Protein AF-0000000071852354 (afdb_homodimer)

Secondary structure (DSSP, 8-state):
------TTS----HHHHHHHHHHHHHHHHHHHHHHHHHHHTTTS-STTTTTTTTS-GGGS-HHHHHHHHHHHHHHHTTSTT-S--S----SS-HHHHHHHHTTPPTT-B-TT--EEEEEEEEEEEESSTTEEEEEEEETTEEEEEEEETTTSS-HHHHHHHHHH--TT-EEEEEEEEEE-TTS-EEEEEEEEEEEE---SPPPPTTT----HHHHHHTHHHHHHH-HHHHHHHHHHHHHHHHHHHHHHHTTPEE----SEESS--SSSSPPPEEEETTTTEEEEE-S--HHHHHHHHHTT--EEEEEEEEE------SS--SEEEEEEEEEET--HHHHHHHHHHHHHHHHHHHHSSSEEEE-TT-TTS--EEEE-PSSPEEEEHHHHHHHHHTSPPPPGGGTTSHHHHHHHHHHHHHHT---PSS--HHHHHHHHHHHHTGGG--S-EEEE--BGGG-TTBPBPSSSTTBBSEEEEEETTEEEEEEEEBP--HHHHHHHHHHHHHHHHTT-TTPPPP-HHHHHHHHTTPPSEEEEEEEHHHHHHHHTT-SSGGGG-SS------TTS---------/------TTS----HHHHHHHHHHHHHHHHHHHHHHHHHHHTTTS-STTTTTTTTS-GGGS-HHHHHHHHHHHHHHHTTSTT-S--S----SS-HHHHHHHHTTPPTT-B-TT--EEEEEEEEEEEESSTTEEEEEEEETTEEEEEEEETTTSS-HHHHHHHHHH--TT-EEEEEEEEEE-TT--EEEEEEEEEEEE---SPPPPTTT----HHHHHHTHHHHHHH-HHHHHHHHHHHHHHHHHHHHHHHTTPEE----SEESS--SSSSPPPEEEETTTTEEEEE-S--HHHHHHHHHTT--EEEEEEEEE------SS--SEEEEEEEEEET--HHHHHHHHHHHHHHHHHHHHSSSEEEE-TT-TTSPPEEEE-PSSPEEEEHHHHHHHHHTSPPPPGGGTTSHHHHHHHHHHHHHHT---PSS--HHHHHHHHHHHHTGGG--S-EEEE--BGGG-TTBPBPSSSTTBBSEEEEEETTEEEEEEEEBP--HHHHHHHHHHHHHHHHTT-TTPPPP-HHHHHHHHTT--SEEEEEEEHHHHHHHHTT-SSGGGG-SS------TTS---------

Nearest PDB structures (foldseek):
  6ilh-assembly1_B  TM=9.913E-01  e=5.947E-92  Homo sapiens
  4dpg-assembly2_D  TM=9.935E-01  e=1.096E-91  Homo sapiens
  6ilh-assembly1_A  TM=9.874E-01  e=6.853E-91  Homo sapiens
  7ea9-assembly2_C  TM=9.906E-01  e=7.470E-90  Homo sapiens
  8hyr-assembly1_B  TM=9.609E-01  e=1.782E-86  Homo sapiens

Radius of gyration: 35.1 Å; Cα contacts (8 Å, |Δi|>4): 2178; chains: 2; bounding box: 85×105×106 Å

Foldseek 3Di:
DDQDQDPVRDSCDPVNVVVVVVVVVVVVVVVVVVVVVVVVVVPVPDPVVQVVLPPVLVVDDFVVLLVVLVVLLVVQPPHPQNQADPDDDFPDEPVRLCVVPLPADAPDKDQVDKGKYKAFWADWDDDDDFWIWTWGDDPLDTAIAIEGQVLELHVVQSNVVSSSDDHGFIKMFIAIWHHHNVSGTHGYGNDMGGNGDDSGDQDHLVVFDDPPVCCQAPVVSNVVRPVLLVVLQVLLVLLVVLVVVLLVVVVAAEDDDDQKALFEFDFQAFWDWDADDVVGGIITGYQDCPLVQLLVLLVPRAKYKYWDKHAGPDDDDQQDFRIFIKMKMKHFPDWLVVVLVSVLCSLQVSLCVSPVHQKFWAALPDDVHDIDIAGSHDDAAEDELPVVLCVQLVHDAPALQCLQDPVNLVVLVVSCVVVVFDFDPPSGSLRSSVRSCLVGPLCVAAYWYKHFFAFCLNPLFFDCDPPGHRTGGKIFIHHNSDTFKIKGWTDLQLVSSQVSQVVQVVVVVVPSSRGGHRDVVSSVSSVSPRHGMMMMMGGSLVVSCRSSNHNGSSSNDSHGDDDDDPPDDDPPPPDPD/DDQDQDPVRDSCDPVNVVVVVVVVVVVVVVVVVVVVVVVVVVPVPDPVVLCVLPPVLVPDDFVVLLVVLVVLLVVQPPHPQNQADPDDDFPDEPVRLCVVPLPADAPDKDQVDKGKYKAFWADWDDDDDFWIWTWGDDPLDTAIAIEGQVLELHVVQSNVVSSSDDHGFIKMFIAIWHHHNVSGTHGYGNDMGGNHDDSGDQDHLVVFDDPPVCCQAVVVSNVVRPVLLVVLQVLLVLLVVLVVVLLVVVPAAEDDDDQKALFEFDFQAFWDWDADDVVGGIITGYQDCPLVQLLVLLVPRAKYKYWDKHAGPDDDDQQDFRIFIKMKMKHFPDWLVVVLVSVLCSLQVSLCVSPVHQKFWAALPDDVHDIDIAGSHDDAAEAELPVVLCVQLVHDAPALQCLQDPVNLVVLVVSCVVVVFDFDPPSGSLRSSVRSCLVGPLCVAAYWYKHFFAFCLNPLFFDCDPPGHRTGGKIFIHHNSDTFKIKGWTDLQLVSSQVSQVVQVVVVVVPSSRGGHRDVVSSVSSVSPRHGMMMMMGGSLVVSCRSSNHNGSSSNDSHGDDDDDPPDDDPPPPDPD

Solvent-accessible surface area (backbone atoms only — not comparable to full-atom values): 60932 Å² total; per-residue (Å²): 138,79,78,73,70,48,82,89,68,58,73,66,48,70,66,56,51,52,51,50,50,52,51,48,46,51,50,48,51,50,48,46,50,51,48,49,53,53,55,63,54,56,69,68,54,78,72,46,62,66,62,56,67,67,51,63,68,82,76,47,52,61,66,57,43,28,53,53,43,46,50,58,51,57,70,28,52,90,45,97,63,38,46,66,46,65,56,48,80,65,74,41,54,59,67,54,46,49,70,72,51,63,82,61,51,59,58,37,63,44,81,89,44,75,45,27,34,59,31,33,26,72,38,78,45,72,63,65,97,50,28,37,39,32,38,31,32,40,84,88,42,78,42,37,32,47,38,34,38,85,62,22,81,37,59,66,58,43,52,54,51,62,65,68,60,54,52,39,18,26,36,38,36,35,22,19,52,29,18,39,77,88,55,47,60,26,36,37,32,42,44,74,41,66,30,13,60,28,39,49,76,65,76,57,61,92,70,37,78,73,56,60,67,57,32,49,75,35,35,31,59,33,35,64,47,31,62,68,55,51,51,40,52,52,50,43,39,48,52,52,52,49,51,52,52,53,41,47,74,70,62,37,40,69,55,72,74,67,54,67,27,79,64,57,35,64,42,77,51,41,58,33,51,33,55,38,67,79,77,66,42,64,31,15,34,26,51,37,64,52,61,61,55,51,36,41,36,37,16,51,46,47,32,36,29,36,76,47,77,30,29,37,55,55,62,76,56,54,81,40,56,42,60,44,44,32,40,36,37,40,33,53,38,28,28,42,67,57,49,50,54,50,49,45,53,50,50,26,50,48,40,26,70,74,70,74,38,47,66,45,68,30,23,77,76,28,88,89,37,69,76,40,75,33,53,44,60,70,81,62,50,77,41,46,48,58,66,50,49,28,61,75,68,72,48,87,73,74,63,56,72,42,54,86,37,69,67,42,24,51,50,47,52,51,48,28,59,74,71,68,53,79,70,70,84,74,72,42,43,53,54,44,50,48,46,52,40,52,71,66,50,36,68,70,21,47,37,51,24,34,41,24,45,40,48,38,88,74,33,70,62,39,20,68,28,94,84,43,68,37,21,14,37,28,36,33,32,22,37,70,48,35,80,44,32,44,32,19,15,43,51,45,54,34,68,61,43,49,52,40,26,50,52,27,39,50,45,32,73,71,66,38,75,28,45,34,56,70,54,63,69,57,40,53,45,27,32,49,17,26,53,20,20,17,35,40,37,33,41,48,51,63,49,39,17,55,78,56,50,37,57,36,46,57,74,71,35,70,56,47,90,69,82,80,61,88,85,61,77,71,83,75,72,76,76,80,122,139,76,81,74,72,48,82,89,66,60,73,68,50,73,69,57,51,52,52,50,51,50,52,51,48,51,51,48,51,51,49,45,52,50,48,48,54,51,55,63,54,56,70,72,54,78,76,46,62,70,60,55,64,66,49,64,67,83,75,48,53,63,67,56,42,28,53,53,44,45,52,56,53,58,70,29,51,90,45,98,64,36,46,65,46,66,55,47,80,64,74,41,54,59,67,53,45,48,71,72,52,64,79,60,49,58,58,38,63,44,82,89,44,78,46,27,35,61,31,32,26,74,40,78,43,73,63,64,95,52,29,36,39,33,40,31,31,40,85,87,43,78,44,37,33,47,38,34,38,86,63,21,81,37,58,66,57,42,52,52,50,62,64,66,59,53,54,39,18,28,35,39,36,36,22,21,53,30,19,39,78,88,54,47,60,26,36,38,31,40,43,74,42,64,29,14,60,28,38,47,76,65,76,57,61,90,70,38,78,73,55,60,68,58,30,48,76,35,35,31,58,33,35,64,48,30,62,68,54,52,51,41,52,51,48,42,40,49,51,52,52,48,51,50,51,54,42,47,74,71,61,37,41,71,56,72,72,67,54,68,26,79,64,56,38,64,42,76,50,39,57,32,52,33,56,38,68,80,77,66,41,65,30,16,34,26,51,38,63,52,61,60,54,52,36,41,34,37,14,53,46,47,33,36,29,35,76,47,78,30,28,35,55,54,63,76,55,54,82,39,56,42,61,46,43,32,40,37,38,39,33,54,39,27,27,42,67,56,49,51,53,51,48,46,53,52,51,28,50,48,41,27,71,74,71,75,38,45,65,45,68,30,24,77,75,28,88,88,36,69,76,41,76,33,53,42,61,70,81,60,49,76,42,45,50,58,64,50,48,28,61,75,69,71,48,88,71,76,64,55,70,42,53,88,37,69,67,43,24,52,50,47,54,51,49,29,60,74,71,69,53,80,71,68,85,74,72,44,43,56,54,44,48,50,46,50,40,53,71,65,50,36,69,69,21,48,36,50,24,34,41,25,46,39,49,39,88,73,30,67,62,40,20,67,29,94,84,44,68,36,21,14,38,30,37,33,34,23,36,70,50,35,81,42,33,44,34,19,17,42,51,47,53,35,69,61,42,49,53,39,25,50,53,27,38,52,44,32,74,73,65,37,74,28,46,34,56,72,55,64,70,58,40,52,45,28,33,50,18,25,52,20,21,17,37,41,37,31,41,48,52,64,50,38,17,56,76,57,49,37,56,36,45,57,73,71,35,68,57,47,91,70,81,78,60,86,85,60,79,72,84,74,73,75,77,79,124

InterPro domains:
  IPR002313 Lysine-tRNA ligase, class II [MF_00252] (68-566)
  IPR002313 Lysine-tRNA ligase, class II [TIGR00499] (62-565)
  IPR004364 Aminoacyl-tRNA synthetase, class II (D/K/N) [PF00152] (211-562)
  IPR004365 OB-fold nucleic acid binding domain, AA-tRNA synthetase-type [PF01336] (117-194)
  IPR006195 Aminoacyl-tRNA synthetase, class II [PS50862] (236-564)
  IPR012340 Nucleic acid-binding, OB-fold [G3DSA:2.40.50.140] (59-205)
  IPR012340 Nucleic acid-binding, OB-fold [SSF50249] (60-203)
  IPR018149 Lysyl-tRNA synthetase, class II, C-terminal [PR00982] (248-258)
  IPR018149 Lysyl-tRNA synthetase, class II, C-terminal [PR00982] (264-280)
  IPR018149 Lysyl-tRNA synthetase, class II, C-terminal [PR00982] (293-306)
  IPR018149 Lysyl-tRNA synthetase, class II, C-terminal [PR00982] (311-328)
  IPR018149 Lysyl-tRNA synthetase, class II, C-terminal [PR00982] (447-463)
  IPR018149 Lysyl-tRNA synthetase, class II, C-terminal [cd00775] (226-564)
  IPR034762 Bacterial/eukaryotic lysine-tRNA ligase, class II [PIRSF039101] (14-570)
  IPR044136 Lysine-tRNA ligase, class II, N-terminal [cd04322] (115-223)
  IPR045864 Class II Aminoacyl-tRNA synthetase/Biotinyl protein ligase (BPL) and lipoyl protein ligase (LPL) [G3DSA:3.30.930.10] (207-575)
  IPR045864 Class II Aminoacyl-tRNA synthetase/Biotinyl protein ligase (BPL) and lipoyl protein ligase (LPL) [SSF55681] (211-563)

Organism: NCBI:txid481459

pLDDT: mean 89.02, std 17.61, range [19.66, 98.88]

Sequence (1154 aa):
MADVTTPDGEKLSKNELKRRMKADKKVAEKEAKIKEQLDQKKESNDQGAQNACALDEETLDPNQYYKIRTQAIQELKGTAEDPYPHKYHVDLSLTGFIEKYSNLQPGDQLTDVVLNVSGRVHAKRASGAKLIFYDLRGEGVKLQVMANSKTYKSEEAFAAINNKLRRGDIIGVRGNPGKTKKGELSIIPIEMTLLSPCLHMLPHLHFGLKDKETRFRQRYLDLILNDYVRQKFITRSKIITYLRSFLDQLGFLEIETPMMNIIPGGAVARPFVTHHNELDMNLFMRIAPELYHKMLVVGGLDRVYEIGRQFRNEGIDLTHNPEFTTCEFYMAYADYHDLMEITEKLLSGMVKHITGGYKVTYHPDGPEGPAQEIDFTPPFRRVSMTQDLEKVMGVKFPPTDSYDSDETRKFFDNLCAQKGVECPQPRTTARLLDKLVGDFLEVTCINPTFICEHPQIMSPLAKGHRTQKGLTERFELFMMKKEVCNAYTELNDPIRQRELFEQQAMAKAEGDDEAMFIDESFCTALEYGLPPTAGWGMGIDRLAMFLTDSNNMKEVLLFPAMKPDENKAAPTEGTSVMADVTTPDGEKLSKNELKRRMKADKKVAEKEAKIKEQLDQKKESNDQGAQNACALDEETLDPNQYYKIRTQAIQELKGTAEDPYPHKYHVDLSLTGFIEKYSNLQPGDQLTDVVLNVSGRVHAKRASGAKLIFYDLRGEGVKLQVMANSKTYKSEEAFAAINNKLRRGDIIGVRGNPGKTKKGELSIIPIEMTLLSPCLHMLPHLHFGLKDKETRFRQRYLDLILNDYVRQKFITRSKIITYLRSFLDQLGFLEIETPMMNIIPGGAVARPFVTHHNELDMNLFMRIAPELYHKMLVVGGLDRVYEIGRQFRNEGIDLTHNPEFTTCEFYMAYADYHDLMEITEKLLSGMVKHITGGYKVTYHPDGPEGPAQEIDFTPPFRRVSMTQDLEKVMGVKFPPTDSYDSDETRKFFDNLCAQKGVECPQPRTTARLLDKLVGDFLEVTCINPTFICEHPQIMSPLAKGHRTQKGLTERFELFMMKKEVCNAYTELNDPIRQRELFEQQAMAKAEGDDEAMFIDESFCTALEYGLPPTAGWGMGIDRLAMFLTDSNNMKEVLLFPAMKPDENKAAPTEGTSV

Structure (mmCIF, N/CA/C/O backbone):
data_AF-0000000071852354-model_v1
#
loop_
_entity.id
_entity.type
_entity.pdbx_description
1 polymer 'Lysine--tRNA ligase'
#
loop_
_atom_site.group_PDB
_atom_site.id
_atom_site.type_symbol
_atom_site.label_atom_id
_atom_site.label_alt_id
_atom_site.label_comp_id
_atom_site.label_asym_id
_atom_site.label_entity_id
_atom_site.label_seq_id
_atom_site.pdbx_PDB_ins_code
_atom_site.Cartn_x
_atom_site.Cartn_y
_atom_site.Cartn_z
_atom_site.occupancy
_atom_site.B_iso_or_equiv
_atom_site.auth_seq_id
_atom_site.auth_comp_id
_atom_site.auth_asym_id
_atom_site.auth_atom_id
_atom_site.pdbx_PDB_model_num
ATOM 1 N N . MET A 1 1 ? -50.406 42.062 -29.906 1 26.77 1 MET A N 1
ATOM 2 C CA . MET A 1 1 ? -49.656 42.281 -28.688 1 26.77 1 MET A CA 1
ATOM 3 C C . MET A 1 1 ? -48.375 41.438 -28.672 1 26.77 1 MET A C 1
ATOM 5 O O . MET A 1 1 ? -48.438 40.219 -28.75 1 26.77 1 MET A O 1
ATOM 9 N N . ALA A 1 2 ? -47.25 42.062 -29.047 1 30.97 2 ALA A N 1
ATOM 10 C CA . ALA A 1 2 ? -46 41.656 -29.688 1 30.97 2 ALA A CA 1
ATOM 11 C C . ALA A 1 2 ? -45.062 41 -28.703 1 30.97 2 ALA A C 1
ATOM 13 O O . ALA A 1 2 ? -44.906 41.5 -27.578 1 30.97 2 ALA A O 1
ATOM 14 N N . ASP A 1 3 ? -45 39.719 -28.656 1 33.62 3 ASP A N 1
ATOM 15 C CA . ASP A 1 3 ? -44.156 38.906 -27.812 1 33.62 3 ASP A CA 1
ATOM 16 C C . ASP A 1 3 ? -42.688 39.344 -27.891 1 33.62 3 ASP A C 1
ATOM 18 O O . ASP A 1 3 ? -42.188 39.625 -28.969 1 33.62 3 ASP A O 1
ATOM 22 N N . VAL A 1 4 ? -42.25 40.25 -27.016 1 38.78 4 VAL A N 1
ATOM 23 C CA . VAL A 1 4 ? -40.969 40.938 -27 1 38.78 4 VAL A CA 1
ATOM 24 C C . VAL A 1 4 ? -39.812 39.906 -27.031 1 38.78 4 VAL A C 1
ATOM 26 O O . VAL A 1 4 ? -39.812 38.969 -26.25 1 38.78 4 VAL A O 1
ATOM 29 N N . THR A 1 5 ? -39.25 39.719 -28.172 1 40.12 5 THR A N 1
ATOM 30 C CA . THR A 1 5 ? -38.094 38.906 -28.547 1 40.12 5 THR A CA 1
ATOM 31 C C . THR A 1 5 ? -36.844 39.375 -27.844 1 40.12 5 THR A C 1
ATOM 33 O O . THR A 1 5 ? -36.438 40.531 -27.984 1 40.12 5 THR A O 1
ATOM 36 N N . THR A 1 6 ? -36.562 39 -26.703 1 43.56 6 THR A N 1
ATOM 37 C CA . THR A 1 6 ? -35.281 39.438 -26.156 1 43.56 6 THR A CA 1
ATOM 38 C C . THR A 1 6 ? -34.125 39.031 -27.062 1 43.56 6 THR A C 1
ATOM 40 O O . THR A 1 6 ? -34.25 38.062 -27.828 1 43.56 6 THR A O 1
ATOM 43 N N . PRO A 1 7 ? -33.219 39.969 -27.422 1 44.06 7 PRO A N 1
ATOM 44 C CA . PRO A 1 7 ? -32.188 39.75 -28.438 1 44.06 7 PRO A CA 1
ATOM 45 C C . PRO A 1 7 ? -31.594 38.344 -28.391 1 44.06 7 PRO A C 1
ATOM 47 O O . PRO A 1 7 ? -31.156 37.844 -29.422 1 44.06 7 PRO A O 1
ATOM 50 N N . ASP A 1 8 ? -31.078 38.062 -27.359 1 40.91 8 ASP A N 1
ATOM 51 C CA . ASP A 1 8 ? -30.234 36.875 -27.438 1 40.91 8 ASP A CA 1
ATOM 52 C C . ASP A 1 8 ? -31.094 35.594 -27.484 1 40.91 8 ASP A C 1
ATOM 54 O O . ASP A 1 8 ? -30.594 34.5 -27.25 1 40.91 8 ASP A O 1
ATOM 58 N N . GLY A 1 9 ? -32.062 35.438 -28.531 1 40.88 9 GLY A N 1
ATOM 59 C CA . GLY A 1 9 ? -33.031 34.531 -29.109 1 40.88 9 GLY A CA 1
ATOM 60 C C . GLY A 1 9 ? -33.906 33.844 -28.078 1 40.88 9 GLY A C 1
ATOM 61 O O . GLY A 1 9 ? -34.719 32.969 -28.406 1 40.88 9 GLY A O 1
ATOM 62 N N . GLU A 1 10 ? -33.344 33.5 -26.984 1 40.38 10 GLU A N 1
ATOM 63 C CA . GLU A 1 10 ? -34.188 32.625 -26.156 1 40.38 10 GLU A CA 1
ATOM 64 C C . GLU A 1 10 ? -35.375 33.375 -25.594 1 40.38 10 GLU A C 1
ATOM 66 O O . GLU A 1 10 ? -35.25 34.5 -25.109 1 40.38 10 GLU A O 1
ATOM 71 N N . LYS A 1 11 ? -36.5 32.969 -26.125 1 45.09 11 LYS A N 1
ATOM 72 C CA . LYS A 1 11 ? -37.812 33.469 -25.766 1 45.09 11 LYS A CA 1
ATOM 73 C C . LYS A 1 11 ? -38.062 33.344 -24.266 1 45.09 11 LYS A C 1
ATOM 75 O O . LYS A 1 11 ? -38.094 32.25 -23.703 1 45.09 11 LYS A O 1
ATOM 80 N N . LEU A 1 12 ? -37.406 34.219 -23.453 1 43.16 12 LEU A N 1
ATOM 81 C CA . LEU A 1 12 ? -37.719 34.125 -22.031 1 43.16 12 LEU A CA 1
ATOM 82 C C . LEU A 1 12 ? -39.188 34.531 -21.766 1 43.16 12 LEU A C 1
ATOM 84 O O . LEU A 1 12 ? -39.656 35.531 -22.297 1 43.16 12 LEU A O 1
ATOM 88 N N . SER A 1 13 ? -39.969 33.594 -21.438 1 48.16 13 SER A N 1
ATOM 89 C CA . SER A 1 13 ? -41.406 33.781 -21.219 1 48.16 13 SER A CA 1
ATOM 90 C C . SER A 1 13 ? -41.656 34.906 -20.219 1 48.16 13 SER A C 1
ATOM 92 O O . SER A 1 13 ? -40.781 35.25 -19.406 1 48.16 13 SER A O 1
ATOM 94 N N . LYS A 1 14 ? -42.656 35.719 -20.453 1 50.31 14 LYS A N 1
ATOM 95 C CA . LYS A 1 14 ? -43.094 36.812 -19.641 1 50.31 14 LYS A CA 1
ATOM 96 C C . LYS A 1 14 ? -43.156 36.438 -18.156 1 50.31 14 LYS A C 1
ATOM 98 O O . LYS A 1 14 ? -42.781 37.25 -17.297 1 50.31 14 LYS A O 1
ATOM 103 N N . ASN A 1 15 ? -43.594 35.219 -17.969 1 51.47 15 ASN A N 1
ATOM 104 C CA . ASN A 1 15 ? -43.719 34.719 -16.609 1 51.47 15 ASN A CA 1
ATOM 105 C C . ASN A 1 15 ? -42.375 34.531 -15.945 1 51.47 15 ASN A C 1
ATOM 107 O O . ASN A 1 15 ? -42.219 34.781 -14.75 1 51.47 15 ASN A O 1
ATOM 111 N N . GLU A 1 16 ? -41.438 34.094 -16.75 1 55.97 16 GLU A N 1
ATOM 112 C CA . GLU A 1 16 ? -40.094 33.844 -16.234 1 55.97 16 GLU A CA 1
ATOM 113 C C . GLU A 1 16 ? -39.375 35.156 -15.938 1 55.97 16 GLU A C 1
ATOM 115 O O . GLU A 1 16 ? -38.625 35.281 -14.945 1 55.97 16 GLU A O 1
ATOM 120 N N . LEU A 1 17 ? -39.688 36.188 -16.734 1 54.59 17 LEU A N 1
ATOM 121 C CA . LEU A 1 17 ? -39.156 37.531 -16.516 1 54.59 17 LEU A CA 1
ATOM 122 C C . LEU A 1 17 ? -39.688 38.125 -15.219 1 54.59 17 LEU A C 1
ATOM 124 O O . LEU A 1 17 ? -38.938 38.719 -14.445 1 54.59 17 LEU A O 1
ATOM 128 N N . LYS A 1 18 ? -40.906 37.969 -14.945 1 56.34 18 LYS A N 1
ATOM 129 C CA . LYS A 1 18 ? -41.562 38.469 -13.727 1 56.34 18 LYS A CA 1
ATOM 130 C C . LYS A 1 18 ? -41 37.75 -12.492 1 56.34 18 LYS A C 1
ATOM 132 O O . LYS A 1 18 ? -40.781 38.375 -11.453 1 56.34 18 LYS A O 1
ATOM 137 N N . ARG A 1 19 ? -40.75 36.438 -12.625 1 58.84 19 ARG A N 1
ATOM 138 C CA . ARG A 1 19 ? -40.188 35.656 -11.516 1 58.84 19 ARG A CA 1
ATOM 139 C C . ARG A 1 19 ? -38.75 36.094 -11.219 1 58.84 19 ARG A C 1
ATOM 141 O O . ARG A 1 19 ? -38.375 36.219 -10.055 1 58.84 19 ARG A O 1
ATOM 148 N N . ARG A 1 20 ? -38 36.406 -12.312 1 59.25 20 ARG A N 1
ATOM 149 C CA . ARG A 1 20 ? -36.625 36.875 -12.133 1 59.25 20 ARG A CA 1
ATOM 150 C C . ARG A 1 20 ? -36.594 38.25 -11.539 1 59.25 20 ARG A C 1
ATOM 152 O O . ARG A 1 20 ? -35.75 38.531 -10.664 1 59.25 20 ARG A O 1
ATOM 159 N N . MET A 1 21 ? -37.5 39.094 -11.938 1 58.97 21 MET A N 1
ATOM 160 C CA . MET A 1 21 ? -37.594 40.438 -11.422 1 58.97 21 MET A CA 1
ATOM 161 C C . MET A 1 21 ? -38 40.469 -9.953 1 58.97 21 MET A C 1
ATOM 163 O O . MET A 1 21 ? -37.469 41.25 -9.164 1 58.97 21 MET A O 1
ATOM 167 N N . LYS A 1 22 ? -38.938 39.562 -9.547 1 57.56 22 LYS A N 1
ATOM 168 C CA . LYS A 1 22 ? -39.344 39.438 -8.148 1 57.56 22 LYS A CA 1
ATOM 169 C C . LYS A 1 22 ? -38.25 38.906 -7.277 1 57.56 22 LYS A C 1
ATOM 171 O O . LYS A 1 22 ? -38.062 39.312 -6.137 1 57.56 22 LYS A O 1
ATOM 176 N N . ALA A 1 23 ? -37.469 37.938 -7.836 1 56.03 23 ALA A N 1
ATOM 177 C CA . ALA A 1 23 ? -36.312 37.375 -7.113 1 56.03 23 ALA A CA 1
ATOM 178 C C . ALA A 1 23 ? -35.219 38.406 -6.934 1 56.03 23 ALA A C 1
ATOM 180 O O . ALA A 1 23 ? -34.625 38.5 -5.859 1 56.03 23 ALA A O 1
ATOM 181 N N . ASP A 1 24 ? -35.062 39.219 -7.977 1 57 24 ASP A N 1
ATOM 182 C CA . ASP A 1 24 ? -34.062 40.281 -7.91 1 57 24 ASP A CA 1
ATOM 183 C C . ASP A 1 24 ? -34.5 41.375 -6.922 1 57 24 ASP A C 1
ATOM 185 O O . ASP A 1 24 ? -33.656 41.938 -6.195 1 57 24 ASP A O 1
ATOM 189 N N . LYS A 1 25 ? -35.781 41.688 -6.863 1 56.91 25 LYS A N 1
ATOM 190 C CA . LYS A 1 25 ? -36.312 42.688 -5.941 1 56.91 25 LYS A CA 1
ATOM 191 C C . LYS A 1 25 ? -36.188 42.219 -4.492 1 56.91 25 LYS A C 1
ATOM 193 O O . LYS A 1 25 ? -35.844 43 -3.604 1 56.91 25 LYS A O 1
ATOM 198 N N . LYS A 1 26 ? -36.438 40.875 -4.305 1 52.97 26 LYS A N 1
ATOM 199 C CA . LYS A 1 26 ? -36.312 40.312 -2.957 1 52.97 26 LYS A CA 1
ATOM 200 C C . LYS A 1 26 ? -34.844 40.312 -2.498 1 52.97 26 LYS A C 1
ATOM 202 O O . LYS A 1 26 ? -34.562 40.594 -1.332 1 52.97 26 LYS A O 1
ATOM 207 N N . VAL A 1 27 ? -34 40.031 -3.469 1 55.06 27 VAL A N 1
ATOM 208 C CA . VAL A 1 27 ? -32.562 40.094 -3.154 1 55.06 27 VAL A CA 1
ATOM 209 C C . VAL A 1 27 ? -32.156 41.531 -2.873 1 55.06 27 VAL A C 1
ATOM 211 O O . VAL A 1 27 ? -31.422 41.781 -1.909 1 55.06 27 VAL A O 1
ATOM 214 N N . ALA A 1 28 ? -32.688 42.5 -3.596 1 56.12 28 ALA A N 1
ATOM 215 C CA . ALA A 1 28 ? -32.375 43.906 -3.43 1 56.12 28 ALA A CA 1
ATOM 216 C C . ALA A 1 28 ? -32.969 44.469 -2.143 1 56.12 28 ALA A C 1
ATOM 218 O O . ALA A 1 28 ? -32.344 45.219 -1.42 1 56.12 28 ALA A O 1
ATOM 219 N N . GLU A 1 29 ? -34.219 44.031 -1.837 1 57.59 29 GLU A N 1
ATOM 220 C CA . GLU A 1 29 ? -34.875 44.469 -0.603 1 57.59 29 GLU A CA 1
ATOM 221 C C . GLU A 1 29 ? -34.188 43.875 0.622 1 57.59 29 GLU A C 1
ATOM 223 O O . GLU A 1 29 ? -34.031 44.562 1.637 1 57.59 29 GLU A O 1
ATOM 228 N N . LYS A 1 30 ? -33.688 42.594 0.457 1 49.31 30 LYS A N 1
ATOM 229 C CA . LYS A 1 30 ? -32.906 42 1.542 1 49.31 30 LYS A CA 1
ATOM 230 C C . LYS A 1 30 ? -31.547 42.656 1.684 1 49.31 30 LYS A C 1
ATOM 232 O O . LYS A 1 30 ? -31.078 42.906 2.799 1 49.31 30 LYS A O 1
ATOM 237 N N . GLU A 1 31 ? -31.016 43.031 0.561 1 52.97 31 GLU A N 1
ATOM 238 C CA . GLU A 1 31 ? -29.734 43.75 0.595 1 52.97 31 GLU A CA 1
ATOM 239 C C . GLU A 1 31 ? -29.922 45.156 1.172 1 52.97 31 GLU A C 1
ATOM 241 O O . GLU A 1 31 ? -29.062 45.625 1.932 1 52.97 31 GLU A O 1
ATOM 246 N N . ALA A 1 32 ? -31 45.719 0.863 1 54.69 32 ALA A N 1
ATOM 247 C CA . ALA A 1 32 ? -31.297 47.062 1.4 1 54.69 32 ALA A CA 1
ATOM 248 C C . ALA A 1 32 ? -31.562 47 2.9 1 54.69 32 ALA A C 1
ATOM 250 O O . ALA A 1 32 ? -31.125 47.844 3.656 1 54.69 32 ALA A O 1
ATOM 251 N N . LYS A 1 33 ? -32.281 45.906 3.348 1 52.78 33 LYS A N 1
ATOM 252 C CA . LYS A 1 33 ? -32.562 45.75 4.773 1 52.78 33 LYS A CA 1
ATOM 253 C C . LYS A 1 33 ? -31.281 45.438 5.543 1 52.78 33 LYS A C 1
ATOM 255 O O . LYS A 1 33 ? -31.078 45.969 6.652 1 52.78 33 LYS A O 1
ATOM 260 N N . ILE A 1 34 ? -30.359 44.719 4.906 1 50.09 34 ILE A N 1
ATOM 261 C CA . ILE A 1 34 ? -29.062 44.406 5.516 1 50.09 34 ILE A CA 1
ATOM 262 C C . ILE A 1 34 ? -28.219 45.688 5.559 1 50.09 34 ILE A C 1
ATOM 264 O O . ILE A 1 34 ? -27.578 45.969 6.574 1 50.09 34 ILE A O 1
ATOM 268 N N . LYS A 1 35 ? -28.25 46.469 4.492 1 47.62 35 LYS A N 1
ATOM 269 C CA . LYS A 1 35 ? -27.531 47.719 4.492 1 47.62 35 LYS A CA 1
ATOM 270 C C . LYS A 1 35 ? -28.109 48.688 5.523 1 47.62 35 LYS A C 1
ATOM 272 O O . LYS A 1 35 ? -27.359 49.406 6.215 1 47.62 35 LYS A O 1
ATOM 277 N N . GLU A 1 36 ? -29.453 48.781 5.516 1 48.09 36 GLU A N 1
ATOM 278 C CA . GLU A 1 36 ? -30.078 49.656 6.496 1 48.09 36 GLU A CA 1
ATOM 279 C C . GLU A 1 36 ? -29.734 49.219 7.922 1 48.09 36 GLU A C 1
ATOM 281 O O . GLU A 1 36 ? -29.469 50.062 8.781 1 48.09 36 GLU A O 1
ATOM 286 N N . GLN A 1 37 ? -29.766 47.906 8.141 1 45.69 37 GLN A N 1
ATOM 287 C CA . GLN A 1 37 ? -29.406 47.438 9.469 1 45.69 37 GLN A CA 1
ATOM 288 C C . GLN A 1 37 ? -27.922 47.688 9.766 1 45.69 37 GLN A C 1
ATOM 290 O O . GLN A 1 37 ? -27.547 48 10.891 1 45.69 37 GLN A O 1
ATOM 295 N N . LEU A 1 38 ? -27.094 47.625 8.734 1 43.03 38 LEU A N 1
ATOM 296 C CA . LEU A 1 38 ? -25.688 47.938 8.906 1 43.03 38 LEU A CA 1
ATOM 297 C C . LEU A 1 38 ? -25.484 49.438 9.141 1 43.03 38 LEU A C 1
ATOM 299 O O . LEU A 1 38 ? -24.625 49.812 9.938 1 43.03 38 LEU A O 1
ATOM 303 N N . ASP A 1 39 ? -26.234 50.25 8.414 1 40.38 39 ASP A N 1
ATOM 304 C CA . ASP A 1 39 ? -26.094 51.688 8.578 1 40.38 39 ASP A CA 1
ATOM 305 C C . ASP A 1 39 ? -26.594 52.125 9.953 1 40.38 39 ASP A C 1
ATOM 307 O O . ASP A 1 39 ? -26.094 53.094 10.523 1 40.38 39 ASP A O 1
ATOM 311 N N . GLN A 1 40 ? -27.75 51.594 10.352 1 39.06 40 GLN A N 1
ATOM 312 C CA . GLN A 1 40 ? -28.219 52 11.672 1 39.06 40 GLN A CA 1
ATOM 313 C C . GLN A 1 40 ? -27.219 51.594 12.75 1 39.06 40 GLN A C 1
ATOM 315 O O . GLN A 1 40 ? -27.234 52.156 13.859 1 39.06 40 GLN A O 1
ATOM 320 N N . LYS A 1 41 ? -26.484 50.5 12.57 1 38.12 41 LYS A N 1
ATOM 321 C CA . LYS A 1 41 ? -25.516 50.094 13.578 1 38.12 41 LYS A CA 1
ATOM 322 C C . LYS A 1 41 ? -24.297 51 13.578 1 38.12 41 LYS A C 1
ATOM 324 O O . LYS A 1 41 ? -23.375 50.812 14.383 1 38.12 41 LYS A O 1
ATOM 329 N N . LYS A 1 42 ? -24.078 51.844 12.617 1 35.94 42 LYS A N 1
ATOM 330 C CA . LYS A 1 42 ? -22.906 52.688 12.703 1 35.94 42 LYS A CA 1
ATOM 331 C C . LYS A 1 42 ? -23.016 53.656 13.891 1 35.94 42 LYS A C 1
ATOM 333 O O . LYS A 1 42 ? -22.016 54.188 14.359 1 35.94 42 LYS A O 1
ATOM 338 N N . GLU A 1 43 ? -24.234 54.25 14.164 1 32.66 43 GLU A N 1
ATOM 339 C CA . GLU A 1 43 ? -24.141 55.344 15.141 1 32.66 43 GLU A CA 1
ATOM 340 C C . GLU A 1 43 ? -23.812 54.781 16.531 1 32.66 43 GLU A C 1
ATOM 342 O O . GLU A 1 43 ? -23.25 55.5 17.359 1 32.66 43 GLU A O 1
ATOM 347 N N . SER A 1 44 ? -24.625 53.938 17.141 1 35.25 44 SER A N 1
ATOM 348 C CA . SER A 1 44 ? -24.375 53.625 18.547 1 35.25 44 SER A CA 1
ATOM 349 C C . SER A 1 44 ? -23.109 52.781 18.703 1 35.25 44 SER A C 1
ATOM 351 O O . SER A 1 44 ? -23.141 51.562 18.453 1 35.25 44 SER A O 1
ATOM 353 N N . ASN A 1 45 ? -21.859 53.312 18.406 1 31.28 45 ASN A N 1
ATOM 354 C CA . ASN A 1 45 ? -20.547 52.812 17.984 1 31.28 45 ASN A CA 1
ATOM 355 C C . ASN A 1 45 ? -19.922 51.906 19.047 1 31.28 45 ASN A C 1
ATOM 357 O O . ASN A 1 45 ? -19.188 50.969 18.734 1 31.28 45 ASN A O 1
ATOM 361 N N . ASP A 1 46 ? -19.672 52.562 20.328 1 32.34 46 ASP A N 1
ATOM 362 C CA . ASP A 1 46 ? -18.625 52.031 21.188 1 32.34 46 ASP A CA 1
ATOM 363 C C . ASP A 1 46 ? -19.031 50.688 21.781 1 32.34 46 ASP A C 1
ATOM 365 O O . ASP A 1 46 ? -18.203 49.781 21.938 1 32.34 46 ASP A O 1
ATOM 369 N N . GLN A 1 47 ? -20.125 50.719 22.609 1 32.25 47 GLN A N 1
ATOM 370 C CA . GLN A 1 47 ? -20.516 49.594 23.422 1 32.25 47 GLN A CA 1
ATOM 371 C C . GLN A 1 47 ? -21.047 48.438 22.562 1 32.25 47 GLN A C 1
ATOM 373 O O . GLN A 1 47 ? -21.375 47.375 23.078 1 32.25 47 GLN A O 1
ATOM 378 N N . GLY A 1 48 ? -21.422 48.812 21.344 1 28.84 48 GLY A N 1
ATOM 379 C CA . GLY A 1 48 ? -22.109 47.844 20.5 1 28.84 48 GLY A CA 1
ATOM 380 C C . GLY A 1 48 ? -21.219 46.719 20.047 1 28.84 48 GLY A C 1
ATOM 381 O O . GLY A 1 48 ? -21.656 45.812 19.312 1 28.84 48 GLY A O 1
ATOM 382 N N . ALA A 1 49 ? -19.953 47.031 19.938 1 36.22 49 ALA A N 1
ATOM 383 C CA . ALA A 1 49 ? -19.078 45.969 19.438 1 36.22 49 ALA A CA 1
ATOM 384 C C . ALA A 1 49 ? -19.094 44.75 20.359 1 36.22 49 ALA A C 1
ATOM 386 O O . ALA A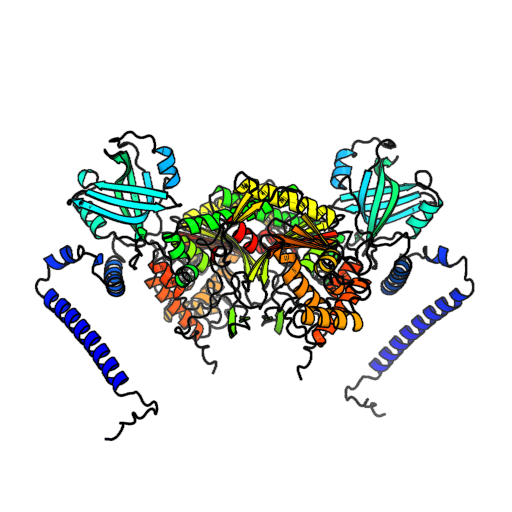 1 49 ? -18.688 43.656 19.969 1 36.22 49 ALA A O 1
ATOM 387 N N . GLN A 1 50 ? -19.094 45.094 21.672 1 32.97 50 GLN A N 1
ATOM 388 C CA . GLN A 1 50 ? -19.031 44 22.609 1 32.97 50 GLN A CA 1
ATOM 389 C C . GLN A 1 50 ? -20.281 43.125 22.531 1 32.97 50 GLN A C 1
ATOM 391 O O . GLN A 1 50 ? -20.219 41.906 22.703 1 32.97 50 GLN A O 1
ATOM 396 N N . ASN A 1 51 ? -21.547 43.75 22.641 1 34.16 51 ASN A N 1
ATOM 397 C CA . ASN A 1 51 ? -22.797 43 22.672 1 34.16 51 ASN A CA 1
ATOM 398 C C . ASN A 1 51 ? -23.078 42.312 21.328 1 34.16 51 ASN A C 1
ATOM 400 O O . ASN A 1 51 ? -24.094 41.656 21.156 1 34.16 51 ASN A O 1
ATOM 404 N N . ALA A 1 52 ? -22.562 42.75 20.266 1 36.75 52 ALA A N 1
ATOM 405 C CA . ALA A 1 52 ? -22.812 42.125 18.984 1 36.75 52 ALA A CA 1
ATOM 406 C C . ALA A 1 52 ? -22.25 40.719 18.938 1 36.75 52 ALA A C 1
ATOM 408 O O . ALA A 1 52 ? -22.5 39.969 18 1 36.75 52 ALA A O 1
ATOM 409 N N . CYS A 1 53 ? -21.219 40.469 19.672 1 39.25 53 CYS A N 1
ATOM 410 C CA . CYS A 1 53 ? -20.656 39.125 19.672 1 39.25 53 CYS A CA 1
ATOM 411 C C . CYS A 1 53 ? -21.688 38.094 20.141 1 39.25 53 CYS A C 1
ATOM 413 O O . CYS A 1 53 ? -21.5 36.906 19.953 1 39.25 53 CYS A O 1
ATOM 415 N N . ALA A 1 54 ? -22.562 38.5 21.156 1 40.72 54 ALA A N 1
ATOM 416 C CA . ALA A 1 54 ? -23.578 37.531 21.594 1 40.72 54 ALA A CA 1
ATOM 417 C C . ALA A 1 54 ? -24.703 37.438 20.562 1 40.72 54 ALA A C 1
ATOM 419 O O . ALA A 1 54 ? -25.797 36.969 20.891 1 40.72 54 ALA A O 1
ATOM 420 N N . LEU A 1 55 ? -24.719 38.125 19.531 1 43 55 LEU A N 1
ATOM 421 C CA . LEU A 1 55 ? -25.828 37.875 18.625 1 43 55 LEU A CA 1
ATOM 422 C C . LEU A 1 55 ? -26.047 36.375 18.422 1 43 55 LEU A C 1
ATOM 424 O O . LEU A 1 55 ? -25.078 35.625 18.359 1 43 55 LEU A O 1
ATOM 428 N N . ASP A 1 56 ? -27.203 35.875 18.719 1 53.84 56 ASP A N 1
ATOM 429 C CA . ASP A 1 56 ? -27.641 34.5 18.547 1 53.84 56 ASP A CA 1
ATOM 430 C C . ASP A 1 56 ? -27.203 33.938 17.203 1 53.84 56 ASP A C 1
ATOM 432 O O . ASP A 1 56 ? -27.766 34.312 16.156 1 53.84 56 ASP A O 1
ATOM 436 N N . GLU A 1 57 ? -25.969 33.625 17.078 1 64.38 57 GLU A N 1
ATOM 437 C CA . GLU A 1 57 ? -25.375 33.031 15.906 1 64.38 57 GLU A CA 1
ATOM 438 C C . GLU A 1 57 ? -26.391 32.156 15.156 1 64.38 57 GLU A C 1
ATOM 440 O O . GLU A 1 57 ? -26.312 32 13.938 1 64.38 57 GLU A O 1
ATOM 445 N N . GLU A 1 58 ? -27.375 31.781 15.883 1 61.62 58 GLU A N 1
ATOM 446 C CA . GLU A 1 58 ? -28.328 30.859 15.266 1 61.62 58 GLU A CA 1
ATOM 447 C C . GLU A 1 58 ? -29.266 31.594 14.305 1 61.62 58 GLU A C 1
ATOM 449 O O . GLU A 1 58 ? -29.906 30.969 13.461 1 61.62 58 GLU A O 1
ATOM 454 N N . THR A 1 59 ? -29.172 32.938 14.391 1 69.56 59 THR A N 1
ATOM 455 C CA . THR A 1 59 ? -30.109 33.656 13.539 1 69.56 59 THR A CA 1
ATOM 456 C C . THR A 1 59 ? -29.406 34.125 12.258 1 69.56 59 THR A C 1
ATOM 458 O O . THR A 1 59 ? -30.062 34.594 11.328 1 69.56 59 THR A O 1
ATOM 461 N N . LEU A 1 60 ? -28.188 33.812 12.18 1 81.44 60 LEU A N 1
ATOM 462 C CA . LEU A 1 60 ? -27.438 34.25 11 1 81.44 60 LEU A CA 1
ATOM 463 C C . LEU A 1 60 ? -27.5 33.188 9.906 1 81.44 60 LEU A C 1
ATOM 465 O O . LEU A 1 60 ? -27.609 31.984 10.195 1 81.44 60 LEU A O 1
ATOM 469 N N . ASP A 1 61 ? -27.562 33.688 8.727 1 89.5 61 ASP A N 1
ATOM 470 C CA . ASP A 1 61 ? -27.375 32.719 7.648 1 89.5 61 ASP A CA 1
ATOM 471 C C . ASP A 1 61 ? -25.922 32.281 7.539 1 89.5 61 ASP A C 1
ATOM 473 O O . ASP A 1 61 ? -25.016 33.031 7.941 1 89.5 61 ASP A O 1
ATOM 477 N N . PRO A 1 62 ? -25.641 31.156 7.047 1 89.88 62 PRO A N 1
ATOM 478 C CA . PRO A 1 62 ? -24.297 30.547 7.004 1 89.88 62 PRO A CA 1
ATOM 479 C C . PRO A 1 62 ? -23.266 31.469 6.336 1 89.88 62 PRO A C 1
ATOM 481 O O . PRO A 1 62 ? -22.109 31.516 6.77 1 89.88 62 PRO A O 1
ATOM 484 N N . ASN A 1 63 ? -23.656 32.156 5.375 1 92.31 63 ASN A N 1
ATOM 485 C CA . ASN A 1 63 ? -22.719 33.062 4.68 1 92.31 63 ASN A CA 1
ATOM 486 C C . ASN A 1 63 ? -22.359 34.25 5.531 1 92.31 63 ASN A C 1
ATOM 488 O O . ASN A 1 63 ? -21.203 34.688 5.539 1 92.31 63 ASN A O 1
ATOM 492 N N . GLN A 1 64 ? -23.359 34.781 6.133 1 93.31 64 GLN A N 1
ATOM 493 C CA . GLN A 1 64 ? -23.109 35.875 7.043 1 93.31 64 GLN A CA 1
ATOM 494 C C . GLN A 1 64 ? -22.219 35.469 8.203 1 93.31 64 GLN A C 1
ATOM 496 O O . GLN A 1 64 ? -21.312 36.188 8.609 1 93.31 64 GLN A O 1
ATOM 501 N N . TYR A 1 65 ? -22.5 34.344 8.664 1 94.62 65 TYR A N 1
ATOM 502 C CA . TYR A 1 65 ? -21.688 33.844 9.75 1 94.62 65 TYR A CA 1
ATOM 503 C C . TYR A 1 65 ? -20.234 33.719 9.32 1 94.62 65 TYR A C 1
ATOM 505 O O . TYR A 1 65 ? -19.328 34.125 10.039 1 94.62 65 TYR A O 1
ATOM 513 N N . TYR A 1 66 ? -20.031 33.156 8.172 1 95.88 66 TYR A N 1
ATOM 514 C CA . TYR A 1 66 ? -18.688 32.938 7.637 1 95.88 66 TYR A CA 1
ATOM 515 C C . TYR A 1 66 ? -17.938 34.281 7.547 1 95.88 66 TYR A C 1
ATOM 517 O O . TYR A 1 66 ? -16.781 34.375 7.949 1 95.88 66 TYR A O 1
ATOM 525 N N . LYS A 1 67 ? -18.562 35.281 7.082 1 95.69 67 LYS A N 1
ATOM 526 C CA . LYS A 1 67 ? -17.938 36.594 6.895 1 95.69 67 LYS A CA 1
ATOM 527 C C . LYS A 1 67 ? -17.578 37.219 8.234 1 95.69 67 LYS A C 1
ATOM 529 O O . LYS A 1 67 ? -16.469 37.719 8.414 1 95.69 67 LYS A O 1
ATOM 534 N N . ILE A 1 68 ? -18.516 37.156 9.117 1 95.25 68 ILE A N 1
ATOM 535 C CA . ILE A 1 68 ? -18.328 37.75 10.43 1 95.25 68 ILE A CA 1
ATOM 536 C C . ILE A 1 68 ? -17.219 37 11.172 1 95.25 68 ILE A C 1
ATOM 538 O O . ILE A 1 68 ? -16.328 37.625 11.758 1 95.25 68 ILE A O 1
ATOM 542 N N . ARG A 1 69 ? -17.328 35.719 11.109 1 96.81 69 ARG A N 1
ATOM 543 C CA . ARG A 1 69 ? -16.344 34.906 11.805 1 96.81 69 ARG A CA 1
ATOM 544 C C . ARG A 1 69 ? -14.953 35.094 11.219 1 96.81 69 ARG A C 1
ATOM 546 O O . ARG A 1 69 ? -13.969 35.188 11.953 1 96.81 69 ARG A O 1
ATOM 553 N N . THR A 1 70 ? -14.867 35.094 9.938 1 97.12 70 THR A N 1
ATOM 554 C CA . THR A 1 70 ? -13.594 35.281 9.25 1 97.12 70 THR A CA 1
ATOM 555 C C . THR A 1 70 ? -12.961 36.625 9.633 1 97.12 70 THR A C 1
ATOM 557 O O . THR A 1 70 ? -11.758 36.688 9.891 1 97.12 70 THR A O 1
ATOM 560 N N . GLN A 1 71 ? -13.789 37.625 9.672 1 96.06 71 GLN A N 1
ATOM 561 C CA . GLN A 1 71 ? -13.297 38.938 10.039 1 96.06 71 GLN A CA 1
ATOM 562 C C . GLN A 1 71 ? -12.797 38.969 11.484 1 96.06 71 GLN A C 1
ATOM 564 O O . GLN A 1 71 ? -11.742 39.531 11.766 1 96.06 71 GLN A O 1
ATOM 569 N N . ALA A 1 72 ? -13.594 38.375 12.32 1 95.94 72 ALA A N 1
ATOM 570 C CA . ALA A 1 72 ? -13.211 38.312 13.734 1 95.94 72 ALA A CA 1
ATOM 571 C C . ALA A 1 72 ? -11.859 37.625 13.898 1 95.94 72 ALA A C 1
ATOM 573 O O . ALA A 1 72 ? -11.031 38.031 14.703 1 95.94 72 ALA A O 1
ATOM 574 N N . ILE A 1 73 ? -11.648 36.562 13.18 1 96.56 73 ILE A N 1
ATOM 575 C CA . ILE A 1 73 ? -10.422 35.812 13.289 1 96.56 73 ILE A CA 1
ATOM 576 C C . ILE A 1 73 ? -9.258 36.594 12.688 1 96.56 73 ILE A C 1
ATOM 578 O O . ILE A 1 73 ? -8.141 36.562 13.219 1 96.56 73 ILE A O 1
ATOM 582 N N . GLN A 1 74 ? -9.477 37.25 11.633 1 95.44 74 GLN A N 1
ATOM 583 C CA . GLN A 1 74 ? -8.438 38.062 11.008 1 95.44 74 GLN A CA 1
ATOM 584 C C . GLN A 1 74 ? -7.914 39.125 11.969 1 95.44 74 GLN A C 1
ATOM 586 O O . GLN A 1 74 ? -6.723 39.438 11.969 1 95.44 74 GLN A O 1
ATOM 591 N N . GLU A 1 75 ? -8.797 39.625 12.758 1 94.88 75 GLU A N 1
ATOM 592 C CA . GLU A 1 75 ? -8.43 40.688 13.703 1 94.88 75 GLU A CA 1
ATOM 593 C C . GLU A 1 75 ? -7.527 40.125 14.812 1 94.88 75 GLU A C 1
ATOM 595 O O . GLU A 1 75 ? -6.801 40.906 15.453 1 94.88 75 GLU A O 1
ATOM 600 N N . LEU A 1 76 ? -7.602 38.875 14.977 1 95.69 76 LEU A N 1
ATOM 601 C CA . LEU A 1 76 ? -6.801 38.25 16.031 1 95.69 76 LEU A CA 1
ATOM 602 C C . LEU A 1 76 ? -5.391 37.969 15.531 1 95.69 76 LEU A C 1
ATOM 604 O O . LEU A 1 76 ? -4.465 37.812 16.328 1 95.69 76 LEU A O 1
ATOM 608 N N . LYS A 1 77 ? -5.215 37.875 14.281 1 92.88 77 LYS A N 1
ATOM 609 C CA . LYS A 1 77 ? -3.936 37.469 13.711 1 92.88 77 LYS A CA 1
ATOM 610 C C . LYS A 1 77 ? -2.852 38.5 13.977 1 92.88 77 LYS A C 1
ATOM 612 O O . LYS A 1 77 ? -3.086 39.719 13.82 1 92.88 77 LYS A O 1
ATOM 617 N N . GLY A 1 78 ? -1.706 38 14.383 1 86.75 78 GLY A N 1
ATOM 618 C CA . GLY A 1 78 ? -0.582 38.875 14.625 1 86.75 78 GLY A CA 1
ATOM 619 C C . GLY A 1 78 ? -0.575 39.469 16.031 1 86.75 78 GLY A C 1
ATOM 620 O O . GLY A 1 78 ? 0.378 40.156 16.422 1 86.75 78 GLY A O 1
ATOM 621 N N . THR A 1 79 ? -1.645 39.156 16.75 1 89.94 79 THR A N 1
ATOM 622 C CA . THR A 1 79 ? -1.694 39.594 18.125 1 89.94 79 THR A CA 1
ATOM 623 C C . THR A 1 79 ? -1.208 38.5 19.078 1 89.94 79 THR A C 1
ATOM 625 O O . THR A 1 79 ? -0.777 37.438 18.641 1 89.94 79 THR A O 1
ATOM 628 N N . ALA A 1 80 ? -1.179 38.781 20.344 1 87.69 80 ALA A N 1
ATOM 629 C CA . ALA A 1 80 ? -0.786 37.812 21.359 1 87.69 80 ALA A CA 1
ATOM 630 C C . ALA A 1 80 ? -1.772 36.656 21.438 1 87.69 80 ALA A C 1
ATOM 632 O O . ALA A 1 80 ? -1.453 35.594 21.969 1 87.69 80 ALA A O 1
ATOM 633 N N . GLU A 1 81 ? -2.877 36.875 20.844 1 90.44 81 GLU A N 1
ATOM 634 C CA . GLU A 1 81 ? -3.924 35.844 20.859 1 90.44 81 GLU A CA 1
ATOM 635 C C . GLU A 1 81 ? -4.082 35.188 19.484 1 90.44 81 GLU A C 1
ATOM 637 O O . GLU A 1 81 ? -5.195 34.875 19.078 1 90.44 81 GLU A O 1
ATOM 642 N N . ASP A 1 82 ? -2.977 35.062 18.828 1 93.5 82 ASP A N 1
ATOM 643 C CA . ASP A 1 82 ? -3.021 34.5 17.484 1 93.5 82 ASP A CA 1
ATOM 644 C C . ASP A 1 82 ? -3.814 33.188 17.5 1 93.5 82 ASP A C 1
ATOM 646 O O . ASP A 1 82 ? -3.561 32.281 18.312 1 93.5 82 ASP A O 1
ATOM 650 N N . PRO A 1 83 ? -4.715 33 16.594 1 97 83 PRO A N 1
ATOM 651 C CA . PRO A 1 83 ? -5.668 31.891 16.641 1 97 83 PRO A CA 1
ATOM 652 C C . PRO A 1 83 ? -5.074 30.578 16.094 1 97 83 PRO A C 1
ATOM 654 O O . PRO A 1 83 ? -5.75 29.547 16.094 1 97 83 PRO A O 1
ATOM 657 N N . TYR A 1 84 ? -3.848 30.594 15.609 1 97.88 84 TYR A N 1
ATOM 658 C CA . TYR A 1 84 ? -3.225 29.406 15.031 1 97.88 84 TYR A CA 1
ATOM 659 C C . TYR A 1 84 ? -1.87 29.141 15.672 1 97.88 84 TYR A C 1
ATOM 661 O O . TYR A 1 84 ? -0.831 29.266 15.016 1 97.88 84 TYR A O 1
ATOM 669 N N . PRO A 1 85 ? -1.888 28.672 16.875 1 97.56 85 PRO A N 1
ATOM 670 C CA . PRO A 1 85 ? -0.602 28.344 17.484 1 97.56 85 PRO A CA 1
ATOM 671 C C . PRO A 1 85 ? 0.118 27.203 16.781 1 97.56 85 PRO A C 1
ATOM 673 O O . PRO A 1 85 ? -0.51 26.438 16.031 1 97.56 85 PRO A O 1
ATOM 676 N N . HIS A 1 86 ? 1.434 27.094 16.953 1 97.81 86 HIS A N 1
ATOM 677 C CA . HIS A 1 86 ? 2.264 26.109 16.266 1 97.81 86 HIS A CA 1
ATOM 678 C C . HIS A 1 86 ? 2.107 24.719 16.891 1 97.81 86 HIS A C 1
ATOM 680 O O . HIS A 1 86 ? 2.34 23.703 16.234 1 97.81 86 HIS A O 1
ATOM 686 N N . LYS A 1 87 ? 1.776 24.719 18.203 1 97.69 87 LYS A N 1
ATOM 687 C CA . LYS A 1 87 ? 1.723 23.453 18.953 1 97.69 87 LYS A CA 1
ATOM 688 C C . LYS A 1 87 ? 0.827 23.594 20.188 1 97.69 87 LYS A C 1
ATOM 690 O O . LYS A 1 87 ? 0.552 24.703 20.641 1 97.69 87 LYS A O 1
ATOM 695 N N . TYR A 1 88 ? 0.292 22.516 20.609 1 98.25 88 TYR A N 1
ATOM 696 C CA . TYR A 1 88 ? -0.343 22.406 21.922 1 98.25 88 TYR A CA 1
ATOM 697 C C . TYR A 1 88 ? -0.018 21.062 22.578 1 98.25 88 TYR A C 1
ATOM 699 O O . TYR A 1 88 ? -0.273 20.016 22 1 98.25 88 TYR A O 1
ATOM 707 N N . HIS A 1 89 ? 0.526 21.141 23.75 1 97.81 89 HIS A N 1
ATOM 708 C CA . HIS A 1 89 ? 0.894 19.922 24.438 1 97.81 89 HIS A CA 1
ATOM 709 C C . HIS A 1 89 ? -0.326 19.266 25.078 1 97.81 89 HIS A C 1
ATOM 711 O O . HIS A 1 89 ? -1.026 19.891 25.875 1 97.81 89 HIS A O 1
ATOM 717 N N . VAL A 1 90 ? -0.546 18.062 24.734 1 98 90 VAL A N 1
ATOM 718 C CA . VAL A 1 90 ? -1.643 17.281 25.297 1 98 90 VAL A CA 1
ATOM 719 C C . VAL A 1 90 ? -1.089 16.219 26.234 1 98 90 VAL A C 1
ATOM 721 O O . VAL A 1 90 ? -0.29 15.367 25.828 1 98 90 VAL A O 1
ATOM 724 N N . ASP A 1 91 ? -1.575 16.266 27.484 1 97.81 91 ASP A N 1
ATOM 725 C CA . ASP A 1 91 ? -1.103 15.328 28.5 1 97.81 91 ASP A CA 1
ATOM 726 C C . ASP A 1 91 ? -1.81 13.977 28.359 1 97.81 91 ASP A C 1
ATOM 728 O O . ASP A 1 91 ? -1.196 12.93 28.547 1 97.81 91 ASP A O 1
ATOM 732 N N . LEU A 1 92 ? -3.09 14.078 28.125 1 96.81 92 LEU A N 1
ATOM 733 C CA . LEU A 1 92 ? -3.93 12.891 28.047 1 96.81 92 LEU A CA 1
ATOM 734 C C . LEU A 1 92 ? -4.957 13.023 26.922 1 96.81 92 LEU A C 1
ATOM 736 O O . LEU A 1 92 ? -5.531 14.094 26.734 1 96.81 92 LEU A O 1
ATOM 740 N N . SER A 1 93 ? -5.098 11.93 26.266 1 96.69 93 SER A N 1
ATOM 741 C CA . SER A 1 93 ? -6.223 11.906 25.328 1 96.69 93 SER A CA 1
ATOM 742 C C . SER A 1 93 ? -7.551 12 26.078 1 96.69 93 SER A C 1
ATOM 744 O O . SER A 1 93 ? -7.609 11.812 27.281 1 96.69 93 SER A O 1
ATOM 746 N N . LEU A 1 94 ? -8.602 12.375 25.359 1 98 94 LEU A N 1
ATOM 747 C CA . LEU A 1 94 ? -9.922 12.398 26 1 98 94 LEU A CA 1
ATOM 748 C C . LEU A 1 94 ? -10.312 11 26.469 1 98 94 LEU A C 1
ATOM 750 O O . LEU A 1 94 ? -10.867 10.852 27.562 1 98 94 LEU A O 1
ATOM 754 N N . THR A 1 95 ? -10.039 9.969 25.641 1 96.88 95 THR A N 1
ATOM 755 C CA . THR A 1 95 ? -10.297 8.586 26.031 1 96.88 95 THR A CA 1
ATOM 756 C C . THR A 1 95 ? -9.539 8.242 27.312 1 96.88 95 THR A C 1
ATOM 758 O O . THR A 1 95 ? -10.109 7.641 28.234 1 96.88 95 THR A O 1
ATOM 761 N N . GLY A 1 96 ? -8.297 8.641 27.391 1 97.19 96 GLY A N 1
ATOM 762 C CA . GLY A 1 96 ? -7.5 8.398 28.594 1 97.19 96 GLY A CA 1
ATOM 763 C C . GLY A 1 96 ? -8.016 9.133 29.812 1 97.19 96 GLY A C 1
ATOM 764 O O . GLY A 1 96 ? -7.996 8.602 30.922 1 97.19 96 GLY A O 1
ATOM 765 N N . PHE A 1 97 ? -8.5 10.312 29.609 1 98.31 97 PHE A N 1
ATOM 766 C CA . PHE A 1 97 ? -9.07 11.117 30.688 1 98.31 97 PHE A CA 1
ATOM 767 C C . PHE A 1 97 ? -10.297 10.438 31.281 1 98.31 97 PHE A C 1
ATOM 769 O O . PHE A 1 97 ? -10.422 10.344 32.5 1 98.31 97 PHE A O 1
ATOM 776 N N . ILE A 1 98 ? -11.141 10 30.438 1 98.06 98 ILE A N 1
ATOM 777 C CA . ILE A 1 98 ? -12.375 9.367 30.875 1 98.06 98 ILE A CA 1
ATOM 778 C C . ILE A 1 98 ? -12.062 8.07 31.625 1 98.06 98 ILE A C 1
ATOM 780 O O . ILE A 1 98 ? -12.625 7.809 32.688 1 98.06 98 ILE A O 1
ATOM 784 N N . GLU A 1 99 ? -11.148 7.289 31.094 1 97.62 99 GLU A N 1
ATOM 785 C CA . GLU A 1 99 ? -10.766 6.027 31.719 1 97.62 99 GLU A CA 1
ATOM 786 C C . GLU A 1 99 ? -10.172 6.258 33.094 1 97.62 99 GLU A C 1
ATOM 788 O O 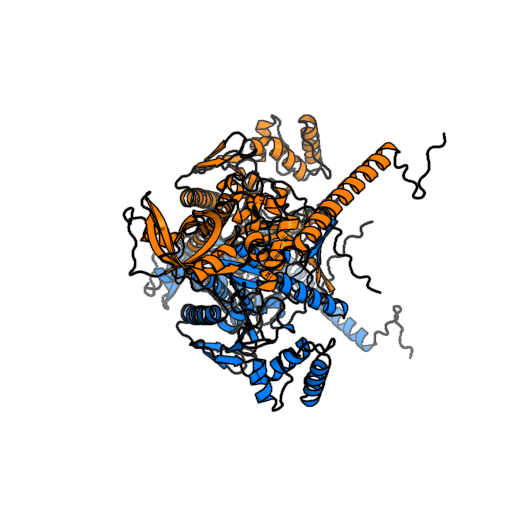. GLU A 1 99 ? -10.477 5.523 34.031 1 97.62 99 GLU A O 1
ATOM 793 N N . LYS A 1 100 ? -9.422 7.281 33.25 1 97.94 100 LYS A N 1
ATOM 794 C CA . LYS A 1 100 ? -8.664 7.512 34.469 1 97.94 100 LYS A CA 1
ATOM 795 C C . LYS A 1 100 ? -9.539 8.141 35.562 1 97.94 100 LYS A C 1
ATOM 797 O O . LYS A 1 100 ? -9.367 7.863 36.75 1 97.94 100 LYS A O 1
ATOM 802 N N . TYR A 1 101 ? -10.523 8.945 35.156 1 98.12 101 TYR A N 1
ATOM 803 C CA . TYR A 1 101 ? -11.164 9.781 36.188 1 98.12 101 TYR A CA 1
ATOM 804 C C . TYR A 1 101 ? -12.656 9.5 36.25 1 98.12 101 TYR A C 1
ATOM 806 O O . TYR A 1 101 ? -13.391 10.18 36.969 1 98.12 101 TYR A O 1
ATOM 814 N N . SER A 1 102 ? -13.125 8.547 35.531 1 96.5 102 SER A N 1
ATOM 815 C CA . SER A 1 102 ? -14.547 8.219 35.531 1 96.5 102 SER A CA 1
ATOM 816 C C . SER A 1 102 ? -15.039 7.828 36.906 1 96.5 102 SER A C 1
ATOM 818 O O . SER A 1 102 ? -16.234 7.961 37.188 1 96.5 102 SER A O 1
ATOM 820 N N . ASN A 1 103 ? -14.227 7.441 37.812 1 96.5 103 ASN A N 1
ATOM 821 C CA . ASN A 1 103 ? -14.625 6.906 39.125 1 96.5 103 ASN A CA 1
ATOM 822 C C . ASN A 1 103 ? -14.703 8.008 40.156 1 96.5 103 ASN A C 1
ATOM 824 O O . ASN A 1 103 ? -15.016 7.734 41.344 1 96.5 103 ASN A O 1
ATOM 828 N N . LEU A 1 104 ? -14.484 9.211 39.812 1 97.5 104 LEU A N 1
ATOM 829 C CA . LEU A 1 104 ? -14.633 10.32 40.75 1 97.5 104 LEU A CA 1
ATOM 830 C C . LEU A 1 104 ? -16.062 10.406 41.281 1 97.5 104 LEU A C 1
ATOM 832 O O . LEU A 1 104 ? -17 9.984 40.594 1 97.5 104 LEU A O 1
ATOM 836 N N . GLN A 1 105 ? -16.219 10.891 42.469 1 97.25 105 GLN A N 1
ATOM 837 C CA . GLN A 1 105 ? -17.547 11.078 43.031 1 97.25 105 GLN A CA 1
ATOM 838 C C . GLN A 1 105 ? -18.141 12.43 42.625 1 97.25 105 GLN A C 1
ATOM 840 O O . GLN A 1 105 ? -17.406 13.391 42.406 1 97.25 105 GLN A O 1
ATOM 845 N N . PRO A 1 106 ? -19.453 12.453 42.531 1 96.81 106 PRO A N 1
ATOM 846 C CA . PRO A 1 106 ? -20.078 13.742 42.219 1 96.81 106 PRO A CA 1
ATOM 847 C C . PRO A 1 106 ? -19.625 14.852 43.188 1 96.81 106 PRO A C 1
ATOM 849 O O . PRO A 1 106 ? -19.594 14.648 44.375 1 96.81 106 PRO A O 1
ATOM 852 N N . GLY A 1 107 ? -19.25 15.914 42.562 1 95.38 107 GLY A N 1
ATOM 853 C CA . GLY A 1 107 ? -18.797 17.047 43.375 1 95.38 107 GLY A CA 1
ATOM 854 C C . GLY A 1 107 ? -17.297 17.094 43.562 1 95.38 107 GLY A C 1
ATOM 855 O O . GLY A 1 107 ? -16.75 18.109 43.938 1 95.38 107 GLY A O 1
ATOM 856 N N . ASP A 1 108 ? -16.625 16.031 43.188 1 96.19 108 ASP A N 1
ATOM 857 C CA . ASP A 1 108 ? -15.18 15.961 43.312 1 96.19 108 ASP A CA 1
ATOM 858 C C . ASP A 1 108 ? -14.484 16.875 42.312 1 96.19 108 ASP A C 1
ATOM 860 O O . ASP A 1 108 ? -14.961 17.031 41.188 1 96.19 108 ASP A O 1
ATOM 864 N N . GLN A 1 109 ? -13.43 17.484 42.75 1 96.5 109 GLN A N 1
ATOM 865 C CA . GLN A 1 109 ? -12.484 18.203 41.906 1 96.5 109 GLN A CA 1
ATOM 866 C C . GLN A 1 109 ? -11.047 17.984 42.375 1 96.5 109 GLN A C 1
ATOM 868 O O . GLN A 1 109 ? -10.703 18.297 43.5 1 96.5 109 GLN A O 1
ATOM 873 N N . LEU A 1 110 ? -10.289 17.438 41.594 1 97.81 110 LEU A N 1
ATOM 874 C CA . LEU A 1 110 ? -8.898 17.188 41.938 1 97.81 110 LEU A CA 1
ATOM 875 C C . LEU A 1 110 ? -8.039 18.422 41.688 1 97.81 110 LEU A C 1
ATOM 877 O O . LEU A 1 110 ? -7.332 18.484 40.688 1 97.81 110 LEU A O 1
ATOM 881 N N . THR A 1 111 ? -7.938 19.281 42.594 1 95.19 111 THR A N 1
ATOM 882 C CA . THR A 1 111 ? -7.289 20.578 42.438 1 95.19 111 THR A CA 1
ATOM 883 C C . THR A 1 111 ? -5.773 20.422 42.375 1 95.19 111 THR A C 1
ATOM 885 O O . THR A 1 111 ? -5.066 21.328 41.969 1 95.19 111 THR A O 1
ATOM 888 N N . ASP A 1 112 ? -5.281 19.266 42.812 1 95.94 112 ASP A N 1
ATOM 889 C CA . ASP A 1 112 ? -3.842 19.031 42.812 1 95.94 112 ASP A CA 1
ATOM 890 C C . ASP A 1 112 ? -3.365 18.453 41.5 1 95.94 112 ASP A C 1
ATOM 892 O O . ASP A 1 112 ? -2.164 18.266 41.281 1 95.94 112 ASP A O 1
ATOM 896 N N . VAL A 1 113 ? -4.281 18.156 40.656 1 97.88 113 VAL A N 1
ATOM 897 C CA . VAL A 1 113 ? -3.957 17.609 39.344 1 97.88 113 VAL A CA 1
ATOM 898 C C . VAL A 1 113 ? -4.309 18.625 38.25 1 97.88 113 VAL A C 1
ATOM 900 O O . VAL A 1 113 ? -5.445 19.094 38.188 1 97.88 113 VAL A O 1
ATOM 903 N N . VAL A 1 114 ? -3.316 19.031 37.469 1 98.25 114 VAL A N 1
ATOM 904 C CA . VAL A 1 114 ? -3.533 19.922 36.344 1 98.25 114 VAL A CA 1
ATOM 905 C C . VAL A 1 114 ? -3.105 19.219 35.031 1 98.25 114 VAL A C 1
ATOM 907 O O . VAL A 1 114 ? -1.974 18.734 34.938 1 98.25 114 VAL A O 1
ATOM 910 N N . LEU A 1 115 ? -4.023 19.125 34.094 1 97.94 115 LEU A N 1
ATOM 911 C CA . LEU A 1 115 ? -3.705 18.438 32.875 1 97.94 115 LEU A CA 1
ATOM 912 C C . LEU A 1 115 ? -4.211 19.234 31.656 1 97.94 115 LEU A C 1
ATOM 914 O O . LEU A 1 115 ? -5.133 20.031 31.781 1 97.94 115 LEU A O 1
ATOM 918 N N . ASN A 1 116 ? -3.58 19 30.5 1 98.56 116 ASN A N 1
ATOM 919 C CA . ASN A 1 116 ? -3.988 19.562 29.219 1 98.56 116 ASN A CA 1
ATOM 920 C C . ASN A 1 116 ? -4.699 18.531 28.344 1 98.56 116 ASN A C 1
ATOM 922 O O . ASN A 1 116 ? -4.172 17.453 28.125 1 98.56 116 ASN A O 1
ATOM 926 N N . VAL A 1 117 ? -5.883 18.844 27.906 1 98.62 117 VAL A N 1
ATOM 927 C CA . VAL A 1 117 ? -6.59 18.047 26.906 1 98.62 117 VAL A CA 1
ATOM 928 C C . VAL A 1 117 ? -7.012 18.938 25.734 1 98.62 117 VAL A C 1
ATOM 930 O O . VAL A 1 117 ? -6.922 20.156 25.812 1 98.62 117 VAL A O 1
ATOM 933 N N . SER A 1 118 ? -7.344 18.344 24.625 1 98.75 118 SER A N 1
ATOM 934 C CA . SER A 1 118 ? -7.777 19.094 23.453 1 98.75 118 SER A CA 1
ATOM 935 C C . SER A 1 118 ? -8.875 18.359 22.703 1 98.75 118 SER A C 1
ATOM 937 O O . SER A 1 118 ? -9.07 17.156 22.891 1 98.75 118 SER A O 1
ATOM 939 N N . GLY A 1 119 ? -9.555 19.062 21.938 1 98.44 119 GLY A N 1
ATOM 940 C CA . GLY A 1 119 ? -10.625 18.531 21.109 1 98.44 119 GLY A CA 1
ATOM 941 C C . GLY A 1 119 ? -11.414 19.609 20.391 1 98.44 119 GLY A C 1
ATOM 942 O O . GLY A 1 119 ? -11.023 20.781 20.391 1 98.44 119 GLY A O 1
ATOM 943 N N . ARG A 1 120 ? -12.445 19.172 19.75 1 98.38 120 ARG A N 1
ATOM 944 C CA . ARG A 1 120 ? -13.336 20.062 19.031 1 98.38 120 ARG A CA 1
ATOM 945 C C . ARG A 1 120 ? -14.586 20.375 19.844 1 98.38 120 ARG A C 1
ATOM 947 O O . ARG A 1 120 ? -15.172 19.484 20.453 1 98.38 120 ARG A O 1
ATOM 954 N N . VAL A 1 121 ? -15.023 21.641 19.828 1 97.88 121 VAL A N 1
ATOM 955 C CA . VAL A 1 121 ? -16.234 22.078 20.531 1 97.88 121 VAL A CA 1
ATOM 956 C C . VAL A 1 121 ? -17.469 21.75 19.688 1 97.88 121 VAL A C 1
ATOM 958 O O . VAL A 1 121 ? -17.609 22.234 18.562 1 97.88 121 VAL A O 1
ATOM 961 N N . HIS A 1 122 ? -18.359 21 20.266 1 95.44 122 HIS A N 1
ATOM 962 C CA . HIS A 1 122 ? -19.562 20.656 19.531 1 95.44 122 HIS A CA 1
ATOM 963 C C . HIS A 1 122 ? -20.781 21.391 20.078 1 95.44 122 HIS A C 1
ATOM 965 O O . HIS A 1 122 ? -21.812 21.484 19.406 1 95.44 122 HIS A O 1
ATOM 971 N N . ALA A 1 123 ? -20.672 21.844 21.297 1 94.75 123 ALA A N 1
ATOM 972 C CA . ALA A 1 123 ? -21.734 22.625 21.906 1 94.75 123 ALA A CA 1
ATOM 973 C C . ALA A 1 123 ? -21.172 23.594 22.938 1 94.75 123 ALA A C 1
ATOM 975 O O . ALA A 1 123 ? -20.141 23.328 23.578 1 94.75 123 ALA A O 1
ATOM 976 N N . LYS A 1 124 ? -21.781 24.719 23.031 1 95.25 124 LYS A N 1
ATOM 977 C CA . LYS A 1 124 ? -21.5 25.766 24.016 1 95.25 124 LYS A CA 1
ATOM 978 C C . LYS A 1 124 ? -22.781 26.266 24.656 1 95.25 124 LYS A C 1
ATOM 980 O O . LYS A 1 124 ? -23.672 26.766 23.969 1 95.25 124 LYS A O 1
ATOM 985 N N . ARG A 1 125 ? -22.812 26.062 25.953 1 94.94 125 ARG A N 1
ATOM 986 C CA . ARG A 1 125 ? -24.016 26.453 26.688 1 94.94 125 ARG A CA 1
ATOM 987 C C . ARG A 1 125 ? -23.672 27.312 27.891 1 94.94 125 ARG A C 1
ATOM 989 O O . ARG A 1 125 ? -22.875 26.891 28.75 1 94.94 125 ARG A O 1
ATOM 996 N N . ALA A 1 126 ? -24.328 28.359 27.984 1 93.75 126 ALA A N 1
ATOM 997 C CA . ALA A 1 126 ? -24.109 29.25 29.109 1 93.75 126 ALA A CA 1
ATOM 998 C C . ALA A 1 126 ? -25.141 28.984 30.219 1 93.75 126 ALA A C 1
ATOM 1000 O O . ALA A 1 126 ? -26.312 28.75 29.922 1 93.75 126 ALA A O 1
ATOM 1001 N N . SER A 1 127 ? -24.672 28.844 31.359 1 91.94 127 SER A N 1
ATOM 1002 C CA . SER A 1 127 ? -25.5 28.812 32.562 1 91.94 127 SER A CA 1
ATOM 1003 C C . SER A 1 127 ? -25.219 30.016 33.438 1 91.94 127 SER A C 1
ATOM 1005 O O . SER A 1 127 ? -24.641 29.875 34.531 1 91.94 127 SER A O 1
ATOM 1007 N N . GLY A 1 128 ? -25.734 31.141 33.062 1 88.38 128 GLY A N 1
ATOM 1008 C CA . GLY A 1 128 ? -25.391 32.406 33.688 1 88.38 128 GLY A CA 1
ATOM 1009 C C . GLY A 1 128 ? -24.125 33.031 33.094 1 88.38 128 GLY A C 1
ATOM 1010 O O . GLY A 1 128 ? -23.531 32.469 32.188 1 88.38 128 GLY A O 1
ATOM 1011 N N . ALA A 1 129 ? -23.734 34.125 33.688 1 87.94 129 ALA A N 1
ATOM 1012 C CA . ALA A 1 129 ? -22.609 34.906 33.156 1 87.94 129 ALA A CA 1
ATOM 1013 C C . ALA A 1 129 ? -21.281 34.312 33.562 1 87.94 129 ALA A C 1
ATOM 1015 O O . ALA A 1 129 ? -20.25 34.562 32.906 1 87.94 129 ALA A O 1
ATOM 1016 N N . LYS A 1 130 ? -21.328 33.469 34.5 1 94.69 130 LYS A N 1
ATOM 1017 C CA . LYS A 1 130 ? -20.062 33.062 35.094 1 94.69 130 LYS A CA 1
ATOM 1018 C C . LYS A 1 130 ? -19.844 31.578 34.938 1 94.69 130 LYS A C 1
ATOM 1020 O O . LYS A 1 130 ? -18.891 31.031 35.5 1 94.69 130 LYS A O 1
ATOM 1025 N N . LEU A 1 131 ? -20.75 30.906 34.281 1 96 131 LEU A N 1
ATOM 1026 C CA . LEU A 1 131 ? -20.656 29.469 34.094 1 96 131 LEU A CA 1
ATOM 1027 C C . LEU A 1 131 ? -21.031 29.047 32.688 1 96 131 LEU A C 1
ATOM 1029 O O . LEU A 1 131 ? -22.156 29.328 32.219 1 96 131 LEU A O 1
ATOM 1033 N N . ILE A 1 132 ? -20.078 28.453 32 1 97.5 132 ILE A N 1
ATOM 1034 C CA . ILE A 1 132 ? -20.297 28.016 30.625 1 97.5 132 ILE A CA 1
ATOM 1035 C C . ILE A 1 132 ? -19.859 26.562 30.469 1 97.5 132 ILE A C 1
ATOM 1037 O O . ILE A 1 132 ? -18.812 26.156 30.984 1 97.5 132 ILE A O 1
ATOM 1041 N N . PHE A 1 133 ? -20.672 25.766 29.797 1 97.56 133 PHE A N 1
ATOM 1042 C CA . PHE A 1 133 ? -20.375 24.359 29.531 1 97.56 133 PHE A CA 1
ATOM 1043 C C . PHE A 1 133 ? -20.062 24.125 28.062 1 97.56 133 PHE A C 1
ATOM 1045 O O . PHE A 1 133 ? -20.703 24.703 27.188 1 97.56 133 PHE A O 1
ATOM 1052 N N . TYR A 1 134 ? -19.016 23.422 27.781 1 97.94 134 TYR A N 1
ATOM 1053 C CA . TYR A 1 134 ? -18.672 22.984 26.438 1 97.94 134 TYR A CA 1
ATOM 1054 C C . TYR A 1 134 ? -18.75 21.469 26.312 1 97.94 134 TYR A C 1
ATOM 1056 O O . TYR A 1 134 ? -18.453 20.75 27.266 1 97.94 134 TYR A O 1
ATOM 1064 N N . ASP A 1 135 ? -19.188 21.016 25.188 1 96.94 135 ASP A N 1
ATOM 1065 C CA . ASP A 1 135 ? -19.016 19.625 24.781 1 96.94 135 ASP A CA 1
ATOM 1066 C C . ASP A 1 135 ? -17.766 19.438 23.938 1 96.94 135 ASP A C 1
ATOM 1068 O O . ASP A 1 135 ? -17.766 19.766 22.734 1 96.94 135 ASP A O 1
ATOM 1072 N N . LEU A 1 136 ? -16.75 18.906 24.578 1 98.38 136 LEU A N 1
ATOM 1073 C CA . LEU A 1 136 ? -15.477 18.656 23.906 1 98.38 136 LEU A CA 1
ATOM 1074 C C . LEU A 1 136 ? -15.414 17.25 23.328 1 98.38 136 LEU A C 1
ATOM 1076 O O . LEU A 1 136 ? -15.609 16.281 24.062 1 98.38 136 LEU A O 1
ATOM 1080 N N . ARG A 1 137 ? -15.109 17.188 22.047 1 96.88 137 ARG A N 1
ATOM 1081 C CA . ARG A 1 137 ? -15.117 15.867 21.422 1 96.88 137 ARG A CA 1
ATOM 1082 C C . ARG A 1 137 ? -13.773 15.562 20.766 1 96.88 137 ARG A C 1
ATOM 1084 O O . ARG A 1 137 ? -13.125 16.469 20.219 1 96.88 137 ARG A O 1
ATOM 1091 N N . GLY A 1 138 ? -13.383 14.359 20.812 1 95.31 138 GLY A N 1
ATOM 1092 C CA . GLY A 1 138 ? -12.18 13.805 20.219 1 95.31 138 GLY A CA 1
ATOM 1093 C C . GLY A 1 138 ? -12.07 12.305 20.375 1 95.31 138 GLY A C 1
ATOM 1094 O O . GLY A 1 138 ? -12.555 11.742 21.359 1 95.31 138 GLY A O 1
ATOM 1095 N N . GLU A 1 139 ? -11.523 11.656 19.438 1 94.25 139 GLU A N 1
ATOM 1096 C CA . GLU A 1 139 ? -11.289 10.219 19.469 1 94.25 139 GLU A CA 1
ATOM 1097 C C . GLU A 1 139 ? -12.594 9.445 19.625 1 94.25 139 GLU A C 1
ATOM 1099 O O . GLU A 1 139 ? -12.633 8.406 20.281 1 94.25 139 GLU A O 1
ATOM 1104 N N . GLY A 1 140 ? -13.617 10.031 19.219 1 91.06 140 GLY A N 1
ATOM 1105 C CA . GLY A 1 140 ? -14.891 9.328 19.25 1 91.06 140 GLY A CA 1
ATOM 1106 C C . GLY A 1 140 ? -15.602 9.445 20.578 1 91.06 140 GLY A C 1
ATOM 1107 O O . GLY A 1 140 ? -16.641 8.82 20.797 1 91.06 140 GLY A O 1
ATOM 1108 N N . VAL A 1 141 ? -15.055 10.266 21.516 1 96 141 VAL A N 1
ATOM 1109 C CA . VAL A 1 141 ? -15.688 10.414 22.828 1 96 141 VAL A CA 1
ATOM 1110 C C . VAL A 1 141 ? -15.945 11.891 23.109 1 96 141 VAL A C 1
ATOM 1112 O O . VAL A 1 141 ? -15.5 12.758 22.359 1 96 141 VAL A O 1
ATOM 1115 N N . LYS A 1 142 ? -16.719 12.102 24.188 1 96.25 142 LYS A N 1
ATOM 1116 C CA . LYS A 1 142 ? -17.078 13.453 24.609 1 96.25 142 LYS A CA 1
ATOM 1117 C C . LYS A 1 142 ? -16.688 13.711 26.062 1 96.25 142 LYS A C 1
ATOM 1119 O O . LYS A 1 142 ? -16.781 12.812 26.891 1 96.25 142 LYS A O 1
ATOM 1124 N N . LEU A 1 143 ? -16.203 14.898 26.312 1 98.31 143 LEU A N 1
ATOM 1125 C CA . LEU A 1 143 ? -15.867 15.344 27.656 1 98.31 143 LEU A CA 1
ATOM 1126 C C . LEU A 1 143 ? -16.438 16.734 27.922 1 98.31 143 LEU A C 1
ATOM 1128 O O . LEU A 1 143 ? -16.312 17.625 27.078 1 98.31 143 LEU A O 1
ATOM 1132 N N . GLN A 1 144 ? -17.078 16.875 29.031 1 98.5 144 GLN A N 1
ATOM 1133 C CA . GLN A 1 144 ? -17.609 18.188 29.406 1 98.5 144 GLN A CA 1
ATOM 1134 C C . GLN A 1 144 ? -16.5 19.109 29.906 1 98.5 144 GLN A C 1
ATOM 1136 O O . GLN A 1 144 ? -15.633 18.688 30.656 1 98.5 144 GLN A O 1
ATOM 1141 N N . VAL A 1 145 ? -16.531 20.328 29.406 1 98.69 145 VAL A N 1
ATOM 1142 C CA . VAL A 1 145 ? -15.727 21.406 29.969 1 98.69 145 VAL A CA 1
ATOM 1143 C C . VAL A 1 145 ? -16.625 22.344 30.797 1 98.69 145 VAL A C 1
ATOM 1145 O O . VAL A 1 145 ? -17.547 22.938 30.266 1 98.69 145 VAL A O 1
ATOM 1148 N N . MET A 1 146 ? -16.375 22.375 32.031 1 98.12 146 MET A N 1
ATOM 1149 C CA . MET A 1 146 ? -17.141 23.25 32.906 1 98.12 146 MET A CA 1
ATOM 1150 C C . MET A 1 146 ? -16.344 24.5 33.281 1 98.12 146 MET A C 1
ATOM 1152 O O . MET A 1 146 ? -15.633 24.516 34.281 1 98.12 146 MET A O 1
ATOM 1156 N N . ALA A 1 147 ? -16.531 25.5 32.469 1 97.81 147 ALA A N 1
ATOM 1157 C CA . ALA A 1 147 ? -15.805 26.75 32.688 1 97.81 147 ALA A CA 1
ATOM 1158 C C . ALA A 1 147 ? -16.516 27.641 33.688 1 97.81 147 ALA A C 1
ATOM 1160 O O . ALA A 1 147 ? -17.641 28.078 33.469 1 97.81 147 ALA A O 1
ATOM 1161 N N . ASN A 1 148 ? -15.805 27.859 34.719 1 95.69 148 ASN A N 1
ATOM 1162 C CA . ASN A 1 148 ? -16.297 28.703 35.781 1 95.69 148 ASN A CA 1
ATOM 1163 C C . ASN A 1 148 ? -15.375 29.891 36.031 1 95.69 148 ASN A C 1
ATOM 1165 O O . ASN A 1 148 ? -14.164 29.719 36.188 1 95.69 148 ASN A O 1
ATOM 1169 N N . SER A 1 149 ? -15.984 31.125 36.156 1 96.06 149 SER A N 1
ATOM 1170 C CA . SER A 1 149 ? -15.195 32.344 36.312 1 96.06 149 SER A CA 1
ATOM 1171 C C . SER A 1 149 ? -14.391 32.312 37.594 1 96.06 149 SER A C 1
ATOM 1173 O O . SER A 1 149 ? -13.305 32.875 37.688 1 96.06 149 SER A O 1
ATOM 1175 N N . LYS A 1 150 ? -14.789 31.609 38.594 1 93.81 150 LYS A N 1
ATOM 1176 C CA . LYS A 1 150 ? -14.141 31.562 39.906 1 93.81 150 LYS A CA 1
ATOM 1177 C C . LYS A 1 150 ? -12.852 30.75 39.844 1 93.81 150 LYS A C 1
ATOM 1179 O O . LYS A 1 150 ? -11.906 31.016 40.594 1 93.81 150 LYS A O 1
ATOM 1184 N N . THR A 1 151 ? -12.867 29.734 39.031 1 93 151 THR A N 1
ATOM 1185 C CA . THR A 1 151 ? -11.727 28.828 38.969 1 93 151 THR A CA 1
ATOM 1186 C C . THR A 1 151 ? -10.789 29.219 37.844 1 93 151 THR A C 1
ATOM 1188 O O . THR A 1 151 ? -9.672 28.703 37.75 1 93 151 THR A O 1
ATOM 1191 N N . TYR A 1 152 ? -11.172 30.156 37.031 1 95.88 152 TYR A N 1
ATOM 1192 C CA . TYR A 1 152 ? -10.359 30.594 35.906 1 95.88 152 TYR A CA 1
ATOM 1193 C C . TYR A 1 152 ? -9.297 31.594 36.344 1 95.88 152 TYR A C 1
ATOM 1195 O O . TYR A 1 152 ? -9.391 32.156 37.438 1 95.88 152 TYR A O 1
ATOM 1203 N N . LYS A 1 153 ? -8.328 31.781 35.688 1 94.75 153 LYS A N 1
ATOM 1204 C CA . LYS A 1 153 ? -7.188 32.594 36.062 1 94.75 153 LYS A CA 1
ATOM 1205 C C . LYS A 1 153 ? -7.629 34.031 36.438 1 94.75 153 LYS A C 1
ATOM 1207 O O . LYS A 1 153 ? -7.109 34.594 37.375 1 94.75 153 LYS A O 1
ATOM 1212 N N . SER A 1 154 ? -8.562 34.656 35.594 1 95.38 154 SER A N 1
ATOM 1213 C CA . SER A 1 154 ? -9.195 35.938 35.938 1 95.38 154 SER A CA 1
ATOM 1214 C C . SER A 1 154 ? -10.57 36.062 35.281 1 95.38 154 SER A C 1
ATOM 1216 O O . SER A 1 154 ? -10.867 35.375 34.312 1 95.38 154 SER A O 1
ATOM 1218 N N . GLU A 1 155 ? -11.336 36.906 35.844 1 94.88 155 GLU A N 1
ATOM 1219 C CA . GLU A 1 155 ? -12.664 37.125 35.25 1 94.88 155 GLU A CA 1
ATOM 1220 C C . GLU A 1 155 ? -12.578 37.719 33.875 1 94.88 155 GLU A C 1
ATOM 1222 O O . GLU A 1 155 ? -13.391 37.406 33 1 94.88 155 GLU A O 1
ATOM 1227 N N . GLU A 1 156 ? -11.641 38.562 33.719 1 95.25 156 GLU A N 1
ATOM 1228 C CA . GLU A 1 156 ? -11.438 39.188 32.406 1 95.25 156 GLU A CA 1
ATOM 1229 C C . GLU A 1 156 ? -11.016 38.188 31.375 1 95.25 156 GLU A C 1
ATOM 1231 O O . GLU A 1 156 ? -11.531 38.188 30.25 1 95.25 156 GLU A O 1
ATOM 1236 N N . ALA A 1 157 ? -10.102 37.375 31.75 1 95.81 157 ALA A N 1
ATOM 1237 C CA . ALA A 1 157 ? -9.625 36.312 30.844 1 95.81 157 ALA A CA 1
ATOM 1238 C C . ALA A 1 157 ? -10.742 35.344 30.516 1 95.81 157 ALA A C 1
ATOM 1240 O O . ALA A 1 157 ? -10.844 34.844 29.391 1 95.81 157 ALA A O 1
ATOM 1241 N N . PHE A 1 158 ? -11.523 35 31.531 1 97.12 158 PHE A N 1
ATOM 1242 C CA . PHE A 1 158 ? -12.672 34.125 31.359 1 97.12 158 PHE A CA 1
ATOM 1243 C C . PHE A 1 158 ? -13.633 34.688 30.328 1 97.12 158 PHE A C 1
ATOM 1245 O O . PHE A 1 158 ? -14.039 34 29.391 1 97.12 158 PHE A O 1
ATOM 1252 N N . ALA A 1 159 ? -13.953 35.938 30.484 1 95.56 159 ALA A N 1
ATOM 1253 C CA . ALA A 1 159 ? -14.891 36.594 29.578 1 95.56 159 ALA A CA 1
ATOM 1254 C C . ALA A 1 159 ? -14.312 36.656 28.156 1 95.56 159 ALA A C 1
ATOM 1256 O O . ALA A 1 159 ? -15.016 36.406 27.188 1 95.56 159 ALA A O 1
ATOM 1257 N N . ALA A 1 160 ? -13.102 37.031 28.047 1 94.88 160 ALA A N 1
ATOM 1258 C CA . ALA A 1 160 ? -12.445 37.219 26.766 1 94.88 160 ALA A CA 1
ATOM 1259 C C . ALA A 1 160 ? -12.43 35.906 25.953 1 94.88 160 ALA A C 1
ATOM 1261 O O . ALA A 1 160 ? -12.797 35.906 24.781 1 94.88 160 ALA A O 1
ATOM 1262 N N . ILE A 1 161 ? -11.984 34.844 26.578 1 96.56 161 ILE A N 1
ATOM 1263 C CA . ILE A 1 161 ? -11.836 33.562 25.859 1 96.56 161 ILE A CA 1
ATOM 1264 C C . ILE A 1 161 ? -13.211 33.031 25.484 1 96.56 161 ILE A C 1
ATOM 1266 O O . ILE A 1 161 ? -13.398 32.469 24.406 1 96.56 161 ILE A O 1
ATOM 1270 N N . ASN A 1 162 ? -14.164 33.094 26.359 1 96.12 162 ASN A N 1
ATOM 1271 C CA . ASN A 1 162 ? -15.492 32.562 26.094 1 96.12 162 ASN A CA 1
ATOM 1272 C C . ASN A 1 162 ? -16.234 33.375 25.047 1 96.12 162 ASN A C 1
ATOM 1274 O O . ASN A 1 162 ? -17.125 32.844 24.375 1 96.12 162 ASN A O 1
ATOM 1278 N N . ASN A 1 163 ? -15.883 34.625 24.906 1 94 163 ASN A N 1
ATOM 1279 C CA . ASN A 1 163 ? -16.453 35.469 23.859 1 94 163 ASN A CA 1
ATOM 1280 C C . ASN A 1 163 ? -15.867 35.125 22.484 1 94 163 ASN A C 1
ATOM 1282 O O . ASN A 1 163 ? -16.516 35.312 21.453 1 94 163 ASN A O 1
ATOM 1286 N N . LYS A 1 164 ? -14.727 34.594 22.516 1 95.19 164 LYS A N 1
ATOM 1287 C CA . LYS A 1 164 ? -13.992 34.281 21.297 1 95.19 164 LYS A CA 1
ATOM 1288 C C . LYS A 1 164 ? -14.375 32.906 20.766 1 95.19 164 LYS A C 1
ATOM 1290 O O . LYS A 1 164 ? -14.477 32.688 19.547 1 95.19 164 LYS A O 1
ATOM 1295 N N . LEU A 1 165 ? -14.641 31.938 21.578 1 97.38 165 LEU A N 1
ATOM 1296 C CA . LEU A 1 165 ? -14.82 30.531 21.219 1 97.38 165 LEU A CA 1
ATOM 1297 C C . LEU A 1 165 ? -16.219 30.297 20.656 1 97.38 165 LEU A C 1
ATOM 1299 O O . LEU A 1 165 ? -17.188 30.891 21.125 1 97.38 165 LEU A O 1
ATOM 1303 N N . ARG A 1 166 ? -16.25 29.5 19.625 1 96 166 ARG A N 1
ATOM 1304 C CA . ARG A 1 166 ? -17.5 29.094 18.969 1 96 166 ARG A CA 1
ATOM 1305 C C . ARG A 1 166 ? -17.562 27.594 18.766 1 96 166 ARG A C 1
ATOM 1307 O O . ARG A 1 166 ? -16.547 26.906 18.875 1 96 166 ARG A O 1
ATOM 1314 N N . ARG A 1 167 ? -18.766 27.156 18.438 1 95.56 167 ARG A N 1
ATOM 1315 C CA . ARG A 1 167 ? -18.953 25.766 18.047 1 95.56 167 ARG A CA 1
ATOM 1316 C C . ARG A 1 167 ? -18.109 25.422 16.828 1 95.56 167 ARG A C 1
ATOM 1318 O O . ARG A 1 167 ? -18.062 26.203 15.867 1 95.56 167 ARG A O 1
ATOM 1325 N N . GLY A 1 168 ? -17.469 24.297 16.891 1 96.88 168 GLY A N 1
ATOM 1326 C CA . GLY A 1 168 ? -16.625 23.859 15.789 1 96.88 168 GLY A CA 1
ATOM 1327 C C . GLY A 1 168 ? -15.148 24.125 16.016 1 96.88 168 GLY A C 1
ATOM 1328 O O . GLY A 1 168 ? -14.297 23.484 15.391 1 96.88 168 GLY A O 1
ATOM 1329 N N . ASP A 1 169 ? -14.844 25.062 16.891 1 98.31 169 ASP A N 1
ATOM 1330 C CA . ASP A 1 169 ? -13.453 25.422 17.156 1 98.31 169 ASP A CA 1
ATOM 1331 C C . ASP A 1 169 ? -12.703 24.25 17.797 1 98.31 169 ASP A C 1
ATOM 1333 O O . ASP A 1 169 ? -13.297 23.438 18.516 1 98.31 169 ASP A O 1
ATOM 1337 N N . ILE A 1 170 ? -11.453 24.172 17.484 1 98.75 170 ILE A N 1
ATOM 1338 C CA . ILE A 1 170 ? -10.547 23.297 18.234 1 98.75 170 ILE A CA 1
ATOM 1339 C C . ILE A 1 170 ? -9.914 24.094 19.375 1 98.75 170 ILE A C 1
ATOM 1341 O O . ILE A 1 170 ? -9.383 25.188 19.156 1 98.75 170 ILE A O 1
ATOM 1345 N N . ILE A 1 171 ? -9.945 23.516 20.609 1 98.75 171 ILE A N 1
ATOM 1346 C CA . ILE A 1 171 ? -9.438 24.281 21.75 1 98.75 171 ILE A CA 1
ATOM 1347 C C . ILE A 1 171 ? -8.547 23.391 22.609 1 98.75 171 ILE A C 1
ATOM 1349 O O . ILE A 1 171 ? -8.609 22.156 22.5 1 98.75 171 ILE A O 1
ATOM 1353 N N . GLY A 1 172 ? -7.629 23.984 23.312 1 98.62 172 GLY A N 1
ATOM 1354 C CA . GLY A 1 172 ? -6.898 23.375 24.406 1 98.62 172 GLY A CA 1
ATOM 1355 C C . GLY A 1 172 ? -7.43 23.781 25.766 1 98.62 172 GLY A C 1
ATOM 1356 O O . GLY A 1 172 ? -7.812 24.938 25.984 1 98.62 172 GLY A O 1
ATOM 1357 N N . VAL A 1 173 ? -7.488 22.828 26.672 1 98.75 173 VAL A N 1
ATOM 1358 C CA . VAL A 1 173 ? -8 23.078 28.016 1 98.75 173 VAL A CA 1
ATOM 1359 C C . VAL A 1 173 ? -6.98 22.625 29.047 1 98.75 173 VAL A C 1
ATOM 1361 O O . VAL A 1 173 ? -6.645 21.453 29.125 1 98.75 173 VAL A O 1
ATOM 1364 N N . ARG A 1 174 ? -6.426 23.531 29.766 1 98.56 174 ARG A N 1
ATOM 1365 C CA . ARG A 1 174 ? -5.609 23.266 30.938 1 98.56 174 ARG A CA 1
ATOM 1366 C C . ARG A 1 174 ? -6.43 23.391 32.219 1 98.56 174 ARG A C 1
ATOM 1368 O O . ARG A 1 174 ? -6.934 24.469 32.531 1 98.56 174 ARG A O 1
ATOM 1375 N N . GLY A 1 175 ? -6.602 22.25 32.906 1 98.5 175 GLY A N 1
ATOM 1376 C CA . GLY A 1 175 ? -7.473 22.344 34.062 1 98.5 175 GLY A CA 1
ATOM 1377 C C . GLY A 1 175 ? -7.438 21.094 34.938 1 98.5 175 GLY A C 1
ATOM 1378 O O . GLY A 1 175 ? -6.488 20.312 34.875 1 98.5 175 GLY A O 1
ATOM 1379 N N . ASN A 1 176 ? -8.516 21 35.844 1 98.44 176 ASN A N 1
ATOM 1380 C CA . ASN A 1 176 ? -8.609 19.953 36.844 1 98.44 176 ASN A CA 1
ATOM 1381 C C . ASN A 1 176 ? -9.734 18.969 36.5 1 98.44 176 ASN A C 1
ATOM 1383 O O . ASN A 1 176 ? -10.836 19.375 36.156 1 98.44 176 ASN A O 1
ATOM 1387 N N . PRO A 1 177 ? -9.383 17.672 36.656 1 98.56 177 PRO A N 1
ATOM 1388 C CA . PRO A 1 177 ? -10.5 16.719 36.562 1 98.56 177 PRO A CA 1
ATOM 1389 C C . PRO A 1 177 ? -11.5 16.875 37.688 1 98.56 177 PRO A C 1
ATOM 1391 O O . PRO A 1 177 ? -11.117 17.141 38.844 1 98.56 177 PRO A O 1
ATOM 1394 N N . GLY A 1 178 ? -12.75 16.703 37.375 1 98 178 GLY A N 1
ATOM 1395 C CA . GLY A 1 178 ? -13.797 16.75 38.375 1 98 178 GLY A CA 1
ATOM 1396 C C . GLY A 1 178 ? -15.117 16.188 37.875 1 98 178 GLY A C 1
ATOM 1397 O O . GLY A 1 178 ? -15.219 15.758 36.75 1 98 178 GLY A O 1
ATOM 1398 N N . LYS A 1 179 ? -16.016 16.062 38.75 1 97.56 179 LYS A N 1
ATOM 1399 C CA . LYS A 1 179 ? -17.391 15.672 38.438 1 97.56 179 LYS A CA 1
ATOM 1400 C C . LYS A 1 179 ? -18.391 16.688 39 1 97.56 179 LYS A C 1
ATOM 1402 O O . LYS A 1 179 ? -18.219 17.188 40.125 1 97.56 179 LYS A O 1
ATOM 1407 N N . THR A 1 180 ? -19.281 17.047 38.125 1 95.25 180 THR A N 1
ATOM 1408 C CA . THR A 1 180 ? -20.312 17.969 38.625 1 95.25 180 THR A CA 1
ATOM 1409 C C . THR A 1 180 ? -21.172 17.312 39.688 1 95.25 180 THR A C 1
ATOM 1411 O O . THR A 1 180 ? -21.109 16.109 39.875 1 95.25 180 THR A O 1
ATOM 1414 N N . LYS A 1 181 ? -21.984 18.172 40.312 1 93.19 181 LYS A N 1
ATOM 1415 C CA . LYS A 1 181 ? -22.906 17.656 41.312 1 93.19 181 LYS A CA 1
ATOM 1416 C C . LYS A 1 181 ? -23.906 16.688 40.719 1 93.19 181 LYS A C 1
ATOM 1418 O O . LYS A 1 181 ? -24.359 15.758 41.375 1 93.19 181 LYS A O 1
ATOM 1423 N N . LYS A 1 182 ? -24.172 16.828 39.469 1 94.38 182 LYS A N 1
ATOM 1424 C CA . LYS A 1 182 ? -25.109 15.969 38.75 1 94.38 182 LYS A CA 1
ATOM 1425 C C . LYS A 1 182 ? -24.438 14.695 38.25 1 94.38 182 LYS A C 1
ATOM 1427 O O . LYS A 1 182 ? -25.078 13.836 37.656 1 94.38 182 LYS A O 1
ATOM 1432 N N . GLY A 1 183 ? -23.141 14.602 38.438 1 95.44 183 GLY A N 1
ATOM 1433 C CA . GLY A 1 183 ? -22.438 13.359 38.156 1 95.44 183 GLY A CA 1
ATOM 1434 C C . GLY A 1 183 ? -21.781 13.344 36.781 1 95.44 183 GLY A C 1
ATOM 1435 O O . GLY A 1 183 ? -21.328 12.289 36.312 1 95.44 183 GLY A O 1
ATOM 1436 N N . GLU A 1 184 ? -21.734 14.43 36.219 1 97.12 184 GLU A N 1
ATOM 1437 C CA . GLU A 1 184 ? -21.109 14.469 34.906 1 97.12 184 GLU A CA 1
ATOM 1438 C C . GLU A 1 184 ? -19.594 14.727 35 1 97.12 184 GLU A C 1
ATOM 1440 O O . GLU A 1 184 ? -19.172 15.711 35.625 1 97.12 184 GLU A O 1
ATOM 1445 N N . LEU A 1 185 ? -18.828 13.758 34.531 1 98.44 185 LEU A N 1
ATOM 1446 C CA . LEU A 1 185 ? -17.391 13.945 34.5 1 98.44 185 LEU A CA 1
ATOM 1447 C C . LEU A 1 185 ? -17.016 15.172 33.656 1 98.44 185 LEU A C 1
ATOM 1449 O O . LEU A 1 185 ? -17.516 15.344 32.531 1 98.44 185 LEU A O 1
ATOM 1453 N N . SER A 1 186 ? -16.156 16.047 34.25 1 98.62 186 SER A N 1
ATOM 1454 C CA . SER A 1 186 ? -15.812 17.312 33.625 1 98.62 186 SER A CA 1
ATOM 1455 C C . SER A 1 186 ? -14.352 17.688 33.875 1 98.62 186 SER A C 1
ATOM 1457 O O . SER A 1 186 ? -13.719 17.156 34.781 1 98.62 186 SER A O 1
ATOM 1459 N N . ILE A 1 187 ? -13.82 18.438 32.938 1 98.75 187 ILE A N 1
ATOM 1460 C CA . ILE A 1 187 ? -12.594 19.188 33.219 1 98.75 187 ILE A CA 1
ATOM 1461 C C . ILE A 1 187 ? -12.938 20.641 33.531 1 98.75 187 ILE A C 1
ATOM 1463 O 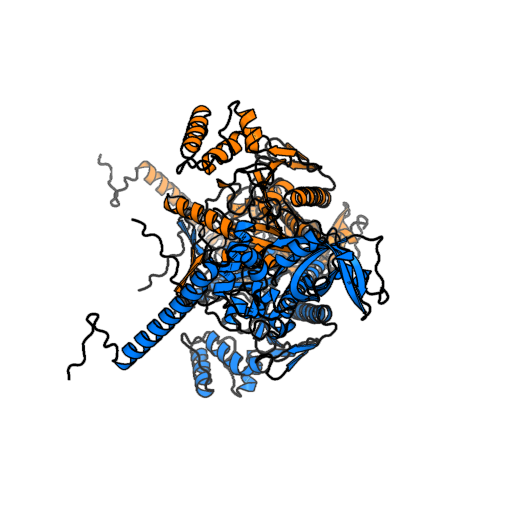O . ILE A 1 187 ? -13.781 21.25 32.875 1 98.75 187 ILE A O 1
ATOM 1467 N N . ILE A 1 188 ? -12.383 21.156 34.625 1 98.31 188 ILE A N 1
ATOM 1468 C CA . ILE A 1 188 ? -12.586 22.531 35.062 1 98.31 188 ILE A CA 1
ATOM 1469 C C . ILE A 1 188 ? -11.375 23.375 34.656 1 98.31 188 ILE A C 1
ATOM 1471 O O . ILE A 1 188 ? -10.328 23.312 35.312 1 98.31 188 ILE A O 1
ATOM 1475 N N . PRO A 1 189 ? -11.539 24.234 33.656 1 98.31 189 PRO A N 1
ATOM 1476 C CA . PRO A 1 189 ? -10.383 24.906 33.062 1 98.31 189 PRO A CA 1
ATOM 1477 C C . PRO A 1 189 ? -9.812 26 33.969 1 98.31 189 PRO A C 1
ATOM 1479 O O . PRO A 1 189 ? -10.562 26.734 34.625 1 98.31 189 PRO A O 1
ATOM 1482 N N . ILE A 1 190 ? -8.539 26.016 34.062 1 97.88 190 ILE A N 1
ATOM 1483 C CA . ILE A 1 190 ? -7.777 27.156 34.562 1 97.88 190 ILE A CA 1
ATOM 1484 C C . ILE A 1 190 ? -7.531 28.125 33.406 1 97.88 190 ILE A C 1
ATOM 1486 O O . ILE A 1 190 ? -7.527 29.344 33.594 1 97.88 190 ILE A O 1
ATOM 1490 N N . GLU A 1 191 ? -7.352 27.516 32.312 1 97.69 191 GLU A N 1
ATOM 1491 C CA . GLU A 1 191 ? -7.078 28.281 31.078 1 97.69 191 GLU A CA 1
ATOM 1492 C C . GLU A 1 191 ? -7.527 27.5 29.844 1 97.69 191 GLU A C 1
ATOM 1494 O O . GLU A 1 191 ? -7.352 26.281 29.766 1 97.69 191 GLU A O 1
ATOM 1499 N N . MET A 1 192 ? -8.141 28.234 28.922 1 98.19 192 MET A N 1
ATOM 1500 C CA . MET A 1 192 ? -8.508 27.656 27.625 1 98.19 192 MET A CA 1
ATOM 1501 C C . MET A 1 192 ? -7.824 28.422 26.5 1 98.19 192 MET A C 1
ATOM 1503 O O . MET A 1 192 ? -7.531 29.609 26.625 1 98.19 192 MET A O 1
ATOM 1507 N N . THR A 1 193 ? -7.512 27.734 25.438 1 97.88 193 THR A N 1
ATOM 1508 C CA . THR A 1 193 ? -6.812 28.328 24.297 1 97.88 193 THR A CA 1
ATOM 1509 C C . THR A 1 193 ? -7.48 27.922 22.984 1 97.88 193 THR A C 1
ATOM 1511 O O . THR A 1 193 ? -7.82 26.75 22.781 1 97.88 193 THR A O 1
ATOM 1514 N N . LEU A 1 194 ? -7.73 28.906 22.125 1 98.44 194 LEU A N 1
ATOM 1515 C CA . LEU A 1 194 ? -8.148 28.625 20.75 1 98.44 194 LEU A CA 1
ATOM 1516 C C . LEU A 1 194 ? -6.98 28.078 19.938 1 98.44 194 LEU A C 1
ATOM 1518 O O . LEU A 1 194 ? -5.934 28.719 19.844 1 98.44 194 LEU A O 1
ATOM 1522 N N . LEU A 1 195 ? -7.164 26.922 19.438 1 98.56 195 LEU A N 1
ATOM 1523 C CA . LEU A 1 195 ? -6.074 26.281 18.703 1 98.56 195 LEU A CA 1
ATOM 1524 C C . LEU A 1 195 ? -6.297 26.391 17.188 1 98.56 195 LEU A C 1
ATOM 1526 O O . LEU A 1 195 ? -5.336 26.406 16.422 1 98.56 195 LEU A O 1
ATOM 1530 N N . SER A 1 196 ? -7.527 26.344 16.75 1 98.62 196 SER A N 1
ATOM 1531 C CA . SER A 1 196 ? -7.926 26.531 15.359 1 98.62 196 SER A CA 1
ATOM 1532 C C . SER A 1 196 ? -9.406 26.875 15.25 1 98.62 196 SER A C 1
ATOM 1534 O O . SER A 1 196 ? -10.258 26.141 15.766 1 98.62 196 SER A O 1
ATOM 1536 N N . PRO A 1 197 ? -9.727 27.953 14.617 1 98.44 197 PRO A N 1
ATOM 1537 C CA . PRO A 1 197 ? -11.133 28.344 14.508 1 98.44 197 PRO A CA 1
ATOM 1538 C C . PRO A 1 197 ? -11.867 27.594 13.398 1 98.44 197 PRO A C 1
ATOM 1540 O O . PRO A 1 197 ? -11.266 27.234 12.383 1 98.44 197 PRO A O 1
ATOM 1543 N N . CYS A 1 198 ? -13.086 27.328 13.633 1 98.38 198 CYS A N 1
ATOM 1544 C CA . CYS A 1 198 ? -14.008 26.891 12.586 1 98.38 198 CYS A CA 1
ATOM 1545 C C . CYS A 1 198 ? -14.742 28.094 11.984 1 98.38 198 CYS A C 1
ATOM 1547 O O . CYS A 1 198 ? -15.492 28.781 12.68 1 98.38 198 CYS A O 1
ATOM 1549 N N . LEU A 1 199 ? -14.578 28.297 10.727 1 98.12 199 LEU A N 1
ATOM 1550 C CA . LEU A 1 199 ? -15.117 29.484 10.086 1 98.12 199 LEU A CA 1
ATOM 1551 C C . LEU A 1 199 ? -16.547 29.25 9.602 1 98.12 199 LEU A C 1
ATOM 1553 O O . LEU A 1 199 ? -17.25 30.203 9.258 1 98.12 199 LEU A O 1
ATOM 1557 N N . HIS A 1 200 ? -16.938 27.984 9.633 1 96.62 200 HIS A N 1
ATOM 1558 C CA . HIS A 1 200 ? -18.266 27.641 9.148 1 96.62 200 HIS A CA 1
ATOM 1559 C C . HIS A 1 200 ? -19.188 27.25 10.305 1 96.62 200 HIS A C 1
ATOM 1561 O O . HIS A 1 200 ? -18.719 26.797 11.352 1 96.62 200 HIS A O 1
ATOM 1567 N N . MET A 1 201 ? -20.469 27.469 10.016 1 91.81 201 MET A N 1
ATOM 1568 C CA . MET A 1 201 ? -21.469 26.953 10.953 1 91.81 201 MET A CA 1
ATOM 1569 C C . MET A 1 201 ? -21.578 25.438 10.836 1 91.81 201 MET A C 1
ATOM 1571 O O . MET A 1 201 ? -21.922 24.906 9.781 1 91.81 201 MET A O 1
ATOM 1575 N N . LEU A 1 202 ? -21.281 24.797 11.883 1 89 202 LEU A N 1
ATOM 1576 C CA . LEU A 1 202 ? -21.391 23.344 11.859 1 89 202 LEU A CA 1
ATOM 1577 C C . LEU A 1 202 ? -22.844 22.906 11.898 1 89 202 LEU A C 1
ATOM 1579 O O . LEU A 1 202 ? -23.656 23.469 12.641 1 89 202 LEU A O 1
ATOM 1583 N N . PRO A 1 203 ? -23.094 21.938 11.055 1 84.19 203 PRO A N 1
ATOM 1584 C CA . PRO A 1 203 ? -24.438 21.375 11.211 1 84.19 203 PRO A CA 1
ATOM 1585 C C . PRO A 1 203 ? -24.672 20.797 12.609 1 84.19 203 PRO A C 1
ATOM 1587 O O . PRO A 1 203 ? -23.734 20.375 13.273 1 84.19 203 PRO A O 1
ATOM 1590 N N . HIS A 1 204 ? -25.891 20.875 13.055 1 78.19 204 HIS A N 1
ATOM 1591 C CA . HIS A 1 204 ? -26.203 20.344 14.375 1 78.19 204 HIS A CA 1
ATOM 1592 C C . HIS A 1 204 ? -26.047 18.828 14.422 1 78.19 204 HIS A C 1
ATOM 1594 O O . HIS A 1 204 ? -26.406 18.141 13.469 1 78.19 204 HIS A O 1
ATOM 1600 N N . LEU A 1 205 ? -25.578 18.406 15.508 1 69.75 205 LEU A N 1
ATOM 1601 C CA . LEU A 1 205 ? -25.234 17 15.688 1 69.75 205 LEU A CA 1
ATOM 1602 C C . LEU A 1 205 ? -26.5 16.141 15.672 1 69.75 205 LEU A C 1
ATOM 1604 O O . LEU A 1 205 ? -26.469 15.008 15.172 1 69.75 205 LEU A O 1
ATOM 1608 N N . HIS A 1 206 ? -27.484 16.688 16.25 1 70 206 HIS A N 1
ATOM 1609 C CA . HIS A 1 206 ? -28.688 15.883 16.406 1 70 206 HIS A CA 1
ATOM 1610 C C . HIS A 1 206 ? -29.172 15.367 15.055 1 70 206 HIS A C 1
ATOM 1612 O O . HIS A 1 206 ? -29.656 14.234 14.953 1 70 206 HIS A O 1
ATOM 1618 N N . PHE A 1 207 ? -28.922 16.125 14.109 1 71.69 207 PHE A N 1
ATOM 1619 C CA . PHE A 1 207 ? -29.406 15.719 12.789 1 71.69 207 PHE A CA 1
ATOM 1620 C C . PHE A 1 207 ? -28.297 15.031 12.008 1 71.69 207 PHE A C 1
ATOM 1622 O O . PHE A 1 207 ? -28.562 14.266 11.078 1 71.69 207 PHE A O 1
ATOM 1629 N N . GLY A 1 208 ? -27.156 15.203 12.453 1 77.62 208 GLY A N 1
ATOM 1630 C CA . GLY A 1 208 ? -26.031 14.68 11.695 1 77.62 208 GLY A CA 1
ATOM 1631 C C . GLY A 1 208 ? -26 15.188 10.266 1 77.62 208 GLY A C 1
ATOM 1632 O O . GLY A 1 208 ? -26.719 16.125 9.914 1 77.62 208 GLY A O 1
ATOM 1633 N N . LEU A 1 209 ? -24.969 14.734 9.5 1 88.5 209 LEU A N 1
ATOM 1634 C CA . LEU A 1 209 ? -24.875 14.984 8.07 1 88.5 209 LEU A CA 1
ATOM 1635 C C . LEU A 1 209 ? -25.406 13.797 7.27 1 88.5 209 LEU A C 1
ATOM 1637 O O . LEU A 1 209 ? -24.781 12.734 7.258 1 88.5 209 LEU A O 1
ATOM 1641 N N . LYS A 1 210 ? -26.5 13.953 6.602 1 88.81 210 LYS A N 1
ATOM 1642 C CA . LYS A 1 210 ? -27.172 12.82 5.984 1 88.81 210 LYS A CA 1
ATOM 1643 C C . LYS A 1 210 ? -26.984 12.828 4.469 1 88.81 210 LYS A C 1
ATOM 1645 O O . LYS A 1 210 ? -27 11.773 3.83 1 88.81 210 LYS A O 1
ATOM 1650 N N . ASP A 1 211 ? -26.781 14.008 3.939 1 92.25 211 ASP A N 1
ATOM 1651 C CA . ASP A 1 211 ? -26.641 14.102 2.488 1 92.25 211 ASP A CA 1
ATOM 1652 C C . ASP A 1 211 ? -25.406 13.336 2.014 1 92.25 211 ASP A C 1
ATOM 1654 O O . ASP A 1 211 ? -24.281 13.742 2.301 1 92.25 211 ASP A O 1
ATOM 1658 N N . LYS A 1 212 ? -25.625 12.328 1.237 1 91.31 212 LYS A N 1
ATOM 1659 C CA . LYS A 1 212 ? -24.562 11.422 0.831 1 91.31 212 LYS A CA 1
ATOM 1660 C C . LYS A 1 212 ? -23.516 12.141 -0.023 1 91.31 212 LYS A C 1
ATOM 1662 O O . LYS A 1 212 ? -22.328 11.898 0.12 1 91.31 212 LYS A O 1
ATOM 1667 N N . GLU A 1 213 ? -23.953 12.961 -0.893 1 93 213 GLU A N 1
ATOM 1668 C CA . GLU A 1 213 ? -23.031 13.688 -1.766 1 93 213 GLU A CA 1
ATOM 1669 C C . GLU A 1 213 ? -22.062 14.547 -0.958 1 93 213 GLU A C 1
ATOM 1671 O O . GLU A 1 213 ? -20.859 14.492 -1.179 1 93 213 GLU A O 1
ATOM 1676 N N . THR A 1 214 ? -22.641 15.281 -0.02 1 94.12 214 THR A N 1
ATOM 1677 C CA . THR A 1 214 ? -21.812 16.125 0.832 1 94.12 214 THR A CA 1
ATOM 1678 C C . THR A 1 214 ? -20.875 15.281 1.695 1 94.12 214 THR A C 1
ATOM 1680 O O . THR A 1 214 ? -19.703 15.617 1.86 1 94.12 214 THR A O 1
ATOM 1683 N N . ARG A 1 215 ? -21.422 14.188 2.193 1 95.88 215 ARG A N 1
ATOM 1684 C CA . ARG A 1 215 ? -20.641 13.305 3.053 1 95.88 215 ARG A CA 1
ATOM 1685 C C . ARG A 1 215 ? -19.422 12.773 2.326 1 95.88 215 ARG A C 1
ATOM 1687 O O . ARG A 1 215 ? -18.312 12.805 2.865 1 95.88 215 ARG A O 1
ATOM 1694 N N . PHE A 1 216 ? -19.609 12.344 1.104 1 95.25 216 PHE A N 1
ATOM 1695 C CA . PHE A 1 216 ? -18.531 11.703 0.365 1 95.25 216 PHE A CA 1
ATOM 1696 C C . PHE A 1 216 ? -17.562 12.734 -0.177 1 95.25 216 PHE A C 1
ATOM 1698 O O . PHE A 1 216 ? -16.359 12.477 -0.265 1 95.25 216 PHE A O 1
ATOM 1705 N N . ARG A 1 217 ? -18.016 13.945 -0.512 1 94.94 217 ARG A N 1
ATOM 1706 C CA . ARG A 1 217 ? -17.156 15 -1.044 1 94.94 217 ARG A CA 1
ATOM 1707 C C . ARG A 1 217 ? -16.391 15.695 0.074 1 94.94 217 ARG A C 1
ATOM 1709 O O . ARG A 1 217 ? -15.281 16.188 -0.142 1 94.94 217 ARG A O 1
ATOM 1716 N N . GLN A 1 218 ? -17.047 15.789 1.193 1 96.56 218 GLN A N 1
ATOM 1717 C CA . GLN A 1 218 ? -16.438 16.406 2.365 1 96.56 218 GLN A CA 1
ATOM 1718 C C . GLN A 1 218 ? -16.297 15.406 3.508 1 96.56 218 GLN A C 1
ATOM 1720 O O . GLN A 1 218 ? -16.891 15.586 4.574 1 96.56 218 GLN A O 1
ATOM 1725 N N . ARG A 1 219 ? -15.438 14.484 3.264 1 97.38 219 ARG A N 1
ATOM 1726 C CA . ARG A 1 219 ? -15.25 13.383 4.207 1 97.38 219 ARG A CA 1
ATOM 1727 C C . ARG A 1 219 ? -14.844 13.898 5.582 1 97.38 219 ARG A C 1
ATOM 1729 O O . ARG A 1 219 ? -15.242 13.344 6.605 1 97.38 219 ARG A O 1
ATOM 1736 N N . TYR A 1 220 ? -14.078 15.008 5.676 1 97.81 220 TYR A N 1
ATOM 1737 C CA . TYR A 1 220 ? -13.703 15.594 6.957 1 97.81 220 TYR A CA 1
ATOM 1738 C C . TYR A 1 220 ? -14.945 16.031 7.734 1 97.81 220 TYR A C 1
ATOM 1740 O O . TYR A 1 220 ? -15.016 15.852 8.953 1 97.81 220 TYR A O 1
ATOM 1748 N N . LEU A 1 221 ? -15.883 16.578 7.012 1 97.06 221 LEU A N 1
ATOM 1749 C CA . LEU A 1 221 ? -17.125 17 7.66 1 97.06 221 LEU A CA 1
ATOM 1750 C C . LEU A 1 221 ? -17.922 15.789 8.117 1 97.06 221 LEU A C 1
ATOM 1752 O O . LEU A 1 221 ? -18.5 15.797 9.203 1 97.06 221 LEU A O 1
ATOM 1756 N N . ASP A 1 222 ? -17.938 14.781 7.242 1 96.75 222 ASP A N 1
ATOM 1757 C CA . ASP A 1 222 ? -18.594 13.523 7.586 1 96.75 222 ASP A CA 1
ATOM 1758 C C . ASP A 1 222 ? -18 12.93 8.867 1 96.75 222 ASP A C 1
ATOM 1760 O O . ASP A 1 222 ? -18.734 12.5 9.75 1 96.75 222 ASP A O 1
ATOM 1764 N N . LEU A 1 223 ? -16.766 12.953 9.016 1 97.12 223 LEU A N 1
ATOM 1765 C CA . LEU A 1 223 ? -16.047 12.406 10.164 1 97.12 223 LEU A CA 1
ATOM 1766 C C . LEU A 1 223 ? -16.312 13.234 11.414 1 97.12 223 LEU A C 1
ATOM 1768 O O . LEU A 1 223 ? -16.406 12.688 12.516 1 97.12 223 LEU A O 1
ATOM 1772 N N . ILE A 1 224 ? -16.453 14.5 11.266 1 96.56 224 ILE A N 1
ATOM 1773 C CA . ILE A 1 224 ? -16.703 15.391 12.398 1 96.56 224 ILE A CA 1
ATOM 1774 C C . ILE A 1 224 ? -18.078 15.102 12.992 1 96.56 224 ILE A C 1
ATOM 1776 O O . ILE A 1 224 ? -18.234 15.07 14.219 1 96.56 224 ILE A O 1
ATOM 1780 N N . LEU A 1 225 ? -19.062 14.812 12.141 1 95.06 225 LEU A N 1
ATOM 1781 C CA . LEU A 1 225 ? -20.453 14.844 12.578 1 95.06 225 LEU A CA 1
ATOM 1782 C C . LEU A 1 225 ? -20.984 13.438 12.805 1 95.06 225 LEU A C 1
ATOM 1784 O O . LEU A 1 225 ? -21.969 13.25 13.523 1 95.06 225 LEU A O 1
ATOM 1788 N N . ASN A 1 226 ? -20.344 12.469 12.133 1 94.56 226 ASN A N 1
ATOM 1789 C CA . ASN A 1 226 ? -20.844 11.094 12.211 1 94.56 226 ASN A CA 1
ATOM 1790 C C . ASN A 1 226 ? -19.781 10.141 12.758 1 94.56 226 ASN A C 1
ATOM 1792 O O . ASN A 1 226 ? -18.906 9.68 12.008 1 94.56 226 ASN A O 1
ATOM 1796 N N . ASP A 1 227 ? -19.984 9.68 13.938 1 92.81 227 ASP A N 1
ATOM 1797 C CA . ASP A 1 227 ? -18.984 8.82 14.578 1 92.81 227 ASP A CA 1
ATOM 1798 C C . ASP A 1 227 ? -18.938 7.449 13.914 1 92.81 227 ASP A C 1
ATOM 1800 O O . ASP A 1 227 ? -17.891 6.809 13.891 1 92.81 227 ASP A O 1
ATOM 1804 N N . TYR A 1 228 ? -20.031 6.992 13.406 1 94.38 228 TYR A N 1
ATOM 1805 C CA . TYR A 1 228 ? -20.078 5.668 12.797 1 94.38 228 TYR A CA 1
ATOM 1806 C C . TYR A 1 228 ? -19.141 5.594 11.586 1 94.38 228 TYR A C 1
ATOM 1808 O O . TYR A 1 228 ? -18.672 4.52 11.227 1 94.38 228 TYR A O 1
ATOM 1816 N N . VAL A 1 229 ? -18.906 6.734 10.969 1 96.19 229 VAL A N 1
ATOM 1817 C CA . VAL A 1 229 ? -17.984 6.777 9.836 1 96.19 229 VAL A CA 1
ATOM 1818 C C . VAL A 1 229 ? -16.578 6.434 10.297 1 96.19 229 VAL A C 1
ATOM 1820 O O . VAL A 1 229 ? -15.883 5.633 9.672 1 96.19 229 VAL A O 1
ATOM 1823 N N . ARG A 1 230 ? -16.156 7.027 11.352 1 95.94 230 ARG A N 1
ATOM 1824 C CA . ARG A 1 230 ? -14.859 6.719 11.953 1 95.94 230 ARG A CA 1
ATOM 1825 C C . ARG A 1 230 ? -14.734 5.23 12.25 1 95.94 230 ARG A C 1
ATOM 1827 O O . ARG A 1 230 ? -13.703 4.617 11.969 1 95.94 230 ARG A O 1
ATOM 1834 N N . GLN A 1 231 ? -15.766 4.684 12.789 1 96.88 231 GLN A N 1
ATOM 1835 C CA . GLN A 1 231 ? -15.758 3.275 13.18 1 96.88 231 GLN A CA 1
ATOM 1836 C C . GLN A 1 231 ? -15.586 2.371 11.961 1 96.88 231 GLN A C 1
ATOM 1838 O O . GLN A 1 231 ? -14.938 1.327 12.039 1 96.88 231 GLN A O 1
ATOM 1843 N N . LYS A 1 232 ? -16.188 2.719 10.875 1 97.44 232 LYS A N 1
ATOM 1844 C CA . LYS A 1 232 ? -16.047 1.94 9.641 1 97.44 232 LYS A CA 1
ATOM 1845 C C . LYS A 1 232 ? -14.578 1.87 9.203 1 97.44 232 LYS A C 1
ATOM 1847 O O . LYS A 1 232 ? -14.094 0.81 8.805 1 97.44 232 LYS A O 1
ATOM 1852 N N . PHE A 1 233 ? -13.906 2.965 9.352 1 97.19 233 PHE A N 1
ATOM 1853 C CA . PHE A 1 233 ? -12.523 2.998 8.883 1 97.19 233 PHE A CA 1
ATOM 1854 C C . PHE A 1 233 ? -11.586 2.352 9.898 1 97.19 233 PHE A C 1
ATOM 1856 O O . PHE A 1 233 ? -10.547 1.812 9.531 1 97.19 233 PHE A O 1
ATOM 1863 N N . ILE A 1 234 ? -11.961 2.361 11.148 1 96.44 234 ILE A N 1
ATOM 1864 C CA . ILE A 1 234 ? -11.234 1.579 12.141 1 96.44 234 ILE A CA 1
ATOM 1865 C C . ILE A 1 234 ? -11.367 0.091 11.828 1 96.44 234 ILE A C 1
ATOM 1867 O O . ILE A 1 234 ? -10.383 -0.651 11.859 1 96.44 234 ILE A O 1
ATOM 1871 N N . THR A 1 235 ? -12.57 -0.325 11.5 1 97.75 235 THR A N 1
ATOM 1872 C CA . THR A 1 235 ? -12.812 -1.713 11.125 1 97.75 235 THR A CA 1
ATOM 1873 C C . THR A 1 235 ? -12 -2.088 9.891 1 97.75 235 THR A C 1
ATOM 1875 O O . THR A 1 235 ? -11.422 -3.172 9.828 1 97.75 235 THR A O 1
ATOM 1878 N N . ARG A 1 236 ? -12.008 -1.228 8.898 1 97.62 236 ARG A N 1
ATOM 1879 C CA . ARG A 1 236 ? -11.203 -1.46 7.703 1 97.62 236 ARG A CA 1
ATOM 1880 C C . ARG A 1 236 ? -9.742 -1.685 8.055 1 97.62 236 ARG A C 1
ATOM 1882 O O . ARG A 1 236 ? -9.102 -2.592 7.527 1 97.62 236 ARG A O 1
ATOM 1889 N N . SER A 1 237 ? -9.219 -0.854 8.898 1 95.69 237 SER A N 1
ATOM 1890 C CA . SER A 1 237 ? -7.832 -1.002 9.344 1 95.69 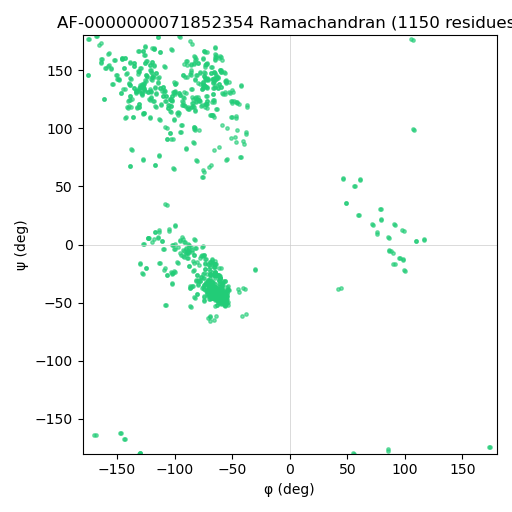237 SER A CA 1
ATOM 1891 C C . SER A 1 237 ? -7.617 -2.338 10.047 1 95.69 237 SER A C 1
ATOM 1893 O O . SER A 1 237 ? -6.574 -2.973 9.883 1 95.69 237 SER A O 1
ATOM 1895 N N . LYS A 1 238 ? -8.578 -2.746 10.844 1 96.81 238 LYS A N 1
ATOM 1896 C CA . LYS A 1 238 ? -8.492 -4.031 11.531 1 96.81 238 LYS A CA 1
ATOM 1897 C C . LYS A 1 238 ? -8.453 -5.188 10.531 1 96.81 238 LYS A C 1
ATOM 1899 O O . LYS A 1 238 ? -7.73 -6.164 10.742 1 96.81 238 LYS A O 1
ATOM 1904 N N . ILE A 1 239 ? -9.227 -5.086 9.523 1 98.19 239 ILE A N 1
ATOM 1905 C CA . ILE A 1 239 ? -9.242 -6.094 8.469 1 98.19 239 ILE A CA 1
ATOM 1906 C C . ILE A 1 239 ? -7.844 -6.246 7.879 1 98.19 239 ILE A C 1
ATOM 1908 O O . ILE A 1 239 ? -7.32 -7.359 7.793 1 98.19 239 ILE A O 1
ATOM 1912 N N . ILE A 1 240 ? -7.23 -5.18 7.543 1 97.38 240 ILE A N 1
ATOM 1913 C CA . ILE A 1 240 ? -5.93 -5.176 6.887 1 97.38 240 ILE A CA 1
ATOM 1914 C C . ILE A 1 240 ? -4.867 -5.707 7.852 1 97.38 240 ILE A C 1
ATOM 1916 O O . ILE A 1 240 ? -4.023 -6.52 7.469 1 97.38 240 ILE A O 1
ATOM 1920 N N . THR A 1 241 ? -4.922 -5.258 9.047 1 95.62 241 THR A N 1
ATOM 1921 C CA . THR A 1 241 ? -3.959 -5.691 10.055 1 95.62 241 THR A CA 1
ATOM 1922 C C . THR A 1 241 ? -4.062 -7.195 10.289 1 95.62 241 THR A C 1
ATOM 1924 O O . THR A 1 241 ? -3.047 -7.887 10.383 1 95.62 241 THR A O 1
ATOM 1927 N N . TYR A 1 242 ? -5.266 -7.691 10.422 1 97.94 242 TYR A N 1
ATOM 1928 C CA . TYR A 1 242 ? -5.469 -9.125 10.609 1 97.94 242 TYR A CA 1
ATOM 1929 C C . TYR A 1 242 ? -4.938 -9.914 9.422 1 97.94 242 TYR A C 1
ATOM 1931 O O . TYR A 1 242 ? -4.262 -10.93 9.594 1 97.94 242 TYR A O 1
ATOM 1939 N N . LEU A 1 243 ? -5.305 -9.469 8.297 1 98.19 243 LEU A N 1
ATOM 1940 C CA . LEU A 1 243 ? -4.879 -10.125 7.066 1 98.19 243 LEU A CA 1
ATOM 1941 C C . LEU A 1 243 ? -3.357 -10.219 6.996 1 98.19 243 LEU A C 1
ATOM 1943 O O . LEU A 1 243 ? -2.809 -11.281 6.695 1 98.19 243 LEU A O 1
ATOM 1947 N N . ARG A 1 244 ? -2.68 -9.109 7.238 1 96.81 244 ARG A N 1
ATOM 1948 C CA . ARG A 1 244 ? -1.22 -9.094 7.211 1 96.81 244 ARG A CA 1
ATOM 1949 C C . ARG A 1 244 ? -0.642 -10.055 8.242 1 96.81 244 ARG A C 1
ATOM 1951 O O . ARG A 1 244 ? 0.281 -10.812 7.945 1 96.81 244 ARG A O 1
ATOM 1958 N N . SER A 1 245 ? -1.149 -9.977 9.422 1 96.75 245 SER A N 1
ATOM 1959 C CA . SER A 1 245 ? -0.674 -10.844 10.492 1 96.75 245 SER A CA 1
ATOM 1960 C C . SER A 1 245 ? -0.872 -12.32 10.133 1 96.75 245 SER A C 1
ATOM 1962 O O . SER A 1 245 ? 0 -13.148 10.398 1 96.75 245 SER A O 1
ATOM 1964 N N . PHE A 1 246 ? -2.008 -12.625 9.602 1 98.5 246 PHE A N 1
ATOM 1965 C CA . PHE A 1 246 ? -2.334 -13.984 9.195 1 98.5 246 PHE A CA 1
ATOM 1966 C C . PHE A 1 246 ? -1.327 -14.5 8.172 1 98.5 246 PHE A C 1
ATOM 1968 O O . PHE A 1 246 ? -0.797 -15.602 8.32 1 98.5 246 PHE A O 1
ATOM 1975 N N . LEU A 1 247 ? -1.071 -13.758 7.145 1 98.44 247 LEU A N 1
ATOM 1976 C CA . LEU A 1 247 ? -0.166 -14.164 6.078 1 98.44 247 LEU A CA 1
ATOM 1977 C C . LEU A 1 247 ? 1.275 -14.203 6.57 1 98.44 247 LEU A C 1
ATOM 1979 O O . LEU A 1 247 ? 2.043 -15.094 6.191 1 98.44 247 LEU A O 1
ATOM 1983 N N . ASP A 1 248 ? 1.637 -13.234 7.414 1 96 248 ASP A N 1
ATOM 1984 C CA . ASP A 1 248 ? 2.967 -13.258 8.016 1 96 248 ASP A CA 1
ATOM 1985 C C . ASP A 1 248 ? 3.193 -14.547 8.797 1 96 248 ASP A C 1
ATOM 1987 O O . ASP A 1 248 ? 4.27 -15.148 8.719 1 96 248 ASP A O 1
ATOM 1991 N N . GLN A 1 249 ? 2.225 -14.945 9.516 1 96.94 249 GLN A N 1
ATOM 1992 C CA . GLN A 1 249 ? 2.326 -16.156 10.328 1 96.94 249 GLN A CA 1
ATOM 1993 C C . GLN A 1 249 ? 2.455 -17.391 9.461 1 96.94 249 GLN A C 1
ATOM 1995 O O . GLN A 1 249 ? 3.029 -18.406 9.883 1 96.94 249 GLN A O 1
ATOM 2000 N N . LEU A 1 250 ? 1.946 -17.281 8.273 1 97.5 250 LEU A N 1
ATOM 2001 C CA . LEU A 1 250 ? 2.045 -18.391 7.336 1 97.5 250 LEU A CA 1
ATOM 2002 C C . LEU A 1 250 ? 3.35 -18.328 6.551 1 97.5 250 LEU A C 1
ATOM 2004 O O . LEU A 1 250 ? 3.588 -19.156 5.668 1 97.5 250 LEU A O 1
ATOM 2008 N N . GLY A 1 251 ? 4.172 -17.359 6.785 1 95.75 251 GLY A N 1
ATOM 2009 C CA . GLY A 1 251 ? 5.504 -17.281 6.203 1 95.75 251 GLY A CA 1
ATOM 2010 C C . GLY A 1 251 ? 5.543 -16.547 4.887 1 95.75 251 GLY A C 1
ATOM 2011 O O . GLY A 1 251 ? 6.508 -16.656 4.129 1 95.75 251 GLY A O 1
ATOM 2012 N N . PHE A 1 252 ? 4.523 -15.773 4.574 1 98.06 252 PHE A N 1
ATOM 2013 C CA . PHE A 1 252 ? 4.516 -15 3.342 1 98.06 252 PHE A CA 1
ATOM 2014 C C . PHE A 1 252 ? 5.383 -13.75 3.482 1 98.06 252 PHE A C 1
ATOM 2016 O O . PHE A 1 252 ? 5.469 -13.172 4.566 1 98.06 252 PHE A O 1
ATOM 2023 N N . LEU A 1 253 ? 5.961 -13.375 2.387 1 97.62 253 LEU A N 1
ATOM 2024 C CA . LEU A 1 253 ? 6.73 -12.141 2.291 1 97.62 253 LEU A CA 1
ATOM 2025 C C . LEU A 1 253 ? 5.922 -11.047 1.598 1 97.62 253 LEU A C 1
ATOM 2027 O O . LEU A 1 253 ? 5.434 -11.25 0.483 1 97.62 253 LEU A O 1
ATOM 2031 N N . GLU A 1 254 ? 5.75 -9.914 2.277 1 97.38 254 GLU A N 1
ATOM 2032 C CA . GLU A 1 254 ? 5.094 -8.781 1.633 1 97.38 254 GLU A CA 1
ATOM 2033 C C . GLU A 1 254 ? 5.992 -8.148 0.575 1 97.38 254 GLU A C 1
ATOM 2035 O O . GLU A 1 254 ? 7.152 -7.836 0.845 1 97.38 254 GLU A O 1
ATOM 2040 N N . ILE A 1 255 ? 5.453 -7.984 -0.638 1 97.62 255 ILE A N 1
ATOM 2041 C CA . ILE A 1 255 ? 6.223 -7.43 -1.746 1 97.62 255 ILE A CA 1
ATOM 2042 C C . ILE A 1 255 ? 5.461 -6.262 -2.369 1 97.62 255 ILE A C 1
ATOM 2044 O O . ILE A 1 255 ? 4.312 -5.992 -2.002 1 97.62 255 ILE A O 1
ATOM 2048 N N . GLU A 1 256 ? 6.129 -5.504 -3.188 1 95.94 256 GLU A N 1
ATOM 2049 C CA . GLU A 1 256 ? 5.547 -4.426 -3.979 1 95.94 256 GLU A CA 1
ATOM 2050 C C . GLU A 1 256 ? 5.922 -4.555 -5.453 1 95.94 256 GLU A C 1
ATOM 2052 O O . GLU A 1 256 ? 7.094 -4.742 -5.785 1 95.94 256 GLU A O 1
ATOM 2057 N N . THR A 1 257 ? 4.969 -4.48 -6.262 1 96.94 257 THR A N 1
ATOM 2058 C CA . THR A 1 257 ? 5.195 -4.574 -7.699 1 96.94 257 THR A CA 1
ATOM 2059 C C . THR A 1 257 ? 4.73 -3.303 -8.406 1 96.94 257 THR A C 1
ATOM 2061 O O . THR A 1 257 ? 4.066 -2.459 -7.797 1 96.94 257 THR A O 1
ATOM 2064 N N . PRO A 1 258 ? 5.043 -3.111 -9.641 1 96.06 258 PRO A N 1
ATOM 2065 C CA . PRO A 1 258 ? 4.77 -1.852 -10.336 1 96.06 258 PRO A CA 1
ATOM 2066 C C . PRO A 1 258 ? 3.275 -1.581 -10.492 1 96.06 258 PRO A C 1
ATOM 2068 O O . PRO A 1 258 ? 2.494 -2.516 -10.688 1 96.06 258 PRO A O 1
ATOM 2071 N N . MET A 1 259 ? 3.006 -0.285 -10.477 1 96.94 259 MET A N 1
ATOM 2072 C CA . MET A 1 259 ? 1.639 0.152 -10.742 1 96.94 259 MET A CA 1
ATOM 2073 C C . MET A 1 259 ? 1.502 0.678 -12.164 1 96.94 259 MET A C 1
ATOM 2075 O O . MET A 1 259 ? 0.402 0.698 -12.719 1 96.94 259 MET A O 1
ATOM 2079 N N . MET A 1 260 ? 2.521 1.118 -12.711 1 95.38 260 MET A N 1
ATOM 2080 C CA . MET A 1 260 ? 2.57 1.503 -14.117 1 95.38 260 MET A CA 1
ATOM 2081 C C . MET A 1 260 ? 3.318 0.46 -14.945 1 95.38 260 MET A C 1
ATOM 2083 O O . MET A 1 260 ? 4.504 0.214 -14.719 1 95.38 260 MET A O 1
ATOM 2087 N N . ASN A 1 261 ? 2.613 -0.082 -15.898 1 93.25 261 ASN A N 1
ATOM 2088 C CA . ASN A 1 261 ? 3.174 -1.165 -16.703 1 93.25 261 ASN A CA 1
ATOM 2089 C C . ASN A 1 261 ? 3.277 -0.777 -18.172 1 93.25 261 ASN A C 1
ATOM 2091 O O . ASN A 1 261 ? 2.521 0.07 -18.641 1 93.25 261 ASN A O 1
ATOM 2095 N N . ILE A 1 262 ? 4.195 -1.389 -18.828 1 88.88 262 ILE A N 1
ATOM 2096 C CA . ILE A 1 262 ? 4.34 -1.168 -20.266 1 88.88 262 ILE A CA 1
ATOM 2097 C C . ILE A 1 262 ? 3.217 -1.88 -21.016 1 88.88 262 ILE A C 1
ATOM 2099 O O . ILE A 1 262 ? 2.709 -1.369 -22.016 1 88.88 262 ILE A O 1
ATOM 2103 N N . ILE A 1 263 ? 2.865 -3.012 -20.578 1 87.88 263 ILE A N 1
ATOM 2104 C CA . ILE A 1 263 ? 1.757 -3.797 -21.109 1 87.88 263 ILE A CA 1
ATOM 2105 C C . ILE A 1 263 ? 0.729 -4.055 -20.016 1 87.88 263 ILE A C 1
ATOM 2107 O O . ILE A 1 263 ? 1.085 -4.457 -18.906 1 87.88 263 ILE A O 1
ATOM 2111 N N . PRO A 1 264 ? -0.456 -3.664 -20.422 1 85.94 264 PRO A N 1
ATOM 2112 C CA . PRO A 1 264 ? -1.45 -4.027 -19.406 1 85.94 264 PRO A CA 1
ATOM 2113 C C . PRO A 1 264 ? -1.731 -5.527 -19.359 1 85.94 264 PRO A C 1
ATOM 2115 O O . PRO A 1 264 ? -1.668 -6.199 -20.391 1 85.94 264 PRO A O 1
ATOM 2118 N N . GLY A 1 265 ? -1.929 -6.07 -18.25 1 79.75 265 GLY A N 1
ATOM 2119 C CA . GLY A 1 265 ? -2.199 -7.496 -18.172 1 79.75 265 GLY A CA 1
ATOM 2120 C C . GLY A 1 265 ? -2.539 -7.973 -16.766 1 79.75 265 GLY A C 1
ATOM 2121 O O . GLY A 1 265 ? -2.676 -7.164 -15.852 1 79.75 265 GLY A O 1
ATOM 2122 N N . GLY A 1 266 ? -2.863 -9.289 -16.656 1 79.06 266 GLY A N 1
ATOM 2123 C CA . GLY A 1 266 ? -3.135 -9.938 -15.383 1 79.06 266 GLY A CA 1
ATOM 2124 C C . GLY A 1 266 ? -4.617 -10.055 -15.07 1 79.06 266 GLY A C 1
ATOM 2125 O O . GLY A 1 266 ? -5 -10.68 -14.078 1 79.06 266 GLY A O 1
ATOM 2126 N N . ALA A 1 267 ? -5.375 -9.328 -15.852 1 80.88 267 ALA A N 1
ATOM 2127 C CA . ALA A 1 267 ? -6.828 -9.391 -15.711 1 80.88 267 ALA A CA 1
ATOM 2128 C C . ALA A 1 267 ? -7.523 -8.938 -16.984 1 80.88 267 ALA A C 1
ATOM 2130 O O . ALA A 1 267 ? -6.879 -8.414 -17.906 1 80.88 267 ALA A O 1
ATOM 2131 N N . VAL A 1 268 ? -8.75 -9.266 -17.031 1 76.56 268 VAL A N 1
ATOM 2132 C CA . VAL A 1 268 ? -9.594 -8.797 -18.125 1 76.56 268 VAL A CA 1
ATOM 2133 C C . VAL A 1 268 ? -10.328 -7.527 -17.703 1 76.56 268 VAL A C 1
ATOM 2135 O O . VAL A 1 268 ? -11.359 -7.598 -17.031 1 76.56 268 VAL A O 1
ATOM 2138 N N . ALA A 1 269 ? -9.773 -6.398 -18.078 1 82.94 269 ALA A N 1
ATOM 2139 C CA . ALA A 1 269 ? -10.328 -5.086 -17.75 1 82.94 269 ALA A CA 1
ATOM 2140 C C . ALA A 1 269 ? -9.719 -3.996 -18.625 1 82.94 269 ALA A C 1
ATOM 2142 O O . ALA A 1 269 ? -8.594 -4.141 -19.109 1 82.94 269 ALA A O 1
ATOM 2143 N N . ARG A 1 270 ? -10.453 -2.924 -18.75 1 86.75 270 ARG A N 1
ATOM 2144 C CA . ARG A 1 270 ? -9.922 -1.791 -19.5 1 86.75 270 ARG A CA 1
ATOM 2145 C C . ARG A 1 270 ? -8.93 -0.994 -18.656 1 86.75 270 ARG A C 1
ATOM 2147 O O . ARG A 1 270 ? -9.273 -0.492 -17.594 1 86.75 270 ARG A O 1
ATOM 2154 N N . PRO A 1 271 ? -7.758 -0.84 -19.141 1 92.62 271 PRO A N 1
ATOM 2155 C CA . PRO A 1 271 ? -6.75 -0.142 -18.328 1 92.62 271 PRO A CA 1
ATOM 2156 C C . PRO A 1 271 ? -6.809 1.374 -18.5 1 92.62 271 PRO A C 1
ATOM 2158 O O . PRO A 1 271 ? -7.324 1.868 -19.516 1 92.62 271 PRO A O 1
ATOM 2161 N N . PHE A 1 272 ? -6.359 2.129 -17.531 1 94.94 272 PHE A N 1
ATOM 2162 C CA . PHE A 1 272 ? -6.016 3.537 -17.688 1 94.94 272 PHE A CA 1
ATOM 2163 C C . PHE A 1 272 ? -4.691 3.695 -18.422 1 94.94 272 PHE A C 1
ATOM 2165 O O . PHE A 1 272 ? -3.742 2.945 -18.172 1 94.94 272 PHE A O 1
ATOM 2172 N N . VAL A 1 273 ? -4.672 4.621 -19.297 1 94.44 273 VAL A N 1
ATOM 2173 C CA . VAL A 1 273 ? -3.469 4.855 -20.094 1 94.44 273 VAL A CA 1
ATOM 2174 C C . VAL A 1 273 ? -2.84 6.188 -19.688 1 94.44 273 VAL A C 1
ATOM 2176 O O . VAL A 1 273 ? -3.545 7.176 -19.469 1 94.44 273 VAL A O 1
ATOM 2179 N N . THR A 1 274 ? -1.552 6.211 -19.453 1 95.31 274 THR A N 1
ATOM 2180 C CA . THR A 1 274 ? -0.783 7.426 -19.203 1 95.31 274 THR A CA 1
ATOM 2181 C C . THR A 1 274 ? 0.461 7.473 -20.078 1 95.31 274 THR A C 1
ATOM 2183 O O . THR A 1 274 ? 0.61 6.66 -21 1 95.31 274 THR A O 1
ATOM 2186 N N . HIS A 1 275 ? 1.261 8.562 -19.906 1 94.69 275 HIS A N 1
ATOM 2187 C CA . HIS A 1 275 ? 2.395 8.766 -20.797 1 94.69 275 HIS A CA 1
ATOM 2188 C C . HIS A 1 275 ? 3.623 9.242 -20.031 1 94.69 275 HIS A C 1
ATOM 2190 O O . HIS A 1 275 ? 3.543 10.188 -19.234 1 94.69 275 HIS A O 1
ATOM 2196 N N . HIS A 1 276 ? 4.66 8.508 -20.203 1 93.25 276 HIS A N 1
ATOM 2197 C CA . HIS A 1 276 ? 5.941 8.945 -19.656 1 93.25 276 HIS A CA 1
ATOM 2198 C C . HIS A 1 276 ? 6.641 9.914 -20.609 1 93.25 276 HIS A C 1
ATOM 2200 O O . HIS A 1 276 ? 7.039 9.523 -21.719 1 93.25 276 HIS A O 1
ATOM 2206 N N . ASN A 1 277 ? 6.922 11.023 -20.172 1 90 277 ASN A N 1
ATOM 2207 C CA . ASN A 1 277 ? 7.406 12.086 -21.047 1 90 277 ASN A CA 1
ATOM 2208 C C . ASN A 1 277 ? 8.852 11.859 -21.469 1 90 277 ASN A C 1
ATOM 2210 O O . ASN A 1 277 ? 9.18 11.945 -22.656 1 90 277 ASN A O 1
ATOM 2214 N N . GLU A 1 278 ? 9.672 11.57 -20.562 1 87.56 278 GLU A N 1
ATOM 2215 C CA . GLU A 1 278 ? 11.094 11.445 -20.875 1 87.56 278 GLU A CA 1
ATOM 2216 C C . GLU A 1 278 ? 11.352 10.258 -21.812 1 87.56 278 GLU A C 1
ATOM 2218 O O . GLU A 1 278 ? 12.141 10.359 -22.75 1 87.56 278 GLU A O 1
ATOM 2223 N N . LEU A 1 279 ? 10.703 9.18 -21.562 1 87.75 279 LEU A N 1
ATOM 2224 C CA . LEU A 1 279 ? 10.898 7.98 -22.375 1 87.75 279 LEU A CA 1
ATOM 2225 C C . LEU A 1 279 ? 9.953 7.977 -23.578 1 87.75 279 LEU A C 1
ATOM 2227 O O . LEU A 1 279 ? 10.07 7.121 -24.453 1 87.75 279 LEU A O 1
ATOM 2231 N N . ASP A 1 280 ? 9.141 8.891 -23.641 1 90.25 280 ASP A N 1
ATOM 2232 C CA . ASP A 1 280 ? 8.148 9.039 -24.703 1 90.25 280 ASP A CA 1
ATOM 2233 C C . ASP A 1 280 ? 7.445 7.719 -24.984 1 90.25 280 ASP A C 1
ATOM 2235 O O . ASP A 1 280 ? 7.453 7.242 -26.125 1 90.25 280 ASP A O 1
ATOM 2239 N N . MET A 1 281 ? 6.859 7.152 -24.016 1 92.31 281 MET A N 1
ATOM 2240 C CA . MET A 1 281 ? 6.156 5.883 -24.156 1 92.31 281 MET A CA 1
ATOM 2241 C C . MET A 1 281 ? 4.879 5.867 -23.328 1 92.31 281 MET A C 1
ATOM 2243 O O . MET A 1 281 ? 4.812 6.508 -22.266 1 92.31 281 MET A O 1
ATOM 2247 N N . ASN A 1 282 ? 3.926 5.188 -23.828 1 93.31 282 ASN A N 1
ATOM 2248 C CA . ASN A 1 282 ? 2.703 4.984 -23.062 1 93.31 282 ASN A CA 1
ATOM 2249 C C . ASN A 1 282 ? 2.898 3.939 -21.953 1 93.31 282 ASN A C 1
ATOM 2251 O O . ASN A 1 282 ? 3.623 2.961 -22.156 1 93.31 282 ASN A O 1
ATOM 2255 N N . LEU A 1 283 ? 2.344 4.223 -20.891 1 94.5 283 LEU A N 1
ATOM 2256 C CA . LEU A 1 283 ? 2.27 3.293 -19.766 1 94.5 283 LEU A CA 1
ATOM 2257 C C . LEU A 1 283 ? 0.82 3.018 -19.391 1 94.5 283 LEU A C 1
ATOM 2259 O O . LEU A 1 283 ? -0.069 3.814 -19.688 1 94.5 283 LEU A O 1
ATOM 2263 N N . PHE A 1 284 ? 0.61 1.903 -18.812 1 94.44 284 PHE A N 1
ATOM 2264 C CA . PHE A 1 284 ? -0.725 1.488 -18.406 1 94.44 284 PHE A CA 1
ATOM 2265 C C . PHE A 1 284 ? -0.778 1.256 -16.891 1 94.44 284 PHE A C 1
ATOM 2267 O O . PHE A 1 284 ? 0.123 0.636 -16.328 1 94.44 284 PHE A O 1
ATOM 2274 N N . MET A 1 285 ? -1.831 1.846 -16.25 1 96.44 285 MET A N 1
ATOM 2275 C CA . MET A 1 285 ? -2.023 1.524 -14.844 1 96.44 285 MET A CA 1
ATOM 2276 C C . MET A 1 285 ? -2.4 0.058 -14.672 1 96.44 285 MET A C 1
ATOM 2278 O O . MET A 1 285 ? -3.178 -0.488 -15.453 1 96.44 285 MET A O 1
ATOM 2282 N N . ARG A 1 286 ? -1.866 -0.541 -13.648 1 96.5 286 ARG A N 1
ATOM 2283 C CA . ARG A 1 286 ? -2.029 -1.982 -13.492 1 96.5 286 ARG A CA 1
ATOM 2284 C C . ARG A 1 286 ? -3.486 -2.342 -13.219 1 96.5 286 ARG A C 1
ATOM 2286 O O . ARG A 1 286 ? -4.176 -1.643 -12.477 1 96.5 286 ARG A O 1
ATOM 2293 N N . ILE A 1 287 ? -3.939 -3.391 -13.805 1 94.69 287 ILE A N 1
ATOM 2294 C CA . ILE A 1 287 ? -5.285 -3.902 -13.57 1 94.69 287 ILE A CA 1
ATOM 2295 C C . ILE A 1 287 ? -5.223 -5.078 -12.594 1 94.69 287 ILE A C 1
ATOM 2297 O O . ILE A 1 287 ? -6.242 -5.469 -12.023 1 94.69 287 ILE A O 1
ATOM 2301 N N . ALA A 1 288 ? -4.059 -5.727 -12.508 1 95.25 288 ALA A N 1
ATOM 2302 C CA . ALA A 1 288 ? -3.744 -6.797 -11.562 1 95.25 288 ALA A CA 1
ATOM 2303 C C . ALA A 1 288 ? -2.236 -6.965 -11.414 1 95.25 288 ALA A C 1
ATOM 2305 O O . ALA A 1 288 ? -1.477 -6.715 -12.352 1 95.25 288 ALA A O 1
ATOM 2306 N N . PRO A 1 289 ? -1.812 -7.422 -10.273 1 96.38 289 PRO A N 1
ATOM 2307 C CA . PRO A 1 289 ? -0.374 -7.629 -10.078 1 96.38 289 PRO A CA 1
ATOM 2308 C C . PRO A 1 289 ? 0.058 -9.062 -10.352 1 96.38 289 PRO A C 1
ATOM 2310 O O . PRO A 1 289 ? 1.229 -9.406 -10.172 1 96.38 289 PRO A O 1
ATOM 2313 N N . GLU A 1 290 ? -0.72 -9.914 -10.766 1 96.62 290 GLU A N 1
ATOM 2314 C CA . GLU A 1 290 ? -0.591 -11.367 -10.789 1 96.62 290 GLU A CA 1
ATOM 2315 C C . GLU A 1 290 ? 0.687 -11.789 -11.508 1 96.62 290 GLU A C 1
ATOM 2317 O O . GLU A 1 290 ? 1.446 -12.617 -11 1 96.62 290 GLU A O 1
ATOM 2322 N N . LEU A 1 291 ? 0.928 -11.305 -12.68 1 97.25 291 LEU A N 1
ATOM 2323 C CA . LEU A 1 291 ? 2.053 -11.773 -13.477 1 97.25 291 LEU A CA 1
ATOM 2324 C C . LEU A 1 291 ? 3.375 -11.523 -12.758 1 97.25 291 LEU A C 1
ATOM 2326 O O . LEU A 1 291 ? 4.262 -12.375 -12.766 1 97.25 291 LEU A O 1
ATOM 2330 N N . TYR A 1 292 ? 3.459 -10.398 -12.148 1 97.62 292 TYR A N 1
ATOM 2331 C CA . TYR A 1 292 ? 4.676 -10.062 -11.414 1 97.62 292 TYR A CA 1
ATOM 2332 C C . TYR A 1 292 ? 4.863 -10.977 -10.211 1 97.62 292 TYR A C 1
ATOM 2334 O O . TYR A 1 292 ? 5.984 -11.383 -9.906 1 97.62 292 TYR A O 1
ATOM 2342 N N . HIS A 1 293 ? 3.791 -11.266 -9.492 1 98.31 293 HIS A N 1
ATOM 2343 C CA . HIS A 1 293 ? 3.873 -12.18 -8.359 1 98.31 293 HIS A CA 1
ATOM 2344 C C . HIS A 1 293 ? 4.379 -13.555 -8.789 1 98.31 293 HIS A C 1
ATOM 2346 O O . HIS A 1 293 ? 5.25 -14.133 -8.133 1 98.31 293 HIS A O 1
ATOM 2352 N N . LYS A 1 294 ? 3.854 -14.039 -9.859 1 98.56 294 LYS A N 1
ATOM 2353 C CA . LYS A 1 294 ? 4.277 -15.336 -10.375 1 98.56 294 LYS A CA 1
ATOM 2354 C C . LYS A 1 294 ? 5.758 -15.32 -10.742 1 98.56 294 LYS A C 1
ATOM 2356 O O . LYS A 1 294 ? 6.469 -16.297 -10.508 1 98.56 294 LYS A O 1
ATOM 2361 N N . MET A 1 295 ? 6.215 -14.234 -11.289 1 98.56 295 MET A N 1
ATOM 2362 C CA . MET A 1 295 ? 7.625 -14.133 -11.648 1 98.56 295 MET A CA 1
ATOM 2363 C C . MET A 1 295 ? 8.508 -14.227 -10.406 1 98.56 295 MET A C 1
ATOM 2365 O O . MET A 1 295 ? 9.602 -14.789 -10.461 1 98.56 295 MET A O 1
ATOM 2369 N N . LEU A 1 296 ? 8.047 -13.641 -9.375 1 98.62 296 LEU A N 1
ATOM 2370 C CA . LEU A 1 296 ? 8.82 -13.711 -8.141 1 98.62 296 LEU A CA 1
ATOM 2371 C C . LEU A 1 296 ? 8.852 -15.133 -7.602 1 98.62 296 LEU A C 1
ATOM 2373 O O . LEU A 1 296 ? 9.859 -15.57 -7.043 1 98.62 296 LEU A O 1
ATOM 2377 N N . VAL A 1 297 ? 7.773 -15.883 -7.754 1 98.75 297 VAL A N 1
ATOM 2378 C CA . VAL A 1 297 ? 7.762 -17.281 -7.352 1 98.75 297 VAL A CA 1
ATOM 2379 C C . VAL A 1 297 ? 8.727 -18.078 -8.227 1 98.75 297 VAL A C 1
ATOM 2381 O O . VAL A 1 297 ? 9.438 -18.953 -7.727 1 98.75 297 VAL A O 1
ATOM 2384 N N . VAL A 1 298 ? 8.734 -17.766 -9.516 1 98.75 298 VAL A N 1
ATOM 2385 C CA . VAL A 1 298 ? 9.734 -18.359 -10.398 1 98.75 298 VAL A CA 1
ATOM 2386 C C . VAL A 1 298 ? 11.133 -18.125 -9.828 1 98.75 298 VAL A C 1
ATOM 2388 O O . VAL A 1 298 ? 11.992 -19.016 -9.875 1 98.75 298 VAL A O 1
ATOM 2391 N N . GLY A 1 299 ? 11.328 -16.953 -9.281 1 98.12 299 GLY A N 1
ATOM 2392 C CA . GLY A 1 299 ? 12.617 -16.562 -8.742 1 98.12 299 GLY A CA 1
ATOM 2393 C C . GLY A 1 299 ? 12.953 -17.234 -7.426 1 98.12 299 GLY A C 1
ATOM 2394 O O . GLY A 1 299 ? 14.062 -17.078 -6.91 1 98.12 299 GLY A O 1
ATOM 2395 N N . GLY A 1 300 ? 12.008 -17.906 -6.867 1 97.94 300 GLY A N 1
ATOM 2396 C CA . GLY A 1 300 ? 12.312 -18.672 -5.676 1 97.94 300 GLY A CA 1
ATOM 2397 C C . GLY A 1 300 ? 11.695 -18.094 -4.414 1 97.94 300 GLY A C 1
ATOM 2398 O O . GLY A 1 300 ? 11.969 -18.578 -3.311 1 97.94 300 GLY A O 1
ATOM 2399 N N . LEU A 1 301 ? 10.938 -17.062 -4.52 1 97.94 301 LEU A N 1
ATOM 2400 C CA . LEU A 1 301 ? 10.133 -16.594 -3.387 1 97.94 301 LEU A CA 1
ATOM 2401 C C . LEU A 1 301 ? 8.836 -17.391 -3.285 1 97.94 301 LEU A C 1
ATOM 2403 O O . LEU A 1 301 ? 7.832 -17.016 -3.9 1 97.94 301 LEU A O 1
ATOM 2407 N N . ASP A 1 302 ? 8.805 -18.297 -2.451 1 98 302 ASP A N 1
ATOM 2408 C CA . ASP A 1 302 ? 7.797 -19.359 -2.48 1 98 302 ASP A CA 1
ATOM 2409 C C . ASP A 1 302 ? 6.445 -18.828 -1.988 1 98 302 ASP A C 1
ATOM 2411 O O . ASP A 1 302 ? 5.406 -19.422 -2.291 1 98 302 ASP A O 1
ATOM 2415 N N . ARG A 1 303 ? 6.438 -17.859 -1.139 1 98.19 303 ARG A N 1
ATOM 2416 C CA . ARG A 1 303 ? 5.227 -17.266 -0.578 1 98.19 303 ARG A CA 1
ATOM 2417 C C . ARG A 1 303 ? 5.316 -15.75 -0.568 1 98.19 303 ARG A C 1
ATOM 2419 O O . ARG A 1 303 ? 6.051 -15.172 0.236 1 98.19 303 ARG A O 1
ATOM 2426 N N . VAL A 1 304 ? 4.52 -15.148 -1.433 1 98.56 304 VAL A N 1
ATOM 2427 C CA . VAL A 1 304 ? 4.559 -13.695 -1.539 1 98.56 304 VAL A CA 1
ATOM 2428 C C . VAL A 1 304 ? 3.139 -13.133 -1.492 1 98.56 304 VAL A C 1
ATOM 2430 O O . VAL A 1 304 ? 2.186 -13.812 -1.887 1 98.56 304 VAL A O 1
ATOM 2433 N N . TYR A 1 305 ? 2.947 -11.93 -0.965 1 98.62 305 TYR A N 1
ATOM 2434 C CA . TYR A 1 305 ? 1.654 -11.258 -1.013 1 98.62 305 TYR A CA 1
ATOM 2435 C C . TYR A 1 305 ? 1.83 -9.75 -1.15 1 98.62 305 TYR A C 1
ATOM 2437 O O . TYR A 1 305 ? 2.92 -9.219 -0.92 1 98.62 305 TYR A O 1
ATOM 2445 N N . GLU A 1 306 ? 0.797 -9.141 -1.577 1 98.06 306 GLU A N 1
ATOM 2446 C CA . GLU A 1 306 ? 0.756 -7.688 -1.731 1 98.06 306 GLU A CA 1
ATOM 2447 C C . GLU A 1 306 ? -0.642 -7.141 -1.453 1 98.06 306 GLU A C 1
ATOM 2449 O O . GLU A 1 306 ? -1.636 -7.703 -1.918 1 98.06 306 GLU A O 1
ATOM 2454 N N . ILE A 1 307 ? -0.674 -6.148 -0.629 1 97.69 307 ILE A N 1
ATOM 2455 C CA . ILE A 1 307 ? -1.867 -5.316 -0.509 1 97.69 307 ILE A CA 1
ATOM 2456 C C . ILE A 1 307 ? -1.653 -3.998 -1.247 1 97.69 307 ILE A C 1
ATOM 2458 O O . ILE A 1 307 ? -0.722 -3.25 -0.937 1 97.69 307 ILE A O 1
ATOM 2462 N N . GLY A 1 308 ? -2.449 -3.764 -2.201 1 96.25 308 GLY A N 1
ATOM 2463 C CA . GLY A 1 308 ? -2.242 -2.549 -2.975 1 96.25 308 GLY A CA 1
ATOM 2464 C C . GLY A 1 308 ? -3.41 -2.217 -3.885 1 96.25 308 GLY A C 1
ATOM 2465 O O . GLY A 1 308 ? -4.406 -2.941 -3.916 1 96.25 308 GLY A O 1
ATOM 2466 N N . ARG A 1 309 ? -3.285 -1.108 -4.609 1 97 309 ARG A N 1
ATOM 2467 C CA . ARG A 1 309 ? -4.355 -0.584 -5.453 1 97 309 ARG A CA 1
ATOM 2468 C C . ARG A 1 309 ? -4.316 -1.218 -6.84 1 97 309 ARG A C 1
ATOM 2470 O O . ARG A 1 309 ? -3.24 -1.517 -7.363 1 97 309 ARG A O 1
ATOM 2477 N N . GLN A 1 310 ? -5.484 -1.391 -7.406 1 96.75 310 GLN A N 1
ATOM 2478 C CA . GLN A 1 310 ? -5.711 -1.715 -8.812 1 96.75 310 GLN A CA 1
ATOM 2479 C C . GLN A 1 310 ? -6.547 -0.638 -9.5 1 96.75 310 GLN A C 1
ATOM 2481 O O . GLN A 1 310 ? -7.293 0.089 -8.836 1 96.75 310 GLN A O 1
ATOM 2486 N N . PHE A 1 311 ? -6.426 -0.563 -10.781 1 96.38 311 PHE A N 1
ATOM 2487 C CA . PHE A 1 311 ? -7.078 0.487 -11.555 1 96.38 311 PHE A CA 1
ATOM 2488 C C . PHE A 1 311 ? -7.828 -0.102 -12.742 1 96.38 311 PHE A C 1
ATOM 2490 O O . PHE A 1 311 ? -7.238 -0.778 -13.586 1 96.38 311 PHE A O 1
ATOM 2497 N N . ARG A 1 312 ? -9.008 0.106 -12.812 1 93.94 312 ARG A N 1
ATOM 2498 C CA . ARG A 1 312 ? -9.828 -0.321 -13.945 1 93.94 312 ARG A CA 1
ATOM 2499 C C . ARG A 1 312 ? -10.703 0.821 -14.453 1 93.94 312 ARG A C 1
ATOM 2501 O O . ARG A 1 312 ? -11.469 1.409 -13.688 1 93.94 312 ARG A O 1
ATOM 2508 N N . ASN A 1 313 ? -10.469 1.178 -15.68 1 93.56 313 ASN A N 1
ATOM 2509 C CA . ASN A 1 313 ? -11.148 2.316 -16.281 1 93.56 313 ASN A CA 1
ATOM 2510 C C . ASN A 1 313 ? -12.594 1.983 -16.641 1 93.56 313 ASN A C 1
ATOM 2512 O O . ASN A 1 313 ? -12.945 1.896 -17.812 1 93.56 313 ASN A O 1
ATOM 2516 N N . GLU A 1 314 ? -13.32 1.712 -15.641 1 85.69 314 GLU A N 1
ATOM 2517 C CA . GLU A 1 314 ? -14.734 1.343 -15.719 1 85.69 314 GLU A CA 1
ATOM 2518 C C . GLU A 1 314 ? -15.617 2.4 -15.062 1 85.69 314 GLU A C 1
ATOM 2520 O O . GLU A 1 314 ? -15.125 3.441 -14.625 1 85.69 314 GLU A O 1
ATOM 2525 N N . GLY A 1 315 ? -16.859 2.154 -15.117 1 83.5 315 GLY A N 1
ATOM 2526 C CA . GLY A 1 315 ? -17.797 3.096 -14.539 1 83.5 315 GLY A CA 1
ATOM 2527 C C . GLY A 1 315 ? -17.828 3.059 -13.023 1 83.5 315 GLY A C 1
ATOM 2528 O O . GLY A 1 315 ? -17.188 2.205 -12.406 1 83.5 315 GLY A O 1
ATOM 2529 N N . ILE A 1 316 ? -18.438 4.062 -12.445 1 85.56 316 ILE A N 1
ATOM 2530 C CA . ILE A 1 316 ? -18.609 4.168 -11 1 85.56 316 ILE A CA 1
ATOM 2531 C C . ILE A 1 316 ? -20.047 3.773 -10.625 1 85.56 316 ILE A C 1
ATOM 2533 O O . ILE A 1 316 ? -21 4.219 -11.258 1 85.56 316 ILE A O 1
ATOM 2537 N N . ASP A 1 317 ? -20.141 2.861 -9.688 1 86.19 317 ASP A N 1
ATOM 2538 C CA . ASP A 1 317 ? -21.469 2.529 -9.164 1 86.19 317 ASP A CA 1
ATOM 2539 C C . ASP A 1 317 ? -21.391 2.146 -7.691 1 86.19 317 ASP A C 1
ATOM 2541 O O . ASP A 1 317 ? -20.469 2.543 -6.984 1 86.19 317 ASP A O 1
ATOM 2545 N N . LEU A 1 318 ? -22.359 1.512 -7.184 1 86.19 318 LEU A N 1
ATOM 2546 C CA . LEU A 1 318 ? -22.469 1.232 -5.754 1 86.19 318 LEU A CA 1
ATOM 2547 C C . LEU A 1 318 ? -21.344 0.31 -5.293 1 86.19 318 LEU A C 1
ATOM 2549 O O . LEU A 1 318 ? -20.953 0.344 -4.129 1 86.19 318 LEU A O 1
ATOM 2553 N N . THR A 1 319 ? -20.828 -0.446 -6.223 1 88.88 319 THR A N 1
ATOM 2554 C CA . THR A 1 319 ? -19.875 -1.453 -5.789 1 88.88 319 THR A CA 1
ATOM 2555 C C . THR A 1 319 ? -18.562 -1.335 -6.574 1 88.88 319 THR A C 1
ATOM 2557 O O . THR A 1 319 ? -17.656 -2.156 -6.414 1 88.88 319 THR A O 1
ATOM 2560 N N . HIS A 1 320 ? -18.547 -0.39 -7.445 1 89.25 320 HIS A N 1
ATOM 2561 C CA . HIS A 1 320 ? -17.359 -0.255 -8.281 1 89.25 320 HIS A CA 1
ATOM 2562 C C . HIS A 1 320 ? -16.75 1.138 -8.148 1 89.25 320 HIS A C 1
ATOM 2564 O O . HIS A 1 320 ? -17.469 2.137 -8.164 1 89.25 320 HIS A O 1
ATOM 2570 N N . ASN A 1 321 ? -15.523 1.199 -7.949 1 93.56 321 ASN A N 1
ATOM 2571 C CA . ASN A 1 321 ? -14.68 2.391 -7.973 1 93.56 321 ASN A CA 1
ATOM 2572 C C . ASN A 1 321 ? -13.469 2.205 -8.883 1 93.56 321 ASN A C 1
ATOM 2574 O O . ASN A 1 321 ? -12.883 1.125 -8.922 1 93.56 321 ASN A O 1
ATOM 2578 N N . PRO A 1 322 ? -13.125 3.186 -9.68 1 93.81 322 PRO A N 1
ATOM 2579 C CA . PRO A 1 322 ? -12.055 3.025 -10.664 1 93.81 322 PRO A CA 1
ATOM 2580 C C . PRO A 1 322 ? -10.75 2.535 -10.047 1 93.81 322 PRO A C 1
ATOM 2582 O O . PRO A 1 322 ? -9.969 1.845 -10.703 1 93.81 322 PRO A O 1
ATOM 2585 N N . GLU A 1 323 ? -10.438 3.004 -8.938 1 95.5 323 GLU A N 1
ATOM 2586 C CA . GLU A 1 323 ? -9.328 2.426 -8.18 1 95.5 323 GLU A CA 1
ATOM 2587 C C . GLU A 1 323 ? -9.828 1.735 -6.91 1 95.5 323 GLU A C 1
ATOM 2589 O O . GLU A 1 323 ? -10.734 2.24 -6.238 1 95.5 323 GLU A O 1
ATOM 2594 N N . PHE A 1 324 ? -9.344 0.577 -6.664 1 96.38 324 PHE A N 1
ATOM 2595 C CA . PHE A 1 324 ? -9.773 -0.215 -5.52 1 96.38 324 PHE A CA 1
ATOM 2596 C C . PHE A 1 324 ? -8.617 -1.027 -4.953 1 96.38 324 PHE A C 1
ATOM 2598 O O . PHE A 1 324 ? -7.598 -1.214 -5.617 1 96.38 324 PHE A O 1
ATOM 2605 N N . THR A 1 325 ? -8.719 -1.456 -3.707 1 97.69 325 THR A N 1
ATOM 2606 C CA . THR A 1 325 ? -7.645 -2.129 -2.992 1 97.69 325 THR A CA 1
ATOM 2607 C C . THR A 1 325 ? -7.867 -3.639 -2.973 1 97.69 325 THR A C 1
ATOM 2609 O O . THR A 1 325 ? -8.969 -4.105 -2.67 1 97.69 325 THR A O 1
ATOM 2612 N N . THR A 1 326 ? -6.852 -4.379 -3.322 1 97.88 326 THR A N 1
ATOM 2613 C CA . THR A 1 326 ? -6.898 -5.836 -3.23 1 97.88 326 THR A CA 1
ATOM 2614 C C . THR A 1 326 ? -5.723 -6.367 -2.418 1 97.88 326 THR A C 1
ATOM 2616 O O . THR A 1 326 ? -4.746 -5.648 -2.189 1 97.88 326 THR A O 1
ATOM 2619 N N . CYS A 1 327 ? -5.871 -7.504 -1.869 1 98.62 327 CYS A N 1
ATOM 2620 C CA . CYS A 1 327 ? -4.773 -8.352 -1.416 1 98.62 327 CYS A CA 1
ATOM 2621 C C . CYS A 1 327 ? -4.605 -9.562 -2.328 1 98.62 327 CYS A C 1
ATOM 2623 O O . CYS A 1 327 ? -5.57 -10.273 -2.609 1 98.62 327 CYS A O 1
ATOM 2625 N N . GLU A 1 328 ? -3.424 -9.773 -2.799 1 98.62 328 GLU A N 1
ATOM 2626 C CA . GLU A 1 328 ? -3.113 -10.953 -3.594 1 98.62 328 GLU A CA 1
ATOM 2627 C C . GLU A 1 328 ? -1.917 -11.711 -3.021 1 98.62 328 GLU A C 1
ATOM 2629 O O . GLU A 1 328 ? -0.95 -11.094 -2.564 1 98.62 328 GLU A O 1
ATOM 2634 N N . PHE A 1 329 ? -2.01 -13.039 -3.004 1 98.88 329 PHE A N 1
ATOM 2635 C CA . PHE A 1 329 ? -0.843 -13.82 -2.602 1 98.88 329 PHE A CA 1
ATOM 2636 C C . PHE A 1 329 ? -0.677 -15.047 -3.486 1 98.88 329 PHE A C 1
ATOM 2638 O O . PHE A 1 329 ? -1.637 -15.5 -4.113 1 98.88 329 PHE A O 1
ATOM 2645 N N . TYR A 1 330 ? 0.521 -15.562 -3.578 1 98.88 330 TYR A N 1
ATOM 2646 C CA . TYR A 1 330 ? 0.91 -16.734 -4.352 1 98.88 330 TYR A CA 1
ATOM 2647 C C . TYR A 1 330 ? 1.77 -17.672 -3.521 1 98.88 330 TYR A C 1
ATOM 2649 O O . TYR A 1 330 ? 2.654 -17.234 -2.785 1 98.88 330 TYR A O 1
ATOM 2657 N N . MET A 1 331 ? 1.419 -18.938 -3.58 1 98.81 331 MET A N 1
ATOM 2658 C CA . MET A 1 331 ? 2.02 -19.969 -2.729 1 98.81 331 MET A CA 1
ATOM 2659 C C . MET A 1 331 ? 2.527 -21.141 -3.561 1 98.81 331 MET A C 1
ATOM 2661 O O . MET A 1 331 ? 1.734 -21.875 -4.152 1 98.81 331 MET A O 1
ATOM 2665 N N . ALA A 1 332 ? 3.82 -21.297 -3.598 1 98.75 332 ALA A N 1
ATOM 2666 C CA . ALA A 1 332 ? 4.414 -22.453 -4.277 1 98.75 332 ALA A CA 1
ATOM 2667 C C . ALA A 1 332 ? 3.99 -23.75 -3.619 1 98.75 332 ALA A C 1
ATOM 2669 O O . ALA A 1 332 ? 3.787 -23.812 -2.404 1 98.75 332 ALA A O 1
ATOM 2670 N N . TYR A 1 333 ? 3.797 -24.781 -4.457 1 98.62 333 TYR A N 1
ATOM 2671 C CA . TYR A 1 333 ? 3.564 -26.188 -4.121 1 98.62 333 TYR A CA 1
ATOM 2672 C C . TYR A 1 333 ? 2.17 -26.375 -3.537 1 98.62 333 TYR A C 1
ATOM 2674 O O . TYR A 1 333 ? 1.917 -27.359 -2.836 1 98.62 333 TYR A O 1
ATOM 2682 N N . ALA A 1 334 ? 1.316 -25.391 -3.76 1 98.69 334 ALA A N 1
ATOM 2683 C CA . ALA A 1 334 ? -0.078 -25.453 -3.33 1 98.69 334 ALA A CA 1
ATOM 2684 C C . ALA A 1 334 ? -1.019 -25.531 -4.527 1 98.69 334 ALA A C 1
ATOM 2686 O O . ALA A 1 334 ? -0.594 -25.344 -5.672 1 98.69 334 ALA A O 1
ATOM 2687 N N . ASP A 1 335 ? -2.277 -25.891 -4.273 1 98.69 335 ASP A N 1
ATOM 2688 C CA . ASP A 1 335 ? -3.334 -25.906 -5.281 1 98.69 335 ASP A CA 1
ATOM 2689 C C . ASP A 1 335 ? -4.582 -25.188 -4.777 1 98.69 335 ASP A C 1
ATOM 2691 O O . ASP A 1 335 ? -4.574 -24.609 -3.688 1 98.69 335 ASP A O 1
ATOM 2695 N N . TYR A 1 336 ? -5.656 -25.125 -5.621 1 98.62 336 TYR A N 1
ATOM 2696 C CA . TYR A 1 336 ? -6.824 -24.328 -5.273 1 98.62 336 TYR A CA 1
ATOM 2697 C C . TYR A 1 336 ? -7.59 -24.953 -4.117 1 98.62 336 TYR A C 1
ATOM 2699 O O . TYR A 1 336 ? -8.391 -24.281 -3.461 1 98.62 336 TYR A O 1
ATOM 2707 N N . HIS A 1 337 ? -7.355 -26.281 -3.797 1 98.56 337 HIS A N 1
ATOM 2708 C CA . HIS A 1 337 ? -7.949 -26.875 -2.598 1 98.56 337 HIS A CA 1
ATOM 2709 C C . HIS A 1 337 ? -7.309 -26.297 -1.336 1 98.56 337 HIS A C 1
ATOM 2711 O O . HIS A 1 337 ? -8 -26.016 -0.356 1 98.56 337 HIS A O 1
ATOM 2717 N N . ASP A 1 338 ? -6.008 -26.188 -1.353 1 98.69 338 ASP A N 1
ATOM 2718 C CA . ASP A 1 338 ? -5.32 -25.547 -0.237 1 98.69 338 ASP A CA 1
ATOM 2719 C C . ASP A 1 338 ? -5.855 -24.141 -0.001 1 98.69 338 ASP A C 1
ATOM 2721 O O . ASP A 1 338 ? -6.039 -23.719 1.146 1 98.69 338 ASP A O 1
ATOM 2725 N N . LEU A 1 339 ? -6.098 -23.453 -1.082 1 98.75 339 LEU A N 1
ATOM 2726 C CA . LEU A 1 339 ? -6.523 -22.062 -0.975 1 98.75 339 LEU A CA 1
ATOM 2727 C C . LEU A 1 339 ? -7.945 -21.969 -0.431 1 98.75 339 LEU A C 1
ATOM 2729 O O . LEU A 1 339 ? -8.281 -21 0.266 1 98.75 339 LEU A O 1
ATOM 2733 N N . MET A 1 340 ? -8.812 -22.969 -0.755 1 98.75 340 MET A N 1
ATOM 2734 C CA . MET A 1 340 ? -10.141 -22.984 -0.145 1 98.75 340 MET A CA 1
ATOM 2735 C C . MET A 1 340 ? -10.039 -23.109 1.372 1 98.75 340 MET A C 1
ATOM 2737 O O . MET A 1 340 ? -10.719 -22.375 2.102 1 98.75 340 MET A O 1
ATOM 2741 N N . GLU A 1 341 ? -9.18 -23.969 1.814 1 98.69 341 GLU A N 1
ATOM 2742 C CA . GLU A 1 341 ? -8.984 -24.141 3.25 1 98.69 341 GLU A CA 1
ATOM 2743 C C . GLU A 1 341 ? -8.422 -22.875 3.893 1 98.69 341 GLU A C 1
ATOM 2745 O O . GLU A 1 341 ? -8.883 -22.469 4.957 1 98.69 341 GLU A O 1
ATOM 2750 N N . ILE A 1 342 ? -7.445 -22.297 3.258 1 98.75 342 ILE A N 1
ATOM 2751 C CA . ILE A 1 342 ? -6.82 -21.078 3.773 1 98.75 342 ILE A CA 1
ATOM 2752 C C . ILE A 1 342 ? -7.844 -19.953 3.811 1 98.75 342 ILE A C 1
ATOM 2754 O O . ILE A 1 342 ? -7.891 -19.188 4.773 1 98.75 342 ILE A O 1
ATOM 2758 N N . THR A 1 343 ? -8.68 -19.875 2.781 1 98.88 343 THR A N 1
ATOM 2759 C CA . THR A 1 343 ? -9.703 -18.844 2.711 1 98.88 343 THR A CA 1
ATOM 2760 C C . THR A 1 343 ? -10.703 -18.984 3.855 1 98.88 343 THR A C 1
ATOM 2762 O O . THR A 1 343 ? -11.078 -18 4.492 1 98.88 343 THR A O 1
ATOM 2765 N N . GLU A 1 344 ? -11.133 -20.219 4.121 1 98.81 344 GLU A N 1
ATOM 2766 C CA . GLU A 1 344 ? -12.055 -20.5 5.215 1 98.81 344 GLU A CA 1
ATOM 2767 C C . GLU A 1 344 ? -11.461 -20.094 6.559 1 98.81 344 GLU A C 1
ATOM 2769 O O . GLU A 1 344 ? -12.125 -19.438 7.367 1 98.81 344 GLU A O 1
ATOM 2774 N N . LYS A 1 345 ? -10.234 -20.438 6.789 1 98.81 345 LYS A N 1
ATOM 2775 C CA . LYS A 1 345 ? -9.555 -20.094 8.039 1 98.81 345 LYS A CA 1
ATOM 2776 C C . LYS A 1 345 ? -9.375 -18.594 8.172 1 98.81 345 LYS A C 1
ATOM 2778 O O . LYS A 1 345 ? -9.594 -18.031 9.25 1 98.81 345 LYS A O 1
ATOM 2783 N N . LEU A 1 346 ? -9.008 -17.953 7.117 1 98.88 346 LEU A N 1
ATOM 2784 C CA . LEU A 1 346 ? -8.758 -16.516 7.113 1 98.88 346 LEU A CA 1
ATOM 2785 C C . LEU A 1 346 ? -10.031 -15.742 7.438 1 98.88 346 LEU A C 1
ATOM 2787 O O . LEU A 1 346 ? -10.047 -14.922 8.359 1 98.88 346 LEU A O 1
ATOM 2791 N N . LEU A 1 347 ? -11.094 -16.047 6.711 1 98.81 347 LEU A N 1
ATOM 2792 C CA . LEU A 1 347 ? -12.305 -15.242 6.824 1 98.81 347 LEU A CA 1
ATOM 2793 C C . LEU A 1 347 ? -13.031 -15.539 8.125 1 98.81 347 LEU A C 1
ATOM 2795 O O . LEU A 1 347 ? -13.523 -14.625 8.797 1 98.81 347 LEU A O 1
ATOM 2799 N N . SER A 1 348 ? -13.164 -16.797 8.477 1 98.75 348 SER A N 1
ATOM 2800 C CA . SER A 1 348 ? -13.82 -17.141 9.742 1 98.75 348 SER A CA 1
ATOM 2801 C C . SER A 1 348 ? -13.062 -16.547 10.922 1 98.75 348 SER A C 1
ATOM 2803 O O . SER A 1 348 ? -13.672 -15.953 11.82 1 98.75 348 SER A O 1
ATOM 2805 N N . GLY A 1 349 ? -11.742 -16.688 10.906 1 98.75 349 GLY A N 1
ATOM 2806 C CA . GLY A 1 349 ? -10.938 -16.094 11.969 1 98.75 349 GLY A CA 1
ATOM 2807 C C . GLY A 1 349 ? -11.031 -14.586 12.023 1 98.75 349 GLY A C 1
ATOM 2808 O O . GLY A 1 349 ? -11.078 -14 13.102 1 98.75 349 GLY A O 1
ATOM 2809 N N . MET A 1 350 ? -11.016 -13.945 10.898 1 98.75 350 MET A N 1
ATOM 2810 C CA . MET A 1 350 ? -11.102 -12.492 10.805 1 98.75 350 MET A CA 1
ATOM 2811 C C . MET A 1 350 ? -12.414 -11.992 11.383 1 98.75 350 MET A C 1
ATOM 2813 O O . MET A 1 350 ? -12.43 -11.047 12.18 1 98.75 350 MET A O 1
ATOM 2817 N N . VAL A 1 351 ? -13.523 -12.602 10.938 1 98.69 351 VAL A N 1
ATOM 2818 C CA . VAL A 1 351 ? -14.844 -12.188 11.414 1 98.69 351 VAL A CA 1
ATOM 2819 C C . VAL A 1 351 ? -14.93 -12.383 12.922 1 98.69 351 VAL A C 1
ATOM 2821 O O . VAL A 1 351 ? -15.438 -11.516 13.641 1 98.69 351 VAL A O 1
ATOM 2824 N N . LYS A 1 352 ? -14.414 -13.477 13.398 1 98.62 352 LYS A N 1
ATOM 2825 C CA . LYS A 1 352 ? -14.383 -13.727 14.836 1 98.62 352 LYS A CA 1
ATOM 2826 C C . LYS A 1 352 ? -13.578 -12.656 15.562 1 98.62 352 LYS A C 1
ATOM 2828 O O . LYS A 1 352 ? -13.984 -12.172 16.625 1 98.62 352 LYS A O 1
ATOM 2833 N N . HIS A 1 353 ? -12.445 -12.32 14.977 1 98.19 353 HIS A N 1
ATOM 2834 C CA . HIS A 1 353 ? -11.555 -11.32 15.562 1 98.19 353 HIS A CA 1
ATOM 2835 C C . HIS A 1 353 ? -12.234 -9.953 15.641 1 98.19 353 HIS A C 1
ATOM 2837 O O . HIS A 1 353 ? -12.07 -9.234 16.625 1 98.19 353 HIS A O 1
ATOM 2843 N N . ILE A 1 354 ? -12.984 -9.602 14.648 1 97.5 354 ILE A N 1
ATOM 2844 C CA . ILE A 1 354 ? -13.547 -8.266 14.516 1 97.5 354 ILE A CA 1
ATOM 2845 C C . ILE A 1 354 ? -14.867 -8.188 15.281 1 97.5 354 ILE A C 1
ATOM 2847 O O . ILE A 1 354 ? -15.164 -7.176 15.922 1 97.5 354 ILE A O 1
ATOM 2851 N N . THR A 1 355 ? -15.703 -9.273 15.273 1 96.75 355 THR A N 1
ATOM 2852 C CA . THR A 1 355 ? -17.078 -9.18 15.773 1 96.75 355 THR A CA 1
ATOM 2853 C C . THR A 1 355 ? -17.25 -10.008 17.047 1 96.75 355 THR A C 1
ATOM 2855 O O . THR A 1 355 ? -18.234 -9.852 17.766 1 96.75 355 THR A O 1
ATOM 2858 N N . GLY A 1 356 ? -16.375 -10.883 17.344 1 97.31 356 GLY A N 1
ATOM 2859 C CA . GLY A 1 356 ? -16.5 -11.773 18.484 1 97.31 356 GLY A CA 1
ATOM 2860 C C . GLY A 1 356 ? -17.25 -13.055 18.156 1 97.31 356 GLY A C 1
ATOM 2861 O O . GLY A 1 356 ? -17.266 -13.992 18.969 1 97.31 356 GLY A O 1
ATOM 2862 N N . GLY A 1 357 ? -17.797 -13.141 16.906 1 97.81 357 GLY A N 1
ATOM 2863 C CA . GLY A 1 357 ? -18.516 -14.312 16.422 1 97.81 357 GLY A CA 1
ATOM 2864 C C . GLY A 1 357 ? -18.266 -14.586 14.953 1 97.81 357 GLY A C 1
ATOM 2865 O O . GLY A 1 357 ? -17.344 -14.039 14.359 1 97.81 357 GLY A O 1
ATOM 2866 N N . TYR A 1 358 ? -19.109 -15.484 14.414 1 98.31 358 TYR A N 1
ATOM 2867 C CA . TYR A 1 358 ? -18.875 -15.906 13.031 1 98.31 358 TYR A CA 1
ATOM 2868 C C . TYR A 1 358 ? -19.969 -15.383 12.109 1 98.31 358 TYR A C 1
ATOM 2870 O O . TYR A 1 358 ? -19.984 -15.703 10.922 1 98.31 358 TYR A O 1
ATOM 2878 N N . LYS A 1 359 ? -20.906 -14.578 12.703 1 98.12 359 LYS A N 1
ATOM 2879 C CA . LYS A 1 359 ? -22.047 -14.086 11.93 1 98.12 359 LYS A CA 1
ATOM 2880 C C . LYS A 1 359 ? -22.062 -12.562 11.891 1 98.12 359 LYS A C 1
ATOM 2882 O O . LYS A 1 359 ? -21.703 -11.906 12.867 1 98.12 359 LYS A O 1
ATOM 2887 N N . VAL A 1 360 ? -22.5 -12.055 10.734 1 97.69 360 VAL A N 1
ATOM 2888 C CA . VAL A 1 360 ? -22.578 -10.609 10.523 1 97.69 360 VAL A CA 1
ATOM 2889 C C . VAL A 1 360 ? -23.953 -10.25 9.969 1 97.69 360 VAL A C 1
ATOM 2891 O O . VAL A 1 360 ? -24.484 -10.945 9.102 1 97.69 360 VAL A O 1
ATOM 2894 N N . THR A 1 361 ? -24.578 -9.273 10.516 1 97.44 361 THR A N 1
ATOM 2895 C CA . THR A 1 361 ? -25.812 -8.727 9.977 1 97.44 361 THR A CA 1
ATOM 2896 C C . THR A 1 361 ? -25.531 -7.703 8.883 1 97.44 361 THR A C 1
ATOM 2898 O O . THR A 1 361 ? -24.719 -6.789 9.078 1 97.44 361 THR A O 1
ATOM 2901 N N . TYR A 1 362 ? -26.094 -7.883 7.742 1 97.5 362 TYR A N 1
ATOM 2902 C CA . TYR A 1 362 ? -25.875 -7.02 6.586 1 97.5 362 TYR A CA 1
ATOM 2903 C C . TYR A 1 362 ? -27.203 -6.543 5.996 1 97.5 362 TYR A C 1
ATOM 2905 O O . TYR A 1 362 ? -28.156 -7.312 5.91 1 97.5 362 TYR A O 1
ATOM 2913 N N . HIS A 1 363 ? -27.344 -5.234 5.641 1 97.44 363 HIS A N 1
ATOM 2914 C CA . HIS A 1 363 ? -28.5 -4.656 4.98 1 97.44 363 HIS A CA 1
ATOM 2915 C C . HIS A 1 363 ? -28.203 -4.34 3.518 1 97.44 363 HIS A C 1
ATOM 2917 O O . HIS A 1 363 ? -27.797 -3.225 3.189 1 97.44 363 HIS A O 1
ATOM 2923 N N . PRO A 1 364 ? -28.469 -5.285 2.637 1 95.12 364 PRO A N 1
ATOM 2924 C CA . PRO A 1 364 ? -28.078 -5.125 1.231 1 95.12 364 PRO A CA 1
ATOM 2925 C C . PRO A 1 364 ? -28.75 -3.916 0.574 1 95.12 364 PRO A C 1
ATOM 2927 O O . PRO A 1 364 ? -28.188 -3.344 -0.37 1 95.12 364 PRO A O 1
ATOM 2930 N N . ASP A 1 365 ? -29.938 -3.465 1.045 1 94 365 ASP A N 1
ATOM 2931 C CA . ASP A 1 365 ? -30.672 -2.369 0.425 1 94 365 ASP A CA 1
ATOM 2932 C C . ASP A 1 365 ? -30.547 -1.087 1.245 1 94 365 ASP A C 1
ATOM 2934 O O . ASP A 1 365 ? -31.328 -0.153 1.072 1 94 365 ASP A O 1
ATOM 2938 N N . GLY A 1 366 ? -29.641 -1.137 2.172 1 92.31 366 GLY A N 1
ATOM 2939 C CA . GLY A 1 366 ? -29.438 0.027 3.02 1 92.31 366 GLY A CA 1
ATOM 2940 C C . GLY A 1 366 ? -29.969 -0.161 4.43 1 92.31 366 GLY A C 1
ATOM 2941 O O . GLY A 1 366 ? -30.609 -1.17 4.727 1 92.31 366 GLY A O 1
ATOM 2942 N N . PRO A 1 367 ? -29.734 0.801 5.176 1 89.38 367 PRO A N 1
ATOM 2943 C CA . PRO A 1 367 ? -30.031 0.66 6.602 1 89.38 367 PRO A CA 1
ATOM 2944 C C . PRO A 1 367 ? -31.516 0.492 6.879 1 89.38 367 PRO A C 1
ATOM 2946 O O . PRO A 1 367 ? -31.906 -0.109 7.887 1 89.38 367 PRO A O 1
ATOM 2949 N N . GLU A 1 368 ? -32.312 0.978 6.059 1 91.56 368 GLU A N 1
ATOM 2950 C CA . GLU A 1 368 ? -33.75 0.892 6.266 1 91.56 368 GLU A CA 1
ATOM 2951 C C . GLU A 1 368 ? -34.312 -0.392 5.668 1 91.56 368 GLU A C 1
ATOM 2953 O O . GLU A 1 368 ? -35.5 -0.711 5.871 1 91.56 368 GLU A O 1
ATOM 2958 N N . GLY A 1 369 ? -33.5 -1.134 4.949 1 94.31 369 GLY A N 1
ATOM 2959 C CA . GLY A 1 369 ? -33.969 -2.371 4.324 1 94.31 369 GLY A CA 1
ATOM 2960 C C . GLY A 1 369 ? -33.875 -3.568 5.254 1 94.31 369 GLY A C 1
ATOM 2961 O O . GLY A 1 369 ? -33.438 -3.443 6.402 1 94.31 369 GLY A O 1
ATOM 2962 N N . PRO A 1 370 ? -34.375 -4.641 4.773 1 96 370 PRO A N 1
ATOM 2963 C CA . PRO A 1 370 ? -34.344 -5.855 5.586 1 96 370 PRO A CA 1
ATOM 2964 C C . PRO A 1 370 ? -32.906 -6.332 5.867 1 96 370 PRO A C 1
ATOM 2966 O O . PRO A 1 370 ? -32.031 -6.254 4.992 1 96 370 PRO A O 1
ATOM 2969 N N . ALA A 1 371 ? -32.781 -6.816 7.07 1 96.81 371 ALA A N 1
ATOM 2970 C CA . ALA A 1 371 ? -31.484 -7.367 7.477 1 96.81 371 ALA A CA 1
ATOM 2971 C C . ALA A 1 371 ? -31.312 -8.805 6.98 1 96.81 371 ALA A C 1
ATOM 2973 O O . ALA A 1 371 ? -32.281 -9.57 6.941 1 96.81 371 ALA A O 1
ATOM 2974 N N . GLN A 1 372 ? -30.141 -9.102 6.586 1 97 372 GLN A N 1
ATOM 2975 C CA . GLN A 1 372 ? -29.75 -10.469 6.262 1 97 372 GLN A CA 1
ATOM 2976 C C . GLN A 1 372 ? -28.531 -10.891 7.07 1 97 372 GLN A C 1
ATOM 2978 O O . GLN A 1 372 ? -27.641 -10.086 7.34 1 97 372 GLN A O 1
ATOM 2983 N N . GLU A 1 373 ? -28.516 -12.141 7.406 1 97.81 373 GLU A N 1
ATOM 2984 C CA . GLU A 1 373 ? -27.391 -12.672 8.164 1 97.81 373 GLU A CA 1
ATOM 2985 C C . GLU A 1 373 ? -26.422 -13.414 7.25 1 97.81 373 GLU A C 1
ATOM 2987 O O . GLU A 1 373 ? -26.828 -14.242 6.434 1 97.81 373 GLU A O 1
ATOM 2992 N N . ILE A 1 374 ? -25.188 -13.086 7.363 1 98.44 374 ILE A N 1
ATOM 2993 C CA . ILE A 1 374 ? -24.109 -13.812 6.699 1 98.44 374 ILE A CA 1
ATOM 2994 C C . ILE A 1 374 ? -23.391 -14.711 7.707 1 98.44 374 ILE A C 1
ATOM 2996 O O . ILE A 1 374 ? -22.891 -14.227 8.727 1 98.44 374 ILE A O 1
ATOM 3000 N N . ASP A 1 375 ? -23.312 -15.953 7.449 1 98.69 375 ASP A N 1
ATOM 3001 C CA . ASP A 1 375 ? -22.672 -16.922 8.336 1 98.69 375 ASP A CA 1
ATOM 3002 C C . ASP A 1 375 ? -21.328 -17.359 7.773 1 98.69 375 ASP A C 1
ATOM 3004 O O . ASP A 1 375 ? -21.266 -18.062 6.762 1 98.69 375 ASP A O 1
ATOM 3008 N N . PHE A 1 376 ? -20.25 -17.078 8.5 1 98.69 376 PHE A N 1
ATOM 3009 C CA . PHE A 1 376 ? -18.891 -17.344 8.039 1 98.69 376 PHE A CA 1
ATOM 3010 C C . PHE A 1 376 ? -18.359 -18.641 8.664 1 98.69 376 PHE A C 1
ATOM 3012 O O . PHE A 1 376 ? -17.156 -18.891 8.625 1 98.69 376 PHE A O 1
ATOM 3019 N N . THR A 1 377 ? -19.156 -19.453 9.195 1 98.56 377 THR A N 1
ATOM 3020 C CA . THR A 1 377 ? -18.734 -20.734 9.766 1 98.56 377 THR A CA 1
ATOM 3021 C C . THR A 1 377 ? -18.344 -21.719 8.656 1 98.56 377 THR A C 1
ATOM 3023 O O . THR A 1 377 ? -19.172 -22.016 7.789 1 98.56 377 THR A O 1
ATOM 3026 N N . PRO A 1 378 ? -17.172 -22.219 8.688 1 98 378 PRO A N 1
ATOM 3027 C CA . PRO A 1 378 ? -16.797 -23.234 7.707 1 98 378 PRO A CA 1
ATOM 3028 C C . PRO A 1 378 ? -17.469 -24.578 7.965 1 98 378 PRO A C 1
ATOM 3030 O O . PRO A 1 378 ? -17.906 -24.859 9.094 1 98 378 PRO A O 1
ATOM 3033 N N . PRO A 1 379 ? -17.484 -25.516 7.051 1 98.31 379 PRO A N 1
ATOM 3034 C CA . PRO A 1 379 ? -17 -25.344 5.68 1 98.31 379 PRO A CA 1
ATOM 3035 C C . PRO A 1 379 ? -17.938 -24.516 4.812 1 98.31 379 PRO A C 1
ATOM 3037 O O . PRO A 1 379 ? -19.156 -24.578 4.996 1 98.31 379 PRO A O 1
ATOM 3040 N N . PHE A 1 380 ? -17.438 -23.75 3.926 1 98.75 380 PHE A N 1
ATOM 3041 C CA . PHE A 1 380 ? -18.25 -22.969 2.996 1 98.75 380 PHE A CA 1
ATOM 3042 C C . PHE A 1 380 ? -18.844 -23.859 1.916 1 98.75 380 PHE A C 1
ATOM 3044 O O . PHE A 1 380 ? -18.234 -24.859 1.52 1 98.75 380 PHE A O 1
ATOM 3051 N N . ARG A 1 381 ? -20 -23.469 1.476 1 98.5 381 ARG A N 1
ATOM 3052 C CA . ARG A 1 381 ? -20.688 -24.188 0.399 1 98.5 381 ARG A CA 1
ATOM 3053 C C . ARG A 1 381 ? -19.859 -24.172 -0.88 1 98.5 381 ARG A C 1
ATOM 3055 O O . ARG A 1 381 ? -19.234 -23.156 -1.201 1 98.5 381 ARG A O 1
ATOM 3062 N N . ARG A 1 382 ? -19.797 -25.344 -1.601 1 98.38 382 ARG A N 1
ATOM 3063 C CA . ARG A 1 382 ? -19.125 -25.453 -2.889 1 98.38 382 ARG A CA 1
ATOM 3064 C C . ARG A 1 382 ? -20.109 -25.797 -3.998 1 98.38 382 ARG A C 1
ATOM 3066 O O . ARG A 1 382 ? -20.938 -26.703 -3.844 1 98.38 382 ARG A O 1
ATOM 3073 N N . VAL A 1 383 ? -20.031 -25.031 -5.059 1 98 383 VAL A N 1
ATOM 3074 C CA . VAL A 1 383 ? -20.906 -25.203 -6.211 1 98 383 VAL A CA 1
ATOM 3075 C C . VAL A 1 383 ? -20.062 -25.312 -7.484 1 98 383 VAL A C 1
ATOM 3077 O O . VAL A 1 383 ? -19.078 -24.594 -7.648 1 98 383 VAL A O 1
ATOM 3080 N N . SER A 1 384 ? -20.406 -26.25 -8.312 1 97.69 384 SER A N 1
ATOM 3081 C CA . SER A 1 384 ? -19.797 -26.328 -9.633 1 97.69 384 SER A CA 1
ATOM 3082 C C . SER A 1 384 ? -20.453 -25.344 -10.602 1 97.69 384 SER A C 1
ATOM 3084 O O . SER A 1 384 ? -21.672 -25.375 -10.789 1 97.69 384 SER A O 1
ATOM 3086 N N . MET A 1 385 ? -19.688 -24.516 -11.203 1 97.88 385 MET A N 1
ATOM 3087 C CA . MET A 1 385 ? -20.25 -23.5 -12.086 1 97.88 385 MET A CA 1
ATOM 3088 C C . MET A 1 385 ? -21.094 -24.125 -13.188 1 97.88 385 MET A C 1
ATOM 3090 O O . MET A 1 385 ? -22.281 -23.781 -13.344 1 97.88 385 MET A O 1
ATOM 3094 N N . THR A 1 386 ? -20.516 -25.094 -13.906 1 96.44 386 THR A N 1
ATOM 3095 C CA . THR A 1 386 ? -21.172 -25.641 -15.094 1 96.44 386 THR A CA 1
ATOM 3096 C C . THR A 1 386 ? -22.188 -26.703 -14.719 1 96.44 386 THR A C 1
ATOM 3098 O O . THR A 1 386 ? -23.312 -26.688 -15.227 1 96.44 386 THR A O 1
ATOM 3101 N N . GLN A 1 387 ? -21.859 -27.625 -13.82 1 96.44 387 GLN A N 1
ATOM 3102 C CA . GLN A 1 387 ? -22.75 -28.719 -13.469 1 96.44 387 GLN A CA 1
ATOM 3103 C C . GLN A 1 387 ? -24 -28.203 -12.766 1 96.44 387 GLN A C 1
ATOM 3105 O O . GLN A 1 387 ? -25.109 -28.625 -13.078 1 96.44 387 GLN A O 1
ATOM 3110 N N . ASP A 1 388 ? -23.797 -27.328 -11.82 1 97.56 388 ASP A N 1
ATOM 3111 C CA . ASP A 1 388 ? -24.938 -26.844 -11.07 1 97.56 388 ASP A CA 1
ATOM 3112 C C . ASP A 1 388 ? -25.781 -25.891 -11.914 1 97.56 388 ASP A C 1
ATOM 3114 O O . ASP A 1 388 ? -27.016 -25.844 -11.766 1 97.56 388 ASP A O 1
ATOM 3118 N N . LEU A 1 389 ? -25.172 -25.109 -12.805 1 97.88 389 LEU A N 1
ATOM 3119 C CA . LEU A 1 389 ? -25.938 -24.281 -13.734 1 97.88 389 LEU A CA 1
ATOM 3120 C C . LEU A 1 389 ? -26.781 -25.141 -14.648 1 97.88 389 LEU A C 1
ATOM 3122 O O . LEU A 1 389 ? -27.953 -24.812 -14.914 1 97.88 389 LEU A O 1
ATOM 3126 N N . GLU A 1 390 ? -26.172 -26.203 -15.164 1 97.12 390 GLU A N 1
ATOM 3127 C CA . GLU A 1 390 ? -26.891 -27.156 -16 1 97.12 390 GLU A CA 1
ATOM 3128 C C . GLU A 1 390 ? -28.125 -27.703 -15.289 1 97.12 390 GLU A C 1
ATOM 3130 O O . GLU A 1 390 ? -29.203 -27.766 -15.875 1 97.12 390 GLU A O 1
ATOM 3135 N N . LYS A 1 391 ? -27.984 -28.062 -14.094 1 97.19 391 LYS A N 1
ATOM 3136 C CA . LYS A 1 391 ? -29.094 -28.578 -13.297 1 97.19 391 LYS A CA 1
ATOM 3137 C C . LYS A 1 391 ? -30.203 -27.547 -13.133 1 97.19 391 LYS A C 1
ATOM 3139 O O . LYS A 1 391 ? -31.375 -27.859 -13.305 1 97.19 391 LYS A O 1
ATOM 3144 N N . VAL A 1 392 ? -29.812 -26.359 -12.789 1 96.75 392 VAL A N 1
ATOM 3145 C CA . VAL A 1 392 ? -30.766 -25.281 -12.547 1 96.75 392 VAL A CA 1
ATOM 3146 C C . VAL A 1 392 ? -31.5 -24.938 -13.836 1 96.75 392 VAL A C 1
ATOM 3148 O O . VAL A 1 392 ? -32.688 -24.625 -13.812 1 96.75 392 VAL A O 1
ATOM 3151 N N . MET A 1 393 ? -30.859 -25.031 -14.977 1 96 393 MET A N 1
ATOM 3152 C CA . MET A 1 393 ? -31.422 -24.688 -16.281 1 96 393 MET A CA 1
ATOM 3153 C C . MET A 1 393 ? -32.312 -25.812 -16.797 1 96 393 MET A C 1
ATOM 3155 O O . MET A 1 393 ? -33.188 -25.578 -17.625 1 96 393 MET A O 1
ATOM 3159 N N . GLY A 1 394 ? -32 -27.031 -16.453 1 95.94 394 GLY A N 1
ATOM 3160 C CA . GLY A 1 394 ? -32.781 -28.188 -16.891 1 95.94 394 GLY A CA 1
ATOM 3161 C C . GLY A 1 394 ? -32.469 -28.609 -18.312 1 95.94 394 GLY A C 1
ATOM 3162 O O . GLY A 1 394 ? -33.312 -29.203 -19 1 95.94 394 GLY A O 1
ATOM 3163 N N . VAL A 1 395 ? -31.312 -28.234 -18.766 1 96.56 395 VAL A N 1
ATOM 3164 C CA . VAL A 1 395 ? -30.875 -28.578 -20.125 1 96.56 395 VAL A CA 1
ATOM 3165 C C . VAL A 1 395 ? -29.453 -29.141 -20.078 1 96.56 395 VAL A C 1
ATOM 3167 O O . VAL A 1 395 ? -28.641 -28.734 -19.234 1 96.56 395 VAL A O 1
ATOM 3170 N N . LYS A 1 396 ? -29.203 -30.016 -20.938 1 97.12 396 LYS A N 1
ATOM 3171 C CA . LYS A 1 396 ? -27.859 -30.578 -21.031 1 97.12 396 LYS A CA 1
ATOM 3172 C C . LYS A 1 396 ? -26.922 -29.641 -21.797 1 97.12 396 LYS A C 1
ATOM 3174 O O . LYS A 1 396 ? -27.25 -29.188 -22.906 1 97.12 396 LYS A O 1
ATOM 3179 N N . PHE A 1 397 ? -25.812 -29.328 -21.203 1 97.62 397 PHE A N 1
ATOM 3180 C CA . PHE A 1 397 ? -24.828 -28.469 -21.844 1 97.62 397 PHE A CA 1
ATOM 3181 C C . PHE A 1 397 ? -23.938 -29.266 -22.781 1 97.62 397 PHE A C 1
ATOM 3183 O O . PHE A 1 397 ? -23.797 -30.484 -22.641 1 97.62 397 PHE A O 1
ATOM 3190 N N . PRO A 1 398 ? -23.344 -28.578 -23.781 1 97.31 398 PRO A N 1
ATOM 3191 C CA . PRO A 1 398 ? -22.312 -29.234 -24.562 1 97.31 398 PRO A CA 1
ATOM 3192 C C . PRO A 1 398 ? -21.109 -29.656 -23.734 1 97.31 398 PRO A C 1
ATOM 3194 O O . PRO A 1 398 ? -20.922 -29.172 -22.609 1 97.31 398 PRO A O 1
ATOM 3197 N N . PRO A 1 399 ? -20.328 -30.625 -24.312 1 96.62 399 PRO A N 1
ATOM 3198 C CA . PRO A 1 399 ? -19.125 -31.016 -23.562 1 96.62 399 PRO A CA 1
ATOM 3199 C C . PRO A 1 399 ? -18.219 -29.828 -23.25 1 96.62 399 PRO A C 1
ATOM 3201 O O . PRO A 1 399 ? -18.047 -28.938 -24.094 1 96.62 399 PRO A O 1
ATOM 3204 N N . THR A 1 400 ? -17.656 -29.844 -22.047 1 95.81 400 THR A N 1
ATOM 3205 C CA . THR A 1 400 ? -16.906 -28.688 -21.531 1 95.81 400 THR A CA 1
ATOM 3206 C C . THR A 1 400 ? -15.656 -28.453 -22.375 1 95.81 400 THR A C 1
ATOM 3208 O O . THR A 1 400 ? -15.117 -27.344 -22.391 1 95.81 400 THR A O 1
ATOM 3211 N N . ASP A 1 401 ? -15.102 -29.422 -23.078 1 94.25 401 ASP A N 1
ATOM 3212 C CA . ASP A 1 401 ? -13.906 -29.266 -23.891 1 94.25 401 ASP A CA 1
ATOM 3213 C C . ASP A 1 401 ? -14.258 -28.703 -25.266 1 94.25 401 ASP A C 1
ATOM 3215 O O . ASP A 1 401 ? -13.383 -28.594 -26.141 1 94.25 401 ASP A O 1
ATOM 3219 N N . SER A 1 402 ? -15.539 -28.344 -25.484 1 95.62 402 SER A N 1
ATOM 3220 C CA . SER A 1 402 ? -15.969 -27.766 -26.75 1 95.62 402 SER A CA 1
ATOM 3221 C C . SER A 1 402 ? -16.406 -26.312 -26.578 1 95.62 402 SER A C 1
ATOM 3223 O O . SER A 1 402 ? -17.031 -25.75 -27.469 1 95.62 402 SER A O 1
ATOM 3225 N N . TYR A 1 403 ? -16.141 -25.766 -25.484 1 94.19 403 TYR A N 1
ATOM 3226 C CA . TYR A 1 403 ? -16.688 -24.453 -25.125 1 94.19 403 TYR A CA 1
ATOM 3227 C C . TYR A 1 403 ? -16.109 -23.359 -26.016 1 94.19 403 TYR A C 1
ATOM 3229 O O . TYR A 1 403 ? -16.625 -22.25 -26.062 1 94.19 403 TYR A O 1
ATOM 3237 N N . ASP A 1 404 ? -15.086 -23.609 -26.766 1 89.06 404 ASP A N 1
ATOM 3238 C CA . ASP A 1 404 ? -14.484 -22.641 -27.672 1 89.06 404 ASP A CA 1
ATOM 3239 C C . ASP A 1 404 ? -15.055 -22.766 -29.078 1 89.06 404 ASP A C 1
ATOM 3241 O O . ASP A 1 404 ? -14.648 -22.031 -29.984 1 89.06 404 ASP A O 1
ATOM 3245 N N . SER A 1 405 ? -16.016 -23.547 -29.297 1 93.38 405 SER A N 1
ATOM 3246 C CA . SER A 1 405 ? -16.594 -23.781 -30.609 1 93.38 405 SER A CA 1
ATOM 3247 C C . SER A 1 405 ? -17.75 -22.828 -30.875 1 93.38 405 SER A C 1
ATOM 3249 O O . SER A 1 405 ? -18.406 -22.359 -29.953 1 93.38 405 SER A O 1
ATOM 3251 N N . ASP A 1 406 ? -18 -22.594 -32.125 1 94.19 406 ASP A N 1
ATOM 3252 C CA . ASP A 1 406 ? -19.141 -21.766 -32.531 1 94.19 406 ASP A CA 1
ATOM 3253 C C . ASP A 1 406 ? -20.469 -22.453 -32.188 1 94.19 406 ASP A C 1
ATOM 3255 O O . ASP A 1 406 ? -21.438 -21.781 -31.891 1 94.19 406 ASP A O 1
ATOM 3259 N N . GLU A 1 407 ? -20.469 -23.703 -32.312 1 96.88 407 GLU A N 1
ATOM 3260 C CA . GLU A 1 407 ? -21.656 -24.453 -31.984 1 96.88 407 GLU A CA 1
ATOM 3261 C C . GLU A 1 407 ? -22.062 -24.25 -30.516 1 96.88 407 GLU A C 1
ATOM 3263 O O . GLU A 1 407 ? -23.234 -24.047 -30.219 1 96.88 407 GLU A O 1
ATOM 3268 N N . THR A 1 408 ? -21.094 -24.312 -29.672 1 96.81 408 THR A N 1
ATOM 3269 C CA . THR A 1 408 ? -21.359 -24.109 -28.25 1 96.81 408 THR A CA 1
ATOM 3270 C C . THR A 1 408 ? -21.797 -22.672 -27.984 1 96.81 408 THR A C 1
ATOM 3272 O O . THR A 1 408 ? -22.688 -22.438 -27.172 1 96.81 408 THR A O 1
ATOM 3275 N N . ARG A 1 409 ? -21.141 -21.75 -28.625 1 95.88 409 ARG A N 1
ATOM 3276 C CA . ARG A 1 409 ? -21.547 -20.344 -28.484 1 95.88 409 ARG A CA 1
ATOM 3277 C C . ARG A 1 409 ? -23.016 -20.172 -28.828 1 95.88 409 ARG A C 1
ATOM 3279 O O . ARG A 1 409 ? -23.766 -19.516 -28.094 1 95.88 409 ARG A O 1
ATOM 3286 N N . LYS A 1 410 ? -23.422 -20.703 -29.984 1 97.56 410 LYS A N 1
ATOM 3287 C CA . LYS A 1 410 ? -24.812 -20.609 -30.438 1 97.56 410 LYS A CA 1
ATOM 3288 C C . LYS A 1 410 ? -25.766 -21.25 -29.438 1 97.56 410 LYS A C 1
ATOM 3290 O O . LYS A 1 410 ? -26.859 -20.75 -29.219 1 97.56 410 LYS A O 1
ATOM 3295 N N . PHE A 1 411 ? -25.328 -22.344 -28.891 1 98 411 PHE A N 1
ATOM 3296 C CA . PHE A 1 411 ? -26.125 -23.016 -27.859 1 98 411 PHE A CA 1
ATOM 3297 C C . PHE A 1 411 ? -26.422 -22.078 -26.703 1 98 411 PHE A C 1
ATOM 3299 O O . PHE A 1 411 ? -27.578 -21.906 -26.312 1 98 411 PHE A O 1
ATOM 3306 N N . PHE A 1 412 ? -25.453 -21.484 -26.156 1 97.75 412 PHE A N 1
ATOM 3307 C CA . PHE A 1 412 ? -25.625 -20.625 -24.984 1 97.75 412 PHE A CA 1
ATOM 3308 C C . PHE A 1 412 ? -26.344 -19.328 -25.375 1 97.75 412 PHE A C 1
ATOM 3310 O O . PHE A 1 412 ? -27.109 -18.781 -24.578 1 97.75 412 PHE A O 1
ATOM 3317 N N . ASP A 1 413 ? -26.062 -18.859 -26.562 1 97.81 413 ASP A N 1
ATOM 3318 C CA . ASP A 1 413 ? -26.781 -17.703 -27.062 1 97.81 413 ASP A CA 1
ATOM 3319 C C . ASP A 1 413 ? -28.297 -17.953 -27.094 1 97.81 413 ASP A C 1
ATOM 3321 O O . ASP A 1 413 ? -29.078 -17.125 -26.625 1 97.81 413 ASP A O 1
ATOM 3325 N N . ASN A 1 414 ? -28.641 -19.078 -27.641 1 97.94 414 ASN A N 1
ATOM 3326 C CA . ASN A 1 414 ? -30.047 -19.484 -27.672 1 97.94 414 ASN A CA 1
ATOM 3327 C C . ASN A 1 414 ? -30.609 -19.656 -26.266 1 97.94 414 ASN A C 1
ATOM 3329 O O . ASN A 1 414 ? -31.75 -19.281 -26 1 97.94 414 ASN A O 1
ATOM 3333 N N . LEU A 1 415 ? -29.828 -20.281 -25.422 1 97.88 415 LEU A N 1
ATOM 3334 C CA . LEU A 1 415 ? -30.266 -20.5 -24.062 1 97.88 415 LEU A CA 1
ATOM 3335 C C . LEU A 1 415 ? -30.531 -19.172 -23.344 1 97.88 415 LEU A C 1
ATOM 3337 O O . LEU A 1 415 ? -31.516 -19.047 -22.625 1 97.88 415 LEU A O 1
ATOM 3341 N N . CYS A 1 416 ? -29.656 -18.203 -23.484 1 97.94 416 CYS A N 1
ATOM 3342 C CA . CYS A 1 416 ? -29.859 -16.875 -22.906 1 97.94 416 CYS A CA 1
ATOM 3343 C C . CYS A 1 416 ? -31.156 -16.234 -23.422 1 97.94 416 CYS A C 1
ATOM 3345 O O . CYS A 1 416 ? -31.906 -15.656 -22.641 1 97.94 416 CYS A O 1
ATOM 3347 N N . ALA A 1 417 ? -31.359 -16.344 -24.688 1 97.12 417 ALA A N 1
ATOM 3348 C CA . ALA A 1 417 ? -32.594 -15.812 -25.281 1 97.12 417 ALA A CA 1
ATOM 3349 C C . ALA A 1 417 ? -33.812 -16.484 -24.672 1 97.12 417 ALA A C 1
ATOM 3351 O O . ALA A 1 417 ? -34.781 -15.812 -24.344 1 97.12 417 ALA A O 1
ATOM 3352 N N . GLN A 1 418 ? -33.781 -17.719 -24.562 1 97.56 418 GLN A N 1
ATOM 3353 C CA . GLN A 1 418 ? -34.875 -18.5 -24.031 1 97.56 418 GLN A CA 1
ATOM 3354 C C . GLN A 1 418 ? -35.188 -18.125 -22.578 1 97.56 418 GLN A C 1
ATOM 3356 O O . GLN A 1 418 ? -36.344 -18.125 -22.156 1 97.56 418 GLN A O 1
ATOM 3361 N N . LYS A 1 419 ? -34.125 -17.906 -21.828 1 97.12 419 LYS A N 1
ATOM 3362 C CA . LYS A 1 419 ? -34.281 -17.672 -20.391 1 97.12 419 LYS A CA 1
ATOM 3363 C C . LYS A 1 419 ? -34.406 -16.172 -20.094 1 97.12 419 LYS A C 1
ATOM 3365 O O . LYS A 1 419 ? -34.5 -15.773 -18.938 1 97.12 419 LYS A O 1
ATOM 3370 N N . GLY A 1 420 ? -34.25 -15.297 -21.094 1 96.81 420 GLY A N 1
ATOM 3371 C CA . GLY A 1 420 ? -34.406 -13.859 -20.922 1 96.81 420 GLY A CA 1
ATOM 3372 C C . GLY A 1 420 ? -33.188 -13.195 -20.297 1 96.81 420 GLY A C 1
ATOM 3373 O O . GLY A 1 420 ? -33.312 -12.234 -19.547 1 96.81 420 GLY A O 1
ATOM 3374 N N . VAL A 1 421 ? -32.031 -13.75 -20.547 1 97.38 421 VAL A N 1
ATOM 3375 C CA . VAL A 1 421 ? -30.797 -13.188 -20.016 1 97.38 421 VAL A CA 1
ATOM 3376 C C . VAL A 1 421 ? -30.188 -12.242 -21.031 1 97.38 421 VAL A C 1
ATOM 3378 O O . VAL A 1 421 ? -29.906 -12.641 -22.172 1 97.38 421 VAL A O 1
ATOM 3381 N N . GLU A 1 422 ? -29.969 -11.016 -20.625 1 95.56 422 GLU A N 1
ATOM 3382 C CA . GLU A 1 422 ? -29.375 -10.008 -21.5 1 95.56 422 GLU A CA 1
ATOM 3383 C C . GLU A 1 422 ? -27.844 -10.07 -21.469 1 95.56 422 GLU A C 1
ATOM 3385 O O . GLU A 1 422 ? -27.25 -10.195 -20.391 1 95.56 422 GLU A O 1
ATOM 3390 N N . CYS A 1 423 ? -27.219 -10.023 -22.625 1 94.25 423 CYS A N 1
ATOM 3391 C CA . CYS A 1 423 ? -25.766 -9.984 -22.781 1 94.25 423 CYS A CA 1
ATOM 3392 C C . CYS A 1 423 ? -25.375 -9.062 -23.938 1 94.25 423 CYS A C 1
ATOM 3394 O O . CYS A 1 423 ? -25.641 -9.375 -25.109 1 94.25 423 CYS A O 1
ATOM 3396 N N . PRO A 1 424 ? -24.797 -7.934 -23.609 1 89.31 424 PRO A N 1
ATOM 3397 C CA . PRO A 1 424 ? -24.344 -7.055 -24.688 1 89.31 424 PRO A CA 1
ATOM 3398 C C . PRO A 1 424 ? -23.219 -7.676 -25.516 1 89.31 424 PRO A C 1
ATOM 3400 O O . PRO A 1 424 ? -22.578 -8.641 -25.078 1 89.31 424 PRO A O 1
ATOM 3403 N N . GLN A 1 425 ? -23 -7.078 -26.703 1 89.56 425 GLN A N 1
ATOM 3404 C CA . GLN A 1 425 ? -21.906 -7.531 -27.562 1 89.56 425 GLN A CA 1
ATOM 3405 C C . GLN A 1 425 ? -20.562 -7.203 -26.938 1 89.56 425 GLN A C 1
ATOM 3407 O O . GLN A 1 425 ? -20.422 -6.211 -26.219 1 89.56 425 GLN A O 1
ATOM 3412 N N . PRO A 1 426 ? -19.656 -7.973 -27.281 1 89.44 426 PRO A N 1
ATOM 3413 C CA . PRO A 1 426 ? -19.625 -9.242 -28.016 1 89.44 426 PRO A CA 1
ATOM 3414 C C . PRO A 1 426 ? -20.203 -10.406 -27.203 1 89.44 426 PRO A C 1
ATOM 3416 O O . PRO A 1 426 ? -20 -10.469 -25.984 1 89.44 426 PRO A O 1
ATOM 3419 N N . ARG A 1 427 ? -20.891 -11.281 -27.812 1 91.44 427 ARG A N 1
ATOM 3420 C CA . ARG A 1 427 ? -21.578 -12.391 -27.156 1 91.44 427 ARG A CA 1
ATOM 3421 C C . ARG A 1 427 ? -20.781 -13.68 -27.281 1 91.44 427 ARG A C 1
ATOM 3423 O O . ARG A 1 427 ? -21.25 -14.656 -27.875 1 91.44 427 ARG A O 1
ATOM 3430 N N . THR A 1 428 ? -19.641 -13.68 -26.672 1 89.69 428 THR A N 1
ATOM 3431 C CA . THR A 1 428 ? -18.781 -14.859 -26.625 1 89.69 428 THR A CA 1
ATOM 3432 C C . THR A 1 428 ? -19.328 -15.883 -25.641 1 89.69 428 THR A C 1
ATOM 3434 O O . THR A 1 428 ? -20.141 -15.547 -24.781 1 89.69 428 THR A O 1
ATOM 3437 N N . THR A 1 429 ? -18.906 -17.156 -25.781 1 93 429 THR A N 1
ATOM 3438 C CA . THR A 1 429 ? -19.328 -18.203 -24.859 1 93 429 THR A CA 1
ATOM 3439 C C . THR A 1 429 ? -19.031 -17.812 -23.406 1 93 429 THR A C 1
ATOM 3441 O O . THR A 1 429 ? -19.859 -18.016 -22.516 1 93 429 THR A O 1
ATOM 3444 N N . ALA A 1 430 ? -17.875 -17.234 -23.203 1 91.19 430 ALA A N 1
ATOM 3445 C CA . ALA A 1 430 ? -17.453 -16.828 -21.859 1 91.19 430 ALA A CA 1
ATOM 3446 C C . ALA A 1 430 ? -18.422 -15.797 -21.281 1 91.19 430 ALA A C 1
ATOM 3448 O O . ALA A 1 430 ? -18.844 -15.914 -20.125 1 91.19 430 ALA A O 1
ATOM 3449 N N . ARG A 1 431 ? -18.797 -14.812 -21.984 1 91.81 431 ARG A N 1
ATOM 3450 C CA . ARG A 1 431 ? -19.688 -13.742 -21.516 1 91.81 431 ARG A CA 1
ATOM 3451 C C . ARG A 1 431 ? -21.109 -14.258 -21.297 1 91.81 431 ARG A C 1
ATOM 3453 O O . ARG A 1 431 ? -21.766 -13.875 -20.344 1 91.81 431 ARG A O 1
ATOM 3460 N N . LEU A 1 432 ? -21.578 -15.07 -22.266 1 95.62 432 LEU A N 1
ATOM 3461 C CA . LEU A 1 432 ? -22.906 -15.656 -22.156 1 95.62 432 LEU A CA 1
ATOM 3462 C C . LEU A 1 432 ? -23.031 -16.484 -20.875 1 95.62 432 LEU A C 1
ATOM 3464 O O . LEU A 1 432 ? -24 -16.359 -20.141 1 95.62 432 LEU A O 1
ATOM 3468 N N . LEU A 1 433 ? -22.016 -17.297 -20.625 1 95.88 433 LEU A N 1
ATOM 3469 C CA . LEU A 1 433 ? -21.969 -18.109 -19.422 1 95.88 433 LEU A CA 1
ATOM 3470 C C . LEU A 1 433 ? -21.938 -17.234 -18.172 1 95.88 433 LEU A C 1
ATOM 3472 O O . LEU A 1 433 ? -22.609 -17.531 -17.188 1 95.88 433 LEU A O 1
ATOM 3476 N N . ASP A 1 434 ? -21.156 -16.25 -18.234 1 94.5 434 ASP A N 1
ATOM 3477 C CA . ASP A 1 434 ? -21.016 -15.336 -17.109 1 94.5 434 ASP A CA 1
ATOM 3478 C C . ASP A 1 434 ? -22.375 -14.727 -16.734 1 94.5 434 ASP A C 1
ATOM 3480 O O . ASP A 1 434 ? -22.719 -14.633 -15.562 1 94.5 434 ASP A O 1
ATOM 3484 N N . LYS A 1 435 ? -23.141 -14.312 -17.719 1 96.62 435 LYS A N 1
ATOM 3485 C CA . LYS A 1 435 ? -24.453 -13.719 -17.484 1 96.62 435 LYS A CA 1
ATOM 3486 C C . LYS A 1 435 ? -25.422 -14.75 -16.922 1 96.62 435 LYS A C 1
ATOM 3488 O O . LYS A 1 435 ? -26.203 -14.445 -16.016 1 96.62 435 LYS A O 1
ATOM 3493 N N . LEU A 1 436 ? -25.375 -15.953 -17.469 1 97.88 436 LEU A N 1
ATOM 3494 C CA . LEU A 1 436 ? -26.234 -17.016 -16.969 1 97.88 436 LEU A CA 1
ATOM 3495 C C . LEU A 1 436 ? -25.922 -17.328 -15.5 1 97.88 436 LEU A C 1
ATOM 3497 O O . LEU A 1 436 ? -26.828 -17.484 -14.688 1 97.88 436 LEU A O 1
ATOM 3501 N N . VAL A 1 437 ? -24.641 -17.406 -15.172 1 97.88 437 VAL A N 1
ATOM 3502 C CA . VAL A 1 437 ? -24.188 -17.703 -13.805 1 97.88 437 VAL A CA 1
ATOM 3503 C C . VAL A 1 437 ? -24.641 -16.578 -12.875 1 97.88 437 VAL A C 1
ATOM 3505 O O . VAL A 1 437 ? -25.078 -16.828 -11.75 1 97.88 437 VAL A O 1
ATOM 3508 N N . GLY A 1 438 ? -24.5 -15.359 -13.297 1 97.12 438 GLY A N 1
ATOM 3509 C CA . GLY A 1 438 ? -24.922 -14.203 -12.516 1 97.12 438 GLY A CA 1
ATOM 3510 C C . GLY A 1 438 ? -26.391 -14.227 -12.141 1 97.12 438 GLY A C 1
ATOM 3511 O O . GLY A 1 438 ? -26.75 -13.93 -11 1 97.12 438 GLY A O 1
ATOM 3512 N N . ASP A 1 439 ? -27.203 -14.664 -13.07 1 96.94 439 ASP A N 1
ATOM 3513 C CA . ASP A 1 439 ? -28.641 -14.586 -12.891 1 96.94 439 ASP A CA 1
ATOM 3514 C C . ASP A 1 439 ? -29.188 -15.812 -12.156 1 96.94 439 ASP A C 1
ATOM 3516 O O . ASP A 1 439 ? -30.25 -15.766 -11.547 1 96.94 439 ASP A O 1
ATOM 3520 N N . PHE A 1 440 ? -28.359 -16.906 -12.156 1 97.56 440 PHE A N 1
ATOM 3521 C CA . PHE A 1 440 ? -29.016 -18.141 -11.711 1 97.56 440 PHE A CA 1
ATOM 3522 C C . PHE A 1 440 ? -28.219 -18.812 -10.609 1 97.56 440 PHE A C 1
ATOM 3524 O O . PHE A 1 440 ? -28.75 -19.609 -9.844 1 97.56 440 PHE A O 1
ATOM 3531 N N . LEU A 1 441 ? -26.938 -18.609 -10.484 1 97.75 441 LEU A N 1
ATOM 3532 C CA . LEU A 1 441 ? -26.141 -19.25 -9.445 1 97.75 441 LEU A CA 1
ATOM 3533 C C . LEU A 1 441 ? -25.734 -18.25 -8.367 1 97.75 441 LEU A C 1
ATOM 3535 O O . LEU A 1 441 ? -25.969 -18.469 -7.18 1 97.75 441 LEU A O 1
ATOM 3539 N N . GLU A 1 442 ? -25.125 -17.094 -8.789 1 97.62 442 GLU A N 1
ATOM 3540 C CA . GLU A 1 442 ? -24.609 -16.109 -7.848 1 97.62 442 GLU A CA 1
ATOM 3541 C C . GLU A 1 442 ? -25.719 -15.609 -6.918 1 97.62 442 GLU A C 1
ATOM 3543 O O . GLU A 1 442 ? -25.453 -15.297 -5.754 1 97.62 442 GLU A O 1
ATOM 3548 N N . VAL A 1 443 ? -26.938 -15.547 -7.398 1 96.5 443 VAL A N 1
ATOM 3549 C CA . VAL A 1 443 ? -28.062 -15 -6.652 1 96.5 443 VAL A CA 1
ATOM 3550 C C . VAL A 1 443 ? -28.406 -15.922 -5.488 1 96.5 443 VAL A C 1
ATOM 3552 O O . VAL A 1 443 ? -29.094 -15.508 -4.547 1 96.5 443 VAL A O 1
ATOM 3555 N N . THR A 1 444 ? -27.906 -17.109 -5.52 1 96.75 444 THR A N 1
ATOM 3556 C CA . THR A 1 444 ? -28.188 -18.078 -4.457 1 96.75 444 THR A CA 1
ATOM 3557 C C . THR A 1 444 ? -27.125 -18 -3.367 1 96.75 444 THR A C 1
ATOM 3559 O O . THR A 1 444 ? -27.25 -18.641 -2.32 1 96.75 444 THR A O 1
ATOM 3562 N N . CYS A 1 445 ? -26.062 -17.297 -3.594 1 97.88 445 CYS A N 1
ATOM 3563 C CA . CYS A 1 445 ? -24.906 -17.266 -2.705 1 97.88 445 CYS A CA 1
ATOM 3564 C C . CYS A 1 445 ? -25.031 -16.156 -1.665 1 97.88 445 CYS A C 1
ATOM 3566 O O . CYS A 1 445 ? -24.359 -15.133 -1.754 1 97.88 445 CYS A O 1
ATOM 3568 N N . ILE A 1 446 ? -25.781 -16.438 -0.577 1 97.5 446 ILE A N 1
ATOM 3569 C CA . ILE A 1 446 ? -25.953 -15.484 0.507 1 97.5 446 ILE A CA 1
ATOM 3570 C C . ILE A 1 446 ? -24.797 -15.609 1.503 1 97.5 446 ILE A C 1
ATOM 3572 O O . ILE A 1 446 ? -24.172 -14.617 1.86 1 97.5 446 ILE A O 1
ATOM 3576 N N . ASN A 1 447 ? -24.578 -16.812 1.979 1 98.44 447 ASN A N 1
ATOM 3577 C CA . ASN A 1 447 ? -23.391 -17.125 2.77 1 98.44 447 ASN A CA 1
ATOM 3578 C C . ASN A 1 447 ? -22.188 -17.406 1.88 1 98.44 447 ASN A C 1
ATOM 3580 O O . ASN A 1 447 ? -22.328 -17.656 0.68 1 98.44 447 ASN A O 1
ATOM 3584 N N . PRO A 1 448 ? -20.984 -17.328 2.469 1 98.75 448 PRO A N 1
ATOM 3585 C CA . PRO A 1 448 ? -19.812 -17.625 1.649 1 98.75 448 PRO A CA 1
ATOM 3586 C C . PRO A 1 448 ? -19.938 -18.953 0.894 1 98.75 448 PRO A C 1
ATOM 3588 O O . PRO A 1 448 ? -20.156 -20 1.508 1 98.75 448 PRO A O 1
ATOM 3591 N N . THR A 1 449 ? -19.797 -18.812 -0.396 1 98.88 449 THR A N 1
ATOM 3592 C CA . THR A 1 449 ? -19.953 -19.953 -1.296 1 98.88 449 THR A CA 1
ATOM 3593 C C . THR A 1 449 ? -18.891 -19.922 -2.396 1 98.88 449 THR A C 1
ATOM 3595 O O . THR A 1 449 ? -18.734 -18.922 -3.092 1 98.88 449 THR A O 1
ATOM 3598 N N . PHE A 1 450 ? -18.203 -21.047 -2.531 1 98.88 450 PHE A N 1
ATOM 3599 C CA . PHE A 1 450 ? -17.25 -21.203 -3.619 1 98.88 450 PHE A CA 1
ATOM 3600 C C . PHE A 1 450 ? -17.938 -21.625 -4.902 1 98.88 450 PHE A C 1
ATOM 3602 O O . PHE A 1 450 ? -18.562 -22.688 -4.945 1 98.88 450 PHE A O 1
ATOM 3609 N N . ILE A 1 451 ? -17.859 -20.812 -5.93 1 98.75 451 ILE A N 1
ATOM 3610 C CA . ILE A 1 451 ? -18.172 -21.281 -7.273 1 98.75 451 ILE A CA 1
ATOM 3611 C C . ILE A 1 451 ? -16.906 -21.797 -7.949 1 98.75 451 ILE A C 1
ATOM 3613 O O . ILE A 1 451 ? -15.977 -21.016 -8.195 1 98.75 451 ILE A O 1
ATOM 3617 N N . CYS A 1 452 ? -16.922 -23.094 -8.32 1 98.56 452 CYS A N 1
ATOM 3618 C CA . CYS A 1 452 ? -15.688 -23.75 -8.695 1 98.56 452 CYS A CA 1
ATOM 3619 C C . CYS A 1 452 ? -15.734 -24.219 -10.148 1 98.56 452 CYS A C 1
ATOM 3621 O O . CYS A 1 452 ? -16.781 -24.156 -10.789 1 98.56 452 CYS A O 1
ATOM 3623 N N . GLU A 1 453 ? -14.57 -24.609 -10.625 1 98.06 453 GLU A N 1
ATOM 3624 C CA . GLU A 1 453 ? -14.383 -25.312 -11.883 1 98.06 453 GLU A CA 1
ATOM 3625 C C . GLU A 1 453 ? -14.875 -24.469 -13.062 1 98.06 453 GLU A C 1
ATOM 3627 O O . GLU A 1 453 ? -15.664 -24.953 -13.883 1 98.06 453 GLU A O 1
ATOM 3632 N N . HIS A 1 454 ? -14.352 -23.328 -13.156 1 97.94 454 HIS A N 1
ATOM 3633 C CA . HIS A 1 454 ? -14.672 -22.422 -14.266 1 97.94 454 HIS A CA 1
ATOM 3634 C C . HIS A 1 454 ? -14.117 -22.953 -15.578 1 97.94 454 HIS A C 1
ATOM 3636 O O . HIS A 1 454 ? -13.062 -23.594 -15.602 1 97.94 454 HIS A O 1
ATOM 3642 N N . PRO A 1 455 ? -14.812 -22.688 -16.656 1 97.38 455 PRO A N 1
ATOM 3643 C CA . PRO A 1 455 ? -14.289 -23.078 -17.969 1 97.38 455 PRO A CA 1
ATOM 3644 C C . PRO A 1 455 ? -12.945 -22.438 -18.297 1 97.38 455 PRO A C 1
ATOM 3646 O O . PRO A 1 455 ? -12.703 -21.297 -17.922 1 97.38 455 PRO A O 1
ATOM 3649 N N . GLN A 1 456 ? -12.117 -23.141 -19.062 1 95.75 456 GLN A N 1
ATOM 3650 C CA . GLN A 1 456 ? -10.789 -22.672 -19.453 1 95.75 456 GLN A CA 1
ATOM 3651 C C . GLN A 1 456 ? -10.875 -21.375 -20.25 1 95.75 456 GLN A C 1
ATOM 3653 O O . GLN A 1 456 ? -10.031 -20.484 -20.109 1 95.75 456 GLN A O 1
ATOM 3658 N N . ILE A 1 457 ? -11.898 -21.172 -21.062 1 90.69 457 ILE A N 1
ATOM 3659 C CA . ILE A 1 457 ? -12.039 -20.016 -21.938 1 90.69 457 ILE A CA 1
ATOM 3660 C C . ILE A 1 457 ? -12.203 -18.75 -21.109 1 90.69 457 ILE A C 1
ATOM 3662 O O . ILE A 1 457 ? -11.953 -17.641 -21.594 1 90.69 457 ILE A O 1
ATOM 3666 N N . MET A 1 458 ? -12.602 -18.891 -19.797 1 92.06 458 MET A N 1
ATOM 3667 C CA . MET A 1 458 ? -12.82 -17.766 -18.891 1 92.06 458 MET A CA 1
ATOM 3668 C C . MET A 1 458 ? -11.641 -17.578 -17.953 1 92.06 458 MET A C 1
ATOM 3670 O O . MET A 1 458 ? -11.664 -16.703 -17.078 1 92.06 458 MET A O 1
ATOM 3674 N N . SER A 1 459 ? -10.641 -18.453 -18.109 1 94.75 459 SER A N 1
ATOM 3675 C CA . SER A 1 459 ? -9.586 -18.531 -17.109 1 94.75 459 SER A CA 1
ATOM 3676 C C . SER A 1 459 ? -8.219 -18.688 -17.75 1 94.75 459 SER A C 1
ATOM 3678 O O . SER A 1 459 ? -7.535 -19.703 -17.547 1 94.75 459 SER A O 1
ATOM 3680 N N . PRO A 1 460 ? -7.781 -17.688 -18.422 1 93.5 460 PRO A N 1
ATOM 3681 C CA . PRO A 1 460 ? -6.578 -17.828 -19.25 1 93.5 460 PRO A CA 1
ATOM 3682 C C . PRO A 1 460 ? -5.316 -18.047 -18.406 1 93.5 460 PRO A C 1
ATOM 3684 O O . PRO A 1 460 ? -4.289 -18.484 -18.938 1 93.5 460 PRO A O 1
ATOM 3687 N N . LEU A 1 461 ? -5.305 -17.812 -17.141 1 97.12 461 LEU A N 1
ATOM 3688 C CA . LEU A 1 461 ? -4.109 -17.938 -16.312 1 97.12 461 LEU A CA 1
ATOM 3689 C C . LEU A 1 461 ? -4.219 -19.125 -15.367 1 97.12 461 LEU A C 1
ATOM 3691 O O . LEU A 1 461 ? -3.27 -19.453 -14.648 1 97.12 461 LEU A O 1
ATOM 3695 N N . ALA A 1 462 ? -5.352 -19.797 -15.359 1 98.31 462 ALA A N 1
ATOM 3696 C CA . ALA A 1 462 ? -5.602 -20.922 -14.445 1 98.31 462 ALA A CA 1
ATOM 3697 C C . ALA A 1 462 ? -5.23 -22.25 -15.102 1 98.31 462 ALA A C 1
ATOM 3699 O O . ALA A 1 462 ? -5.402 -22.422 -16.312 1 98.31 462 ALA A O 1
ATOM 3700 N N . LYS A 1 463 ? -4.758 -23.141 -14.336 1 98.38 463 LYS A N 1
ATOM 3701 C CA . LYS A 1 463 ? -4.402 -24.469 -14.82 1 98.38 463 LYS A CA 1
ATOM 3702 C C . LYS A 1 463 ? -5.648 -25.297 -15.094 1 98.38 463 LYS A C 1
ATOM 3704 O O . LYS A 1 463 ? -6.645 -25.203 -14.375 1 98.38 463 LYS A O 1
ATOM 3709 N N . GLY A 1 464 ? -5.551 -26.109 -16.156 1 97.5 464 GLY A N 1
ATOM 3710 C CA . GLY A 1 464 ? -6.637 -27.031 -16.453 1 97.5 464 GLY A CA 1
ATOM 3711 C C . GLY A 1 464 ? -6.949 -27.953 -15.297 1 97.5 464 GLY A C 1
ATOM 3712 O O . GLY A 1 464 ? -6.059 -28.328 -14.523 1 97.5 464 GLY A O 1
ATOM 3713 N N . HIS A 1 465 ? -8.188 -28.297 -15.219 1 97.5 465 HIS A N 1
ATOM 3714 C CA . HIS A 1 465 ? -8.594 -29.203 -14.148 1 97.5 465 HIS A CA 1
ATOM 3715 C C . HIS A 1 465 ? -7.922 -30.562 -14.297 1 97.5 465 HIS A C 1
ATOM 3717 O O . HIS A 1 465 ? -7.781 -31.078 -15.414 1 97.5 465 HIS A O 1
ATOM 3723 N N . ARG A 1 466 ? -7.562 -31.203 -13.203 1 95.38 466 ARG A N 1
ATOM 3724 C CA . ARG A 1 466 ? -6.777 -32.438 -13.211 1 95.38 466 ARG A CA 1
ATOM 3725 C C . ARG A 1 466 ? -7.59 -33.594 -13.773 1 95.38 466 ARG A C 1
ATOM 3727 O O . ARG A 1 466 ? -7.023 -34.531 -14.336 1 95.38 466 ARG A O 1
ATOM 3734 N N . THR A 1 467 ? -8.969 -33.5 -13.656 1 94.94 467 THR A N 1
ATOM 3735 C CA . THR A 1 467 ? -9.758 -34.656 -14.047 1 94.94 467 THR A CA 1
ATOM 3736 C C . THR A 1 467 ? -10.891 -34.25 -14.992 1 94.94 467 THR A C 1
ATOM 3738 O O . THR A 1 467 ? -11.5 -35.094 -15.641 1 94.94 467 THR A O 1
ATOM 3741 N N . GLN A 1 468 ? -11.18 -32.938 -15.039 1 96 468 GLN A N 1
ATOM 3742 C CA . GLN A 1 468 ? -12.281 -32.5 -15.875 1 96 468 GLN A CA 1
ATOM 3743 C C . GLN A 1 468 ? -11.781 -31.656 -17.047 1 96 468 GLN A C 1
ATOM 3745 O O . GLN A 1 468 ? -11.555 -30.453 -16.906 1 96 468 GLN A O 1
ATOM 3750 N N . LYS A 1 469 ? -11.836 -32.25 -18.219 1 95.19 469 LYS A N 1
ATOM 3751 C CA . LYS A 1 469 ? -11.32 -31.594 -19.406 1 95.19 469 LYS A CA 1
ATOM 3752 C C . LYS A 1 469 ? -12.125 -30.344 -19.75 1 95.19 469 LYS A C 1
ATOM 3754 O O . LYS A 1 469 ? -13.352 -30.344 -19.641 1 95.19 469 LYS A O 1
ATOM 3759 N N . GLY A 1 470 ? -11.445 -29.297 -20.078 1 96.12 470 GLY A N 1
ATOM 3760 C CA . GLY A 1 470 ? -12.094 -28.062 -20.484 1 96.12 470 GLY A CA 1
ATOM 3761 C C . GLY A 1 470 ? -12.344 -27.125 -19.328 1 96.12 470 GLY A C 1
ATOM 3762 O O . GLY A 1 470 ? -12.633 -25.938 -19.531 1 96.12 470 GLY A O 1
ATOM 3763 N N . LEU A 1 471 ? -12.289 -27.625 -18.141 1 97.94 471 LEU A N 1
ATOM 3764 C CA . LEU A 1 471 ? -12.469 -26.828 -16.938 1 97.94 471 LEU A CA 1
ATOM 3765 C C . LEU A 1 471 ? -11.133 -26.531 -16.266 1 97.94 471 LEU A C 1
ATOM 3767 O O . LEU A 1 471 ? -10.094 -27.047 -16.688 1 97.94 471 LEU A O 1
ATOM 3771 N N . THR A 1 472 ? -11.172 -25.625 -15.336 1 98.44 472 THR A N 1
ATOM 3772 C CA . THR A 1 472 ? -9.953 -25.25 -14.625 1 98.44 472 THR A CA 1
ATOM 3773 C C . THR A 1 472 ? -10.125 -25.422 -13.117 1 98.44 472 THR A C 1
ATOM 3775 O O . THR A 1 472 ? -11.25 -25.531 -12.625 1 98.44 472 THR A O 1
ATOM 3778 N N . GLU A 1 473 ? -9.016 -25.547 -12.438 1 98.69 473 GLU A N 1
ATOM 3779 C CA . GLU A 1 473 ? -9.016 -25.5 -10.977 1 98.69 473 GLU A CA 1
ATOM 3780 C C . GLU A 1 473 ? -9.039 -24.062 -10.461 1 98.69 473 GLU A C 1
ATOM 3782 O O . GLU A 1 473 ? -8.039 -23.578 -9.938 1 98.69 473 GLU A O 1
ATOM 3787 N N . ARG A 1 474 ? -10.188 -23.438 -10.609 1 98.75 474 ARG A N 1
ATOM 3788 C CA . ARG A 1 474 ? -10.461 -22.062 -10.234 1 98.75 474 ARG A CA 1
ATOM 3789 C C . ARG A 1 474 ? -11.727 -21.953 -9.391 1 98.75 474 ARG A C 1
ATOM 3791 O O . ARG A 1 474 ? -12.695 -22.688 -9.625 1 98.75 474 ARG A O 1
ATOM 3798 N N . PHE A 1 475 ? -11.664 -21.141 -8.344 1 98.81 475 PHE A N 1
ATOM 3799 C CA . PHE A 1 475 ? -12.891 -20.797 -7.637 1 98.81 475 PHE A CA 1
ATOM 3800 C C . PHE A 1 475 ? -13.023 -19.297 -7.457 1 98.81 475 PHE A C 1
ATOM 3802 O O . PHE A 1 475 ? -12.023 -18.578 -7.488 1 98.81 475 PHE A O 1
ATOM 3809 N N . GLU A 1 476 ? -14.195 -18.875 -7.387 1 98.69 476 GLU A N 1
ATOM 3810 C CA . GLU A 1 476 ? -14.578 -17.547 -6.891 1 98.69 476 GLU A CA 1
ATOM 3811 C C . GLU A 1 476 ? -15.445 -17.672 -5.641 1 98.69 476 GLU A C 1
ATOM 3813 O O . GLU A 1 476 ? -16.297 -18.547 -5.551 1 98.69 476 GLU A O 1
ATOM 3818 N N . LEU A 1 477 ? -15.148 -16.891 -4.711 1 98.88 477 LEU A N 1
ATOM 3819 C CA . LEU A 1 477 ? -15.969 -16.859 -3.512 1 98.88 477 LEU A CA 1
ATOM 3820 C C . LEU A 1 477 ? -17.016 -15.742 -3.592 1 98.88 477 LEU A C 1
ATOM 3822 O O . LEU A 1 477 ? -16.672 -14.586 -3.869 1 98.88 477 LEU A O 1
ATOM 3826 N N . PHE A 1 478 ? -18.219 -16.156 -3.342 1 98.44 478 PHE A N 1
ATOM 3827 C CA . PHE A 1 478 ? -19.328 -15.195 -3.336 1 98.44 478 PHE A CA 1
ATOM 3828 C C . PHE A 1 478 ? -19.953 -15.102 -1.949 1 98.44 478 PHE A C 1
ATOM 3830 O O . PHE A 1 478 ? -19.984 -16.094 -1.209 1 98.44 478 PHE A O 1
ATOM 3837 N N . MET A 1 479 ? -20.422 -13.984 -1.589 1 97.44 479 MET A N 1
ATOM 3838 C CA . MET A 1 479 ? -21.297 -13.734 -0.451 1 97.44 479 MET A CA 1
ATOM 3839 C C . MET A 1 479 ? -22.219 -12.547 -0.726 1 97.44 479 MET A C 1
ATOM 3841 O O . MET A 1 479 ? -21.812 -11.578 -1.37 1 97.44 479 MET A O 1
ATOM 3845 N N . MET A 1 480 ? -23.406 -12.664 -0.275 1 97 480 MET A N 1
ATOM 3846 C CA . MET A 1 480 ? -24.438 -11.664 -0.562 1 97 480 MET A CA 1
ATOM 3847 C C . MET A 1 480 ? -24.484 -11.344 -2.053 1 97 480 MET A C 1
ATOM 3849 O O . MET A 1 480 ? -24.531 -10.18 -2.439 1 97 480 MET A O 1
ATOM 3853 N N . LYS A 1 481 ? -24.234 -12.398 -2.842 1 96.62 481 LYS A N 1
ATOM 3854 C CA . LYS A 1 481 ? -24.406 -12.406 -4.293 1 96.62 481 LYS A CA 1
ATOM 3855 C C . LYS A 1 481 ? -23.281 -11.648 -4.988 1 96.62 481 LYS A C 1
ATOM 3857 O O . LYS A 1 481 ? -23.359 -11.359 -6.184 1 96.62 481 LYS A O 1
ATOM 3862 N N . LYS A 1 482 ? -22.234 -11.297 -4.254 1 96.25 482 LYS A N 1
ATOM 3863 C CA . LYS A 1 482 ? -21.125 -10.547 -4.82 1 96.25 482 LYS A CA 1
ATOM 3864 C C . LYS A 1 482 ? -19.812 -11.328 -4.695 1 96.25 482 LYS A C 1
ATOM 3866 O O . LYS A 1 482 ? -19.578 -12 -3.689 1 96.25 482 LYS A O 1
ATOM 3871 N N . GLU A 1 483 ? -19.031 -11.195 -5.719 1 97.06 483 GLU A N 1
ATOM 3872 C CA . GLU A 1 483 ? -17.719 -11.836 -5.695 1 97.06 483 GLU A CA 1
ATOM 3873 C C . GLU A 1 483 ? -16.766 -11.125 -4.738 1 97.06 483 GLU A C 1
ATOM 3875 O O . GLU A 1 483 ? -16.625 -9.898 -4.797 1 97.06 483 GLU A O 1
ATOM 3880 N N . VAL A 1 484 ? -16.031 -11.914 -3.918 1 97.38 484 VAL A N 1
ATOM 3881 C CA . VAL A 1 484 ? -15.133 -11.273 -2.965 1 97.38 484 VAL A CA 1
ATOM 3882 C C . VAL A 1 484 ? -13.711 -11.812 -3.148 1 97.38 484 VAL A C 1
ATOM 3884 O O . VAL A 1 484 ? -12.742 -11.18 -2.729 1 97.38 484 VAL A O 1
ATOM 3887 N N . CYS A 1 485 ? -13.555 -12.953 -3.754 1 98.25 485 CYS A N 1
ATOM 3888 C CA . CYS A 1 485 ? -12.258 -13.602 -3.889 1 98.25 485 CYS A CA 1
ATOM 3889 C C . CYS A 1 485 ? -12.172 -14.406 -5.18 1 98.25 485 CYS A C 1
ATOM 3891 O O . CYS A 1 485 ? -13.18 -14.938 -5.648 1 98.25 485 CYS A O 1
ATOM 3893 N N . ASN A 1 486 ? -11.055 -14.383 -5.785 1 98.19 486 ASN A N 1
ATOM 3894 C CA . ASN A 1 486 ? -10.695 -15.211 -6.934 1 98.19 486 ASN A CA 1
ATOM 3895 C C . ASN A 1 486 ? -9.391 -15.961 -6.695 1 98.19 486 ASN A C 1
ATOM 3897 O O . ASN A 1 486 ? -8.438 -15.406 -6.156 1 98.19 486 ASN A O 1
ATOM 3901 N N . ALA A 1 487 ? -9.406 -17.297 -7.043 1 98.81 487 ALA A N 1
ATOM 3902 C CA . ALA A 1 487 ? -8.211 -18.109 -6.789 1 98.81 487 ALA A CA 1
ATOM 3903 C C . ALA A 1 487 ? -8.148 -19.312 -7.723 1 98.81 487 ALA A C 1
ATOM 3905 O O . ALA A 1 487 ? -9.18 -19.828 -8.156 1 98.81 487 ALA A O 1
ATOM 3906 N N . TYR A 1 488 ? -6.984 -19.719 -7.984 1 98.75 488 TYR A N 1
ATOM 3907 C CA . TYR A 1 488 ? -6.852 -20.906 -8.828 1 98.75 488 TYR A CA 1
ATOM 3908 C C . TYR A 1 488 ? -5.449 -21.5 -8.719 1 98.75 488 TYR A C 1
ATOM 3910 O O . TYR A 1 488 ? -4.539 -20.859 -8.195 1 98.75 488 TYR A O 1
ATOM 3918 N N . THR A 1 489 ? -5.352 -22.766 -9.094 1 98.88 489 THR A N 1
ATOM 3919 C CA . THR A 1 489 ? -4.062 -23.375 -9.414 1 98.88 489 THR A CA 1
ATOM 3920 C C . THR A 1 489 ? -3.473 -22.75 -10.672 1 98.88 489 THR A C 1
ATOM 3922 O O . THR A 1 489 ? -4.109 -22.734 -11.727 1 98.88 489 THR A O 1
ATOM 3925 N N . GLU A 1 490 ? -2.297 -22.25 -10.547 1 98.81 490 GLU A N 1
ATOM 3926 C CA . GLU A 1 490 ? -1.716 -21.438 -11.602 1 98.81 490 GLU A CA 1
ATOM 3927 C C . GLU A 1 490 ? -1.247 -22.297 -12.773 1 98.81 490 GLU A C 1
ATOM 3929 O O . GLU A 1 490 ? -0.681 -23.375 -12.57 1 98.81 490 GLU A O 1
ATOM 3934 N N . LEU A 1 491 ? -1.568 -21.828 -13.938 1 98.62 491 LEU A N 1
ATOM 3935 C CA . LEU A 1 491 ? -0.961 -22.438 -15.117 1 98.62 491 LEU A CA 1
ATOM 3936 C C . LEU A 1 491 ? 0.538 -22.156 -15.164 1 98.62 491 LEU A C 1
ATOM 3938 O O . LEU A 1 491 ? 0.962 -21 -15.086 1 98.62 491 LEU A O 1
ATOM 3942 N N . ASN A 1 492 ? 1.356 -23.219 -15.211 1 98.38 492 ASN A N 1
ATOM 3943 C CA . ASN A 1 492 ? 2.799 -23 -15.141 1 98.38 492 ASN A CA 1
ATOM 3944 C C . ASN A 1 492 ? 3.506 -23.594 -16.359 1 98.38 492 ASN A C 1
ATOM 3946 O O . ASN A 1 492 ? 4.734 -23.672 -16.391 1 98.38 492 ASN A O 1
ATOM 3950 N N . ASP A 1 493 ? 2.729 -24.125 -17.391 1 98 493 ASP A N 1
ATOM 3951 C CA . ASP A 1 493 ? 3.258 -24.516 -18.688 1 98 493 ASP A CA 1
ATOM 3952 C C . ASP A 1 493 ? 3.395 -23.312 -19.625 1 98 493 ASP A C 1
ATOM 3954 O O . ASP A 1 493 ? 2.393 -22.766 -20.078 1 98 493 ASP A O 1
ATOM 3958 N N . PRO A 1 494 ? 4.605 -22.984 -19.984 1 97.81 494 PRO A N 1
ATOM 3959 C CA . PRO A 1 494 ? 4.801 -21.75 -20.781 1 97.81 494 PRO A CA 1
ATOM 3960 C C . PRO A 1 494 ? 4.215 -21.859 -22.188 1 97.81 494 PRO A C 1
ATOM 3962 O O . PRO A 1 494 ? 3.74 -20.859 -22.734 1 97.81 494 PRO A O 1
ATOM 3965 N N . ILE A 1 495 ? 4.215 -23.047 -22.766 1 96.75 495 ILE A N 1
ATOM 3966 C CA . ILE A 1 495 ? 3.693 -23.234 -24.109 1 96.75 495 ILE A CA 1
ATOM 3967 C C . ILE A 1 495 ? 2.174 -23.062 -24.109 1 96.75 495 ILE A C 1
ATOM 3969 O O . ILE A 1 495 ? 1.618 -22.344 -24.938 1 96.75 495 ILE A O 1
ATOM 3973 N N . ARG A 1 496 ? 1.579 -23.688 -23.172 1 96.12 496 ARG A N 1
ATOM 3974 C CA . ARG A 1 496 ? 0.131 -23.562 -23.031 1 96.12 496 ARG A CA 1
ATOM 3975 C C . ARG A 1 496 ? -0.27 -22.125 -22.719 1 96.12 496 ARG A C 1
ATOM 3977 O O . ARG A 1 496 ? -1.276 -21.641 -23.234 1 96.12 496 ARG A O 1
ATOM 3984 N N . GLN A 1 497 ? 0.457 -21.484 -21.859 1 97.12 497 GLN A N 1
ATOM 3985 C CA . GLN A 1 497 ? 0.182 -20.094 -21.516 1 97.12 497 GLN A CA 1
ATOM 3986 C C . GLN A 1 497 ? 0.232 -19.188 -22.75 1 97.12 497 GLN A C 1
ATOM 3988 O O . GLN A 1 497 ? -0.638 -18.344 -22.938 1 97.12 497 GLN A O 1
ATOM 3993 N N . ARG A 1 498 ? 1.215 -19.375 -23.531 1 96.12 498 ARG A N 1
ATOM 3994 C CA . ARG A 1 498 ? 1.343 -18.578 -24.766 1 96.12 498 ARG A CA 1
ATOM 3995 C C . ARG A 1 498 ? 0.144 -18.797 -25.672 1 96.12 498 ARG A C 1
ATOM 3997 O O . ARG A 1 498 ? -0.366 -17.844 -26.266 1 96.12 498 ARG A O 1
ATOM 4004 N N . GLU A 1 499 ? -0.263 -20.047 -25.781 1 94.56 499 GLU A N 1
ATOM 4005 C CA . GLU A 1 499 ? -1.431 -20.359 -26.609 1 94.56 499 GLU A CA 1
ATOM 4006 C C . GLU A 1 499 ? -2.672 -19.625 -26.109 1 94.56 499 GLU A C 1
ATOM 4008 O O . GLU A 1 499 ? -3.451 -19.109 -26.906 1 94.56 499 GLU A O 1
ATOM 4013 N N . LEU A 1 500 ? -2.842 -19.641 -24.859 1 93.31 500 LEU A N 1
ATOM 4014 C CA . LEU A 1 500 ? -4.012 -18.984 -24.281 1 93.31 500 LEU A CA 1
ATOM 4015 C C . LEU A 1 500 ? -3.941 -17.484 -24.453 1 93.31 500 LEU A C 1
ATOM 4017 O O . LEU A 1 500 ? -4.965 -16.828 -24.688 1 93.31 500 LEU A O 1
ATOM 4021 N N . PHE A 1 501 ? -2.732 -16.859 -24.312 1 92.62 501 PHE A N 1
ATOM 4022 C CA . PHE A 1 501 ? -2.562 -15.438 -24.594 1 92.62 501 PHE A CA 1
ATOM 4023 C C . PHE A 1 501 ? -2.92 -15.117 -26.031 1 92.62 501 PHE A C 1
ATOM 4025 O O . PHE A 1 501 ? -3.521 -14.078 -26.312 1 92.62 501 PHE A O 1
ATOM 4032 N N . GLU A 1 502 ? -2.539 -16 -26.875 1 91.12 502 GLU A N 1
ATOM 4033 C CA . GLU A 1 502 ? -2.852 -15.812 -28.297 1 91.12 502 GLU A CA 1
ATOM 4034 C C . GLU A 1 502 ? -4.359 -15.836 -28.531 1 91.12 502 GLU A C 1
ATOM 4036 O O . GLU A 1 502 ? -4.879 -15.062 -29.328 1 91.12 502 GLU A O 1
ATOM 4041 N N . GLN A 1 503 ? -4.98 -16.719 -27.875 1 86.44 503 GLN A N 1
ATOM 4042 C CA . GLN A 1 503 ? -6.438 -16.781 -27.969 1 86.44 503 GLN A CA 1
ATOM 4043 C C . GLN A 1 503 ? -7.07 -15.492 -27.453 1 86.44 503 GLN A C 1
ATOM 4045 O O . GLN A 1 503 ? -8.031 -14.992 -28.062 1 86.44 503 GLN A O 1
ATOM 4050 N N . GLN A 1 504 ? -6.578 -14.977 -26.391 1 86.56 504 GLN A N 1
ATOM 4051 C CA . GLN A 1 504 ? -7.066 -13.711 -25.844 1 86.56 504 GLN A CA 1
ATOM 4052 C C . GLN A 1 504 ? -6.816 -12.57 -26.828 1 86.56 504 GLN A C 1
ATOM 4054 O O . GLN A 1 504 ? -7.656 -11.68 -26.984 1 86.56 504 GLN A O 1
ATOM 4059 N N . ALA A 1 505 ? -5.684 -12.578 -27.375 1 85.38 505 ALA A N 1
ATOM 4060 C CA . ALA A 1 505 ? -5.34 -11.547 -28.344 1 85.38 505 ALA A CA 1
ATOM 4061 C C . ALA A 1 505 ? -6.297 -11.57 -29.531 1 85.38 505 ALA A C 1
ATOM 4063 O O . ALA A 1 505 ? -6.641 -10.523 -30.078 1 85.38 505 ALA A O 1
ATOM 4064 N N . MET A 1 506 ? -6.691 -12.711 -29.922 1 83.69 506 MET A N 1
ATOM 4065 C CA . MET A 1 506 ? -7.66 -12.852 -31.016 1 83.69 506 MET A CA 1
ATOM 4066 C C . MET A 1 506 ? -9.016 -12.281 -30.609 1 83.69 506 MET A C 1
ATOM 4068 O O . MET A 1 506 ? -9.68 -11.625 -31.406 1 83.69 506 MET A O 1
ATOM 4072 N N . ALA A 1 507 ? -9.414 -12.578 -29.422 1 79.94 507 ALA A N 1
ATOM 4073 C CA . ALA A 1 507 ? -10.656 -12.023 -28.906 1 79.94 507 ALA A CA 1
ATOM 4074 C C . ALA A 1 507 ? -10.617 -10.5 -28.891 1 79.94 507 ALA A C 1
ATOM 4076 O O . ALA A 1 507 ? -11.617 -9.836 -29.188 1 79.94 507 ALA A O 1
ATOM 4077 N N . LYS A 1 508 ? -9.547 -9.953 -28.516 1 82.12 508 LYS A N 1
ATOM 4078 C CA . LYS A 1 508 ? -9.367 -8.508 -28.531 1 82.12 508 LYS A CA 1
ATOM 4079 C C . LYS A 1 508 ? -9.523 -7.945 -29.938 1 82.12 508 LYS A C 1
ATOM 4081 O O . LYS A 1 508 ? -10.133 -6.891 -30.125 1 82.12 508 LYS A O 1
ATOM 4086 N N . ALA A 1 509 ? -9 -8.633 -30.797 1 81.38 509 ALA A N 1
ATOM 4087 C CA . ALA A 1 509 ? -9.102 -8.227 -32.188 1 81.38 509 ALA A CA 1
ATOM 4088 C C . ALA A 1 509 ? -10.547 -8.266 -32.688 1 81.38 509 ALA A C 1
ATOM 4090 O O . ALA A 1 509 ? -10.938 -7.492 -33.562 1 81.38 509 ALA A O 1
ATOM 4091 N N . GLU A 1 510 ? -11.25 -9.086 -32.031 1 78.69 510 GLU A N 1
ATOM 4092 C CA . GLU A 1 510 ? -12.664 -9.211 -32.375 1 78.69 510 GLU A CA 1
ATOM 4093 C C . GLU A 1 510 ? -13.508 -8.18 -31.609 1 78.69 510 GLU A C 1
ATOM 4095 O O . GLU A 1 510 ? -14.734 -8.172 -31.734 1 78.69 510 GLU A O 1
ATOM 4100 N N . GLY A 1 511 ? -12.875 -7.414 -30.781 1 79.88 511 GLY A N 1
ATOM 4101 C CA . GLY A 1 511 ? -13.586 -6.289 -30.203 1 79.88 511 GLY A CA 1
ATOM 4102 C C . GLY A 1 511 ? -13.727 -6.395 -28.688 1 79.88 511 GLY A C 1
ATOM 4103 O O . GLY A 1 511 ? -14.406 -5.578 -28.062 1 79.88 511 GLY A O 1
ATOM 4104 N N . ASP A 1 512 ? -13.148 -7.371 -28.156 1 80.19 512 ASP A N 1
ATOM 4105 C CA . ASP A 1 512 ? -13.164 -7.477 -26.688 1 80.19 512 ASP A CA 1
ATOM 4106 C C . ASP A 1 512 ? -12.055 -6.629 -26.078 1 80.19 512 ASP A C 1
ATOM 4108 O O . ASP A 1 512 ? -10.969 -7.129 -25.797 1 80.19 512 ASP A O 1
ATOM 4112 N N . ASP A 1 513 ? -12.336 -5.48 -25.562 1 77.81 513 ASP A N 1
ATOM 4113 C CA . ASP A 1 513 ? -11.367 -4.5 -25.094 1 77.81 513 ASP A CA 1
ATOM 4114 C C . ASP A 1 513 ? -10.773 -4.922 -23.75 1 77.81 513 ASP A C 1
ATOM 4116 O O . ASP A 1 513 ? -9.75 -4.379 -23.328 1 77.81 513 ASP A O 1
ATOM 4120 N N . GLU A 1 514 ? -11.297 -5.855 -23.219 1 80 514 GLU A N 1
ATOM 4121 C CA . GLU A 1 514 ? -10.852 -6.254 -21.875 1 80 514 GLU A CA 1
ATOM 4122 C C . GLU A 1 514 ? -9.922 -7.457 -21.953 1 80 514 GLU A C 1
ATOM 4124 O O . GLU A 1 514 ? -9.266 -7.801 -20.953 1 80 514 GLU A O 1
ATOM 4129 N N . ALA A 1 515 ? -9.734 -7.984 -23.172 1 79.56 515 ALA A N 1
ATOM 4130 C CA . ALA A 1 515 ? -8.922 -9.188 -23.297 1 79.56 515 ALA A CA 1
ATOM 4131 C C . ALA A 1 515 ? -7.449 -8.891 -23.062 1 79.56 515 ALA A C 1
ATOM 4133 O O . ALA A 1 515 ? -7.004 -7.75 -23.234 1 79.56 515 ALA A O 1
ATOM 4134 N N . MET A 1 516 ? -6.738 -9.914 -22.672 1 82.31 516 MET A N 1
ATOM 4135 C CA . MET A 1 516 ? -5.34 -9.758 -22.281 1 82.31 516 MET A CA 1
ATOM 4136 C C . MET A 1 516 ? -4.43 -9.688 -23.5 1 82.31 516 MET A C 1
ATOM 4138 O O . MET A 1 516 ? -4.77 -10.211 -24.562 1 82.31 516 MET A O 1
ATOM 4142 N N . PHE A 1 517 ? -3.246 -9.062 -23.312 1 84.69 517 PHE A N 1
ATOM 4143 C CA . PHE A 1 517 ? -2.17 -9.016 -24.297 1 84.69 517 PHE A CA 1
ATOM 4144 C C . PHE A 1 517 ? -1.219 -10.195 -24.125 1 84.69 517 PHE A C 1
ATOM 4146 O O . PHE A 1 517 ? -1.225 -10.852 -23.078 1 84.69 517 PHE A O 1
ATOM 4153 N N . ILE A 1 518 ? -0.523 -10.484 -25.188 1 89.81 518 ILE A N 1
ATOM 4154 C CA . ILE A 1 518 ? 0.56 -11.453 -25.047 1 89.81 518 ILE A CA 1
ATOM 4155 C C . ILE A 1 518 ? 1.729 -10.812 -24.297 1 89.81 518 ILE A C 1
ATOM 4157 O O . ILE A 1 518 ? 2.283 -9.805 -24.75 1 89.81 518 ILE A O 1
ATOM 4161 N N . ASP A 1 519 ? 2.064 -11.367 -23.234 1 92.81 519 ASP A N 1
ATOM 4162 C CA . ASP A 1 519 ? 3.217 -10.93 -22.453 1 92.81 519 ASP A CA 1
ATOM 4163 C C . ASP A 1 519 ? 4.398 -11.875 -22.641 1 92.81 519 ASP A C 1
ATOM 4165 O O . ASP A 1 519 ? 4.566 -12.82 -21.875 1 92.81 519 ASP A O 1
ATOM 4169 N N . GLU A 1 520 ? 5.262 -11.57 -23.5 1 93.38 520 GLU A N 1
ATOM 4170 C CA . GLU A 1 520 ? 6.395 -12.43 -23.812 1 93.38 520 GLU A CA 1
ATOM 4171 C C . GLU A 1 520 ? 7.359 -12.539 -22.641 1 93.38 520 GLU A C 1
ATOM 4173 O O . GLU A 1 520 ? 7.98 -13.586 -22.438 1 93.38 520 GLU A O 1
ATOM 4178 N N . SER A 1 521 ? 7.516 -11.461 -21.984 1 93.5 521 SER A N 1
ATOM 4179 C CA . SER A 1 521 ? 8.406 -11.477 -20.828 1 93.5 521 SER A CA 1
ATOM 4180 C C . SER A 1 521 ? 7.91 -12.453 -19.766 1 93.5 521 SER A C 1
ATOM 4182 O O . SER A 1 521 ? 8.703 -13.156 -19.141 1 93.5 521 SER A O 1
ATOM 4184 N N . PHE A 1 522 ? 6.676 -12.492 -19.594 1 96.62 522 PHE A N 1
ATOM 4185 C CA . PHE A 1 522 ? 6.094 -13.414 -18.625 1 96.62 522 PHE A CA 1
ATOM 4186 C C . PHE A 1 522 ? 6.262 -14.852 -19.078 1 96.62 522 PHE A C 1
ATOM 4188 O O . PHE A 1 522 ? 6.629 -15.727 -18.297 1 96.62 522 PHE A O 1
ATOM 4195 N N . CYS A 1 523 ? 5.969 -15.109 -20.328 1 97.19 523 CYS A N 1
ATOM 4196 C CA . CYS A 1 523 ? 6.152 -16.453 -20.875 1 97.19 523 CYS A CA 1
ATOM 4197 C C . CYS A 1 523 ? 7.59 -16.922 -20.703 1 97.19 523 CYS A C 1
ATOM 4199 O O . CYS A 1 523 ? 7.836 -18.062 -20.344 1 97.19 523 CYS A O 1
ATOM 4201 N N . THR A 1 524 ? 8.477 -16.016 -20.953 1 97.56 524 THR A N 1
ATOM 4202 C CA . THR A 1 524 ? 9.883 -16.344 -20.766 1 97.56 524 THR A CA 1
ATOM 4203 C C . THR A 1 524 ? 10.172 -16.703 -19.312 1 97.56 524 THR A C 1
ATOM 4205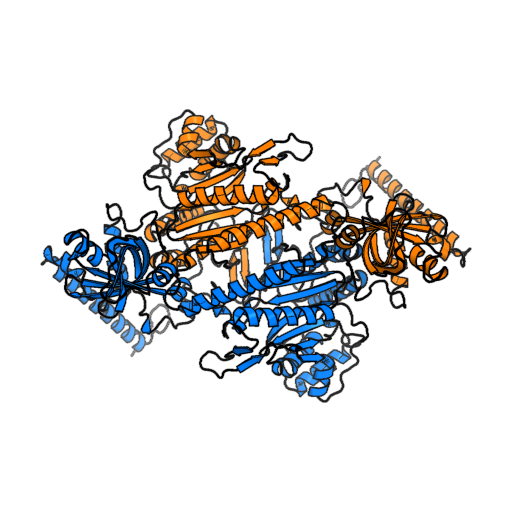 O O . THR A 1 524 ? 10.922 -17.641 -19.031 1 97.56 524 THR A O 1
ATOM 4208 N N . ALA A 1 525 ? 9.617 -15.945 -18.422 1 98.25 525 ALA A N 1
ATOM 4209 C CA . ALA A 1 525 ? 9.789 -16.266 -17.016 1 98.25 525 ALA A CA 1
ATOM 4210 C C . ALA A 1 525 ? 9.312 -17.688 -16.703 1 98.25 525 ALA A C 1
ATOM 4212 O O . ALA A 1 525 ? 9.977 -18.422 -15.977 1 98.25 525 ALA A O 1
ATOM 4213 N N . LEU A 1 526 ? 8.203 -18.062 -17.234 1 98.56 526 LEU A N 1
ATOM 4214 C CA . LEU A 1 526 ? 7.652 -19.391 -17.016 1 98.56 526 LEU A CA 1
ATOM 4215 C C . LEU A 1 526 ? 8.602 -20.469 -17.531 1 98.56 526 LEU A C 1
ATOM 4217 O O . LEU A 1 526 ? 8.641 -21.578 -17 1 98.56 526 LEU A O 1
ATOM 4221 N N . GLU A 1 527 ? 9.359 -20.172 -18.562 1 98.56 527 GLU A N 1
ATOM 4222 C CA . GLU A 1 527 ? 10.281 -21.125 -19.156 1 98.56 527 GLU A CA 1
ATOM 4223 C C . GLU A 1 527 ? 11.43 -21.453 -18.203 1 98.56 527 GLU A C 1
ATOM 4225 O O . GLU A 1 527 ? 12.141 -22.438 -18.406 1 98.56 527 GLU A O 1
ATOM 4230 N N . TYR A 1 528 ? 11.57 -20.625 -17.203 1 98.38 528 TYR A N 1
ATOM 4231 C CA . TYR A 1 528 ? 12.586 -20.906 -16.203 1 98.38 528 TYR A CA 1
ATOM 4232 C C . TYR A 1 528 ? 12.016 -21.75 -15.07 1 98.38 528 TYR A C 1
ATOM 4234 O O . TYR A 1 528 ? 12.758 -22.188 -14.188 1 98.38 528 TYR A O 1
ATOM 4242 N N . GLY A 1 529 ? 10.773 -21.938 -15.086 1 98.56 529 GLY A N 1
ATOM 4243 C CA . GLY A 1 529 ? 10.156 -22.906 -14.203 1 98.56 529 GLY A CA 1
ATOM 4244 C C . GLY A 1 529 ? 9.375 -22.281 -13.062 1 98.56 529 GLY A C 1
ATOM 4245 O O . GLY A 1 529 ? 9.961 -21.828 -12.078 1 98.56 529 GLY A O 1
ATOM 4246 N N . LEU A 1 530 ? 8.109 -22.172 -13.141 1 98.81 530 LEU A N 1
ATOM 4247 C CA . LEU A 1 530 ? 7.195 -21.906 -12.039 1 98.81 530 LEU A CA 1
ATOM 4248 C C . LEU A 1 530 ? 6.754 -23.188 -11.359 1 98.81 530 LEU A C 1
ATOM 4250 O O . LEU A 1 530 ? 6.148 -24.062 -12 1 98.81 530 LEU A O 1
ATOM 4254 N N . PRO A 1 531 ? 7.078 -23.375 -10.109 1 98.81 531 PRO A N 1
ATOM 4255 C CA . PRO A 1 531 ? 6.59 -24.578 -9.438 1 98.81 531 PRO A CA 1
ATOM 4256 C C . PRO A 1 531 ? 5.066 -24.656 -9.406 1 98.81 531 PRO A C 1
ATOM 4258 O O . PRO A 1 531 ? 4.387 -23.672 -9.703 1 98.81 531 PRO A O 1
ATOM 4261 N N . PRO A 1 532 ? 4.578 -25.938 -9.141 1 98.69 532 PRO A N 1
ATOM 4262 C CA . PRO A 1 532 ? 3.15 -25.891 -8.82 1 98.69 532 PRO A CA 1
ATOM 4263 C C . PRO A 1 532 ? 2.809 -24.797 -7.82 1 98.69 532 PRO A C 1
ATOM 4265 O O . PRO A 1 532 ? 3.434 -24.703 -6.762 1 98.69 532 PRO A O 1
ATOM 4268 N N . THR A 1 533 ? 1.889 -23.922 -8.266 1 98.88 533 THR A N 1
ATOM 4269 C CA . THR A 1 533 ? 1.608 -22.719 -7.492 1 98.88 533 THR A CA 1
ATOM 4270 C C . THR A 1 533 ? 0.108 -22.438 -7.453 1 98.88 533 THR A C 1
ATOM 4272 O O . THR A 1 533 ? -0.604 -22.719 -8.422 1 98.88 533 THR A O 1
ATOM 4275 N N . ALA A 1 534 ? -0.35 -21.969 -6.344 1 98.88 534 ALA A N 1
ATOM 4276 C CA . ALA A 1 534 ? -1.718 -21.469 -6.242 1 98.88 534 ALA A CA 1
ATOM 4277 C C . ALA A 1 534 ? -1.731 -19.969 -5.965 1 98.88 534 ALA A C 1
ATOM 4279 O O . ALA A 1 534 ? -0.896 -19.469 -5.211 1 98.88 534 ALA A O 1
ATOM 4280 N N . GLY A 1 535 ? -2.627 -19.234 -6.582 1 98.75 535 GLY A N 1
ATOM 4281 C CA . GLY A 1 535 ? -2.768 -17.797 -6.426 1 98.75 535 GLY A CA 1
ATOM 4282 C C . GLY A 1 535 ? -4.137 -17.375 -5.926 1 98.75 535 GLY A C 1
ATOM 4283 O O . GLY A 1 535 ? -5.137 -18.031 -6.227 1 98.75 535 GLY A O 1
ATOM 4284 N N . TRP A 1 536 ? -4.141 -16.312 -5.238 1 98.81 536 TRP A N 1
ATOM 4285 C CA . TRP A 1 536 ? -5.305 -15.867 -4.48 1 98.81 536 TRP A CA 1
ATOM 4286 C C . TRP A 1 536 ? -5.414 -14.344 -4.496 1 98.81 536 TRP A C 1
ATOM 4288 O O . TRP A 1 536 ? -4.41 -13.648 -4.352 1 98.81 536 TRP A O 1
ATOM 4298 N N . GLY A 1 537 ? -6.66 -13.812 -4.766 1 98.56 537 GLY A N 1
ATOM 4299 C CA . GLY A 1 537 ? -6.922 -12.383 -4.723 1 98.56 537 GLY A CA 1
ATOM 4300 C C . GLY A 1 537 ? -8.25 -12.039 -4.074 1 98.56 537 GLY A C 1
ATOM 4301 O O . GLY A 1 537 ? -9.266 -12.695 -4.332 1 98.56 537 GLY A O 1
ATOM 4302 N N . MET A 1 538 ? -8.258 -11.016 -3.232 1 98.62 538 MET A N 1
ATOM 4303 C CA . MET A 1 538 ? -9.469 -10.594 -2.547 1 98.62 538 MET A CA 1
ATOM 4304 C C . MET A 1 538 ? -9.617 -9.078 -2.596 1 98.62 538 MET A C 1
ATOM 4306 O O . MET A 1 538 ? -8.641 -8.344 -2.422 1 98.62 538 MET A O 1
ATOM 4310 N N . GLY A 1 539 ? -10.844 -8.672 -2.908 1 97.75 539 GLY A N 1
ATOM 4311 C CA . GLY A 1 539 ? -11.141 -7.254 -2.801 1 97.75 539 GLY A CA 1
ATOM 4312 C C . GLY A 1 539 ? -11.367 -6.793 -1.372 1 97.75 539 GLY A C 1
ATOM 4313 O O . GLY A 1 539 ? -12.336 -7.203 -0.727 1 97.75 539 GLY A O 1
ATOM 4314 N N . ILE A 1 540 ? -10.586 -5.898 -0.9 1 98.12 540 ILE A N 1
ATOM 4315 C CA . ILE A 1 540 ? -10.648 -5.438 0.483 1 98.12 540 ILE A CA 1
ATOM 4316 C C . ILE A 1 540 ? -11.844 -4.512 0.67 1 98.12 540 ILE A C 1
ATOM 4318 O O . ILE A 1 540 ? -12.492 -4.531 1.721 1 98.12 540 ILE A O 1
ATOM 4322 N N . ASP A 1 541 ? -12.125 -3.727 -0.315 1 97.62 541 ASP A N 1
ATOM 4323 C CA . ASP A 1 541 ? -13.219 -2.762 -0.215 1 97.62 541 ASP A CA 1
ATOM 4324 C C . ASP A 1 541 ? -14.562 -3.467 -0.04 1 97.62 541 ASP A C 1
ATOM 4326 O O . ASP A 1 541 ? -15.352 -3.102 0.833 1 97.62 541 ASP A O 1
ATOM 4330 N N . ARG A 1 542 ? -14.781 -4.438 -0.863 1 96.88 542 ARG A N 1
ATOM 4331 C CA . ARG A 1 542 ? -16.031 -5.18 -0.741 1 96.88 542 ARG A CA 1
ATOM 4332 C C . ARG A 1 542 ? -16.109 -5.902 0.599 1 96.88 542 ARG A C 1
ATOM 4334 O O . ARG A 1 542 ? -17.188 -5.977 1.209 1 96.88 542 ARG A O 1
ATOM 4341 N N . LEU A 1 543 ? -15.07 -6.508 0.97 1 97.88 543 LEU A N 1
ATOM 4342 C CA . LEU A 1 543 ? -15.047 -7.164 2.273 1 97.88 543 LEU A CA 1
ATOM 4343 C C . LEU A 1 543 ? -15.383 -6.176 3.385 1 97.88 543 LEU A C 1
ATOM 4345 O O . LEU A 1 543 ? -16.156 -6.492 4.293 1 97.88 543 LEU A O 1
ATOM 4349 N N . ALA A 1 544 ? -14.797 -5.004 3.336 1 98.06 544 ALA A N 1
ATOM 4350 C CA . ALA A 1 544 ? -15.062 -3.955 4.316 1 98.06 544 ALA A CA 1
ATOM 4351 C C . ALA A 1 544 ? -16.531 -3.557 4.297 1 98.06 544 ALA A C 1
ATOM 4353 O O . ALA A 1 544 ? -17.125 -3.258 5.344 1 98.06 544 ALA A O 1
ATOM 4354 N N . MET A 1 545 ? -17.125 -3.516 3.111 1 97.75 545 MET A N 1
ATOM 4355 C CA . MET A 1 545 ? -18.547 -3.219 3.016 1 97.75 545 MET A CA 1
ATOM 4356 C C . MET A 1 545 ? -19.375 -4.188 3.865 1 97.75 545 MET A C 1
ATOM 4358 O O . MET A 1 545 ? -20.203 -3.766 4.676 1 97.75 545 MET A O 1
ATOM 4362 N N . PHE A 1 546 ? -19.094 -5.434 3.723 1 97.69 546 PHE A N 1
ATOM 4363 C CA . PHE A 1 546 ? -19.875 -6.449 4.414 1 97.69 546 PHE A CA 1
ATOM 4364 C C . PHE A 1 546 ? -19.641 -6.395 5.918 1 97.69 546 PHE A C 1
ATOM 4366 O O . PHE A 1 546 ? -20.578 -6.492 6.707 1 97.69 546 PHE A O 1
ATOM 4373 N N . LEU A 1 547 ? -18.438 -6.164 6.32 1 98.06 547 LEU A N 1
ATOM 4374 C CA . LEU A 1 547 ? -18.094 -6.25 7.738 1 98.06 547 LEU A CA 1
ATOM 4375 C C . LEU A 1 547 ? -18.438 -4.949 8.461 1 98.06 547 LEU A C 1
ATOM 4377 O O . LEU A 1 547 ? -18.375 -4.883 9.688 1 98.06 547 LEU A O 1
ATOM 4381 N N . THR A 1 548 ? -18.812 -3.893 7.711 1 97.69 548 THR A N 1
ATOM 4382 C CA . THR A 1 548 ? -19.234 -2.639 8.32 1 97.69 548 THR A CA 1
ATOM 4383 C C . THR A 1 548 ? -20.703 -2.369 8.039 1 97.69 548 THR A C 1
ATOM 4385 O O . THR A 1 548 ? -21.203 -1.26 8.266 1 97.69 548 THR A O 1
ATOM 4388 N N . ASP A 1 549 ? -21.406 -3.32 7.418 1 97.38 549 ASP A N 1
ATOM 4389 C CA . ASP A 1 549 ? -22.812 -3.178 7.066 1 97.38 549 ASP A CA 1
ATOM 4390 C C . ASP A 1 549 ? -23.047 -1.945 6.191 1 97.38 549 ASP A C 1
ATOM 4392 O O . ASP A 1 549 ? -23.875 -1.094 6.512 1 97.38 549 ASP A O 1
ATOM 4396 N N . SER A 1 550 ? -22.234 -1.867 5.152 1 96.88 550 SER A N 1
ATOM 4397 C CA . SER A 1 550 ? -22.312 -0.773 4.191 1 96.88 550 SER A CA 1
ATOM 4398 C C . SER A 1 550 ? -22.688 -1.283 2.805 1 96.88 550 SER A C 1
ATOM 4400 O O . SER A 1 550 ? -21.953 -2.074 2.207 1 96.88 550 SER A O 1
ATOM 4402 N N . ASN A 1 551 ? -23.797 -0.872 2.256 1 95.56 551 ASN A N 1
ATOM 4403 C CA . ASN A 1 551 ? -24.25 -1.356 0.958 1 95.56 551 ASN A CA 1
ATOM 4404 C C . ASN A 1 551 ? -23.719 -0.497 -0.183 1 95.56 551 ASN A C 1
ATOM 4406 O O . ASN A 1 551 ? -24 -0.759 -1.352 1 95.56 551 ASN A O 1
ATOM 4410 N N . ASN A 1 552 ? -23 0.553 0.142 1 95.19 552 ASN A N 1
ATOM 4411 C CA . ASN A 1 552 ? -22.344 1.451 -0.806 1 95.19 552 ASN A CA 1
ATOM 4412 C C . ASN A 1 552 ? -20.844 1.521 -0.568 1 95.19 552 ASN A C 1
ATOM 4414 O O . ASN A 1 552 ? -20.391 1.844 0.535 1 95.19 552 ASN A O 1
ATOM 4418 N N . MET A 1 553 ? -20.141 1.232 -1.649 1 95.56 553 MET A N 1
ATOM 4419 C CA . MET A 1 553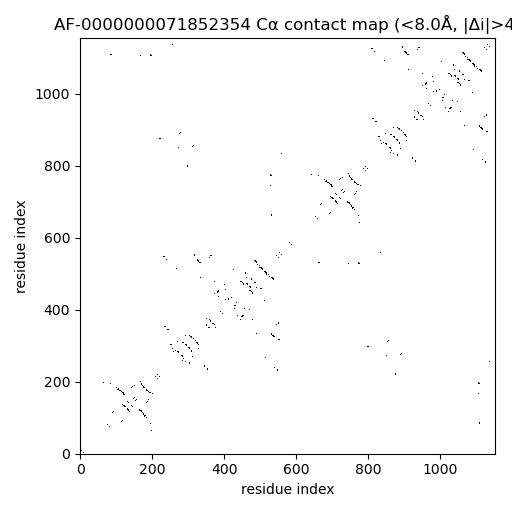 ? -18.688 1.166 -1.526 1 95.56 553 MET A CA 1
ATOM 4420 C C . MET A 1 553 ? -18.109 2.506 -1.071 1 95.56 553 MET A C 1
ATOM 4422 O O . MET A 1 553 ? -17.062 2.553 -0.43 1 95.56 553 MET A O 1
ATOM 4426 N N . LYS A 1 554 ? -18.719 3.58 -1.378 1 95.81 554 LYS A N 1
ATOM 4427 C CA . LYS A 1 554 ? -18.234 4.91 -1.026 1 95.81 554 LYS A CA 1
ATOM 4428 C C . LYS A 1 554 ? -18.219 5.109 0.486 1 95.81 554 LYS A C 1
ATOM 4430 O O . LYS A 1 554 ? -17.562 6.02 0.992 1 95.81 554 LYS A O 1
ATOM 4435 N N . GLU A 1 555 ? -18.922 4.273 1.222 1 96.56 555 GLU A N 1
ATOM 4436 C CA . GLU A 1 555 ? -18.969 4.336 2.68 1 96.56 555 GLU A CA 1
ATOM 4437 C C . GLU A 1 555 ? -17.656 3.836 3.291 1 96.56 555 GLU A C 1
ATOM 4439 O O . GLU A 1 555 ? -17.359 4.133 4.445 1 96.56 555 GLU A O 1
ATOM 4444 N N . VAL A 1 556 ? -16.891 3.039 2.508 1 97.5 556 VAL A N 1
ATOM 4445 C CA . VAL A 1 556 ? -15.711 2.41 3.094 1 97.5 556 VAL A CA 1
ATOM 4446 C C . VAL A 1 556 ? -14.445 2.914 2.393 1 97.5 556 VAL A C 1
ATOM 4448 O O . VAL A 1 556 ? -13.375 2.316 2.521 1 97.5 556 VAL A O 1
ATOM 4451 N N . LEU A 1 557 ? -14.578 3.904 1.604 1 97.38 557 LEU A N 1
ATOM 4452 C CA . LEU A 1 557 ? -13.469 4.648 1.014 1 97.38 557 LEU A CA 1
ATOM 4453 C C . LEU A 1 557 ? -13.375 6.047 1.613 1 97.38 557 LEU A C 1
ATOM 4455 O O . LEU A 1 557 ? -14.359 6.789 1.63 1 97.38 557 LEU A O 1
ATOM 4459 N N . LEU A 1 558 ? -12.219 6.414 2.09 1 97.62 558 LEU A N 1
ATOM 4460 C CA . LEU A 1 558 ? -12.078 7.734 2.695 1 97.62 558 LEU A CA 1
ATOM 4461 C C . LEU A 1 558 ? -12.367 8.836 1.682 1 97.62 558 LEU A C 1
ATOM 4463 O O . LEU A 1 558 ? -13 9.844 2.016 1 97.62 558 LEU A O 1
ATOM 4467 N N . PHE A 1 559 ? -11.93 8.625 0.464 1 96.31 559 PHE A N 1
ATOM 4468 C CA . PHE A 1 559 ? -12.156 9.602 -0.597 1 96.31 559 PHE A CA 1
ATOM 4469 C C . PHE A 1 559 ? -12.562 8.906 -1.89 1 96.31 559 PHE A C 1
ATOM 4471 O O . PHE A 1 559 ? -11.758 8.766 -2.811 1 96.31 559 PHE A O 1
ATOM 4478 N N . PRO A 1 560 ? -13.812 8.562 -2.053 1 94.38 560 PRO A N 1
ATOM 4479 C CA . PRO A 1 560 ? -14.281 7.875 -3.26 1 94.38 560 PRO A CA 1
ATOM 4480 C C . PRO A 1 560 ? -14.328 8.789 -4.48 1 94.38 560 PRO A C 1
ATOM 4482 O O . PRO A 1 560 ? -14.414 10.016 -4.336 1 94.38 560 PRO A O 1
ATOM 4485 N N . ALA A 1 561 ? -14.25 8.25 -5.625 1 89.75 561 ALA A N 1
ATOM 4486 C CA . ALA A 1 561 ? -14.43 9 -6.863 1 89.75 561 ALA A CA 1
ATOM 4487 C C . ALA A 1 561 ? -15.875 9.492 -6.996 1 89.75 561 ALA A C 1
ATOM 4489 O O . ALA A 1 561 ? -16.812 8.727 -6.797 1 89.75 561 ALA A O 1
ATOM 4490 N N . MET A 1 562 ? -15.992 10.734 -7.258 1 89.56 562 MET A N 1
ATOM 4491 C CA . MET A 1 562 ? -17.312 11.359 -7.395 1 89.56 562 MET A CA 1
ATOM 4492 C C . MET A 1 562 ? -17.484 11.93 -8.797 1 89.56 562 MET A C 1
ATOM 4494 O O . MET A 1 562 ? -16.516 12.336 -9.438 1 89.56 562 MET A O 1
ATOM 4498 N N . LYS A 1 563 ? -18.688 11.867 -9.328 1 85.19 563 LYS A N 1
ATOM 4499 C CA . LYS A 1 563 ? -19 12.547 -10.578 1 85.19 563 LYS A CA 1
ATOM 4500 C C . LYS A 1 563 ? -18.828 14.062 -10.445 1 85.19 563 LYS A C 1
ATOM 4502 O O . LYS A 1 563 ? -19.172 14.641 -9.414 1 85.19 563 LYS A O 1
ATOM 4507 N N . PRO A 1 564 ? -18.156 14.695 -11.469 1 80.25 564 PRO A N 1
ATOM 4508 C CA . PRO A 1 564 ? -17.953 16.141 -11.375 1 80.25 564 PRO A CA 1
ATOM 4509 C C . PRO A 1 564 ? -19.266 16.906 -11.195 1 80.25 564 PRO A C 1
ATOM 4511 O O . PRO A 1 564 ? -20.297 16.5 -11.719 1 80.25 564 PRO A O 1
ATOM 4514 N N . ASP A 1 565 ? -19.188 17.906 -10.328 1 70.38 565 ASP A N 1
ATOM 4515 C CA . ASP A 1 565 ? -20.344 18.766 -10.117 1 70.38 565 ASP A CA 1
ATOM 4516 C C . ASP A 1 565 ? -20.641 19.594 -11.367 1 70.38 565 ASP A C 1
ATOM 4518 O O . ASP A 1 565 ? -19.734 20.125 -12.008 1 70.38 565 ASP A O 1
ATOM 4522 N N . GLU A 1 566 ? -21.734 19.391 -12.117 1 57.5 566 GLU A N 1
ATOM 4523 C CA . GLU A 1 566 ? -22.125 20.172 -13.281 1 57.5 566 GLU A CA 1
ATOM 4524 C C . GLU A 1 566 ? -21.844 21.656 -13.062 1 57.5 566 GLU A C 1
ATOM 4526 O O . GLU A 1 566 ? -21.578 22.391 -14.016 1 57.5 566 GLU A O 1
ATOM 4531 N N . ASN A 1 567 ? -22 22.266 -11.969 1 49.72 567 ASN A N 1
ATOM 4532 C CA . ASN A 1 567 ? -21.891 23.703 -11.773 1 49.72 567 ASN A CA 1
ATOM 4533 C C . ASN A 1 567 ? -20.453 24.141 -11.57 1 49.72 567 ASN A C 1
ATOM 4535 O O . ASN A 1 567 ? -20.156 25.344 -11.531 1 49.72 567 ASN A O 1
ATOM 4539 N N . LYS A 1 568 ? -19.547 23.438 -11.336 1 47.56 568 LYS A N 1
ATOM 4540 C CA . LYS A 1 568 ? -18.172 23.906 -11.172 1 47.56 568 LYS A CA 1
ATOM 4541 C C . LYS A 1 568 ? -17.312 23.5 -12.367 1 47.56 568 LYS A C 1
ATOM 4543 O O . LYS A 1 568 ? -17.234 22.312 -12.711 1 47.56 568 LYS A O 1
ATOM 4548 N N . ALA A 1 569 ? -17.047 24.453 -13.328 1 42.91 569 ALA A N 1
ATOM 4549 C CA . ALA A 1 569 ? -16.219 24.359 -14.539 1 42.91 569 ALA A CA 1
ATOM 4550 C C . ALA A 1 569 ? -14.844 23.797 -14.227 1 42.91 569 ALA A C 1
ATOM 4552 O O . ALA A 1 569 ? -14.195 24.203 -13.258 1 42.91 569 ALA A O 1
ATOM 4553 N N . ALA A 1 570 ? -14.422 22.734 -14.797 1 47.81 570 ALA A N 1
ATOM 4554 C CA . ALA A 1 570 ? -13.086 22.125 -14.766 1 47.81 570 ALA A CA 1
ATOM 4555 C C . ALA A 1 570 ? -12 23.203 -14.898 1 47.81 570 ALA A C 1
ATOM 4557 O O . ALA A 1 570 ? -12.18 24.188 -15.617 1 47.81 570 ALA A O 1
ATOM 4558 N N . PRO A 1 571 ? -10.922 23.172 -14.133 1 40.81 571 PRO A N 1
ATOM 4559 C CA . PRO A 1 571 ? -9.859 24.156 -14.359 1 40.81 571 PRO A CA 1
ATOM 4560 C C . PRO A 1 571 ? -9.43 24.234 -15.82 1 40.81 571 PRO A C 1
ATOM 4562 O O . PRO A 1 571 ? -9.32 23.203 -16.484 1 40.81 571 PRO A O 1
ATOM 4565 N N . THR A 1 572 ? -9.758 25.359 -16.547 1 33.94 572 THR A N 1
ATOM 4566 C CA . THR A 1 572 ? -9.344 25.641 -17.922 1 33.94 572 THR A CA 1
ATOM 4567 C C . THR A 1 572 ? -7.848 25.375 -18.094 1 33.94 572 THR A C 1
ATOM 4569 O O . THR A 1 572 ? -7.035 25.781 -17.266 1 33.94 572 THR A O 1
ATOM 4572 N N . GLU A 1 573 ? -7.469 24.344 -18.828 1 36.62 573 GLU A N 1
ATOM 4573 C CA . GLU A 1 573 ? -6.121 24.188 -19.375 1 36.62 573 GLU A CA 1
ATOM 4574 C C . GLU A 1 573 ? -5.547 25.516 -19.828 1 36.62 573 GLU A C 1
ATOM 4576 O O . GLU A 1 573 ? -6.211 26.281 -20.531 1 36.62 573 GLU A O 1
ATOM 4581 N N . GLY A 1 574 ? -4.82 26.188 -19.094 1 30.75 574 GLY A N 1
ATOM 4582 C CA . GLY A 1 574 ? -4.164 27.312 -19.734 1 30.75 574 GLY A CA 1
ATOM 4583 C C . GLY A 1 574 ? -3.715 27.031 -21.156 1 30.75 574 GLY A C 1
ATOM 4584 O O . GLY A 1 574 ? -3.326 25.906 -21.469 1 30.75 574 GLY A O 1
ATOM 4585 N N . THR A 1 575 ? -4.262 27.781 -22.172 1 28.36 575 THR A N 1
ATOM 4586 C CA . THR A 1 575 ? -3.879 27.875 -23.578 1 28.36 575 THR A CA 1
ATOM 4587 C C . THR A 1 575 ? -2.361 27.906 -23.719 1 28.36 575 THR A C 1
ATOM 4589 O O . THR A 1 575 ? -1.703 28.812 -23.188 1 28.36 575 THR A O 1
ATOM 4592 N N . SER A 1 576 ? -1.711 26.844 -23.828 1 23.2 576 SER A N 1
ATOM 4593 C CA . SER A 1 576 ? -0.443 26.953 -24.547 1 23.2 576 SER A CA 1
ATOM 4594 C C . SER A 1 576 ? -0.612 27.734 -25.844 1 23.2 576 SER A C 1
ATOM 4596 O O . SER A 1 576 ? -1.385 27.344 -26.719 1 23.2 576 SER A O 1
ATOM 4598 N N . VAL A 1 577 ? -0.486 29.062 -25.797 1 19.7 577 VAL A N 1
ATOM 4599 C CA . VAL A 1 577 ? 0.079 29.625 -27.016 1 19.7 577 VAL A CA 1
ATOM 4600 C C . VAL A 1 577 ? 1.463 29.031 -27.266 1 19.7 577 VAL A C 1
ATOM 4602 O O . VAL A 1 577 ? 2.289 28.969 -26.359 1 19.7 577 VAL A O 1
ATOM 4605 N N . MET B 1 1 ? 36.094 2.246 -62.938 1 23.91 1 MET B N 1
ATOM 4606 C CA . MET B 1 1 ? 35.719 1.106 -62.125 1 23.91 1 MET B CA 1
ATOM 4607 C C . MET B 1 1 ? 34.688 1.52 -61.062 1 23.91 1 MET B C 1
ATOM 4609 O O . MET B 1 1 ? 35.031 2.299 -60.156 1 23.91 1 MET B O 1
ATOM 4613 N N . ALA B 1 2 ? 33.469 1.582 -61.375 1 31.25 2 ALA B N 1
ATOM 4614 C CA . ALA B 1 2 ? 32.219 2.305 -61.094 1 31.25 2 ALA B CA 1
ATOM 4615 C C . ALA B 1 2 ? 31.547 1.741 -59.844 1 31.25 2 ALA B C 1
ATOM 4617 O O . ALA B 1 2 ? 31.422 0.523 -59.688 1 31.25 2 ALA B O 1
ATOM 4618 N N . ASP B 1 3 ? 31.703 2.361 -58.688 1 33.19 3 ASP B N 1
ATOM 4619 C CA . ASP B 1 3 ? 31.219 1.993 -57.375 1 33.19 3 ASP B CA 1
ATOM 4620 C C . ASP B 1 3 ? 29.75 1.571 -57.406 1 33.19 3 ASP B C 1
ATOM 4622 O O . ASP B 1 3 ? 28.938 2.203 -58.094 1 33.19 3 ASP B O 1
ATOM 4626 N N . VAL B 1 4 ? 29.391 0.313 -57.438 1 39.25 4 VAL B N 1
ATOM 4627 C CA . VAL B 1 4 ? 28.094 -0.312 -57.688 1 39.25 4 VAL B CA 1
ATOM 4628 C C . VAL B 1 4 ? 27.094 0.189 -56.656 1 39.25 4 VAL B C 1
ATOM 4630 O O . VAL B 1 4 ? 27.359 0.194 -55.469 1 39.25 4 VAL B O 1
ATOM 4633 N N . THR B 1 5 ? 26.234 1.106 -57.094 1 39.91 5 THR B N 1
ATOM 4634 C CA . THR B 1 5 ? 25.141 1.779 -56.375 1 39.91 5 THR B CA 1
ATOM 4635 C C . THR B 1 5 ? 24.047 0.786 -56 1 39.91 5 THR B C 1
ATOM 4637 O O . THR B 1 5 ? 23.469 0.131 -56.875 1 39.91 5 THR B O 1
ATOM 4640 N N . THR B 1 6 ? 24.172 0.079 -55 1 42.84 6 THR B N 1
ATOM 4641 C CA . THR B 1 6 ? 23.047 -0.779 -54.688 1 42.84 6 THR B CA 1
ATOM 4642 C C . THR B 1 6 ? 21.766 0.047 -54.531 1 42.84 6 THR B C 1
ATOM 4644 O O . THR B 1 6 ? 21.828 1.241 -54.219 1 42.84 6 THR B O 1
ATOM 4647 N N . PRO B 1 7 ? 20.641 -0.354 -55.188 1 44.56 7 PRO B N 1
ATOM 4648 C CA . PRO B 1 7 ? 19.422 0.457 -55.344 1 44.56 7 PRO B CA 1
ATOM 4649 C C . PRO B 1 7 ? 19.062 1.215 -54.062 1 44.56 7 PRO B C 1
ATOM 4651 O O . PRO B 1 7 ? 18.5 2.311 -54.125 1 44.56 7 PRO B O 1
ATOM 4654 N N . ASP B 1 8 ? 18.828 0.543 -53.125 1 40.28 8 ASP B N 1
ATOM 4655 C CA . ASP B 1 8 ? 18.172 1.219 -52 1 40.28 8 ASP B CA 1
ATOM 4656 C C . ASP B 1 8 ? 19.172 2.084 -51.219 1 40.28 8 ASP B C 1
ATOM 4658 O O . ASP B 1 8 ? 18.906 2.482 -50.094 1 40.28 8 ASP B O 1
ATOM 4662 N N . GLY B 1 9 ? 19.859 3.113 -51.938 1 40.88 9 GLY B N 1
ATOM 4663 C CA . GLY B 1 9 ? 20.812 4.215 -51.844 1 40.88 9 GLY B CA 1
ATOM 4664 C C . GLY B 1 9 ? 22 3.916 -50.969 1 40.88 9 GLY B C 1
ATOM 4665 O O . GLY B 1 9 ? 22.828 4.789 -50.719 1 40.88 9 GLY B O 1
ATOM 4666 N N . GLU B 1 10 ? 21.781 3.232 -49.906 1 39.94 10 GLU B N 1
ATOM 4667 C CA . GLU B 1 10 ? 22.922 3.223 -48.969 1 39.94 10 GLU B CA 1
ATOM 4668 C C . GLU B 1 10 ? 24.094 2.436 -49.562 1 39.94 10 GLU B C 1
ATOM 4670 O O . GLU B 1 10 ? 23.906 1.335 -50.094 1 39.94 10 GLU B O 1
ATOM 4675 N N . LYS B 1 11 ? 25.078 3.236 -49.844 1 45.69 11 LYS B N 1
ATOM 4676 C CA . LYS B 1 11 ? 26.359 2.805 -50.406 1 45.69 11 LYS B CA 1
ATOM 4677 C C . LYS B 1 11 ? 27 1.721 -49.531 1 45.69 11 LYS B C 1
ATOM 4679 O O . LYS B 1 11 ? 27.375 1.977 -48.406 1 45.69 11 LYS B O 1
ATOM 4684 N N . LEU B 1 12 ? 26.469 0.486 -49.531 1 43 12 LEU B N 1
ATOM 4685 C CA . LEU B 1 12 ? 27.156 -0.528 -48.719 1 43 12 LEU B CA 1
ATOM 4686 C C . LEU B 1 12 ? 28.531 -0.831 -49.312 1 43 12 LEU B C 1
ATOM 4688 O O . LEU B 1 12 ? 28.688 -1.008 -50.5 1 43 12 LEU B O 1
ATOM 4692 N N . SER B 1 13 ? 29.531 -0.445 -48.625 1 47.97 13 SER B N 1
ATOM 4693 C CA . SER B 1 13 ? 30.906 -0.597 -49.062 1 47.97 13 SER B CA 1
ATOM 4694 C C . SER B 1 13 ? 31.234 -2.051 -49.406 1 47.97 13 SER B C 1
ATOM 4696 O O . SER B 1 13 ? 30.562 -2.965 -48.906 1 47.97 13 SER B O 1
ATOM 4698 N N . LYS B 1 14 ? 32 -2.275 -50.438 1 50.88 14 LYS B N 1
ATOM 4699 C CA . LYS B 1 14 ? 32.469 -3.564 -50.938 1 50.88 14 LYS B CA 1
ATOM 4700 C C . LYS B 1 14 ? 32.938 -4.465 -49.812 1 50.88 14 LYS B C 1
ATOM 4702 O O . LYS B 1 14 ? 32.688 -5.672 -49.812 1 50.88 14 LYS B O 1
ATOM 4707 N N . ASN B 1 15 ? 33.625 -3.781 -48.906 1 51.56 15 ASN B N 1
ATOM 4708 C CA . ASN B 1 15 ? 34.156 -4.523 -47.781 1 51.56 15 ASN B CA 1
ATOM 4709 C C . ASN B 1 15 ? 33.031 -5.039 -46.844 1 51.56 15 ASN B C 1
ATOM 4711 O O . ASN B 1 15 ? 33.156 -6.137 -46.312 1 51.56 15 ASN B O 1
ATOM 4715 N N . GLU B 1 16 ? 32 -4.254 -46.719 1 55.97 16 GLU B N 1
ATOM 4716 C CA . GLU B 1 16 ? 30.891 -4.633 -45.875 1 55.97 16 GLU B CA 1
ATOM 4717 C C . GLU B 1 16 ? 30.078 -5.754 -46.5 1 55.97 16 GLU B C 1
ATOM 4719 O O . GLU B 1 16 ? 29.594 -6.656 -45.812 1 55.97 16 GLU B O 1
ATOM 4724 N N . LEU B 1 17 ? 30.016 -5.746 -47.844 1 54.41 17 LEU B N 1
ATOM 4725 C CA . LEU B 1 17 ? 29.328 -6.812 -48.562 1 54.41 17 LEU B CA 1
ATOM 4726 C C . LEU B 1 17 ? 30.078 -8.133 -48.438 1 54.41 17 LEU B C 1
ATOM 4728 O O . LEU B 1 17 ? 29.469 -9.18 -48.219 1 54.41 17 LEU B O 1
ATOM 4732 N N . LYS B 1 18 ? 31.344 -8.141 -48.5 1 56 18 LYS B N 1
ATOM 4733 C CA . LYS B 1 18 ? 32.156 -9.336 -48.344 1 56 18 LYS B CA 1
ATOM 4734 C C . LYS B 1 18 ? 32.062 -9.898 -46.938 1 56 18 LYS B C 1
ATOM 4736 O O . LYS B 1 18 ? 32 -11.109 -46.75 1 56 18 LYS B O 1
ATOM 4741 N N . ARG B 1 19 ? 32 -8.984 -45.938 1 58.91 19 ARG B N 1
ATOM 4742 C CA . ARG B 1 19 ? 31.875 -9.414 -44.562 1 58.91 19 ARG B CA 1
ATOM 4743 C C . ARG B 1 19 ? 30.5 -10.047 -44.312 1 58.91 19 ARG B C 1
ATOM 4745 O O . ARG B 1 19 ? 30.406 -11.062 -43.625 1 58.91 19 ARG B O 1
ATOM 4752 N N . ARG B 1 20 ? 29.484 -9.477 -44.969 1 59 20 ARG B N 1
ATOM 4753 C CA . ARG B 1 20 ? 28.141 -10.031 -44.812 1 59 20 ARG B CA 1
ATOM 4754 C C . ARG B 1 20 ? 28.016 -11.383 -45.531 1 59 20 ARG B C 1
ATOM 4756 O O . ARG B 1 20 ? 27.406 -12.312 -45 1 59 20 ARG B O 1
ATOM 4763 N N . MET B 1 21 ? 28.641 -11.508 -46.656 1 58.66 21 MET B N 1
ATOM 4764 C CA . MET B 1 21 ? 28.641 -12.75 -47.406 1 58.66 21 MET B CA 1
ATOM 4765 C C . MET B 1 21 ? 29.406 -13.844 -46.688 1 58.66 21 MET B C 1
ATOM 4767 O O . MET B 1 21 ? 28.984 -15.008 -46.656 1 58.66 21 MET B O 1
ATOM 4771 N N . LYS B 1 22 ? 30.547 -13.516 -46.031 1 57.44 22 LYS B N 1
ATOM 4772 C CA . LYS B 1 22 ? 31.328 -14.484 -45.25 1 57.44 22 LYS B CA 1
ATOM 4773 C C . LYS B 1 22 ? 30.562 -14.922 -44 1 57.44 22 LYS B C 1
ATOM 4775 O O . LYS B 1 22 ? 30.609 -16.094 -43.625 1 57.44 22 LYS B O 1
ATOM 4780 N N . ALA B 1 23 ? 29.828 -13.969 -43.375 1 56 23 ALA B N 1
ATOM 4781 C CA . ALA B 1 23 ? 29.016 -14.281 -42.219 1 56 23 ALA B CA 1
ATOM 4782 C C . ALA B 1 23 ? 27.828 -15.18 -42.594 1 56 23 ALA B C 1
ATOM 4784 O O . ALA B 1 23 ? 27.516 -16.141 -41.875 1 56 23 ALA B O 1
ATOM 4785 N N . ASP B 1 24 ? 27.266 -14.891 -43.75 1 56.16 24 ASP B N 1
ATOM 4786 C CA . ASP B 1 24 ? 26.172 -15.711 -44.25 1 56.16 24 ASP B CA 1
ATOM 4787 C C . ASP B 1 24 ? 26.672 -17.109 -44.625 1 56.16 24 ASP B C 1
ATOM 4789 O O . ASP B 1 24 ? 25.984 -18.094 -44.406 1 56.16 24 ASP B O 1
ATOM 4793 N N . LYS B 1 25 ? 27.844 -17.234 -45.219 1 56.09 25 LYS B N 1
ATOM 4794 C CA . LYS B 1 25 ? 28.438 -18.516 -45.594 1 56.09 25 LYS B CA 1
ATOM 4795 C C . LYS B 1 25 ? 28.781 -19.344 -44.344 1 56.09 25 LYS B C 1
ATOM 4797 O O . LYS B 1 25 ? 28.547 -20.562 -44.344 1 56.09 25 LYS B O 1
ATOM 4802 N N . LYS B 1 26 ? 29.25 -18.625 -43.281 1 52.56 26 LYS B N 1
ATOM 4803 C CA . LYS B 1 26 ? 29.562 -19.344 -42.062 1 52.56 26 LYS B CA 1
ATOM 4804 C C . LYS B 1 26 ? 28.281 -19.844 -41.375 1 52.56 26 LYS B C 1
ATOM 4806 O O . LYS B 1 26 ? 28.25 -20.953 -40.812 1 52.56 26 LYS B O 1
ATOM 4811 N N . VAL B 1 27 ? 27.266 -19 -41.469 1 55.12 27 VAL B N 1
ATOM 4812 C CA . VAL B 1 27 ? 25.969 -19.406 -40.938 1 55.12 27 VAL B CA 1
ATOM 4813 C C . VAL B 1 27 ? 25.406 -20.562 -41.75 1 55.12 27 VAL B C 1
ATOM 4815 O O . VAL B 1 27 ? 24.922 -21.547 -41.188 1 55.12 27 VAL B O 1
ATOM 4818 N N . ALA B 1 28 ? 25.578 -20.547 -43.062 1 56.19 28 ALA B N 1
ATOM 4819 C CA . ALA B 1 28 ? 25.094 -21.609 -43.938 1 56.19 28 ALA B CA 1
ATOM 4820 C C . ALA B 1 28 ? 25.922 -22.875 -43.781 1 56.19 28 ALA B C 1
ATOM 4822 O O . ALA B 1 28 ? 25.375 -23.984 -43.75 1 56.19 28 ALA B O 1
ATOM 4823 N N . GLU B 1 29 ? 27.281 -22.75 -43.625 1 57.03 29 GLU B N 1
ATOM 4824 C CA . GLU B 1 29 ? 28.141 -23.891 -43.406 1 57.03 29 GLU B CA 1
ATOM 4825 C C . GLU B 1 29 ? 27.891 -24.547 -42.062 1 57.03 29 GLU B C 1
ATOM 4827 O O . GLU B 1 29 ? 27.891 -25.781 -41.938 1 57.03 29 GLU B O 1
ATOM 4832 N N . LYS B 1 30 ? 27.594 -23.656 -41 1 49.56 30 LYS B N 1
ATOM 4833 C CA . LYS B 1 30 ? 27.234 -24.203 -39.688 1 49.56 30 LYS B CA 1
ATOM 4834 C C . LYS B 1 30 ? 25.859 -24.875 -39.719 1 49.56 30 LYS B C 1
ATOM 4836 O O . LYS B 1 30 ? 25.672 -25.938 -39.125 1 49.56 30 LYS B O 1
ATOM 4841 N N . GLU B 1 31 ? 25 -24.297 -40.5 1 52.78 31 GLU B N 1
ATOM 4842 C CA . GLU B 1 31 ? 23.688 -24.906 -40.688 1 52.78 31 GLU B CA 1
ATOM 4843 C C . GLU B 1 31 ? 23.781 -26.203 -41.469 1 52.78 31 GLU B C 1
ATOM 4845 O O . GLU B 1 31 ? 23.094 -27.188 -41.125 1 52.78 31 GLU B O 1
ATOM 4850 N N . ALA B 1 32 ? 24.625 -26.266 -42.375 1 54.72 32 ALA B N 1
ATOM 4851 C CA . ALA B 1 32 ? 24.828 -27.469 -43.156 1 54.72 32 ALA B CA 1
ATOM 4852 C C . ALA B 1 32 ? 25.484 -28.562 -42.312 1 54.72 32 ALA B C 1
ATOM 4854 O O . ALA B 1 32 ? 25.109 -29.734 -42.406 1 54.72 32 ALA B O 1
ATOM 4855 N N . LYS B 1 33 ? 26.469 -28.141 -41.469 1 52.47 33 LYS B N 1
ATOM 4856 C CA . LYS B 1 33 ? 27.125 -29.141 -40.594 1 52.47 33 LYS B CA 1
ATOM 4857 C C . LYS B 1 33 ? 26.141 -29.672 -39.562 1 52.47 33 LYS B C 1
ATOM 4859 O O . LYS B 1 33 ? 26.141 -30.859 -39.25 1 52.47 33 LYS B O 1
ATOM 4864 N N . ILE B 1 34 ? 25.234 -28.812 -39.094 1 49.94 34 ILE B N 1
ATOM 4865 C CA . ILE B 1 34 ? 24.203 -29.234 -38.156 1 49.94 34 ILE B CA 1
ATOM 4866 C C . ILE B 1 34 ? 23.203 -30.141 -38.844 1 49.94 34 ILE B C 1
ATOM 4868 O O . ILE B 1 34 ? 22.797 -31.188 -38.312 1 49.94 34 ILE B O 1
ATOM 4872 N N . LYS B 1 35 ? 22.844 -29.781 -40.094 1 47.28 35 LYS B N 1
ATOM 4873 C CA . LYS B 1 35 ? 21.953 -30.641 -40.875 1 47.28 35 LYS B CA 1
ATOM 4874 C C . LYS B 1 35 ? 22.609 -31.984 -41.188 1 47.28 35 LYS B C 1
ATOM 4876 O O . LYS B 1 35 ? 21.969 -33.031 -41.125 1 47.28 35 LYS B O 1
ATOM 4881 N N . GLU B 1 36 ? 23.891 -31.891 -41.594 1 48.25 36 GLU B N 1
ATOM 4882 C CA . GLU B 1 36 ? 24.594 -33.125 -41.875 1 48.25 36 GLU B CA 1
ATOM 4883 C C . GLU B 1 36 ? 24.719 -34 -40.625 1 48.25 36 GLU B C 1
ATOM 4885 O O . GLU B 1 36 ? 24.562 -35.219 -40.719 1 48.25 36 GLU B O 1
ATOM 4890 N N . GLN B 1 37 ? 24.984 -33.344 -39.531 1 45.94 37 GLN B N 1
ATOM 4891 C CA . GLN B 1 37 ? 25.062 -34.125 -38.281 1 45.94 37 GLN B CA 1
ATOM 4892 C C . GLN B 1 37 ? 23.688 -34.656 -37.875 1 45.94 37 GLN B C 1
ATOM 4894 O O . GLN B 1 37 ? 23.562 -35.75 -37.375 1 45.94 37 GLN B O 1
ATOM 4899 N N . LEU B 1 38 ? 22.641 -33.906 -38.219 1 43.31 38 LEU B N 1
ATOM 4900 C CA . LEU B 1 38 ? 21.281 -34.406 -37.969 1 43.31 38 LEU B CA 1
ATOM 4901 C C . LEU B 1 38 ? 20.922 -35.531 -38.938 1 43.31 38 LEU B C 1
ATOM 4903 O O . LEU B 1 38 ? 20.266 -36.5 -38.531 1 43.31 38 LEU B O 1
ATOM 4907 N N . ASP B 1 39 ? 21.328 -35.375 -40.188 1 40.41 39 ASP B N 1
ATOM 4908 C CA . ASP B 1 39 ? 21.031 -36.438 -41.156 1 40.41 39 ASP B CA 1
ATOM 4909 C C . ASP B 1 39 ? 21.797 -37.719 -40.844 1 40.41 39 ASP B C 1
ATOM 4911 O O . ASP B 1 39 ? 21.344 -38.812 -41.156 1 40.41 39 ASP B O 1
ATOM 4915 N N . GLN B 1 40 ? 23.094 -37.562 -40.562 1 39.06 40 GLN B N 1
ATOM 4916 C CA . GLN B 1 40 ? 23.812 -38.781 -40.25 1 39.06 40 GLN B CA 1
ATOM 4917 C C . GLN B 1 40 ? 23.203 -39.469 -39 1 39.06 40 GLN B C 1
ATOM 4919 O O . GLN B 1 40 ? 23.438 -40.656 -38.781 1 39.06 40 GLN B O 1
ATOM 4924 N N . LYS B 1 41 ? 22.625 -38.719 -38.094 1 39.41 41 LYS B N 1
ATOM 4925 C CA . LYS B 1 41 ? 22.016 -39.344 -36.938 1 39.41 41 LYS B CA 1
ATOM 4926 C C . LYS B 1 41 ? 20.719 -40.062 -37.281 1 39.41 41 LYS B C 1
ATOM 4928 O O . LYS B 1 41 ? 20.062 -40.656 -36.438 1 39.41 41 LYS B O 1
ATOM 4933 N N . LYS B 1 42 ? 20.141 -39.875 -38.438 1 36.22 42 LYS B N 1
ATOM 4934 C CA . LYS B 1 42 ? 18.922 -40.625 -38.75 1 36.22 42 LYS B CA 1
ATOM 4935 C C . LYS B 1 42 ? 19.188 -42.125 -38.844 1 36.22 42 LYS B C 1
ATOM 4937 O O . LYS B 1 42 ? 18.266 -42.938 -38.719 1 36.22 42 LYS B O 1
ATOM 4942 N N . GLU B 1 43 ? 20.328 -42.562 -39.469 1 32.69 43 GLU B N 1
ATOM 4943 C CA . GLU B 1 43 ? 20.344 -44 -39.719 1 32.69 43 GLU B CA 1
ATOM 4944 C C . GLU B 1 43 ? 20.469 -44.781 -38.406 1 32.69 43 GLU B C 1
ATOM 4946 O O . GLU B 1 43 ? 20.047 -45.938 -38.312 1 32.69 43 GLU B O 1
ATOM 4951 N N . SER B 1 44 ? 21.531 -44.656 -37.625 1 34.88 44 SER B N 1
ATOM 4952 C CA . SER B 1 44 ? 21.688 -45.562 -36.5 1 34.88 44 SER B CA 1
ATOM 4953 C C . SER B 1 44 ? 20.641 -45.312 -35.406 1 34.88 44 SER B C 1
ATOM 4955 O O . SER B 1 44 ? 20.766 -44.344 -34.656 1 34.88 44 SER B O 1
ATOM 4957 N N . ASN B 1 45 ? 19.297 -45.594 -35.625 1 30.84 45 ASN B N 1
ATOM 4958 C CA . ASN B 1 45 ? 17.984 -45.125 -35.188 1 30.84 45 ASN B CA 1
ATOM 4959 C C . ASN B 1 45 ? 17.766 -45.406 -33.688 1 30.84 45 ASN B C 1
ATOM 4961 O O . ASN B 1 45 ? 17.094 -44.625 -33 1 30.84 45 ASN B O 1
ATOM 4965 N N . ASP B 1 46 ? 17.719 -46.812 -33.344 1 32.34 46 ASP B N 1
ATOM 4966 C CA . ASP B 1 46 ? 16.984 -47.219 -32.156 1 32.34 46 ASP B CA 1
ATOM 4967 C C . ASP B 1 46 ? 17.703 -46.75 -30.875 1 32.34 46 ASP B C 1
ATOM 4969 O O . ASP B 1 46 ? 17.047 -46.406 -29.891 1 32.34 46 ASP B O 1
ATOM 4973 N N . GLN B 1 47 ? 18.938 -47.344 -30.641 1 32.5 47 GLN B N 1
ATOM 4974 C CA . GLN B 1 47 ? 19.656 -47.188 -29.391 1 32.5 47 GLN B CA 1
ATOM 4975 C C . GLN B 1 47 ? 20.078 -45.75 -29.156 1 32.5 47 GLN B C 1
ATOM 4977 O O . GLN B 1 47 ? 20.656 -45.438 -28.125 1 32.5 47 GLN B O 1
ATOM 4982 N N . GLY B 1 48 ? 20.109 -44.969 -30.172 1 31.05 48 GLY B N 1
ATOM 4983 C CA . GLY B 1 48 ? 20.688 -43.625 -30.125 1 31.05 48 GLY B CA 1
ATOM 4984 C C . GLY B 1 48 ? 19.859 -42.656 -29.328 1 31.05 48 GLY B C 1
ATOM 4985 O O . GLY B 1 48 ? 20.219 -41.469 -29.219 1 31.05 48 GLY B O 1
ATOM 4986 N N . ALA B 1 49 ? 18.578 -42.812 -29.281 1 34.72 49 ALA B N 1
ATOM 4987 C CA . ALA B 1 49 ? 17.734 -41.844 -28.578 1 34.72 49 ALA B CA 1
ATOM 4988 C C . ALA B 1 49 ? 18.094 -41.781 -27.094 1 34.72 49 ALA B C 1
ATOM 4990 O O . ALA B 1 49 ? 17.859 -40.781 -26.422 1 34.72 49 ALA B O 1
ATOM 4991 N N . GLN B 1 50 ? 18.391 -43 -26.516 1 34.25 50 GLN B N 1
ATOM 4992 C CA . GLN B 1 50 ? 18.688 -42.969 -25.094 1 34.25 50 GLN B CA 1
ATOM 4993 C C . GLN B 1 50 ? 19.984 -42.219 -24.812 1 34.25 50 GLN B C 1
ATOM 4995 O O . GLN B 1 50 ? 20.109 -41.562 -23.781 1 34.25 50 GLN B O 1
ATOM 5000 N N . ASN B 1 51 ? 21.078 -42.5 -25.609 1 33.97 51 ASN B N 1
ATOM 5001 C CA . ASN B 1 51 ? 22.375 -41.906 -25.359 1 33.97 51 ASN B CA 1
ATOM 5002 C C . ASN B 1 51 ? 22.406 -40.438 -25.703 1 33.97 51 ASN B C 1
ATOM 5004 O O .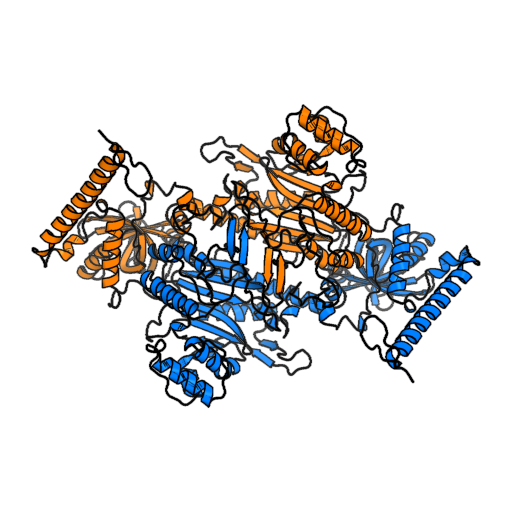 ASN B 1 51 ? 23.438 -39.75 -25.578 1 33.97 51 ASN B O 1
ATOM 5008 N N . ALA B 1 52 ? 21.578 -39.969 -26.578 1 35.78 52 ALA B N 1
ATOM 5009 C CA . ALA B 1 52 ? 21.562 -38.562 -26.922 1 35.78 52 ALA B CA 1
ATOM 5010 C C . ALA B 1 52 ? 21.25 -37.688 -25.703 1 35.78 52 ALA B C 1
ATOM 5012 O O . ALA B 1 52 ? 21.438 -36.469 -25.719 1 35.78 52 ALA B O 1
ATOM 5013 N N . CYS B 1 53 ? 20.516 -38.25 -24.781 1 39.47 53 CYS B N 1
ATOM 5014 C CA . CYS B 1 53 ? 20.203 -37.438 -23.594 1 39.47 53 CYS B CA 1
ATOM 5015 C C . CYS B 1 53 ? 21.484 -37.062 -22.859 1 39.47 53 CYS B C 1
ATOM 5017 O O . CYS B 1 53 ? 21.453 -36.219 -21.969 1 39.47 53 CYS B O 1
ATOM 5019 N N . ALA B 1 54 ? 22.531 -38 -22.828 1 41.47 54 ALA B N 1
ATOM 5020 C CA . ALA B 1 54 ? 23.75 -37.656 -22.125 1 41.47 54 ALA B CA 1
ATOM 5021 C C . ALA B 1 54 ? 24.594 -36.688 -22.938 1 41.47 54 ALA B C 1
ATOM 5023 O O . ALA B 1 54 ? 25.812 -36.594 -22.766 1 41.47 54 ALA B O 1
ATOM 5024 N N . LEU B 1 55 ? 24.25 -36.312 -24.078 1 43.41 55 LEU B N 1
ATOM 5025 C CA . LEU B 1 55 ? 25.125 -35.312 -24.703 1 43.41 55 LEU B CA 1
ATOM 5026 C C . LEU B 1 55 ? 25.5 -34.219 -23.703 1 43.41 55 LEU B C 1
ATOM 5028 O O . LEU B 1 55 ? 24.672 -33.781 -22.922 1 43.41 55 LEU B O 1
ATOM 5032 N N . ASP B 1 56 ? 26.781 -34.031 -23.453 1 54.28 56 ASP B N 1
ATOM 5033 C CA . ASP B 1 56 ? 27.359 -33 -22.609 1 54.28 56 ASP B CA 1
ATOM 5034 C C . ASP B 1 56 ? 26.672 -31.656 -22.859 1 54.28 56 ASP B C 1
ATOM 5036 O O . ASP B 1 56 ? 26.922 -31 -23.875 1 54.28 56 ASP B O 1
ATOM 5040 N N . GLU B 1 57 ? 25.5 -31.5 -22.359 1 65.06 57 GLU B N 1
ATOM 5041 C CA . GLU B 1 57 ? 24.719 -30.281 -22.422 1 65.06 57 GLU B CA 1
ATOM 5042 C C . GLU B 1 57 ? 25.609 -29.047 -22.453 1 65.06 57 GLU B C 1
ATOM 5044 O O . GLU B 1 57 ? 25.25 -28.031 -23.047 1 65.06 57 GLU B O 1
ATOM 5049 N N . GLU B 1 58 ? 26.797 -29.25 -21.984 1 62.03 58 GLU B N 1
ATOM 5050 C CA . GLU B 1 58 ? 27.656 -28.094 -21.875 1 62.03 58 GLU B CA 1
ATOM 5051 C C . GLU B 1 58 ? 28.234 -27.703 -23.234 1 62.03 58 GLU B C 1
ATOM 5053 O O . GLU B 1 58 ? 28.719 -26.578 -23.422 1 62.03 58 GLU B O 1
ATOM 5058 N N . THR B 1 59 ? 28.031 -28.625 -24.172 1 70.44 59 THR B N 1
ATOM 5059 C CA . THR B 1 59 ? 28.625 -28.328 -25.469 1 70.44 59 THR B CA 1
ATOM 5060 C C . THR B 1 59 ? 27.594 -27.719 -26.406 1 70.44 59 THR B C 1
ATOM 5062 O O . THR B 1 59 ? 27.938 -27.234 -27.484 1 70.44 59 THR B O 1
ATOM 5065 N N . LEU B 1 60 ? 26.422 -27.625 -25.906 1 81.88 60 LEU B N 1
ATOM 5066 C CA . LEU B 1 60 ? 25.359 -27.078 -26.75 1 81.88 60 LEU B CA 1
ATOM 5067 C C . LEU B 1 60 ? 25.281 -25.562 -26.609 1 81.88 60 LEU B C 1
ATOM 5069 O O . LEU B 1 60 ? 25.594 -25.016 -25.547 1 81.88 60 LEU B O 1
ATOM 5073 N N . ASP B 1 61 ? 24.984 -24.969 -27.703 1 89.81 61 ASP B N 1
ATOM 5074 C CA . ASP B 1 61 ? 24.656 -23.547 -27.562 1 89.81 61 ASP B CA 1
ATOM 5075 C C . ASP B 1 61 ? 23.281 -23.359 -26.938 1 89.81 61 ASP B C 1
ATOM 5077 O O . ASP B 1 61 ? 22.422 -24.25 -27.031 1 89.81 61 ASP B O 1
ATOM 5081 N N . PRO B 1 62 ? 23.016 -22.312 -26.281 1 90.06 62 PRO B N 1
ATOM 5082 C CA . PRO B 1 62 ? 21.797 -22.062 -25.516 1 90.06 62 PRO B CA 1
ATOM 5083 C C . PRO B 1 62 ? 20.531 -22.25 -26.344 1 90.06 62 PRO B C 1
ATOM 5085 O O . PRO B 1 62 ? 19.516 -22.75 -25.844 1 90.06 62 PRO B O 1
ATOM 5088 N N . ASN B 1 63 ? 20.578 -21.906 -27.547 1 92.44 63 ASN B N 1
ATOM 5089 C CA . ASN B 1 63 ? 19.406 -22.031 -28.406 1 92.44 63 ASN B CA 1
ATOM 5090 C C . ASN B 1 63 ? 19.109 -23.5 -28.75 1 92.44 63 ASN B C 1
ATOM 5092 O O . ASN B 1 63 ? 17.953 -23.906 -28.781 1 92.44 63 ASN B O 1
ATOM 5096 N N . GLN B 1 64 ? 20.156 -24.156 -29.031 1 93.38 64 GLN B N 1
ATOM 5097 C CA . GLN B 1 64 ? 20.016 -25.578 -29.297 1 93.38 64 GLN B CA 1
ATOM 5098 C C . GLN B 1 64 ? 19.5 -26.312 -28.062 1 93.38 64 GLN B C 1
ATOM 5100 O O . GLN B 1 64 ? 18.656 -27.188 -28.172 1 93.38 64 GLN B O 1
ATOM 5105 N N . TYR B 1 65 ? 20.031 -25.938 -27.016 1 94.75 65 TYR B N 1
ATOM 5106 C CA . TYR B 1 65 ? 19.578 -26.547 -25.766 1 94.75 65 TYR B CA 1
ATOM 5107 C C . TYR B 1 65 ? 18.078 -26.312 -25.562 1 94.75 65 TYR B C 1
ATOM 5109 O O . TYR B 1 65 ? 17.344 -27.25 -25.234 1 94.75 65 TYR B O 1
ATOM 5117 N N . TYR B 1 66 ? 17.672 -25.109 -25.75 1 96 66 TYR B N 1
ATOM 5118 C CA . TYR B 1 66 ? 16.266 -24.75 -25.578 1 96 66 TYR B CA 1
ATOM 5119 C C . TYR B 1 66 ? 15.375 -25.594 -26.469 1 96 66 TYR B C 1
ATOM 5121 O O . TYR B 1 66 ? 14.344 -26.109 -26.016 1 96 66 TYR B O 1
ATOM 5129 N N . LYS B 1 67 ? 15.742 -25.781 -27.672 1 95.81 67 LYS B N 1
ATOM 5130 C CA . LYS B 1 67 ? 14.938 -26.531 -28.625 1 95.81 67 LYS B CA 1
ATOM 5131 C C . LYS B 1 67 ? 14.844 -28 -28.234 1 95.81 67 LYS B C 1
ATOM 5133 O O . LYS B 1 67 ? 13.758 -28.578 -28.219 1 95.81 67 LYS B O 1
ATOM 5138 N N . ILE B 1 68 ? 15.969 -28.516 -27.891 1 95.31 68 ILE B N 1
ATOM 5139 C CA . ILE B 1 68 ? 16.031 -29.938 -27.531 1 95.31 68 ILE B CA 1
ATOM 5140 C C . ILE B 1 68 ? 15.242 -30.172 -26.25 1 95.31 68 ILE B C 1
ATOM 5142 O O . ILE B 1 68 ? 14.453 -31.109 -26.156 1 95.31 68 ILE B O 1
ATOM 5146 N N . ARG B 1 69 ? 15.484 -29.297 -25.328 1 96.88 69 ARG B N 1
ATOM 5147 C CA . ARG B 1 69 ? 14.812 -29.422 -24.031 1 96.88 69 ARG B CA 1
ATOM 5148 C C . ARG B 1 69 ? 13.305 -29.266 -24.188 1 96.88 69 ARG B C 1
ATOM 5150 O O . ARG B 1 69 ? 12.531 -30.016 -23.594 1 96.88 69 ARG B O 1
ATOM 5157 N N . THR B 1 70 ? 12.898 -28.312 -24.938 1 97.19 70 THR B N 1
ATOM 5158 C CA . THR B 1 70 ? 11.484 -28.047 -25.172 1 97.19 70 THR B CA 1
ATOM 5159 C C . THR B 1 70 ? 10.82 -29.266 -25.812 1 97.19 70 THR B C 1
ATOM 5161 O O . THR B 1 70 ? 9.711 -29.656 -25.422 1 97.19 70 THR B O 1
ATOM 5164 N N . GLN B 1 71 ? 11.508 -29.812 -26.766 1 96.19 71 GLN B N 1
ATOM 5165 C CA . GLN B 1 71 ? 10.977 -31 -27.438 1 96.19 71 GLN B CA 1
ATOM 5166 C C . GLN B 1 71 ? 10.836 -32.156 -26.469 1 96.19 71 GLN B C 1
ATOM 5168 O O . GLN B 1 71 ? 9.828 -32.875 -26.484 1 96.19 71 GLN B O 1
ATOM 5173 N N . ALA B 1 72 ? 11.883 -32.344 -25.719 1 96 72 ALA B N 1
ATOM 5174 C CA . ALA B 1 72 ? 11.867 -33.438 -24.734 1 96 72 ALA B CA 1
ATOM 5175 C C . ALA B 1 72 ? 10.695 -33.281 -23.781 1 96 72 ALA B C 1
ATOM 5177 O O . ALA B 1 72 ? 10.039 -34.25 -23.422 1 96 72 ALA B O 1
ATOM 5178 N N . ILE B 1 73 ? 10.438 -32.094 -23.359 1 96.75 73 ILE B N 1
ATOM 5179 C CA . ILE B 1 73 ? 9.367 -31.844 -22.391 1 96.75 73 ILE B CA 1
ATOM 5180 C C . ILE B 1 73 ? 8.016 -32.031 -23.062 1 96.75 73 ILE B C 1
ATOM 5182 O O . ILE B 1 73 ? 7.074 -32.531 -22.469 1 96.75 73 ILE B O 1
ATOM 5186 N N . GLN B 1 74 ? 7.891 -31.594 -24.266 1 95.56 74 GLN B N 1
ATOM 5187 C CA . GLN B 1 74 ? 6.641 -31.75 -25 1 95.56 74 GLN B CA 1
ATOM 5188 C C . GLN B 1 74 ? 6.254 -33.219 -25.109 1 95.56 74 GLN B C 1
ATOM 5190 O O . GLN B 1 74 ? 5.07 -33.562 -25.047 1 95.56 74 GLN B O 1
ATOM 5195 N N . GLU B 1 75 ? 7.23 -34.031 -25.234 1 94.94 75 GLU B N 1
ATOM 5196 C CA . GLU B 1 75 ? 6.992 -35.469 -25.391 1 94.94 75 GLU B CA 1
ATOM 5197 C C . GLU B 1 75 ? 6.461 -36.062 -24.109 1 94.94 75 GLU B C 1
ATOM 5199 O O . GLU B 1 75 ? 5.832 -37.125 -24.125 1 94.94 75 GLU B O 1
ATOM 5204 N N . LEU B 1 76 ? 6.719 -35.406 -23.047 1 95.81 76 LEU B N 1
ATOM 5205 C CA . LEU B 1 76 ? 6.281 -35.906 -21.766 1 95.81 76 LEU B CA 1
ATOM 5206 C C . LEU B 1 76 ? 4.836 -35.531 -21.484 1 95.81 76 LEU B C 1
ATOM 5208 O O . LEU B 1 76 ? 4.16 -36.156 -20.656 1 95.81 76 LEU B O 1
ATOM 5212 N N . LYS B 1 77 ? 4.371 -34.531 -22.125 1 93.06 77 LYS B N 1
ATOM 5213 C CA . LYS B 1 77 ? 3.047 -33.969 -21.828 1 93.06 77 LYS B CA 1
ATOM 5214 C C . LYS B 1 77 ? 1.949 -34.969 -22.203 1 93.06 77 LYS B C 1
ATOM 5216 O O . LYS B 1 77 ? 1.993 -35.594 -23.266 1 93.06 77 LYS B O 1
ATOM 5221 N N . GLY B 1 78 ? 1.005 -35.094 -21.281 1 86.94 78 GLY B N 1
ATOM 5222 C CA . GLY B 1 78 ? -0.12 -36 -21.547 1 86.94 78 GLY B CA 1
ATOM 5223 C C . GLY B 1 78 ? 0.153 -37.438 -21.156 1 86.94 78 GLY B C 1
ATOM 5224 O O . GLY B 1 78 ? -0.743 -38.281 -21.219 1 86.94 78 GLY B O 1
ATOM 5225 N N . THR B 1 79 ? 1.394 -37.656 -20.75 1 90.06 79 THR B N 1
ATOM 5226 C CA . THR B 1 79 ? 1.729 -39 -20.297 1 90.06 79 THR B CA 1
ATOM 5227 C C . THR B 1 79 ? 1.623 -39.094 -18.781 1 90.06 79 THR B C 1
ATOM 5229 O O . THR B 1 79 ? 1.231 -38.125 -18.109 1 90.06 79 THR B O 1
ATOM 5232 N N . ALA B 1 80 ? 1.87 -40.219 -18.234 1 87.81 80 ALA B N 1
ATOM 5233 C CA . ALA B 1 80 ? 1.856 -40.469 -16.781 1 87.81 80 ALA B CA 1
ATOM 5234 C C . ALA B 1 80 ? 2.961 -39.656 -16.094 1 87.81 80 ALA B C 1
ATOM 5236 O O . ALA B 1 80 ? 2.91 -39.438 -14.883 1 87.81 80 ALA B O 1
ATOM 5237 N N . GLU B 1 81 ? 3.855 -39.219 -16.859 1 90.75 81 GLU B N 1
ATOM 5238 C CA . GLU B 1 81 ? 4.984 -38.438 -16.344 1 90.75 81 GLU B CA 1
ATOM 5239 C C . GLU B 1 81 ? 4.875 -36.969 -16.688 1 90.75 81 GLU B C 1
ATOM 5241 O O . GLU B 1 81 ? 5.883 -36.312 -16.969 1 90.75 81 GLU B O 1
ATOM 5246 N N . ASP B 1 82 ? 3.674 -36.5 -16.719 1 93.62 82 ASP B N 1
ATOM 5247 C CA . ASP B 1 82 ? 3.461 -35.094 -17.062 1 93.62 82 ASP B CA 1
ATOM 5248 C C . ASP B 1 82 ? 4.379 -34.188 -16.25 1 93.62 82 ASP B C 1
ATOM 5250 O O . ASP B 1 82 ? 4.441 -34.312 -15.031 1 93.62 82 ASP B O 1
ATOM 5254 N N . PRO B 1 83 ? 5.047 -33.281 -16.859 1 97.19 83 PRO B N 1
ATOM 5255 C CA . PRO B 1 83 ? 6.102 -32.5 -16.219 1 97.19 83 PRO B CA 1
ATOM 5256 C C . PRO B 1 83 ? 5.551 -31.344 -15.398 1 97.19 83 PRO B C 1
ATOM 5258 O O . PRO B 1 83 ? 6.316 -30.609 -14.773 1 97.19 83 PRO B O 1
ATOM 5261 N N . TYR B 1 84 ? 4.246 -31.125 -15.398 1 97.88 84 TYR B N 1
ATOM 5262 C CA . TYR B 1 84 ? 3.641 -30.016 -14.68 1 97.88 84 TYR B CA 1
ATOM 5263 C C . TYR B 1 84 ? 2.529 -30.484 -13.758 1 97.88 84 TYR B C 1
ATOM 5265 O O . TYR B 1 84 ? 1.352 -30.219 -13.992 1 97.88 84 TYR B O 1
ATOM 5273 N N . PRO B 1 85 ? 2.898 -31.109 -12.688 1 97.62 85 PRO B N 1
ATOM 5274 C CA . PRO B 1 85 ? 1.855 -31.531 -11.75 1 97.62 85 PRO B CA 1
ATOM 5275 C C . PRO B 1 85 ? 1.124 -30.344 -11.117 1 97.62 85 PRO B C 1
ATOM 5277 O O . PRO B 1 85 ? 1.637 -29.234 -11.117 1 97.62 85 PRO B O 1
ATOM 5280 N N . HIS B 1 86 ? -0.084 -30.578 -10.594 1 97.81 86 HIS B N 1
ATOM 5281 C CA . HIS B 1 86 ? -0.932 -29.531 -10.031 1 97.81 86 HIS B CA 1
ATOM 5282 C C . HIS B 1 86 ? -0.461 -29.125 -8.641 1 97.81 86 HIS B C 1
ATOM 5284 O O . HIS B 1 86 ? -0.726 -28 -8.195 1 97.81 86 HIS B O 1
ATOM 5290 N N . LYS B 1 87 ? 0.179 -30.078 -7.945 1 97.75 87 LYS B N 1
ATOM 5291 C CA . LYS B 1 87 ? 0.568 -29.859 -6.555 1 97.75 87 LYS B CA 1
ATOM 5292 C C . LYS B 1 87 ? 1.721 -30.766 -6.156 1 97.75 87 LYS B C 1
ATOM 5294 O O . LYS B 1 87 ? 1.966 -31.781 -6.805 1 97.75 87 LYS B O 1
ATOM 5299 N N . TYR B 1 88 ? 2.469 -30.344 -5.203 1 98.25 88 TYR B N 1
ATOM 5300 C CA . TYR B 1 88 ? 3.416 -31.203 -4.508 1 98.25 88 TYR B CA 1
ATOM 5301 C C . TYR B 1 88 ? 3.428 -30.906 -3.014 1 98.25 88 TYR B C 1
ATOM 5303 O O . TYR B 1 88 ? 3.664 -29.781 -2.602 1 98.25 88 TYR B O 1
ATOM 5311 N N . HIS B 1 89 ? 3.182 -31.938 -2.254 1 97.88 89 HIS B N 1
ATOM 5312 C CA . HIS B 1 89 ? 3.146 -31.734 -0.808 1 97.88 89 HIS B CA 1
ATOM 5313 C C . HIS B 1 89 ? 4.555 -31.672 -0.228 1 97.88 89 HIS B C 1
ATOM 5315 O O . HIS B 1 89 ? 5.355 -32.594 -0.411 1 97.88 89 HIS B O 1
ATOM 5321 N N . VAL B 1 90 ? 4.824 -30.625 0.436 1 98.06 90 VAL B N 1
ATOM 5322 C CA . VAL B 1 90 ? 6.109 -30.422 1.097 1 98.06 90 VAL B CA 1
ATOM 5323 C C . VAL B 1 90 ? 5.938 -30.562 2.609 1 98.06 90 VAL B C 1
ATOM 5325 O O . VAL B 1 90 ? 5.168 -29.812 3.219 1 98.06 90 VAL B O 1
ATOM 5328 N N . ASP B 1 91 ? 6.707 -31.484 3.191 1 97.88 91 ASP B N 1
ATOM 5329 C CA . ASP B 1 91 ? 6.617 -31.719 4.629 1 97.88 91 ASP B CA 1
ATOM 5330 C C . ASP B 1 91 ? 7.422 -30.672 5.406 1 97.88 91 ASP B C 1
ATOM 5332 O O . ASP B 1 91 ? 7 -30.234 6.477 1 97.88 91 ASP B O 1
ATOM 5336 N N . LEU B 1 92 ? 8.586 -30.406 4.871 1 96.88 92 LEU B N 1
ATOM 5337 C CA . LEU B 1 92 ? 9.516 -29.5 5.523 1 96.88 92 LEU B CA 1
ATOM 5338 C C . LEU B 1 92 ? 10.203 -28.594 4.504 1 96.88 92 LEU B C 1
ATOM 5340 O O . LEU B 1 92 ? 10.586 -29.047 3.424 1 96.88 92 LEU B O 1
ATOM 5344 N N . SER B 1 93 ? 10.297 -27.375 4.918 1 96.69 93 SER B N 1
ATOM 5345 C CA . SER B 1 93 ? 11.148 -26.516 4.109 1 96.69 93 SER B CA 1
ATOM 5346 C C . SER B 1 93 ? 12.602 -26.984 4.145 1 96.69 93 SER B C 1
ATOM 5348 O O . SER B 1 93 ? 12.977 -27.797 4.996 1 96.69 93 SER B O 1
ATOM 5350 N N . LEU B 1 94 ? 13.406 -26.547 3.186 1 98 94 LEU B N 1
ATOM 5351 C CA . LEU B 1 94 ? 14.828 -26.891 3.223 1 98 94 LEU B CA 1
ATOM 5352 C C . LEU B 1 94 ? 15.484 -26.328 4.48 1 98 94 LEU B C 1
ATOM 5354 O O . LEU B 1 94 ? 16.312 -27.016 5.105 1 98 94 LEU B O 1
ATOM 5358 N N . THR B 1 95 ? 15.141 -25.078 4.844 1 96.81 95 THR B N 1
ATOM 5359 C CA . THR B 1 95 ? 15.648 -24.484 6.074 1 96.81 95 THR B CA 1
ATOM 5360 C C . THR B 1 95 ? 15.273 -25.328 7.285 1 96.81 95 THR B C 1
ATOM 5362 O O . THR B 1 95 ? 16.109 -25.594 8.148 1 96.81 95 THR B O 1
ATOM 5365 N N . GLY B 1 96 ? 14.055 -25.797 7.332 1 97.19 96 GLY B N 1
ATOM 5366 C CA . GLY B 1 96 ? 13.609 -26.656 8.414 1 97.19 96 GLY B CA 1
ATOM 5367 C C . GLY B 1 96 ? 14.32 -27.984 8.445 1 97.19 96 GLY B C 1
ATOM 5368 O O . GLY B 1 96 ? 14.633 -28.5 9.523 1 97.19 96 GLY B O 1
ATOM 5369 N N . PHE B 1 97 ? 14.602 -28.516 7.309 1 98.31 97 PHE B N 1
ATOM 5370 C CA . PHE B 1 97 ? 15.32 -29.781 7.184 1 98.31 97 PHE B CA 1
ATOM 5371 C C . PHE B 1 97 ? 16.719 -29.672 7.762 1 98.31 97 PHE B C 1
ATOM 5373 O O . PHE B 1 97 ? 17.156 -30.531 8.531 1 98.31 97 PHE B O 1
ATOM 5380 N N . ILE B 1 98 ? 17.375 -28.656 7.387 1 98.12 98 ILE B N 1
ATOM 5381 C CA . ILE B 1 98 ? 18.75 -28.438 7.828 1 98.12 98 ILE B CA 1
ATOM 5382 C C . ILE B 1 98 ? 18.781 -28.234 9.344 1 98.12 98 ILE B C 1
ATOM 5384 O O . ILE B 1 98 ? 19.625 -28.828 10.039 1 98.12 98 ILE B O 1
ATOM 5388 N N . GLU B 1 99 ? 17.859 -27.438 9.852 1 97.62 99 GLU B N 1
ATOM 5389 C CA . GLU B 1 99 ? 17.797 -27.172 11.289 1 97.62 99 GLU B CA 1
ATOM 5390 C C . GLU B 1 99 ? 17.547 -28.453 12.078 1 97.62 99 GLU B C 1
ATOM 5392 O O . GLU B 1 99 ? 18.156 -28.672 13.125 1 97.62 99 GLU B O 1
ATOM 5397 N N . LYS B 1 100 ? 16.734 -29.297 11.555 1 97.94 100 LYS B N 1
ATOM 5398 C CA . LYS B 1 100 ? 16.281 -30.469 12.289 1 97.94 100 LYS B CA 1
ATOM 5399 C C . LYS B 1 100 ? 17.312 -31.594 12.227 1 97.94 100 LYS B C 1
ATOM 5401 O O . LYS B 1 100 ? 17.469 -32.344 13.188 1 97.94 100 LYS B O 1
ATOM 5406 N N . TYR B 1 101 ? 18.078 -31.672 11.148 1 98.12 101 TYR B N 1
ATOM 5407 C CA . TYR B 1 101 ? 18.844 -32.906 10.945 1 98.12 101 TYR B CA 1
ATOM 5408 C C . TYR B 1 101 ? 20.328 -32.594 10.836 1 98.12 101 TYR B C 1
ATOM 5410 O O . TYR B 1 101 ? 21.141 -33.5 10.555 1 98.12 101 TYR B O 1
ATOM 5418 N N . SER B 1 102 ? 20.719 -31.406 11.031 1 96.5 102 SER B N 1
ATOM 5419 C CA . SER B 1 102 ? 22.125 -31.016 10.914 1 96.5 102 SER B CA 1
ATOM 5420 C C . SER B 1 102 ? 22.984 -31.766 11.914 1 96.5 102 SER B C 1
ATOM 5422 O O . SER B 1 102 ? 24.188 -31.938 11.695 1 96.5 102 SER B O 1
ATOM 5424 N N . ASN B 1 103 ? 22.469 -32.312 12.953 1 96.5 103 ASN B N 1
ATOM 5425 C CA . ASN B 1 103 ? 23.234 -32.938 14.039 1 96.5 103 ASN B CA 1
ATOM 5426 C C . ASN B 1 103 ? 23.453 -34.438 13.797 1 96.5 103 ASN B C 1
ATOM 5428 O O . ASN B 1 103 ? 24.078 -35.125 14.617 1 96.5 103 ASN B O 1
ATOM 5432 N N . LEU B 1 104 ? 23.016 -34.938 12.719 1 97.5 104 LEU B N 1
ATOM 5433 C CA . LEU B 1 104 ? 23.266 -36.344 12.383 1 97.5 104 LEU B CA 1
ATOM 5434 C C . LEU B 1 104 ? 24.75 -36.625 12.273 1 97.5 104 LEU B C 1
ATOM 5436 O O . LEU B 1 104 ? 25.547 -35.719 11.961 1 97.5 104 LEU B O 1
ATOM 5440 N N . GLN B 1 105 ? 25.141 -37.812 12.562 1 97.25 105 GLN B N 1
ATOM 5441 C CA . GLN B 1 105 ? 26.531 -38.219 12.438 1 97.25 105 GLN B CA 1
ATOM 5442 C C . GLN B 1 105 ? 26.844 -38.688 11.023 1 97.25 105 GLN B C 1
ATOM 5444 O O . GLN B 1 105 ? 25.969 -39.219 10.328 1 97.25 105 GLN B O 1
ATOM 5449 N N . PRO B 1 106 ? 28.078 -38.469 10.609 1 96.88 106 PRO B N 1
ATOM 5450 C CA . PRO B 1 106 ? 28.453 -38.969 9.289 1 96.88 106 PRO B CA 1
ATOM 5451 C C . PRO B 1 106 ? 28.125 -40.469 9.109 1 96.88 106 PRO B C 1
ATOM 5453 O O . PRO B 1 106 ? 28.406 -41.25 9.992 1 96.88 106 PRO B O 1
ATOM 5456 N N . GLY B 1 107 ? 27.484 -40.719 8.031 1 95.44 107 GLY B N 1
ATOM 5457 C CA . GLY B 1 107 ? 27.125 -42.094 7.75 1 95.44 107 GLY B CA 1
ATOM 5458 C C . GLY B 1 107 ? 25.719 -42.438 8.188 1 95.44 107 GLY B C 1
ATOM 5459 O O . GLY B 1 107 ? 25.156 -43.469 7.773 1 95.44 107 GLY B O 1
ATOM 5460 N N . ASP B 1 108 ? 25.109 -41.562 8.953 1 96.19 108 ASP B N 1
ATOM 5461 C CA . ASP B 1 108 ? 23.75 -41.812 9.445 1 96.19 108 ASP B CA 1
ATOM 5462 C C . ASP B 1 108 ? 22.719 -41.688 8.312 1 96.19 108 ASP B C 1
ATOM 5464 O O . ASP B 1 108 ? 22.891 -40.844 7.41 1 96.19 108 ASP B O 1
ATOM 5468 N N . GLN B 1 109 ? 21.734 -42.531 8.352 1 96.56 109 GLN B N 1
ATOM 5469 C CA . GLN B 1 109 ? 20.531 -42.469 7.531 1 96.56 109 GLN B CA 1
ATOM 5470 C C . GLN B 1 109 ? 19.297 -42.844 8.344 1 96.56 109 GLN B C 1
ATOM 5472 O O . GLN B 1 109 ? 19.219 -43.969 8.852 1 96.56 109 GLN B O 1
ATOM 5477 N N . LEU B 1 110 ? 18.422 -41.969 8.484 1 97.81 110 LEU B N 1
ATOM 5478 C CA . LEU B 1 110 ? 17.219 -42.281 9.234 1 97.81 110 LEU B CA 1
ATOM 5479 C C . LEU B 1 110 ? 16.172 -42.969 8.352 1 97.81 110 LEU B C 1
ATOM 5481 O O . LEU B 1 110 ? 15.234 -42.312 7.879 1 97.81 110 LEU B O 1
ATOM 5485 N N . THR B 1 111 ? 16.203 -44.188 8.242 1 95.31 111 THR B N 1
ATOM 5486 C CA . THR B 1 111 ? 15.398 -44.969 7.312 1 95.31 111 THR B CA 1
ATOM 5487 C C . THR B 1 111 ? 13.945 -45.031 7.777 1 95.31 111 THR B C 1
ATOM 5489 O O . THR B 1 111 ? 13.047 -45.344 6.996 1 95.31 111 THR B O 1
ATOM 5492 N N . ASP B 1 112 ? 13.711 -44.688 9.023 1 96 112 ASP B N 1
ATOM 5493 C CA . ASP B 1 112 ? 12.352 -44.719 9.57 1 96 112 ASP B CA 1
ATOM 5494 C C . ASP B 1 112 ? 11.633 -43.406 9.352 1 96 112 ASP B C 1
ATOM 5496 O O . ASP B 1 112 ? 10.445 -43.281 9.656 1 96 112 ASP B O 1
ATOM 5500 N N . VAL B 1 113 ? 12.344 -42.469 8.867 1 97.94 113 VAL B N 1
ATOM 5501 C CA . VAL B 1 113 ? 11.766 -41.156 8.602 1 97.94 113 VAL B CA 1
ATOM 5502 C C . VAL B 1 113 ? 11.719 -40.906 7.09 1 97.94 113 VAL B C 1
ATOM 5504 O O . VAL B 1 113 ? 12.734 -41 6.406 1 97.94 113 VAL B O 1
ATOM 5507 N N . VAL B 1 114 ? 10.523 -40.688 6.555 1 98.25 114 VAL B N 1
ATOM 5508 C CA . VAL B 1 114 ? 10.344 -40.344 5.145 1 98.25 114 VAL B CA 1
ATOM 5509 C C . VAL B 1 114 ? 9.703 -38.969 5.027 1 98.25 114 VAL B C 1
ATOM 5511 O O . VAL B 1 114 ? 8.648 -38.719 5.617 1 98.25 114 VAL B O 1
ATOM 5514 N N . LEU B 1 115 ? 10.359 -38.062 4.312 1 97.94 115 LEU B N 1
ATOM 5515 C CA . LEU B 1 115 ? 9.836 -36.719 4.184 1 97.94 115 LEU B CA 1
ATOM 5516 C C . LEU B 1 115 ? 9.922 -36.25 2.738 1 97.94 115 LEU B C 1
ATOM 5518 O O . LEU B 1 115 ? 10.742 -36.75 1.963 1 97.94 115 LEU B O 1
ATOM 5522 N N . ASN B 1 116 ? 9.055 -35.281 2.381 1 98.62 116 ASN B N 1
ATOM 5523 C CA . ASN B 1 116 ? 9.062 -34.594 1.087 1 98.62 116 ASN B CA 1
ATOM 5524 C C . ASN B 1 116 ? 9.656 -33.188 1.191 1 98.62 116 ASN B C 1
ATOM 5526 O O . ASN B 1 116 ? 9.219 -32.406 2.018 1 98.62 116 ASN B O 1
ATOM 5530 N N . VAL B 1 117 ? 10.648 -32.906 0.4 1 98.62 117 VAL B N 1
ATOM 5531 C CA . VAL B 1 117 ? 11.172 -31.562 0.253 1 98.62 117 VAL B CA 1
ATOM 5532 C C . VAL B 1 117 ? 11.188 -31.172 -1.223 1 98.62 117 VAL B C 1
ATOM 5534 O O . VAL B 1 117 ? 10.984 -32.031 -2.098 1 98.62 117 VAL B O 1
ATOM 5537 N N . SER B 1 118 ? 11.305 -29.906 -1.507 1 98.75 118 SER B N 1
ATOM 5538 C CA . SER B 1 118 ? 11.344 -29.422 -2.885 1 98.75 118 SER B CA 1
ATOM 5539 C C . SER B 1 118 ? 12.305 -28.25 -3.035 1 98.75 118 SER B C 1
ATOM 5541 O O . SER B 1 118 ? 12.68 -27.625 -2.045 1 98.75 118 SER B O 1
ATOM 5543 N N . GLY B 1 119 ? 12.688 -28.031 -4.207 1 98.44 119 GLY B N 1
ATOM 5544 C CA . GLY B 1 119 ? 13.578 -26.938 -4.555 1 98.44 119 GLY B CA 1
ATOM 5545 C C . GLY B 1 119 ? 14.023 -26.969 -6.004 1 98.44 119 GLY B C 1
ATOM 5546 O O . GLY B 1 119 ? 13.508 -27.75 -6.805 1 98.44 119 GLY B O 1
ATOM 5547 N N . ARG B 1 120 ? 14.914 -26.078 -6.297 1 98.38 120 ARG B N 1
ATOM 5548 C CA . ARG B 1 120 ? 15.477 -25.969 -7.641 1 98.38 120 ARG B CA 1
ATOM 5549 C C . ARG B 1 120 ? 16.844 -26.641 -7.711 1 98.38 120 ARG B C 1
ATOM 5551 O O . ARG B 1 120 ? 17.672 -26.484 -6.805 1 98.38 120 ARG B O 1
ATOM 5558 N N . VAL B 1 121 ? 17.109 -27.375 -8.797 1 97.88 121 VAL B N 1
ATOM 5559 C CA . VAL B 1 121 ? 18.391 -28.047 -9.008 1 97.88 121 VAL B CA 1
ATOM 5560 C C . VAL B 1 121 ? 19.406 -27.047 -9.555 1 97.88 121 VAL B C 1
ATOM 5562 O O . VAL B 1 121 ? 19.219 -26.469 -10.625 1 97.88 121 VAL B O 1
ATOM 5565 N N . HIS B 1 122 ? 20.5 -26.922 -8.867 1 95.5 122 HIS B N 1
ATOM 5566 C CA . HIS B 1 122 ? 21.516 -25.984 -9.336 1 95.5 122 HIS B CA 1
ATOM 5567 C C . HIS B 1 122 ? 22.734 -26.734 -9.875 1 95.5 122 HIS B C 1
ATOM 5569 O O . HIS B 1 122 ? 23.547 -26.156 -10.602 1 95.5 122 HIS B O 1
ATOM 5575 N N . ALA B 1 123 ? 22.891 -27.953 -9.461 1 94.75 123 ALA B N 1
ATOM 5576 C CA . ALA B 1 123 ? 23.969 -28.797 -9.977 1 94.75 123 ALA B CA 1
ATOM 5577 C C . ALA B 1 123 ? 23.562 -30.266 -9.969 1 94.75 123 ALA B C 1
ATOM 5579 O O . ALA B 1 123 ? 22.766 -30.703 -9.125 1 94.75 123 ALA B O 1
ATOM 5580 N N . LYS B 1 124 ? 24.031 -30.984 -10.93 1 95.25 124 LYS B N 1
ATOM 5581 C CA . LYS B 1 124 ? 23.875 -32.406 -11.078 1 95.25 124 LYS B CA 1
ATOM 5582 C C . LYS B 1 124 ? 25.219 -33.094 -11.406 1 95.25 124 LYS B C 1
ATOM 5584 O O . LYS B 1 124 ? 25.844 -32.781 -12.422 1 95.25 124 LYS B O 1
ATOM 5589 N N . ARG B 1 125 ? 25.594 -33.938 -10.477 1 94.94 125 ARG B N 1
ATOM 5590 C CA . ARG B 1 125 ? 26.875 -34.594 -10.648 1 94.94 125 ARG B CA 1
ATOM 5591 C C . ARG B 1 125 ? 26.75 -36.094 -10.5 1 94.94 125 ARG B C 1
ATOM 5593 O O . ARG B 1 125 ? 26.234 -36.594 -9.484 1 94.94 125 ARG B O 1
ATOM 5600 N N . ALA B 1 126 ? 27.266 -36.75 -11.422 1 93.75 126 ALA B N 1
ATOM 5601 C CA . ALA B 1 126 ? 27.234 -38.219 -11.375 1 93.75 126 ALA B CA 1
ATOM 5602 C C . ALA B 1 126 ? 28.531 -38.781 -10.789 1 93.75 126 ALA B C 1
ATOM 5604 O O . ALA B 1 126 ? 29.625 -38.25 -11.062 1 93.75 126 ALA B O 1
ATOM 5605 N N . SER B 1 127 ? 28.375 -39.625 -9.867 1 92 127 SER B N 1
ATOM 5606 C CA . SER B 1 127 ? 29.469 -40.406 -9.344 1 92 127 SER B CA 1
ATOM 5607 C C . SER B 1 127 ? 29.281 -41.906 -9.672 1 92 127 SER B C 1
ATOM 5609 O O . SER B 1 127 ? 29.016 -42.719 -8.781 1 92 127 SER B O 1
ATOM 5611 N N . GLY B 1 128 ? 29.547 -42.219 -10.883 1 88.44 128 GLY B N 1
ATOM 5612 C CA . GLY B 1 128 ? 29.219 -43.562 -11.398 1 88.44 128 GLY B CA 1
ATOM 5613 C C . GLY B 1 128 ? 27.797 -43.656 -11.898 1 88.44 128 GLY B C 1
ATOM 5614 O O . GLY B 1 128 ? 27.047 -42.656 -11.875 1 88.44 128 GLY B O 1
ATOM 5615 N N . ALA B 1 129 ? 27.422 -44.844 -12.328 1 88.12 129 ALA B N 1
ATOM 5616 C CA . ALA B 1 129 ? 26.125 -45.062 -12.961 1 88.12 129 ALA B CA 1
ATOM 5617 C C . ALA B 1 129 ? 25 -45.156 -11.922 1 88.12 129 ALA B C 1
ATOM 5619 O O . ALA B 1 129 ? 23.828 -44.938 -12.242 1 88.12 129 ALA B O 1
ATOM 5620 N N . LYS B 1 130 ? 25.391 -45.375 -10.758 1 94.69 130 LYS B N 1
ATOM 5621 C CA . LYS B 1 130 ? 24.359 -45.719 -9.781 1 94.69 130 LYS B CA 1
ATOM 5622 C C . LYS B 1 130 ? 24.297 -44.688 -8.656 1 94.69 130 LYS B C 1
ATOM 5624 O O . LYS B 1 130 ? 23.578 -44.875 -7.676 1 94.69 130 LYS B O 1
ATOM 5629 N N . LEU B 1 131 ? 25.078 -43.625 -8.773 1 96 131 LEU B N 1
ATOM 5630 C CA . LEU B 1 131 ? 25.125 -42.625 -7.734 1 96 131 LEU B CA 1
ATOM 5631 C C . LEU B 1 131 ? 25.188 -41.219 -8.352 1 96 131 LEU B C 1
ATOM 5633 O O . LEU B 1 131 ? 26.125 -40.906 -9.102 1 96 131 LEU B O 1
ATOM 5637 N N . ILE B 1 132 ? 24.172 -40.406 -8.055 1 97.5 132 ILE B N 1
ATOM 5638 C CA . ILE B 1 132 ? 24.094 -39.062 -8.594 1 97.5 132 ILE B CA 1
ATOM 5639 C C . ILE B 1 132 ? 23.812 -38.062 -7.461 1 97.5 132 ILE B C 1
ATOM 5641 O O . ILE B 1 132 ? 22.969 -38.344 -6.594 1 97.5 132 ILE B O 1
ATOM 5645 N N . PHE B 1 133 ? 24.516 -36.969 -7.441 1 97.62 133 PHE B N 1
ATOM 5646 C CA . PHE B 1 133 ? 24.344 -35.906 -6.445 1 97.62 133 PHE B CA 1
ATOM 5647 C C . PHE B 1 133 ? 23.703 -34.688 -7.062 1 97.62 133 PHE B C 1
ATOM 5649 O O . PHE B 1 133 ? 24.031 -34.312 -8.188 1 97.62 133 PHE B O 1
ATOM 5656 N N . TYR B 1 134 ? 22.703 -34.156 -6.426 1 97.94 134 TYR B N 1
ATOM 5657 C CA . TYR B 1 134 ? 22.094 -32.875 -6.809 1 97.94 134 TYR B CA 1
ATOM 5658 C C . TYR B 1 134 ? 22.328 -31.828 -5.738 1 97.94 134 TYR B C 1
ATOM 5660 O O . TYR B 1 134 ? 22.375 -32.125 -4.547 1 97.94 134 TYR B O 1
ATOM 5668 N N . ASP B 1 135 ? 22.516 -30.609 -6.156 1 97 135 ASP B N 1
ATOM 5669 C CA . ASP B 1 135 ? 22.438 -29.438 -5.289 1 97 135 ASP B CA 1
ATOM 5670 C C . ASP B 1 135 ? 21.031 -28.812 -5.348 1 97 135 ASP B C 1
ATOM 5672 O O . ASP B 1 135 ? 20.703 -28.109 -6.301 1 97 135 ASP B O 1
ATOM 5676 N N . LEU B 1 136 ? 20.281 -29.094 -4.301 1 98.38 136 LEU B N 1
ATOM 5677 C CA . LEU B 1 136 ? 18.922 -28.578 -4.207 1 98.38 136 LEU B CA 1
ATOM 5678 C C . LEU B 1 136 ? 18.891 -27.25 -3.439 1 98.38 136 LEU B C 1
ATOM 5680 O O . LEU B 1 136 ? 19.375 -27.188 -2.307 1 98.38 136 LEU B O 1
ATOM 5684 N N . ARG B 1 137 ? 18.281 -26.25 -4.082 1 96.88 137 ARG B N 1
ATOM 5685 C CA . ARG B 1 137 ? 18.281 -24.938 -3.441 1 96.88 137 ARG B CA 1
ATOM 5686 C C . ARG B 1 137 ? 16.859 -24.406 -3.27 1 96.88 137 ARG B C 1
ATOM 5688 O O . ARG B 1 137 ? 16 -24.641 -4.121 1 96.88 137 ARG B O 1
ATOM 5695 N N . GLY B 1 138 ? 16.641 -23.734 -2.215 1 95.38 138 GLY B N 1
ATOM 5696 C CA . GLY B 1 138 ? 15.406 -23.078 -1.85 1 95.38 138 GLY B CA 1
ATOM 5697 C C . GLY B 1 138 ? 15.516 -22.266 -0.572 1 95.38 138 GLY B C 1
ATOM 5698 O O . GLY B 1 138 ? 16.297 -22.609 0.319 1 95.38 138 GLY B O 1
ATOM 5699 N N . GLU B 1 139 ? 14.836 -21.188 -0.495 1 94.25 139 GLU B N 1
ATOM 5700 C CA . GLU B 1 139 ? 14.781 -20.328 0.684 1 94.25 139 GLU B CA 1
ATOM 5701 C C . GLU B 1 139 ? 16.172 -19.812 1.049 1 94.25 139 GLU B C 1
ATOM 5703 O O . GLU B 1 139 ? 16.484 -19.641 2.229 1 94.25 139 GLU B O 1
ATOM 5708 N N . GLY B 1 140 ? 16.984 -19.75 0.102 1 91.19 140 GLY B N 1
ATOM 5709 C CA . GLY B 1 140 ? 18.312 -19.188 0.343 1 91.19 140 GLY B CA 1
ATOM 5710 C C . GLY B 1 140 ? 19.297 -20.188 0.871 1 91.19 140 GLY B C 1
ATOM 5711 O O . GLY B 1 140 ? 20.438 -19.844 1.214 1 91.19 140 GLY B O 1
ATOM 5712 N N . VAL B 1 141 ? 18.906 -21.484 0.936 1 96.06 141 VAL B N 1
ATOM 5713 C CA . VAL B 1 141 ? 19.828 -22.5 1.442 1 96.06 141 VAL B CA 1
ATOM 5714 C C . VAL B 1 141 ? 19.969 -23.625 0.417 1 96.06 141 VAL B C 1
ATOM 5716 O O . VAL B 1 141 ? 19.25 -23.656 -0.586 1 96.06 141 VAL B O 1
ATOM 5719 N N . LYS B 1 142 ? 20.953 -24.516 0.694 1 96.25 142 LYS B N 1
ATOM 5720 C CA . LYS B 1 142 ? 21.234 -25.641 -0.188 1 96.25 142 LYS B CA 1
ATOM 5721 C C . LYS B 1 142 ? 21.188 -26.953 0.576 1 96.25 142 LYS B C 1
ATOM 5723 O O . LYS B 1 142 ? 21.578 -27.016 1.741 1 96.25 142 LYS B O 1
ATOM 5728 N N . LEU B 1 143 ? 20.656 -27.969 -0.063 1 98.31 143 LEU B N 1
ATOM 5729 C CA . LEU B 1 143 ? 20.609 -29.312 0.471 1 98.31 143 LEU B CA 1
ATOM 5730 C C . LEU B 1 143 ? 21.047 -30.328 -0.581 1 98.31 143 LEU B C 1
ATOM 5732 O O . LEU B 1 143 ? 20.625 -30.266 -1.735 1 98.31 143 LEU B O 1
ATOM 5736 N N . GLN B 1 144 ? 21.938 -31.188 -0.202 1 98.56 144 GLN B N 1
ATOM 5737 C CA . GLN B 1 144 ? 22.391 -32.219 -1.112 1 98.56 144 GLN B CA 1
ATOM 5738 C C . GLN B 1 144 ? 21.328 -33.344 -1.254 1 98.56 144 GLN B C 1
ATOM 5740 O O . GLN B 1 144 ? 20.734 -33.75 -0.264 1 98.56 144 GLN B O 1
ATOM 5745 N N . VAL B 1 145 ? 21.094 -33.719 -2.482 1 98.69 145 VAL B N 1
ATOM 5746 C CA . VAL B 1 145 ? 20.328 -34.938 -2.787 1 98.69 145 VAL B CA 1
ATOM 5747 C C . VAL B 1 145 ? 21.281 -36.062 -3.223 1 98.69 145 VAL B C 1
ATOM 5749 O O . VAL B 1 145 ? 21.969 -35.938 -4.23 1 98.69 145 VAL B O 1
ATOM 5752 N N . MET B 1 146 ? 21.344 -37.031 -2.461 1 98.19 146 MET B N 1
ATOM 5753 C CA . MET B 1 146 ? 22.203 -38.188 -2.793 1 98.19 146 MET B CA 1
ATOM 5754 C C . MET B 1 146 ? 21.375 -39.344 -3.344 1 98.19 146 MET B C 1
ATOM 5756 O O . MET B 1 146 ? 20.938 -40.219 -2.59 1 98.19 146 MET B O 1
ATOM 5760 N N . ALA B 1 147 ? 21.234 -39.344 -4.633 1 97.81 147 ALA B N 1
ATOM 5761 C CA . ALA B 1 147 ? 20.422 -40.375 -5.285 1 97.81 147 ALA B CA 1
ATOM 5762 C C . ALA B 1 147 ? 21.25 -41.625 -5.551 1 97.81 147 ALA B C 1
ATOM 5764 O O . ALA B 1 147 ? 22.234 -41.594 -6.305 1 97.81 147 ALA B O 1
ATOM 5765 N N . ASN B 1 148 ? 20.797 -42.625 -4.938 1 95.62 148 ASN B N 1
ATOM 5766 C CA . ASN B 1 148 ? 21.438 -43.938 -5.066 1 95.62 148 ASN B CA 1
ATOM 5767 C C . ASN B 1 148 ? 20.469 -44.969 -5.605 1 95.62 148 ASN B C 1
ATOM 5769 O O . ASN B 1 148 ? 19.359 -45.125 -5.086 1 95.62 148 ASN B O 1
ATOM 5773 N N . SER B 1 149 ? 20.938 -45.75 -6.641 1 96.06 149 SER B N 1
ATOM 5774 C CA . SER B 1 149 ? 20.078 -46.75 -7.285 1 96.06 149 SER B CA 1
ATOM 5775 C C . SER B 1 149 ? 19.625 -47.812 -6.297 1 96.06 149 SER B C 1
ATOM 5777 O O . SER B 1 149 ? 18.531 -48.375 -6.43 1 96.06 149 SER B O 1
ATOM 5779 N N . LYS B 1 150 ? 20.328 -48.094 -5.281 1 93.81 150 LYS B N 1
ATOM 5780 C CA . LYS B 1 150 ? 20.031 -49.156 -4.309 1 93.81 150 LYS B CA 1
ATOM 5781 C C . LYS B 1 150 ? 18.875 -48.75 -3.4 1 93.81 150 LYS B C 1
ATOM 5783 O O . LYS B 1 150 ? 18.109 -49.594 -2.945 1 93.81 150 LYS B O 1
ATOM 5788 N N . THR B 1 151 ? 18.812 -47.5 -3.105 1 93 151 THR B N 1
ATOM 5789 C CA . THR B 1 151 ? 17.812 -47 -2.164 1 93 151 THR B CA 1
ATOM 5790 C C . THR B 1 151 ? 16.578 -46.5 -2.904 1 93 151 THR B C 1
ATOM 5792 O O . THR B 1 151 ? 15.547 -46.219 -2.289 1 93 151 THR B O 1
ATOM 5795 N N . TYR B 1 152 ? 16.641 -46.406 -4.188 1 95.88 152 TYR B N 1
ATOM 5796 C CA . TYR B 1 152 ? 15.531 -45.906 -4.996 1 95.88 152 TYR B CA 1
ATOM 5797 C C . TYR B 1 152 ? 14.5 -47 -5.23 1 95.88 152 TYR B C 1
ATOM 5799 O O . TYR B 1 152 ? 14.789 -48.188 -5.066 1 95.88 152 TYR B O 1
ATOM 5807 N N . LYS B 1 153 ? 13.375 -46.719 -5.535 1 94.75 153 LYS B N 1
ATOM 5808 C CA . LYS B 1 153 ? 12.273 -47.656 -5.66 1 94.75 153 LYS B CA 1
ATOM 5809 C C . LYS B 1 153 ? 12.617 -48.781 -6.633 1 94.75 153 LYS B C 1
ATOM 5811 O O . LYS B 1 153 ? 12.281 -49.938 -6.395 1 94.75 153 LYS B O 1
ATOM 5816 N N . SER B 1 154 ? 13.227 -48.438 -7.859 1 95.38 154 SER B N 1
ATOM 5817 C CA . SER B 1 154 ? 13.766 -49.438 -8.789 1 95.38 154 SER B CA 1
ATOM 5818 C C . SER B 1 154 ? 14.914 -48.844 -9.609 1 95.38 154 SER B C 1
ATOM 5820 O O . SER B 1 154 ? 15.039 -47.625 -9.734 1 95.38 154 SER B O 1
ATOM 5822 N N . GLU B 1 155 ? 15.695 -49.719 -10.109 1 94.88 155 GLU B N 1
ATOM 5823 C CA . GLU B 1 155 ? 16.812 -49.25 -10.938 1 94.88 155 GLU B CA 1
ATOM 5824 C C . GLU B 1 155 ? 16.312 -48.562 -12.211 1 94.88 155 GLU B C 1
ATOM 5826 O O . GLU B 1 155 ? 16.906 -47.625 -12.688 1 94.88 155 GLU B O 1
ATOM 5831 N N . GLU B 1 156 ? 15.266 -49.125 -12.727 1 95.25 156 GLU B N 1
ATOM 5832 C CA . GLU B 1 156 ? 14.672 -48.531 -13.93 1 95.25 156 GLU B CA 1
ATOM 5833 C C . GLU B 1 156 ? 14.125 -47.125 -13.664 1 95.25 156 GLU B C 1
ATOM 5835 O O . GLU B 1 156 ? 14.344 -46.219 -14.453 1 95.25 156 GLU B O 1
ATOM 5840 N N . ALA B 1 157 ? 13.438 -47.031 -12.586 1 95.75 157 ALA B N 1
ATOM 5841 C CA . ALA B 1 157 ? 12.883 -45.719 -12.203 1 95.75 157 ALA B CA 1
ATOM 5842 C C . ALA B 1 157 ? 13.992 -44.719 -11.906 1 95.75 157 ALA B C 1
ATOM 5844 O O . ALA B 1 157 ? 13.875 -43.531 -12.234 1 95.75 157 ALA B O 1
ATOM 5845 N N . PHE B 1 158 ? 15.039 -45.219 -11.258 1 97.12 158 PHE B N 1
ATOM 5846 C CA . PHE B 1 158 ? 16.203 -44.406 -10.969 1 97.12 158 PHE B CA 1
ATOM 5847 C C . PHE B 1 158 ? 16.812 -43.844 -12.258 1 97.12 158 PHE B C 1
ATOM 5849 O O . PHE B 1 158 ? 17.047 -42.625 -12.367 1 97.12 158 PHE B O 1
ATOM 5856 N N . ALA B 1 159 ? 17 -44.719 -13.188 1 95.56 159 ALA B N 1
ATOM 5857 C CA . ALA B 1 159 ? 17.609 -44.312 -14.453 1 95.56 159 ALA B CA 1
ATOM 5858 C C . ALA B 1 159 ? 16.688 -43.312 -15.203 1 95.56 159 ALA B C 1
ATOM 5860 O O . ALA B 1 159 ? 17.156 -42.344 -15.758 1 95.56 159 ALA B O 1
ATOM 5861 N N . ALA B 1 160 ? 15.461 -43.625 -15.25 1 94.88 160 ALA B N 1
ATOM 5862 C CA . ALA B 1 160 ? 14.492 -42.812 -16 1 94.88 160 ALA B CA 1
ATOM 5863 C C . ALA B 1 160 ? 14.43 -41.375 -15.484 1 94.88 160 ALA B C 1
ATOM 5865 O O . ALA B 1 160 ? 14.5 -40.438 -16.266 1 94.88 160 ALA B O 1
ATOM 5866 N N . ILE B 1 161 ? 14.281 -41.25 -14.18 1 96.62 161 ILE B N 1
ATOM 5867 C CA . ILE B 1 161 ? 14.109 -39.906 -13.594 1 96.62 161 ILE B CA 1
ATOM 5868 C C . ILE B 1 161 ? 15.406 -39.125 -13.734 1 96.62 161 ILE B C 1
ATOM 5870 O O . ILE B 1 161 ? 15.383 -37.906 -13.992 1 96.62 161 ILE B O 1
ATOM 5874 N N . ASN B 1 162 ? 16.531 -39.719 -13.508 1 96.12 162 ASN B N 1
ATOM 5875 C CA . ASN B 1 162 ? 17.812 -39.031 -13.578 1 96.12 162 ASN B CA 1
ATOM 5876 C C . ASN B 1 162 ? 18.172 -38.656 -15.008 1 96.12 162 ASN B C 1
ATOM 5878 O O . ASN B 1 162 ? 18.922 -37.688 -15.234 1 96.12 162 ASN B O 1
ATOM 5882 N N . ASN B 1 163 ? 17.641 -39.375 -15.969 1 94.06 163 ASN B N 1
ATOM 5883 C CA . ASN B 1 163 ? 17.844 -39.031 -17.359 1 94.06 163 ASN B CA 1
ATOM 5884 C C . ASN B 1 163 ? 16.984 -37.812 -17.766 1 94.06 163 ASN B C 1
ATOM 5886 O O . ASN B 1 163 ? 17.328 -37.094 -18.688 1 94.06 163 ASN B O 1
ATOM 5890 N N . LYS B 1 164 ? 15.953 -37.656 -17.062 1 95.19 164 LYS B N 1
ATOM 5891 C CA . LYS B 1 164 ? 14.977 -36.594 -17.359 1 95.19 164 LYS B CA 1
ATOM 5892 C C . LYS B 1 164 ? 15.383 -35.281 -16.719 1 95.19 164 LYS B C 1
ATOM 5894 O O . LYS B 1 164 ? 15.211 -34.219 -17.297 1 95.19 164 LYS B O 1
ATOM 5899 N N . LEU B 1 165 ? 15.945 -35.25 -15.562 1 97.44 165 LEU B N 1
ATOM 5900 C CA . LEU B 1 165 ? 16.203 -34.094 -14.75 1 97.44 165 LEU B CA 1
ATOM 5901 C C . LEU B 1 165 ? 17.422 -33.312 -15.242 1 97.44 165 LEU B C 1
ATOM 5903 O O . LEU B 1 165 ? 18.422 -33.938 -15.656 1 97.44 165 LEU B O 1
ATOM 5907 N N . ARG B 1 166 ? 17.297 -32.031 -15.242 1 96.06 166 ARG B N 1
ATOM 5908 C CA . ARG B 1 166 ? 18.391 -31.125 -15.625 1 96.06 166 ARG B CA 1
ATOM 5909 C C . ARG B 1 166 ? 18.578 -30 -14.609 1 96.06 166 ARG B C 1
ATOM 5911 O O . ARG B 1 166 ? 17.703 -29.781 -13.773 1 96.06 166 ARG B O 1
ATOM 5918 N N . ARG B 1 167 ? 19.703 -29.344 -14.766 1 95.62 167 ARG B N 1
ATOM 5919 C CA . ARG B 1 167 ? 19.938 -28.141 -13.961 1 95.62 167 ARG B CA 1
ATOM 5920 C C . ARG B 1 167 ? 18.875 -27.078 -14.219 1 95.62 167 ARG B C 1
ATOM 5922 O O . ARG B 1 167 ? 18.484 -26.844 -15.367 1 95.62 167 ARG B O 1
ATOM 5929 N N . GLY B 1 168 ? 18.406 -26.5 -13.156 1 96.94 168 GLY B N 1
ATOM 5930 C CA . GLY B 1 168 ? 17.391 -25.484 -13.273 1 96.94 168 GLY B CA 1
ATOM 5931 C C . GLY B 1 168 ? 15.992 -26 -12.977 1 96.94 168 GLY B C 1
ATOM 5932 O O . GLY B 1 168 ? 15.086 -25.234 -12.648 1 96.94 168 GLY B O 1
ATOM 5933 N N . ASP B 1 169 ? 15.797 -27.297 -13.109 1 98.38 169 ASP B N 1
ATOM 5934 C CA . ASP B 1 169 ? 14.492 -27.906 -12.875 1 98.38 169 ASP B CA 1
ATOM 5935 C C . ASP B 1 169 ? 14.07 -27.75 -11.414 1 98.38 169 ASP B C 1
ATOM 5937 O O . ASP B 1 169 ? 14.914 -27.719 -10.516 1 98.38 169 ASP B O 1
ATOM 5941 N N . ILE B 1 170 ? 12.805 -27.594 -11.227 1 98.75 170 ILE B N 1
ATOM 5942 C CA . ILE B 1 170 ? 12.219 -27.734 -9.898 1 98.75 170 ILE B CA 1
ATOM 5943 C C . ILE B 1 170 ? 11.797 -29.188 -9.672 1 98.75 170 ILE B C 1
ATOM 5945 O O . ILE B 1 170 ? 11.102 -29.781 -10.508 1 98.75 170 ILE B O 1
ATOM 5949 N N . ILE B 1 171 ? 12.203 -29.766 -8.516 1 98.81 171 ILE B N 1
ATOM 5950 C CA . ILE B 1 171 ? 11.898 -31.188 -8.305 1 98.81 171 ILE B CA 1
ATOM 5951 C C . ILE B 1 171 ? 11.367 -31.391 -6.887 1 98.81 171 ILE B C 1
ATOM 5953 O O . ILE B 1 171 ? 11.547 -30.531 -6.016 1 98.81 171 ILE B O 1
ATOM 5957 N N . GLY B 1 172 ? 10.578 -32.406 -6.707 1 98.69 172 GLY B N 1
ATOM 5958 C CA . GLY B 1 172 ? 10.219 -32.969 -5.41 1 98.69 172 GLY B CA 1
ATOM 5959 C C . GLY B 1 172 ? 11.016 -34.188 -5.047 1 98.69 172 GLY B C 1
ATOM 5960 O O . GLY B 1 172 ? 11.297 -35.031 -5.906 1 98.69 172 GLY B O 1
ATOM 5961 N N . VAL B 1 173 ? 11.414 -34.281 -3.797 1 98.75 173 VAL B N 1
ATOM 5962 C CA . VAL B 1 173 ? 12.211 -35.406 -3.326 1 98.75 173 VAL B CA 1
ATOM 5963 C C . VAL B 1 173 ? 11.539 -36.031 -2.113 1 98.75 173 VAL B C 1
ATOM 5965 O O . VAL B 1 173 ? 11.375 -35.406 -1.076 1 98.75 173 VAL B O 1
ATOM 5968 N N . ARG B 1 174 ? 11.07 -37.219 -2.246 1 98.56 174 ARG B N 1
ATOM 5969 C CA . ARG B 1 174 ? 10.609 -38.062 -1.135 1 98.56 174 ARG B CA 1
ATOM 5970 C C . ARG B 1 174 ? 11.703 -39.031 -0.681 1 98.56 174 ARG B C 1
ATOM 5972 O O . ARG B 1 174 ? 12.133 -39.875 -1.447 1 98.56 174 ARG B O 1
ATOM 5979 N N . GLY B 1 175 ? 12.172 -38.781 0.552 1 98.5 175 GLY B N 1
ATOM 5980 C CA . GLY B 1 175 ? 13.289 -39.625 0.952 1 98.5 175 GLY B CA 1
ATOM 5981 C C . GLY B 1 175 ? 13.617 -39.531 2.43 1 98.5 175 GLY B C 1
ATOM 5982 O O . GLY B 1 175 ? 12.781 -39.094 3.227 1 98.5 175 GLY B O 1
ATOM 5983 N N . ASN B 1 176 ? 14.875 -40.031 2.773 1 98.44 176 ASN B N 1
ATOM 5984 C CA . ASN B 1 176 ? 15.344 -40.125 4.156 1 98.44 176 ASN B CA 1
ATOM 5985 C C . ASN B 1 176 ? 16.453 -39.125 4.438 1 98.44 176 ASN B C 1
ATOM 5987 O O . ASN B 1 176 ? 17.391 -39 3.639 1 98.44 176 ASN B O 1
ATOM 5991 N N . PRO B 1 177 ? 16.312 -38.469 5.609 1 98.62 177 PRO B N 1
ATOM 5992 C CA . PRO B 1 177 ? 17.484 -37.656 5.996 1 98.62 177 PRO B CA 1
ATOM 5993 C C . PRO B 1 177 ? 18.703 -38.5 6.316 1 98.62 177 PRO B C 1
ATOM 5995 O O . PRO B 1 177 ? 18.578 -39.594 6.875 1 98.62 177 PRO B O 1
ATOM 5998 N N . GLY B 1 178 ? 19.859 -38.031 5.938 1 98 178 GLY B N 1
ATOM 5999 C CA . GLY B 1 178 ? 21.109 -38.688 6.242 1 98 178 GLY B CA 1
ATOM 6000 C C . GLY B 1 178 ? 22.328 -37.781 6.059 1 98 178 GLY B C 1
ATOM 6001 O O . GLY B 1 178 ? 22.188 -36.625 5.676 1 98 178 GLY B O 1
ATOM 6002 N N . LYS B 1 179 ? 23.422 -38.281 6.445 1 97.56 179 LYS B N 1
ATOM 6003 C CA . LYS B 1 179 ? 24.703 -37.625 6.219 1 97.56 179 LYS B CA 1
ATOM 6004 C C . LYS B 1 179 ? 25.688 -38.594 5.523 1 97.56 179 LYS B C 1
ATOM 6006 O O . LYS B 1 179 ? 25.734 -39.781 5.836 1 97.56 179 LYS B O 1
ATOM 6011 N N . THR B 1 180 ? 26.297 -38.031 4.516 1 95.31 180 THR B N 1
ATOM 6012 C CA . THR B 1 180 ? 27.297 -38.844 3.838 1 95.31 180 THR B CA 1
ATOM 6013 C C . THR B 1 180 ? 28.453 -39.156 4.766 1 95.31 180 THR B C 1
ATOM 6015 O O . THR B 1 180 ? 28.594 -38.562 5.832 1 95.31 180 THR B O 1
ATOM 6018 N N . LYS B 1 181 ? 29.297 -40.094 4.281 1 93.25 181 LYS B N 1
ATOM 6019 C CA . LYS B 1 181 ? 30.484 -40.438 5.055 1 93.25 181 LYS B CA 1
ATOM 6020 C C . LYS B 1 181 ? 31.406 -39.219 5.191 1 93.25 181 LYS B C 1
ATOM 6022 O O . LYS B 1 181 ? 32.125 -39.094 6.195 1 93.25 181 LYS B O 1
ATOM 6027 N N . LYS B 1 182 ? 31.328 -38.344 4.289 1 94.38 182 LYS B N 1
ATOM 6028 C CA . LYS B 1 182 ? 32.156 -37.125 4.293 1 94.38 182 LYS B CA 1
ATOM 6029 C C . LYS B 1 182 ? 31.547 -36.031 5.137 1 94.38 182 LYS B C 1
ATOM 6031 O O . LYS B 1 182 ? 32.125 -34.938 5.289 1 94.38 182 LYS B O 1
ATOM 6036 N N . GLY B 1 183 ? 30.344 -36.25 5.625 1 95.5 183 GLY B N 1
ATOM 6037 C CA . GLY B 1 183 ? 29.75 -35.344 6.59 1 95.5 183 GLY B CA 1
ATOM 6038 C C . GLY B 1 183 ? 28.781 -34.375 5.957 1 95.5 183 GLY B C 1
ATOM 6039 O O . GLY B 1 183 ? 28.359 -33.406 6.598 1 95.5 183 GLY B O 1
ATOM 6040 N N . GLU B 1 184 ? 28.469 -34.625 4.801 1 97.19 184 GLU B N 1
ATOM 6041 C CA . GLU B 1 184 ? 27.531 -33.719 4.141 1 97.19 184 GLU B CA 1
ATOM 6042 C C . GLU B 1 184 ? 26.094 -34.125 4.379 1 97.19 184 GLU B C 1
ATOM 6044 O O . GLU B 1 184 ? 25.719 -35.281 4.086 1 97.19 184 GLU B O 1
ATOM 6049 N N . LEU B 1 185 ? 25.344 -33.25 5.023 1 98.44 185 LEU B N 1
ATOM 6050 C CA . LEU B 1 185 ? 23.922 -33.5 5.215 1 98.44 185 LEU B CA 1
ATOM 6051 C C . LEU B 1 185 ? 23.219 -33.688 3.875 1 98.44 185 LEU B C 1
ATOM 6053 O O . LEU B 1 185 ? 23.406 -32.875 2.961 1 98.44 185 LEU B O 1
ATOM 6057 N N . SER B 1 186 ? 22.438 -34.781 3.768 1 98.62 186 SER B N 1
ATOM 6058 C CA . SER B 1 186 ? 21.797 -35.156 2.502 1 98.62 186 SER B CA 1
ATOM 6059 C C . SER B 1 186 ? 20.406 -35.75 2.725 1 98.62 186 SER B C 1
ATOM 6061 O O . SER B 1 186 ? 20.094 -36.188 3.83 1 98.62 186 SER B O 1
ATOM 6063 N N . ILE B 1 187 ? 19.578 -35.562 1.722 1 98.75 187 ILE B N 1
ATOM 6064 C CA . ILE B 1 187 ? 18.391 -36.406 1.624 1 98.75 187 ILE B CA 1
ATOM 6065 C C . ILE B 1 187 ? 18.625 -37.531 0.61 1 98.75 187 ILE B C 1
ATOM 6067 O O . ILE B 1 187 ? 19.188 -37.281 -0.464 1 98.75 187 ILE B O 1
ATOM 6071 N N . ILE B 1 188 ? 18.297 -38.75 0.988 1 98.31 188 ILE B N 1
ATOM 6072 C CA . ILE B 1 188 ? 18.422 -39.906 0.134 1 98.31 188 ILE B CA 1
ATOM 6073 C C . ILE B 1 188 ? 17.062 -40.281 -0.451 1 98.31 188 ILE B C 1
ATOM 6075 O O . ILE B 1 188 ? 16.219 -40.875 0.239 1 98.31 188 ILE B O 1
ATOM 6079 N N . PRO B 1 189 ? 16.875 -40.031 -1.73 1 98.38 189 PRO B N 1
ATOM 6080 C CA . PRO B 1 189 ? 15.539 -40.156 -2.318 1 98.38 189 PRO B CA 1
ATOM 6081 C C . PRO B 1 189 ? 15.078 -41.594 -2.469 1 98.38 189 PRO B C 1
ATOM 6083 O O . PRO B 1 189 ? 15.875 -42.469 -2.844 1 98.38 189 PRO B O 1
ATOM 6086 N N . ILE B 1 190 ? 13.875 -41.844 -2.115 1 97.88 190 ILE B N 1
ATOM 6087 C CA . ILE B 1 190 ? 13.125 -43 -2.521 1 97.88 190 ILE B CA 1
ATOM 6088 C C . ILE B 1 190 ? 12.484 -42.781 -3.889 1 97.88 190 ILE B C 1
ATOM 6090 O O . ILE B 1 190 ? 12.391 -43.688 -4.703 1 97.88 190 ILE B O 1
ATOM 6094 N N . GLU B 1 191 ? 12.117 -41.562 -4.031 1 97.69 191 GLU B N 1
ATOM 6095 C CA . GLU B 1 191 ? 11.469 -41.156 -5.262 1 97.69 191 GLU B CA 1
ATOM 6096 C C . GLU B 1 191 ? 11.688 -39.656 -5.512 1 97.69 191 GLU B C 1
ATOM 6098 O O . GLU B 1 191 ? 11.648 -38.844 -4.574 1 97.69 191 GLU B O 1
ATOM 6103 N N . MET B 1 192 ? 11.969 -39.344 -6.762 1 98.25 192 MET B N 1
ATOM 6104 C CA . MET B 1 192 ? 12.07 -37.938 -7.188 1 98.25 192 MET B CA 1
ATOM 6105 C C . MET B 1 192 ? 11.039 -37.625 -8.273 1 98.25 192 MET B C 1
ATOM 6107 O O . MET B 1 192 ? 10.648 -38.531 -9.031 1 98.25 192 MET B O 1
ATOM 6111 N N . THR B 1 193 ? 10.547 -36.406 -8.289 1 97.94 193 THR B N 1
ATOM 6112 C CA . THR B 1 193 ? 9.523 -36 -9.242 1 97.94 193 THR B CA 1
ATOM 6113 C C . THR B 1 193 ? 9.891 -34.656 -9.875 1 97.94 193 THR B C 1
ATOM 6115 O O . THR B 1 193 ? 10.305 -33.75 -9.18 1 97.94 193 THR B O 1
ATOM 6118 N N . LEU B 1 194 ? 9.797 -34.594 -11.203 1 98.5 194 LEU B N 1
ATOM 6119 C CA . LEU B 1 194 ? 9.898 -33.312 -11.891 1 98.5 194 LEU B CA 1
ATOM 6120 C C . LEU B 1 194 ? 8.633 -32.469 -11.672 1 98.5 194 LEU B C 1
ATOM 6122 O O . LEU B 1 194 ? 7.527 -32.938 -11.969 1 98.5 194 LEU B O 1
ATOM 6126 N N . LEU B 1 195 ? 8.82 -31.344 -11.125 1 98.56 195 LEU B N 1
ATOM 6127 C CA . LEU B 1 195 ? 7.668 -30.516 -10.805 1 98.56 195 LEU B CA 1
ATOM 6128 C C . LEU B 1 195 ? 7.496 -29.406 -11.828 1 98.56 195 LEU B C 1
ATOM 6130 O O . LEU B 1 195 ? 6.379 -28.938 -12.062 1 98.56 195 LEU B O 1
ATOM 6134 N N . SER B 1 196 ? 8.562 -28.891 -12.367 1 98.69 196 SER B N 1
ATOM 6135 C CA . SER B 1 196 ? 8.586 -27.891 -13.43 1 98.69 196 SER B CA 1
ATOM 6136 C C . SER B 1 196 ? 9.938 -27.844 -14.125 1 98.69 196 SER B C 1
ATOM 6138 O O . SER B 1 196 ? 10.977 -27.672 -13.469 1 98.69 196 SER B O 1
ATOM 6140 N N . PRO B 1 197 ? 9.969 -27.984 -15.391 1 98.5 197 PRO B N 1
ATOM 6141 C CA . PRO B 1 197 ? 11.242 -27.984 -16.109 1 98.5 197 PRO B CA 1
ATOM 6142 C C . PRO B 1 197 ? 11.773 -26.578 -16.375 1 98.5 197 PRO B C 1
ATOM 6144 O O . PRO B 1 197 ? 10.984 -25.641 -16.562 1 98.5 197 PRO B O 1
ATOM 6147 N N . CYS B 1 198 ? 13.023 -26.453 -16.344 1 98.38 198 CYS B N 1
ATOM 6148 C CA . CYS B 1 198 ? 13.703 -25.266 -16.859 1 98.38 198 CYS B CA 1
ATOM 6149 C C . CYS B 1 198 ? 14.125 -25.469 -18.297 1 98.38 198 CYS B C 1
ATOM 6151 O O . CYS B 1 198 ? 14.93 -26.344 -18.609 1 98.38 198 CYS B O 1
ATOM 6153 N N . LEU B 1 199 ? 13.641 -24.641 -19.156 1 98.12 199 LEU B N 1
ATOM 6154 C CA . LEU B 1 199 ? 13.859 -24.844 -20.594 1 98.12 199 LEU B CA 1
ATOM 6155 C C . LEU B 1 199 ? 15.141 -24.156 -21.047 1 98.12 199 LEU B C 1
ATOM 6157 O O . LEU B 1 199 ? 15.625 -24.406 -22.156 1 98.12 199 LEU B O 1
ATOM 6161 N N . HIS B 1 200 ? 15.672 -23.344 -20.172 1 96.69 200 HIS B N 1
ATOM 6162 C CA . HIS B 1 200 ? 16.875 -22.578 -20.516 1 96.69 200 HIS B CA 1
ATOM 6163 C C . HIS B 1 200 ? 18.094 -23.109 -19.766 1 96.69 200 HIS B C 1
ATOM 6165 O O . HIS B 1 200 ? 17.953 -23.688 -18.688 1 96.69 200 HIS B O 1
ATOM 6171 N N . MET B 1 201 ? 19.219 -22.891 -20.422 1 91.94 201 MET B N 1
ATOM 6172 C CA . MET B 1 201 ? 20.469 -23.156 -19.719 1 91.94 201 MET B CA 1
ATOM 6173 C C . MET B 1 201 ? 20.734 -22.094 -18.641 1 91.94 201 MET B C 1
ATOM 6175 O O . MET B 1 201 ? 20.859 -20.906 -18.953 1 91.94 201 MET B O 1
ATOM 6179 N N . LEU B 1 202 ? 20.781 -22.531 -17.453 1 89 202 LEU B N 1
ATOM 6180 C CA . LEU B 1 202 ? 21.047 -21.578 -16.391 1 89 202 LEU B CA 1
ATOM 6181 C C . LEU B 1 202 ? 22.516 -21.156 -16.391 1 89 202 LEU B C 1
ATOM 6183 O O . LEU B 1 202 ? 23.406 -22 -16.578 1 89 202 LEU B O 1
ATOM 6187 N N . PRO B 1 203 ? 22.656 -19.875 -16.203 1 84.44 203 PRO B N 1
ATOM 6188 C CA . PRO B 1 203 ? 24.062 -19.484 -16.016 1 84.44 203 PRO B CA 1
ATOM 6189 C C . PRO B 1 203 ? 24.703 -20.172 -14.805 1 84.44 203 PRO B C 1
ATOM 6191 O O . PRO B 1 203 ? 24.016 -20.516 -13.852 1 84.44 203 PRO B O 1
ATOM 6194 N N . HIS B 1 204 ? 25.984 -20.406 -14.891 1 78.44 204 HIS B N 1
ATOM 6195 C CA . HIS B 1 204 ? 26.672 -21.062 -13.781 1 78.44 204 HIS B CA 1
ATOM 6196 C C . HIS B 1 204 ? 26.719 -20.156 -12.555 1 78.44 204 HIS B C 1
ATOM 6198 O O . HIS B 1 204 ? 26.922 -18.938 -12.68 1 78.44 204 HIS B O 1
ATOM 6204 N N . LEU B 1 205 ? 26.578 -20.781 -11.469 1 69.62 205 LEU B N 1
ATOM 6205 C CA . LEU B 1 205 ? 26.469 -20.062 -10.195 1 69.62 205 LEU B CA 1
ATOM 6206 C C . LEU B 1 205 ? 27.766 -19.359 -9.859 1 69.62 205 LEU B C 1
ATOM 6208 O O . LEU B 1 205 ? 27.75 -18.266 -9.281 1 69.62 205 LEU B O 1
ATOM 6212 N N . HIS B 1 206 ? 28.797 -20.031 -10.18 1 70.69 206 HIS B N 1
ATOM 6213 C CA . HIS B 1 206 ? 30.094 -19.5 -9.773 1 70.69 206 HIS B CA 1
ATOM 6214 C C . HIS B 1 206 ? 30.297 -18.078 -10.289 1 70.69 206 HIS B C 1
ATOM 6216 O O . HIS B 1 206 ? 30.859 -17.234 -9.594 1 70.69 206 HIS B O 1
ATOM 6222 N N . PHE B 1 207 ? 29.719 -17.859 -11.383 1 72.5 207 PHE B N 1
ATOM 6223 C CA . PHE B 1 207 ? 29.906 -16.531 -11.953 1 72.5 207 PHE B CA 1
ATOM 6224 C C . PHE B 1 207 ? 28.719 -15.633 -11.625 1 72.5 207 PHE B C 1
ATOM 6226 O O . PHE B 1 207 ? 28.844 -14.406 -11.656 1 72.5 207 PHE B O 1
ATOM 6233 N N . GLY B 1 208 ? 27.719 -16.219 -11.211 1 78.31 208 GLY B N 1
ATOM 6234 C CA . GLY B 1 208 ? 26.5 -15.445 -10.984 1 78.31 208 GLY B CA 1
ATOM 6235 C C . GLY B 1 208 ? 26.062 -14.672 -12.211 1 78.31 208 GLY B C 1
ATOM 6236 O O . GLY B 1 208 ? 26.547 -14.906 -13.312 1 78.31 208 GLY B O 1
ATOM 6237 N N . LEU B 1 209 ? 24.938 -13.922 -12.039 1 88.88 209 LEU B N 1
ATOM 6238 C CA . LEU B 1 209 ? 24.469 -13 -13.062 1 88.88 209 LEU B CA 1
ATOM 6239 C C . LEU B 1 209 ? 24.922 -11.578 -12.758 1 88.88 209 LEU B C 1
ATOM 6241 O O . LEU B 1 209 ? 24.438 -10.961 -11.797 1 88.88 209 LEU B O 1
ATOM 6245 N N . LYS B 1 210 ? 25.781 -11.031 -13.555 1 89.06 210 LYS B N 1
ATOM 6246 C CA . LYS B 1 210 ? 26.422 -9.758 -13.219 1 89.06 210 LYS B CA 1
ATOM 6247 C C . LYS B 1 210 ? 25.859 -8.625 -14.078 1 89.06 210 LYS B C 1
ATOM 6249 O O . LYS B 1 210 ? 25.844 -7.469 -13.656 1 89.06 210 LYS B O 1
ATOM 6254 N N . ASP B 1 211 ? 25.375 -9 -15.25 1 92.38 211 ASP B N 1
ATOM 6255 C CA . ASP B 1 211 ? 24.875 -7.965 -16.141 1 92.38 211 ASP B CA 1
ATOM 6256 C C . ASP B 1 211 ? 23.656 -7.262 -15.539 1 92.38 211 ASP B C 1
ATOM 6258 O O . ASP B 1 211 ? 22.594 -7.867 -15.398 1 92.38 211 ASP B O 1
ATOM 6262 N N . LYS B 1 212 ? 23.812 -6 -15.281 1 91.44 212 LYS B N 1
ATOM 6263 C CA . LYS B 1 212 ? 22.781 -5.238 -14.562 1 91.44 212 LYS B CA 1
ATOM 6264 C C . LYS B 1 212 ? 21.484 -5.164 -15.367 1 91.44 212 LYS B C 1
ATOM 6266 O O . LYS B 1 212 ? 20.391 -5.262 -14.805 1 91.44 212 LYS B O 1
ATOM 6271 N N . GLU B 1 213 ? 21.594 -4.965 -16.625 1 93.25 213 GLU B N 1
ATOM 6272 C CA . GLU B 1 213 ? 20.406 -4.863 -17.469 1 93.25 213 GLU B CA 1
ATOM 6273 C C . GLU B 1 213 ? 19.562 -6.137 -17.406 1 93.25 213 GLU B C 1
ATOM 6275 O O . GLU B 1 213 ? 18.359 -6.082 -17.203 1 93.25 213 GLU B O 1
ATOM 6280 N N . THR B 1 214 ? 20.266 -7.246 -17.547 1 94.38 214 THR B N 1
ATOM 6281 C CA . THR B 1 214 ? 19.578 -8.531 -17.484 1 94.38 214 THR B CA 1
ATOM 6282 C C . THR B 1 214 ? 19 -8.766 -16.094 1 94.38 214 THR B C 1
ATOM 6284 O O . THR B 1 214 ? 17.875 -9.242 -15.969 1 94.38 214 THR B O 1
ATOM 6287 N N . ARG B 1 215 ? 19.781 -8.398 -15.094 1 96 215 ARG B N 1
ATOM 6288 C CA . ARG B 1 215 ? 19.344 -8.586 -13.711 1 96 215 ARG B CA 1
ATOM 6289 C C . ARG B 1 215 ? 18.047 -7.844 -13.438 1 96 215 ARG B C 1
ATOM 6291 O O . ARG B 1 215 ? 17.109 -8.406 -12.867 1 96 215 ARG B O 1
ATOM 6298 N N . PHE B 1 216 ? 17.984 -6.617 -13.883 1 95.31 216 PHE B N 1
ATOM 6299 C CA . PHE B 1 216 ? 16.844 -5.773 -13.562 1 95.31 216 PHE B CA 1
ATOM 6300 C C . PHE B 1 216 ? 15.648 -6.125 -14.43 1 95.31 216 PHE B C 1
ATOM 6302 O O . PHE B 1 216 ? 14.5 -6.031 -13.992 1 95.31 216 PHE B O 1
ATOM 6309 N N . ARG B 1 217 ? 15.867 -6.582 -15.68 1 95.12 217 ARG B N 1
ATOM 6310 C CA . ARG B 1 217 ? 14.781 -6.941 -16.594 1 95.12 217 ARG B CA 1
ATOM 6311 C C . ARG B 1 217 ? 14.234 -8.328 -16.266 1 95.12 217 ARG B C 1
ATOM 6313 O O . ARG B 1 217 ? 13.062 -8.609 -16.5 1 95.12 217 ARG B O 1
ATOM 6320 N N . GLN B 1 218 ? 15.141 -9.156 -15.844 1 96.62 218 GLN B N 1
ATOM 6321 C CA . GLN B 1 218 ? 14.766 -10.516 -15.477 1 96.62 218 GLN B CA 1
ATOM 6322 C C . GLN B 1 218 ? 15.031 -10.781 -13.992 1 96.62 218 GLN B C 1
ATOM 6324 O O . GLN B 1 218 ? 15.852 -11.633 -13.648 1 96.62 218 GLN B O 1
ATOM 6329 N N . ARG B 1 219 ? 14.25 -10.117 -13.219 1 97.44 219 ARG B N 1
ATOM 6330 C CA . ARG B 1 219 ? 14.43 -10.172 -11.773 1 97.44 219 ARG B CA 1
ATOM 6331 C C . ARG B 1 219 ? 14.32 -11.602 -11.258 1 97.44 219 ARG B C 1
ATOM 6333 O O . ARG B 1 219 ? 15.023 -11.984 -10.32 1 97.44 219 ARG B O 1
ATOM 6340 N N . TYR B 1 220 ? 13.477 -12.461 -11.852 1 97.81 220 TYR B N 1
ATOM 6341 C CA . TYR B 1 220 ? 13.375 -13.859 -11.453 1 97.81 220 TYR B CA 1
ATOM 6342 C C . TYR B 1 220 ? 14.703 -14.586 -11.633 1 97.81 220 TYR B C 1
ATOM 6344 O O . TYR B 1 220 ? 15.094 -15.391 -10.781 1 97.81 220 TYR B O 1
ATOM 6352 N N . LEU B 1 221 ? 15.367 -14.266 -12.703 1 97.12 221 LEU B N 1
ATOM 6353 C CA . LEU B 1 221 ? 16.672 -14.875 -12.945 1 97.12 221 LEU B CA 1
ATOM 6354 C C . LEU B 1 221 ? 17.703 -14.367 -11.945 1 97.12 221 LEU B C 1
ATOM 6356 O O . LEU B 1 221 ? 18.531 -15.133 -11.453 1 97.12 221 LEU B O 1
ATOM 6360 N N . ASP B 1 222 ? 17.609 -13.062 -11.703 1 96.81 222 ASP B N 1
ATOM 6361 C CA . ASP B 1 222 ? 18.469 -12.453 -10.695 1 96.81 222 ASP B CA 1
ATOM 6362 C C . ASP B 1 222 ? 18.297 -13.125 -9.336 1 96.81 222 ASP B C 1
ATOM 6364 O O . ASP B 1 222 ? 19.266 -13.445 -8.664 1 96.81 222 ASP B O 1
ATOM 6368 N N . LEU B 1 223 ? 17.125 -13.406 -8.953 1 97.12 223 LEU B N 1
ATOM 6369 C CA . LEU B 1 223 ? 16.797 -14.023 -7.684 1 97.12 223 LEU B CA 1
ATOM 6370 C C . LEU B 1 223 ? 17.266 -15.477 -7.641 1 97.12 223 LEU B C 1
ATOM 6372 O O . LEU B 1 223 ? 17.688 -15.969 -6.59 1 97.12 223 LEU B O 1
ATOM 6376 N N . ILE B 1 224 ? 17.219 -16.141 -8.727 1 96.62 224 ILE B N 1
ATOM 6377 C CA . ILE B 1 224 ? 17.625 -17.547 -8.797 1 96.62 224 ILE B CA 1
ATOM 6378 C C . ILE B 1 224 ? 19.141 -17.656 -8.562 1 96.62 224 ILE B C 1
ATOM 6380 O O . ILE B 1 224 ? 19.594 -18.547 -7.855 1 96.62 224 ILE B O 1
ATOM 6384 N N . LEU B 1 225 ? 19.906 -16.703 -9.109 1 95.12 225 LEU B N 1
ATOM 6385 C CA . LEU B 1 225 ? 21.344 -16.891 -9.219 1 95.12 225 LEU B CA 1
ATOM 6386 C C . LEU B 1 225 ? 22.078 -16.125 -8.125 1 95.12 225 LEU B C 1
ATOM 6388 O O . LEU B 1 225 ? 23.219 -16.438 -7.797 1 95.12 225 LEU B O 1
ATOM 6392 N N . ASN B 1 226 ? 21.406 -15.062 -7.621 1 94.62 226 ASN B N 1
ATOM 6393 C CA . ASN B 1 226 ? 22.062 -14.203 -6.648 1 94.62 226 ASN B CA 1
ATOM 6394 C C . ASN B 1 226 ? 21.297 -14.141 -5.332 1 94.62 226 ASN B C 1
ATOM 6396 O O . ASN B 1 226 ? 20.328 -13.383 -5.207 1 94.62 226 ASN B O 1
ATOM 6400 N N . ASP B 1 227 ? 21.844 -14.734 -4.332 1 92.88 227 ASP B N 1
ATOM 6401 C CA . ASP B 1 227 ? 21.156 -14.805 -3.045 1 92.88 227 ASP B CA 1
ATOM 6402 C C . ASP B 1 227 ? 21.094 -13.43 -2.375 1 92.88 227 ASP B C 1
ATOM 6404 O O . ASP B 1 227 ? 20.156 -13.133 -1.64 1 92.88 227 ASP B O 1
ATOM 6408 N N . TYR B 1 228 ? 22.078 -12.617 -2.596 1 94.44 228 TYR B N 1
ATOM 6409 C CA . TYR B 1 228 ? 22.125 -11.312 -1.95 1 94.44 228 TYR B CA 1
ATOM 6410 C C . TYR B 1 228 ? 20.938 -10.453 -2.383 1 94.44 228 TYR B C 1
ATOM 6412 O O . TYR B 1 228 ? 20.516 -9.555 -1.651 1 94.44 228 TYR B O 1
ATOM 6420 N N . VAL B 1 229 ? 20.422 -10.727 -3.561 1 96.25 229 VAL B N 1
ATOM 6421 C CA . VAL B 1 229 ? 19.25 -10 -4.039 1 96.25 229 VAL B CA 1
ATOM 6422 C C . VAL B 1 229 ? 18.047 -10.305 -3.15 1 96.25 229 VAL B C 1
ATOM 6424 O O . VAL B 1 229 ? 17.312 -9.398 -2.738 1 96.25 229 VAL B O 1
ATOM 6427 N N . ARG B 1 230 ? 17.828 -11.539 -2.879 1 96 230 ARG B N 1
ATOM 6428 C CA . ARG B 1 230 ? 16.766 -11.961 -1.97 1 96 230 ARG B CA 1
ATOM 6429 C C . ARG B 1 230 ? 16.906 -11.266 -0.619 1 96 230 ARG B C 1
ATOM 6431 O O . ARG B 1 230 ? 15.914 -10.781 -0.063 1 96 230 ARG B O 1
ATOM 6438 N N . GLN B 1 231 ? 18.094 -11.211 -0.127 1 96.88 231 GLN B N 1
ATOM 6439 C CA . GLN B 1 231 ? 18.344 -10.617 1.183 1 96.88 231 GLN B CA 1
ATOM 6440 C C . GLN B 1 231 ? 17.984 -9.133 1.193 1 96.88 231 GLN B C 1
ATOM 6442 O O . GLN B 1 231 ? 17.5 -8.609 2.203 1 96.88 231 GLN B O 1
ATOM 6447 N N . LYS B 1 232 ? 18.25 -8.445 0.13 1 97.5 232 LYS B N 1
ATOM 6448 C CA . LYS B 1 232 ? 17.906 -7.031 0.036 1 97.5 232 LYS B CA 1
ATOM 6449 C C . LYS B 1 232 ? 16.391 -6.824 0.191 1 97.5 232 LYS B C 1
ATOM 6451 O O . LYS B 1 232 ? 15.961 -5.906 0.884 1 97.5 232 LYS B O 1
ATOM 6456 N N . PHE B 1 233 ? 15.656 -7.707 -0.393 1 97.19 233 PHE B N 1
ATOM 6457 C CA . PHE B 1 233 ? 14.211 -7.531 -0.358 1 97.19 233 PHE B CA 1
ATOM 6458 C C . PHE B 1 233 ? 13.633 -8.016 0.969 1 97.19 233 PHE B C 1
ATOM 6460 O O . PHE B 1 233 ? 12.602 -7.516 1.424 1 97.19 233 PHE B O 1
ATOM 6467 N N . ILE B 1 234 ? 14.305 -8.938 1.616 1 96.5 234 ILE B N 1
ATOM 6468 C CA . ILE B 1 234 ? 13.938 -9.289 2.984 1 96.5 234 ILE B CA 1
ATOM 6469 C C . ILE B 1 234 ? 14.172 -8.094 3.906 1 96.5 234 ILE B C 1
ATOM 6471 O O . ILE B 1 234 ? 13.32 -7.766 4.734 1 96.5 234 ILE B O 1
ATOM 6475 N N . THR B 1 235 ? 15.297 -7.441 3.732 1 97.75 235 THR B N 1
ATOM 6476 C CA . THR B 1 235 ? 15.602 -6.246 4.516 1 97.75 235 THR B CA 1
ATOM 6477 C C . THR B 1 235 ? 14.555 -5.16 4.27 1 97.75 235 THR B C 1
ATOM 6479 O O . THR B 1 235 ? 14.117 -4.496 5.211 1 97.75 235 THR B O 1
ATOM 6482 N N . ARG B 1 236 ? 14.211 -4.949 3.023 1 97.69 236 ARG B N 1
ATOM 6483 C CA . ARG B 1 236 ? 13.172 -3.979 2.691 1 97.69 236 ARG B CA 1
ATOM 6484 C C . ARG B 1 236 ? 11.883 -4.285 3.438 1 97.69 236 ARG B C 1
ATOM 6486 O O . ARG B 1 236 ? 11.242 -3.379 3.977 1 97.69 236 ARG B O 1
ATOM 6493 N N . SER B 1 237 ? 11.492 -5.516 3.43 1 95.75 237 SER B N 1
ATOM 6494 C CA . SER B 1 237 ? 10.289 -5.93 4.148 1 95.75 237 SER B CA 1
ATOM 6495 C C . SER B 1 237 ? 10.414 -5.652 5.641 1 95.75 237 SER B C 1
ATOM 6497 O O . SER B 1 237 ? 9.445 -5.242 6.285 1 95.75 237 SER B O 1
ATOM 6499 N N . LYS B 1 238 ? 11.578 -5.887 6.199 1 96.88 238 LYS B N 1
ATOM 6500 C CA . LYS B 1 238 ? 11.82 -5.613 7.609 1 96.88 238 LYS B CA 1
ATOM 6501 C C . LYS B 1 238 ? 11.672 -4.125 7.914 1 96.88 238 LYS B C 1
ATOM 6503 O O . LYS B 1 238 ? 11.148 -3.75 8.969 1 96.88 238 LYS B O 1
ATOM 6508 N N . ILE B 1 239 ? 12.156 -3.322 7.039 1 98.25 239 ILE B N 1
ATOM 6509 C CA . ILE B 1 239 ? 12.031 -1.877 7.18 1 98.25 239 ILE B CA 1
ATOM 6510 C C . ILE B 1 239 ? 10.562 -1.494 7.297 1 98.25 239 ILE B C 1
ATOM 6512 O O . ILE B 1 239 ? 10.164 -0.791 8.234 1 98.25 239 ILE B O 1
ATOM 6516 N N . ILE B 1 240 ? 9.758 -1.98 6.438 1 97.31 240 ILE B N 1
ATOM 6517 C CA . ILE B 1 240 ? 8.344 -1.637 6.371 1 97.31 240 ILE B CA 1
ATOM 6518 C C . ILE B 1 240 ? 7.621 -2.168 7.605 1 97.31 240 ILE B C 1
ATOM 6520 O O . ILE B 1 240 ? 6.809 -1.462 8.211 1 97.31 240 ILE B O 1
ATOM 6524 N N . THR B 1 241 ? 7.918 -3.354 7.957 1 95.69 241 THR B N 1
ATOM 6525 C CA . THR B 1 241 ? 7.293 -3.965 9.125 1 95.69 241 THR B CA 1
ATOM 6526 C C . THR B 1 241 ? 7.629 -3.184 10.391 1 95.69 241 THR B C 1
ATOM 6528 O O . THR B 1 241 ? 6.762 -2.943 11.227 1 95.69 241 THR B O 1
ATOM 6531 N N . TYR B 1 242 ? 8.883 -2.83 10.555 1 97.94 242 TYR B N 1
ATOM 6532 C CA . TYR B 1 242 ? 9.289 -2.049 11.711 1 97.94 242 TYR B CA 1
ATOM 6533 C C . TYR B 1 242 ? 8.586 -0.702 11.75 1 97.94 242 TYR B C 1
ATOM 6535 O O . TYR B 1 242 ? 8.102 -0.273 12.797 1 97.94 242 TYR B O 1
ATOM 6543 N N . LEU B 1 243 ? 8.609 -0.081 10.641 1 98.19 243 LEU B N 1
ATOM 6544 C CA . LEU B 1 243 ? 7.973 1.227 10.523 1 98.19 243 LEU B CA 1
ATOM 6545 C C . LEU B 1 243 ? 6.504 1.157 10.93 1 98.19 243 LEU B C 1
ATOM 6547 O O . LEU B 1 243 ? 6.031 1.994 11.703 1 98.19 243 LEU B O 1
ATOM 6551 N N . ARG B 1 244 ? 5.781 0.194 10.398 1 96.81 244 ARG B N 1
ATOM 6552 C CA . ARG B 1 244 ? 4.371 0.025 10.727 1 96.81 244 ARG B CA 1
ATOM 6553 C C . ARG B 1 244 ? 4.184 -0.233 12.219 1 96.81 244 ARG B C 1
ATOM 6555 O O . ARG B 1 244 ? 3.314 0.365 12.859 1 96.81 244 ARG B O 1
ATOM 6562 N N . SER B 1 245 ? 4.953 -1.12 12.742 1 96.75 245 SER B N 1
ATOM 6563 C CA . SER B 1 245 ? 4.867 -1.447 14.156 1 96.75 245 SER B CA 1
ATOM 6564 C C . SER B 1 245 ? 5.145 -0.224 15.023 1 96.75 245 SER B C 1
ATOM 6566 O O . SER B 1 245 ? 4.473 -0.007 16.031 1 96.75 245 SER B O 1
ATOM 6568 N N . PHE B 1 246 ? 6.141 0.512 14.664 1 98.5 246 PHE B N 1
ATOM 6569 C CA . PHE B 1 246 ? 6.52 1.721 15.391 1 98.5 246 PHE B CA 1
ATOM 6570 C C . PHE B 1 246 ? 5.359 2.711 15.43 1 98.5 246 PHE B C 1
ATOM 6572 O O . PHE B 1 246 ? 5.02 3.232 16.5 1 98.5 246 PHE B O 1
ATOM 6579 N N . LEU B 1 247 ? 4.77 2.99 14.312 1 98.44 247 LEU B N 1
ATOM 6580 C CA . LEU B 1 247 ? 3.688 3.963 14.227 1 98.44 247 LEU B CA 1
ATOM 6581 C C . LEU B 1 247 ? 2.428 3.436 14.906 1 98.44 247 LEU B C 1
ATOM 6583 O O . LEU B 1 247 ? 1.7 4.195 15.547 1 98.44 247 LEU B O 1
ATOM 6587 N N . ASP B 1 248 ? 2.176 2.139 14.75 1 96 248 ASP B N 1
ATOM 6588 C CA . ASP B 1 248 ? 1.049 1.535 15.453 1 96 248 ASP B CA 1
ATOM 6589 C C . ASP B 1 248 ? 1.182 1.722 16.969 1 96 248 ASP B C 1
ATOM 6591 O O . ASP B 1 248 ? 0.202 2.029 17.641 1 96 248 ASP B O 1
ATOM 6595 N N . GLN B 1 249 ? 2.336 1.534 17.453 1 96.94 249 GLN B N 1
ATOM 6596 C CA . GLN B 1 249 ? 2.586 1.658 18.891 1 96.94 249 GLN B CA 1
ATOM 6597 C C . GLN B 1 249 ? 2.396 3.098 19.359 1 96.94 249 GLN B C 1
ATOM 6599 O O . GLN B 1 249 ? 2.076 3.34 20.516 1 96.94 249 GLN B O 1
ATOM 6604 N N . LEU B 1 250 ? 2.568 3.996 18.438 1 97.5 250 LEU B N 1
ATOM 6605 C CA . LEU B 1 250 ? 2.377 5.406 18.766 1 97.5 250 LEU B CA 1
ATOM 6606 C C . LEU B 1 250 ? 0.921 5.812 18.562 1 97.5 250 LEU B C 1
ATOM 6608 O O . LEU B 1 250 ? 0.574 6.984 18.734 1 97.5 250 LEU B O 1
ATOM 6612 N N . GLY B 1 251 ? 0.079 4.922 18.156 1 95.75 251 GLY B N 1
ATOM 6613 C CA . GLY B 1 251 ? -1.354 5.164 18.094 1 95.75 251 GLY B CA 1
ATOM 6614 C C . GLY B 1 251 ? -1.808 5.699 16.75 1 95.75 251 GLY B C 1
ATOM 6615 O O . GLY B 1 251 ? -2.91 6.238 16.641 1 95.75 251 GLY B O 1
ATOM 6616 N N . PHE B 1 252 ? -1.004 5.574 15.727 1 98.06 252 PHE B N 1
ATOM 6617 C CA . PHE B 1 252 ? -1.397 6.031 14.398 1 98.06 252 PHE B CA 1
ATOM 6618 C C . PHE B 1 252 ? -2.342 5.035 13.742 1 98.06 252 PHE B C 1
ATOM 6620 O O . PHE B 1 252 ? -2.225 3.828 13.953 1 98.06 252 PHE B O 1
ATOM 6627 N N . LEU B 1 253 ? -3.213 5.57 12.953 1 97.62 253 LEU B N 1
ATOM 6628 C CA . LEU B 1 253 ? -4.125 4.773 12.141 1 97.62 253 LEU B CA 1
ATOM 6629 C C . LEU B 1 253 ? -3.65 4.711 10.695 1 97.62 253 LEU B C 1
ATOM 6631 O O . LEU B 1 253 ? -3.428 5.746 10.062 1 97.62 253 LEU B O 1
ATOM 6635 N N . GLU B 1 254 ? -3.465 3.49 10.172 1 97.38 254 GLU B N 1
ATOM 6636 C CA . GLU B 1 254 ? -3.125 3.348 8.766 1 97.38 254 GLU B CA 1
ATOM 6637 C C . GLU B 1 254 ? -4.324 3.654 7.871 1 97.38 254 GLU B C 1
ATOM 6639 O O . GLU B 1 254 ? -5.414 3.113 8.078 1 97.38 254 GLU B O 1
ATOM 6644 N N . ILE B 1 255 ? -4.113 4.547 6.895 1 97.62 255 ILE B N 1
ATOM 6645 C CA . ILE B 1 255 ? -5.195 4.953 6 1 97.62 255 ILE B CA 1
ATOM 6646 C C . ILE B 1 255 ? -4.754 4.785 4.551 1 97.62 255 ILE B C 1
ATOM 6648 O O . ILE B 1 255 ? -3.592 4.473 4.277 1 97.62 255 ILE B O 1
ATOM 6652 N N . GLU B 1 256 ? -5.695 4.848 3.641 1 96 256 GLU B N 1
ATOM 6653 C CA . GLU B 1 256 ? -5.457 4.844 2.201 1 96 256 GLU B CA 1
ATOM 6654 C C . GLU B 1 256 ? -6.168 6.008 1.519 1 96 256 GLU B C 1
ATOM 6656 O O . GLU B 1 256 ? -7.359 6.23 1.739 1 96 256 GLU B O 1
ATOM 6661 N N . THR B 1 257 ? -5.453 6.715 0.765 1 96.94 257 THR B N 1
ATOM 6662 C CA . THR B 1 257 ? -6.016 7.848 0.039 1 96.94 257 THR B CA 1
ATOM 6663 C C . THR B 1 257 ? -5.902 7.633 -1.468 1 96.94 257 THR B C 1
ATOM 6665 O O . THR B 1 257 ? -5.23 6.707 -1.921 1 96.94 257 THR B O 1
ATOM 6668 N N . PRO B 1 258 ? -6.531 8.43 -2.27 1 96.06 258 PRO B N 1
ATOM 6669 C CA . PRO B 1 258 ? -6.594 8.203 -3.715 1 96.06 258 PRO B CA 1
ATOM 6670 C C . PRO B 1 258 ? -5.23 8.328 -4.391 1 96.06 258 PRO B C 1
ATOM 6672 O O . PRO B 1 258 ? -4.414 9.156 -3.986 1 96.06 258 PRO B O 1
ATOM 6675 N N . MET B 1 259 ? -5.129 7.527 -5.445 1 96.94 259 MET B N 1
ATOM 6676 C CA . MET B 1 259 ? -3.93 7.613 -6.277 1 96.94 259 MET B CA 1
ATOM 6677 C C . MET B 1 259 ? -4.211 8.391 -7.555 1 96.94 259 MET B C 1
ATOM 6679 O O . MET B 1 259 ? -3.293 8.938 -8.172 1 96.94 259 MET B O 1
ATOM 6683 N N . MET B 1 260 ? -5.379 8.43 -7.961 1 95.38 260 MET B N 1
ATOM 6684 C CA . MET B 1 260 ? -5.824 9.258 -9.078 1 95.38 260 MET B CA 1
ATOM 6685 C C . MET B 1 260 ? -6.625 10.461 -8.578 1 95.38 260 MET B C 1
ATOM 6687 O O . MET B 1 260 ? -7.684 10.297 -7.977 1 95.38 260 MET B O 1
ATOM 6691 N N . ASN B 1 261 ? -6.105 11.609 -8.898 1 93.31 261 ASN B N 1
ATOM 6692 C CA . ASN B 1 261 ? -6.719 12.836 -8.398 1 93.31 261 ASN B CA 1
ATOM 6693 C C . ASN B 1 261 ? -7.23 13.703 -9.547 1 93.31 261 ASN B C 1
ATOM 6695 O O . ASN B 1 261 ? -6.727 13.625 -10.664 1 93.31 261 ASN B O 1
ATOM 6699 N N . ILE B 1 262 ? -8.203 14.492 -9.242 1 89.06 262 ILE B N 1
ATOM 6700 C CA . ILE B 1 262 ? -8.727 15.43 -10.227 1 89.06 262 ILE B CA 1
ATOM 6701 C C . ILE B 1 262 ? -7.742 16.594 -10.398 1 89.06 262 ILE B C 1
ATOM 6703 O O . ILE B 1 262 ? -7.562 17.094 -11.508 1 89.06 262 ILE B O 1
ATOM 6707 N N . ILE B 1 263 ? -7.16 17.016 -9.359 1 88.06 263 ILE B N 1
ATOM 6708 C CA . ILE B 1 263 ? -6.133 18.047 -9.352 1 88.06 263 ILE B CA 1
ATOM 6709 C C . ILE B 1 263 ? -4.84 17.484 -8.766 1 88.06 263 ILE B C 1
ATOM 6711 O O . ILE B 1 263 ? -4.855 16.844 -7.711 1 88.06 263 ILE B O 1
ATOM 6715 N N . PRO B 1 264 ? -3.844 17.688 -9.594 1 86.06 264 PRO B N 1
ATOM 6716 C CA . PRO B 1 264 ? -2.59 17.266 -8.969 1 86.06 264 PRO B CA 1
ATOM 6717 C C . PRO B 1 264 ? -2.131 18.219 -7.859 1 86.06 264 PRO B C 1
ATOM 6719 O O . PRO B 1 264 ? -2.377 19.422 -7.938 1 86.06 264 PRO B O 1
ATOM 6722 N N . GLY B 1 265 ? -1.601 17.734 -6.824 1 79.75 265 GLY B N 1
ATOM 6723 C CA . GLY B 1 265 ? -1.154 18.609 -5.754 1 79.75 265 GLY B CA 1
ATOM 6724 C C . GLY B 1 265 ? -0.424 17.875 -4.648 1 79.75 265 GLY B C 1
ATOM 6725 O O . GLY B 1 265 ? -0.161 16.672 -4.762 1 79.75 265 GLY B O 1
ATOM 6726 N N . GLY B 1 266 ? 0.074 18.641 -3.652 1 79.38 266 GLY B N 1
ATOM 6727 C CA . GLY B 1 266 ? 0.726 18.109 -2.467 1 79.38 266 GLY B CA 1
ATOM 6728 C C . GLY B 1 266 ? 2.24 18.125 -2.561 1 79.38 266 GLY B C 1
ATOM 6729 O O . GLY B 1 266 ? 2.93 17.797 -1.594 1 79.38 266 GLY B O 1
ATOM 6730 N N . ALA B 1 267 ? 2.688 18.344 -3.768 1 81 267 ALA B N 1
ATOM 6731 C CA . ALA B 1 267 ? 4.125 18.453 -3.994 1 81 267 ALA B CA 1
ATOM 6732 C C . ALA B 1 267 ? 4.422 19.234 -5.277 1 81 267 ALA B C 1
ATOM 6734 O O . ALA B 1 267 ? 3.514 19.516 -6.059 1 81 267 ALA B O 1
ATOM 6735 N N . VAL B 1 268 ? 5.629 19.625 -5.359 1 76.5 268 VAL B N 1
ATOM 6736 C CA . VAL B 1 268 ? 6.113 20.281 -6.574 1 76.5 268 VAL B CA 1
ATOM 6737 C C . VAL B 1 268 ? 6.777 19.234 -7.48 1 76.5 268 VAL B C 1
ATOM 6739 O O . VAL B 1 268 ? 7.945 18.891 -7.285 1 76.5 268 VAL B O 1
ATOM 6742 N N . ALA B 1 269 ? 6.016 18.734 -8.43 1 83.31 269 ALA B N 1
ATOM 6743 C CA . ALA B 1 269 ? 6.473 17.719 -9.375 1 83.31 269 ALA B CA 1
ATOM 6744 C C . ALA B 1 269 ? 5.535 17.625 -10.578 1 83.31 269 ALA B C 1
ATOM 6746 O O . ALA B 1 269 ? 4.355 17.969 -10.477 1 83.31 269 ALA B O 1
ATOM 6747 N N . ARG B 1 270 ? 6.086 17.141 -11.656 1 86.94 270 ARG B N 1
ATOM 6748 C CA . ARG B 1 270 ? 5.25 16.938 -12.836 1 86.94 270 ARG B CA 1
ATOM 6749 C C . ARG B 1 270 ? 4.41 15.672 -12.703 1 86.94 270 ARG B C 1
ATOM 6751 O O . ARG B 1 270 ? 4.949 14.578 -12.547 1 86.94 270 ARG B O 1
ATOM 6758 N N . PRO B 1 271 ? 3.139 15.805 -12.82 1 92.88 271 PRO B N 1
ATOM 6759 C CA . PRO B 1 271 ? 2.283 14.633 -12.633 1 92.88 271 PRO B CA 1
ATOM 6760 C C . PRO B 1 271 ? 2.121 13.805 -13.906 1 92.88 271 PRO B C 1
ATOM 6762 O O . PRO B 1 271 ? 2.309 14.328 -15.016 1 92.88 271 PRO B O 1
ATOM 6765 N N . PHE B 1 272 ? 1.838 12.539 -13.789 1 95.06 272 PHE B N 1
ATOM 6766 C CA . PHE B 1 272 ? 1.302 11.719 -14.875 1 95.06 272 PHE B CA 1
ATOM 6767 C C . PHE B 1 272 ? -0.174 12.023 -15.102 1 95.06 272 PHE B C 1
ATOM 6769 O O . PHE B 1 272 ? -0.933 12.195 -14.148 1 95.06 272 PHE B O 1
ATOM 6776 N N . VAL B 1 273 ? -0.521 12.117 -16.344 1 94.56 273 VAL B N 1
ATOM 6777 C CA . VAL B 1 273 ? -1.903 12.43 -16.703 1 94.56 273 VAL B CA 1
ATOM 6778 C C . VAL B 1 273 ? -2.568 11.203 -17.312 1 94.56 273 VAL B C 1
ATOM 6780 O O . VAL B 1 273 ? -1.957 10.5 -18.125 1 94.56 273 VAL B O 1
ATOM 6783 N N . THR B 1 274 ? -3.748 10.859 -16.859 1 95.44 274 THR B N 1
ATOM 6784 C CA . THR B 1 274 ? -4.57 9.805 -17.453 1 95.44 274 THR B CA 1
ATOM 6785 C C . THR B 1 274 ? -5.988 10.305 -17.703 1 95.44 274 THR B C 1
ATOM 6787 O O . THR B 1 274 ? -6.266 11.5 -17.578 1 95.44 274 THR B O 1
ATOM 6790 N N . HIS B 1 275 ? -6.836 9.398 -18.25 1 94.75 275 HIS B N 1
ATOM 6791 C CA . HIS B 1 275 ? -8.172 9.812 -18.656 1 94.75 275 HIS B CA 1
ATOM 6792 C C . HIS B 1 275 ? -9.219 8.781 -18.25 1 94.75 275 HIS B C 1
ATOM 6794 O O . HIS B 1 275 ? -9.055 7.59 -18.531 1 94.75 275 HIS B O 1
ATOM 6800 N N . HIS B 1 276 ? -10.18 9.25 -17.547 1 93.25 276 HIS B N 1
ATOM 6801 C CA . HIS B 1 276 ? -11.328 8.406 -17.234 1 93.25 276 HIS B CA 1
ATOM 6802 C C . HIS B 1 276 ? -12.352 8.445 -18.375 1 93.25 276 HIS B C 1
ATOM 6804 O O . HIS B 1 276 ? -12.961 9.477 -18.625 1 93.25 276 HIS B O 1
ATOM 6810 N N . ASN B 1 277 ? -12.641 7.371 -18.891 1 90.12 277 ASN B N 1
ATOM 6811 C CA . ASN B 1 277 ? -13.445 7.312 -20.109 1 90.12 277 ASN B CA 1
ATOM 6812 C C . ASN B 1 277 ? -14.914 7.609 -19.812 1 90.12 277 ASN B C 1
ATOM 6814 O O . ASN B 1 277 ? -15.531 8.43 -20.5 1 90.12 277 ASN B O 1
ATOM 6818 N N . GLU B 1 278 ? -15.461 6.996 -18.859 1 87.75 278 GLU B N 1
ATOM 6819 C CA . GLU B 1 278 ? -16.891 7.148 -18.594 1 87.75 278 GLU B CA 1
ATOM 6820 C C . GLU B 1 278 ? -17.219 8.578 -18.172 1 87.75 278 GLU B C 1
ATOM 6822 O O . GLU B 1 278 ? -18.234 9.141 -18.609 1 87.75 278 GLU B O 1
ATOM 6827 N N . LEU B 1 279 ? -16.406 9.141 -17.359 1 87.75 279 LEU B N 1
ATOM 6828 C CA . LEU B 1 279 ? -16.641 10.492 -16.875 1 87.75 279 LEU B CA 1
ATOM 6829 C C . LEU B 1 279 ? -16.047 11.531 -17.812 1 87.75 279 LEU B C 1
ATOM 6831 O O . LEU B 1 279 ? -16.266 12.734 -17.641 1 87.75 279 LEU B O 1
ATOM 6835 N N . ASP B 1 280 ? -15.383 11.102 -18.75 1 90.31 280 ASP B N 1
ATOM 6836 C CA . ASP B 1 280 ? -14.711 11.945 -19.734 1 90.31 280 ASP B CA 1
ATOM 6837 C C . ASP B 1 280 ? -13.945 13.078 -19.062 1 90.31 280 ASP B C 1
ATOM 6839 O O . ASP B 1 280 ? -14.18 14.25 -19.359 1 90.31 280 ASP B O 1
ATOM 6843 N N . MET B 1 281 ? -13.07 12.766 -18.188 1 92.31 281 MET B N 1
ATOM 6844 C CA . MET B 1 281 ? -12.281 13.758 -17.484 1 92.31 281 MET B CA 1
ATOM 6845 C C . MET B 1 281 ? -10.844 13.281 -17.281 1 92.31 281 MET B C 1
ATOM 6847 O O . MET B 1 281 ? -10.594 12.078 -17.172 1 92.31 281 MET B O 1
ATOM 6851 N N . ASN B 1 282 ? -9.969 14.203 -17.312 1 93.38 282 ASN B N 1
ATOM 6852 C CA . ASN B 1 282 ? -8.578 13.891 -17 1 93.38 282 ASN B CA 1
ATOM 6853 C C . ASN B 1 282 ? -8.367 13.688 -15.5 1 93.38 282 ASN B C 1
ATOM 6855 O O . ASN B 1 282 ? -8.992 14.367 -14.688 1 93.38 282 ASN B O 1
ATOM 6859 N N . LEU B 1 283 ? -7.605 12.75 -15.219 1 94.56 283 LEU B N 1
ATOM 6860 C CA . LEU B 1 283 ? -7.145 12.484 -13.859 1 94.56 283 LEU B CA 1
ATOM 6861 C C . LEU B 1 283 ? -5.625 12.539 -13.789 1 94.56 283 LEU B C 1
ATOM 6863 O O . LEU B 1 283 ? -4.941 12.375 -14.797 1 94.56 283 LEU B O 1
ATOM 6867 N N . PHE B 1 284 ? -5.148 12.828 -12.641 1 94.5 284 PHE B N 1
ATOM 6868 C CA . PHE B 1 284 ? -3.713 12.93 -12.414 1 94.5 284 PHE B CA 1
ATOM 6869 C C . PHE B 1 284 ? -3.258 11.93 -11.359 1 94.5 284 PHE B C 1
ATOM 6871 O O . PHE B 1 284 ? -3.902 11.781 -10.32 1 94.5 284 PHE B O 1
ATOM 6878 N N . MET B 1 285 ? -2.166 11.188 -11.703 1 96.5 285 MET B N 1
ATOM 6879 C CA . MET B 1 285 ? -1.59 10.328 -10.664 1 96.5 285 MET B CA 1
ATOM 6880 C C . MET B 1 285 ? -1.007 11.164 -9.531 1 96.5 285 MET B C 1
ATOM 6882 O O . MET B 1 285 ? -0.391 12.203 -9.773 1 96.5 285 MET B O 1
ATOM 6886 N N . ARG B 1 286 ? -1.19 10.695 -8.336 1 96.56 286 ARG B N 1
ATOM 6887 C CA . ARG B 1 286 ? -0.823 11.5 -7.176 1 96.56 286 ARG B CA 1
ATOM 6888 C C . ARG B 1 286 ? 0.688 11.695 -7.102 1 96.56 286 ARG B C 1
ATOM 6890 O O . ARG B 1 286 ? 1.452 10.766 -7.355 1 96.56 286 ARG B O 1
ATOM 6897 N N . ILE B 1 287 ? 1.098 12.867 -6.758 1 94.81 287 ILE B N 1
ATOM 6898 C CA . ILE B 1 287 ? 2.51 13.172 -6.555 1 94.81 287 ILE B CA 1
ATOM 6899 C C . ILE B 1 287 ? 2.834 13.148 -5.062 1 94.81 287 ILE B C 1
ATOM 6901 O O . ILE B 1 287 ? 4.004 13.062 -4.68 1 94.81 287 ILE B O 1
ATOM 6905 N N . ALA B 1 288 ? 1.821 13.359 -4.227 1 95.31 288 ALA B N 1
ATOM 6906 C CA . ALA B 1 288 ? 1.885 13.273 -2.771 1 95.31 288 ALA B CA 1
ATOM 6907 C C . ALA B 1 288 ? 0.493 13.086 -2.172 1 95.31 288 ALA B C 1
ATOM 6909 O O . ALA B 1 288 ? -0.497 13.57 -2.727 1 95.31 288 ALA B O 1
ATOM 6910 N N . PRO B 1 289 ? 0.418 12.453 -1.044 1 96.44 289 PRO B N 1
ATOM 6911 C CA . PRO B 1 289 ? -0.89 12.258 -0.415 1 96.44 289 PRO B CA 1
ATOM 6912 C C . PRO B 1 289 ? -1.204 13.32 0.632 1 96.44 289 PRO B C 1
ATOM 6914 O O . PRO B 1 289 ? -2.244 13.258 1.292 1 96.44 289 PRO B O 1
ATOM 6917 N N . GLU B 1 290 ? -0.454 14.258 0.851 1 96.69 290 GLU B N 1
ATOM 6918 C CA . GLU B 1 290 ? -0.412 15.188 1.982 1 96.69 290 GLU B CA 1
ATOM 6919 C C . GLU B 1 290 ? -1.767 15.852 2.201 1 96.69 290 GLU B C 1
ATOM 6921 O O . GLU B 1 290 ? -2.271 15.891 3.326 1 96.69 290 GLU B O 1
ATOM 6926 N N . LEU B 1 291 ? -2.348 16.422 1.189 1 97.25 291 LEU B N 1
ATOM 6927 C CA . LEU B 1 291 ? -3.568 17.188 1.354 1 97.25 291 LEU B CA 1
ATOM 6928 C C . LEU B 1 291 ? -4.695 16.328 1.917 1 97.25 291 LEU B C 1
ATOM 6930 O O . LEU B 1 291 ? -5.445 16.781 2.789 1 97.25 291 LEU B O 1
ATOM 6934 N N . TYR B 1 292 ? -4.762 15.133 1.439 1 97.62 292 TYR B N 1
ATOM 6935 C CA . TYR B 1 292 ? -5.797 14.227 1.916 1 97.62 292 TYR B CA 1
ATOM 6936 C C . TYR B 1 292 ? -5.566 13.859 3.377 1 97.62 292 TYR B C 1
ATOM 6938 O O . TYR B 1 292 ? -6.52 13.742 4.152 1 97.62 292 TYR B O 1
ATOM 6946 N N . HIS B 1 293 ? -4.324 13.609 3.752 1 98.31 293 HIS B N 1
ATOM 6947 C CA . HIS B 1 293 ? -4.016 13.305 5.145 1 98.31 293 HIS B CA 1
ATOM 6948 C C . HIS B 1 293 ? -4.445 14.445 6.066 1 98.31 293 HIS B C 1
ATOM 6950 O O . HIS B 1 293 ? -5.055 14.203 7.109 1 98.31 293 HIS B O 1
ATOM 6956 N N . LYS B 1 294 ? -4.145 15.641 5.676 1 98.56 294 LYS B N 1
ATOM 6957 C CA . LYS B 1 294 ? -4.527 16.797 6.473 1 98.56 294 LYS B CA 1
ATOM 6958 C C . LYS B 1 294 ? -6.043 16.891 6.613 1 98.56 294 LYS B C 1
ATOM 6960 O O . LYS B 1 294 ? -6.551 17.25 7.676 1 98.56 294 LYS B O 1
ATOM 6965 N N . MET B 1 295 ? -6.742 16.562 5.566 1 98.56 295 MET B N 1
ATOM 6966 C CA . MET B 1 295 ? -8.203 16.609 5.625 1 98.56 295 MET B CA 1
ATOM 6967 C C . MET B 1 295 ? -8.734 15.609 6.648 1 98.56 295 MET B C 1
ATOM 6969 O O . MET B 1 295 ? -9.727 15.875 7.324 1 98.56 295 MET B O 1
ATOM 6973 N N . LEU B 1 296 ? -8.102 14.508 6.695 1 98.62 296 LEU B N 1
ATOM 6974 C CA . LEU B 1 296 ? -8.531 13.508 7.668 1 98.62 296 LEU B CA 1
ATOM 6975 C C . LEU B 1 296 ? -8.258 13.992 9.094 1 98.62 296 LEU B C 1
ATOM 6977 O O . LEU B 1 296 ? -9.039 13.711 10.008 1 98.62 296 LEU B O 1
ATOM 6981 N N . VAL B 1 297 ? -7.172 14.719 9.312 1 98.75 297 VAL B N 1
ATOM 6982 C CA . VAL B 1 297 ? -6.891 15.297 10.617 1 98.75 297 VAL B CA 1
ATOM 6983 C C . VAL B 1 297 ? -7.941 16.344 10.953 1 98.75 297 VAL B C 1
ATOM 6985 O O . VAL B 1 297 ? -8.398 16.438 12.094 1 98.75 297 VAL B O 1
ATOM 6988 N N . VAL B 1 298 ? -8.312 17.141 9.945 1 98.75 298 VAL B N 1
ATOM 6989 C CA . VAL B 1 298 ? -9.422 18.062 10.133 1 98.75 298 VAL B CA 1
ATOM 6990 C C . VAL B 1 298 ? -10.648 17.312 10.625 1 98.75 298 VAL B C 1
ATOM 6992 O O . VAL B 1 298 ? -11.383 17.812 11.492 1 98.75 298 VAL B O 1
ATOM 6995 N N . GLY B 1 299 ? -10.836 16.125 10.109 1 98.12 299 GLY B N 1
ATOM 6996 C CA . GLY B 1 299 ? -11.984 15.312 10.445 1 98.12 299 GLY B CA 1
ATOM 6997 C C . GLY B 1 299 ? -11.898 14.688 11.82 1 98.12 299 GLY B C 1
ATOM 6998 O O . GLY B 1 299 ? -12.852 14.062 12.289 1 98.12 299 GLY B O 1
ATOM 6999 N N . GLY B 1 300 ? -10.781 14.797 12.438 1 97.88 300 GLY B N 1
ATOM 7000 C CA . GLY B 1 300 ? -10.68 14.336 13.812 1 97.88 300 GLY B CA 1
ATOM 7001 C C . GLY B 1 300 ? -9.844 13.078 13.961 1 97.88 300 GLY B C 1
ATOM 7002 O O . GLY B 1 300 ? -9.758 12.508 15.047 1 97.88 300 GLY B O 1
ATOM 7003 N N . LEU B 1 301 ? -9.266 12.594 12.906 1 97.94 301 LEU B N 1
ATOM 7004 C CA . LEU B 1 301 ? -8.273 11.531 13.023 1 97.94 301 LEU B CA 1
ATOM 7005 C C . LEU B 1 301 ? -6.898 12.102 13.359 1 97.94 301 LEU B C 1
ATOM 7007 O O . LEU B 1 301 ? -6.129 12.453 12.461 1 97.94 301 LEU B O 1
ATOM 7011 N N . ASP B 1 302 ? -6.559 12.055 14.547 1 98.06 302 ASP B N 1
ATOM 7012 C CA . ASP B 1 302 ? -5.469 12.859 15.094 1 98.06 302 ASP B CA 1
ATOM 7013 C C . ASP B 1 302 ? -4.109 12.312 14.656 1 98.06 302 ASP B C 1
ATOM 7015 O O . ASP B 1 302 ? -3.111 13.039 14.672 1 98.06 302 ASP B O 1
ATOM 7019 N N . ARG B 1 303 ? -4.016 11.047 14.414 1 98.19 303 ARG B N 1
ATOM 7020 C CA . ARG B 1 303 ? -2.781 10.383 13.992 1 98.19 303 ARG B CA 1
ATOM 7021 C C . ARG B 1 303 ? -3.045 9.406 12.859 1 98.19 303 ARG B C 1
ATOM 7023 O O . ARG B 1 303 ? -3.607 8.328 13.07 1 98.19 303 ARG B O 1
ATOM 7030 N N . VAL B 1 304 ? -2.566 9.781 11.68 1 98.56 304 VAL B N 1
ATOM 7031 C CA . VAL B 1 304 ? -2.803 8.938 10.516 1 98.56 304 VAL B CA 1
ATOM 7032 C C . VAL B 1 304 ? -1.492 8.719 9.758 1 98.56 304 VAL B C 1
ATOM 7034 O O . VAL B 1 304 ? -0.594 9.562 9.805 1 98.56 304 VAL B O 1
ATOM 7037 N N . TYR B 1 305 ? -1.32 7.586 9.109 1 98.62 305 TYR B N 1
ATOM 7038 C CA . TYR B 1 305 ? -0.169 7.352 8.242 1 98.62 305 TYR B CA 1
ATOM 7039 C C . TYR B 1 305 ? -0.552 6.484 7.047 1 98.62 305 TYR B C 1
ATOM 7041 O O . TYR B 1 305 ? -1.605 5.84 7.051 1 98.62 305 TYR B O 1
ATOM 7049 N N . GLU B 1 306 ? 0.258 6.555 6.07 1 98.06 306 GLU B N 1
ATOM 7050 C CA . GLU B 1 306 ? 0.085 5.762 4.859 1 98.06 306 GLU B CA 1
ATOM 7051 C C . GLU B 1 306 ? 1.433 5.367 4.258 1 98.06 306 GLU B C 1
ATOM 7053 O O . GLU B 1 306 ? 2.344 6.191 4.172 1 98.06 306 GLU B O 1
ATOM 7058 N N . ILE B 1 307 ? 1.547 4.109 3.975 1 97.69 307 ILE B N 1
ATOM 7059 C CA . ILE B 1 307 ? 2.623 3.635 3.111 1 97.69 307 ILE B CA 1
ATOM 7060 C C . ILE B 1 307 ? 2.076 3.344 1.716 1 97.69 307 ILE B C 1
ATOM 7062 O O . ILE B 1 307 ? 1.165 2.529 1.557 1 97.69 307 ILE B O 1
ATOM 7066 N N . GLY B 1 308 ? 2.582 4.023 0.771 1 96.25 308 GLY B N 1
ATOM 7067 C CA . GLY B 1 308 ? 2.047 3.824 -0.566 1 96.25 308 GLY B CA 1
ATOM 7068 C C . GLY B 1 308 ? 2.898 4.457 -1.649 1 96.25 308 GLY B C 1
ATOM 7069 O O . GLY B 1 308 ? 3.93 5.07 -1.359 1 96.25 308 GLY B O 1
ATOM 7070 N N . ARG B 1 309 ? 2.475 4.297 -2.898 1 97 309 ARG B N 1
ATOM 7071 C CA . ARG B 1 309 ? 3.227 4.742 -4.066 1 97 309 ARG B CA 1
ATOM 7072 C C . ARG B 1 309 ? 2.924 6.203 -4.387 1 97 309 ARG B C 1
ATOM 7074 O O . ARG B 1 309 ? 1.799 6.668 -4.195 1 97 309 ARG B O 1
ATOM 7081 N N . GLN B 1 310 ? 3.926 6.887 -4.875 1 96.81 310 GLN B N 1
ATOM 7082 C CA . GLN B 1 310 ? 3.836 8.195 -5.516 1 96.81 310 GLN B CA 1
ATOM 7083 C C . GLN B 1 310 ? 4.344 8.141 -6.953 1 96.81 310 GLN B C 1
ATOM 7085 O O . GLN B 1 310 ? 5.141 7.266 -7.305 1 96.81 310 GLN B O 1
ATOM 7090 N N . PHE B 1 311 ? 3.896 9.07 -7.746 1 96.44 311 PHE B N 1
ATOM 7091 C CA . PHE B 1 311 ? 4.207 9.078 -9.172 1 96.44 311 PHE B CA 1
ATOM 7092 C C . PHE B 1 311 ? 4.707 10.453 -9.609 1 96.44 311 PHE B C 1
ATOM 7094 O O . PHE B 1 311 ? 4.008 11.453 -9.445 1 96.44 311 PHE B O 1
ATOM 7101 N N . ARG B 1 312 ? 5.805 10.516 -10.102 1 93.94 312 ARG B N 1
ATOM 7102 C CA . ARG B 1 312 ? 6.355 11.75 -10.648 1 93.94 312 ARG B CA 1
ATOM 7103 C C . ARG B 1 312 ? 6.934 11.516 -12.039 1 93.94 312 ARG B C 1
ATOM 7105 O O . ARG B 1 312 ? 7.785 10.648 -12.227 1 93.94 312 ARG B O 1
ATOM 7112 N N . ASN B 1 313 ? 6.367 12.203 -12.992 1 93.69 313 ASN B N 1
ATOM 7113 C CA . ASN B 1 313 ? 6.73 12.039 -14.391 1 93.69 313 ASN B CA 1
ATOM 7114 C C . ASN B 1 313 ? 8.078 12.688 -14.703 1 93.69 313 ASN B C 1
ATOM 7116 O O . ASN B 1 313 ? 8.125 13.695 -15.414 1 93.69 313 ASN B O 1
ATOM 7120 N N . GLU B 1 314 ? 9.055 12.188 -14.086 1 85.88 314 GLU B N 1
ATOM 7121 C CA . GLU B 1 314 ? 10.438 12.641 -14.195 1 85.88 314 GLU B CA 1
ATOM 7122 C C . GLU B 1 314 ? 11.32 11.578 -14.836 1 85.88 314 GLU B C 1
ATOM 7124 O O . GLU B 1 314 ? 10.828 10.523 -15.242 1 85.88 314 GLU B O 1
ATOM 7129 N N . GLY B 1 315 ? 12.516 11.914 -14.992 1 83.69 315 GLY B N 1
ATOM 7130 C CA . GLY B 1 315 ? 13.453 10.984 -15.602 1 83.69 315 GLY B CA 1
ATOM 7131 C C . GLY B 1 315 ? 13.859 9.852 -14.68 1 83.69 315 GLY B C 1
ATOM 7132 O O . GLY B 1 315 ? 13.508 9.852 -13.5 1 83.69 315 GLY B O 1
ATOM 7133 N N . ILE B 1 316 ? 14.477 8.852 -15.266 1 85.75 316 ILE B N 1
ATOM 7134 C CA . ILE B 1 316 ? 14.992 7.703 -14.531 1 85.75 316 ILE B CA 1
ATOM 7135 C C . ILE B 1 316 ? 16.5 7.836 -14.359 1 85.75 316 ILE B C 1
ATOM 7137 O O . ILE B 1 316 ? 17.219 8.156 -15.312 1 85.75 316 ILE B O 1
ATOM 7141 N N . ASP B 1 317 ? 16.953 7.711 -13.125 1 86.38 317 ASP B N 1
ATOM 7142 C CA . ASP B 1 317 ? 18.391 7.68 -12.891 1 86.38 317 ASP B CA 1
ATOM 7143 C C . ASP B 1 317 ? 18.734 6.777 -11.703 1 86.38 317 ASP B C 1
ATOM 7145 O O . ASP B 1 317 ? 17.969 5.879 -11.359 1 86.38 317 ASP B O 1
ATOM 7149 N N . LEU B 1 318 ? 19.859 6.895 -11.156 1 86.38 318 LEU B N 1
ATOM 7150 C CA . LEU B 1 318 ? 20.344 5.992 -10.125 1 86.38 318 LEU B CA 1
ATOM 7151 C C . LEU B 1 318 ? 19.5 6.09 -8.867 1 86.38 318 LEU B C 1
ATOM 7153 O O . LEU B 1 318 ? 19.391 5.129 -8.102 1 86.38 318 LEU B O 1
ATOM 7157 N N . THR B 1 319 ? 18.859 7.219 -8.719 1 88.88 319 THR B N 1
ATOM 7158 C CA . THR B 1 319 ? 18.156 7.406 -7.449 1 88.88 319 THR B CA 1
ATOM 7159 C C . THR B 1 319 ? 16.703 7.781 -7.688 1 88.88 319 THR B C 1
ATOM 7161 O O . THR B 1 319 ? 15.969 8.07 -6.738 1 88.88 319 THR B O 1
ATOM 7164 N N . HIS B 1 320 ? 16.359 7.852 -8.914 1 89.31 320 HIS B N 1
ATOM 7165 C CA . HIS B 1 320 ? 14.992 8.266 -9.219 1 89.31 320 HIS B CA 1
ATOM 7166 C C . HIS B 1 320 ? 14.266 7.215 -10.062 1 89.31 320 HIS B C 1
ATOM 7168 O O . HIS B 1 320 ? 14.844 6.676 -11.016 1 89.31 320 HIS B O 1
ATOM 7174 N N . ASN B 1 321 ? 13.133 6.875 -9.68 1 93.69 321 ASN B N 1
ATOM 7175 C CA . ASN B 1 321 ? 12.18 6.039 -10.398 1 93.69 321 ASN B CA 1
ATOM 7176 C C . ASN B 1 321 ? 10.812 6.711 -10.5 1 93.69 321 ASN B C 1
ATOM 7178 O O . ASN B 1 321 ? 10.359 7.355 -9.555 1 93.69 321 ASN B O 1
ATOM 7182 N N . PRO B 1 322 ? 10.156 6.66 -11.633 1 94 322 PRO B N 1
ATOM 7183 C CA . PRO B 1 322 ? 8.898 7.391 -11.828 1 94 322 PRO B CA 1
ATOM 7184 C C . PRO B 1 322 ? 7.859 7.066 -10.766 1 94 322 PRO B C 1
ATOM 7186 O O . PRO B 1 322 ? 7.027 7.914 -10.43 1 94 322 PRO B O 1
ATOM 7189 N N . GLU B 1 323 ? 7.781 5.887 -10.391 1 95.62 323 GLU B N 1
ATOM 7190 C CA . GLU B 1 323 ? 6.977 5.535 -9.227 1 95.62 323 GLU B CA 1
ATOM 7191 C C . GLU B 1 323 ? 7.855 5.059 -8.07 1 95.62 323 GLU B C 1
ATOM 7193 O O . GLU B 1 323 ? 8.828 4.332 -8.289 1 95.62 323 GLU B O 1
ATOM 7198 N N . PHE B 1 324 ? 7.578 5.535 -6.914 1 96.5 324 PHE B N 1
ATOM 7199 C CA . PHE B 1 324 ? 8.375 5.207 -5.734 1 96.5 324 PHE B CA 1
ATOM 7200 C C . PHE B 1 324 ? 7.496 5.145 -4.492 1 96.5 324 PHE B C 1
ATOM 7202 O O . PHE B 1 324 ? 6.367 5.648 -4.492 1 96.5 324 PHE B O 1
ATOM 7209 N N . THR B 1 325 ? 7.957 4.48 -3.443 1 97.69 325 THR B N 1
ATOM 7210 C CA . THR B 1 325 ? 7.18 4.227 -2.236 1 97.69 325 THR B CA 1
ATOM 7211 C C . THR B 1 325 ? 7.582 5.188 -1.121 1 97.69 325 THR B C 1
ATOM 7213 O O . THR B 1 325 ? 8.773 5.375 -0.859 1 97.69 325 THR B O 1
ATOM 7216 N N . THR B 1 326 ? 6.609 5.801 -0.505 1 97.88 326 THR B N 1
ATOM 7217 C CA . THR B 1 326 ? 6.859 6.648 0.655 1 97.88 326 THR B CA 1
ATOM 7218 C C . THR B 1 326 ? 5.996 6.219 1.836 1 97.88 326 THR B C 1
ATOM 7220 O O . THR B 1 326 ? 5.027 5.473 1.664 1 97.88 326 THR B O 1
ATOM 7223 N N . CYS B 1 327 ? 6.414 6.531 2.99 1 98.62 327 CYS B N 1
ATOM 7224 C CA . CYS B 1 327 ? 5.57 6.586 4.18 1 98.62 327 CYS B CA 1
ATOM 7225 C C . CYS B 1 327 ? 5.328 8.031 4.609 1 98.62 327 CYS B C 1
ATOM 7227 O O . CYS B 1 327 ? 6.273 8.805 4.746 1 98.62 327 CYS B O 1
ATOM 7229 N N . GLU B 1 328 ? 4.102 8.383 4.785 1 98.56 328 GLU B N 1
ATOM 7230 C CA . GLU B 1 328 ? 3.748 9.703 5.301 1 98.56 328 GLU B CA 1
ATOM 7231 C C . GLU B 1 328 ? 2.826 9.602 6.512 1 98.56 328 GLU B C 1
ATOM 7233 O O . GLU B 1 328 ? 1.935 8.75 6.547 1 98.56 328 GLU B O 1
ATOM 7238 N N . PHE B 1 329 ? 3.078 10.445 7.523 1 98.88 329 PHE B N 1
ATOM 7239 C CA . PHE B 1 329 ? 2.146 10.484 8.648 1 98.88 329 PHE B CA 1
ATOM 7240 C C . PHE B 1 329 ? 1.915 11.922 9.102 1 98.88 329 PHE B C 1
ATOM 7242 O O . PHE B 1 329 ? 2.734 12.805 8.844 1 98.88 329 PHE B O 1
ATOM 7249 N N . TYR B 1 330 ? 0.797 12.172 9.75 1 98.88 330 TYR B N 1
ATOM 7250 C CA . TYR B 1 330 ? 0.37 13.461 10.281 1 98.88 330 TYR B CA 1
ATOM 7251 C C . TYR B 1 330 ? -0.14 13.32 11.711 1 98.88 330 TYR B C 1
ATOM 7253 O O . TYR B 1 330 ? -0.863 12.367 12.023 1 98.88 330 TYR B O 1
ATOM 7261 N N . MET B 1 331 ? 0.344 14.195 12.547 1 98.81 331 MET B N 1
ATOM 7262 C CA . MET B 1 331 ? 0.098 14.117 13.984 1 98.81 331 MET B CA 1
ATOM 7263 C C . MET B 1 331 ? -0.456 15.438 14.516 1 98.81 331 MET B C 1
ATOM 7265 O O . MET B 1 331 ? 0.245 16.453 14.531 1 98.81 331 MET B O 1
ATOM 7269 N N . ALA B 1 332 ? -1.692 15.414 14.953 1 98.75 332 ALA B N 1
ATOM 7270 C CA . ALA B 1 332 ? -2.295 16.578 15.57 1 98.75 332 ALA B CA 1
ATOM 7271 C C . ALA B 1 332 ? -1.57 16.953 16.859 1 98.75 332 ALA B C 1
ATOM 7273 O O . ALA B 1 332 ? -1.07 16.078 17.578 1 98.75 332 ALA B O 1
ATOM 7274 N N . TYR B 1 333 ? -1.468 18.266 17.109 1 98.62 333 TYR B N 1
ATOM 7275 C CA . TYR B 1 333 ? -0.998 18.922 18.312 1 98.62 333 TYR B CA 1
ATOM 7276 C C . TYR B 1 333 ? 0.51 18.781 18.469 1 98.62 333 TYR B C 1
ATOM 7278 O O . TYR B 1 333 ? 1.041 18.891 19.578 1 98.62 333 TYR B O 1
ATOM 7286 N N . ALA B 1 334 ? 1.163 18.422 17.359 1 98.69 334 ALA B N 1
ATOM 7287 C CA . ALA B 1 334 ? 2.619 18.297 17.328 1 98.69 334 ALA B CA 1
ATOM 7288 C C . ALA B 1 334 ? 3.234 19.375 16.438 1 98.69 334 ALA B C 1
ATOM 7290 O O . ALA B 1 334 ? 2.521 20.094 15.734 1 98.69 334 ALA B O 1
ATOM 7291 N N . ASP B 1 335 ? 4.551 19.562 16.562 1 98.69 335 ASP B N 1
ATOM 7292 C CA . ASP B 1 335 ? 5.32 20.469 15.711 1 98.69 335 ASP B CA 1
ATOM 7293 C C . ASP B 1 335 ? 6.555 19.766 15.141 1 98.69 335 ASP B C 1
ATOM 7295 O O . ASP B 1 335 ? 6.746 18.562 15.344 1 98.69 335 ASP B O 1
ATOM 7299 N N . TYR B 1 336 ? 7.379 20.5 14.336 1 98.62 336 TYR B N 1
ATOM 7300 C CA . TYR B 1 336 ? 8.492 19.859 13.633 1 98.62 336 TYR B CA 1
ATOM 7301 C C . TYR B 1 336 ? 9.586 19.469 14.617 1 98.62 336 TYR B C 1
ATOM 7303 O O . TYR B 1 336 ? 10.445 18.641 14.289 1 98.62 336 TYR B O 1
ATOM 7311 N N . HIS B 1 337 ? 9.594 20.031 15.883 1 98.56 337 HIS B N 1
ATOM 7312 C CA . HIS B 1 337 ? 10.531 19.547 16.891 1 98.56 337 HIS B CA 1
ATOM 7313 C C . HIS B 1 337 ? 10.164 18.141 17.359 1 98.56 337 HIS B C 1
ATOM 7315 O O . HIS B 1 337 ? 11.039 17.297 17.547 1 98.56 337 HIS B O 1
ATOM 7321 N N . ASP B 1 338 ? 8.898 17.938 17.594 1 98.69 338 ASP B N 1
ATOM 7322 C CA . ASP B 1 338 ? 8.43 16.594 17.938 1 98.69 338 ASP B CA 1
ATOM 7323 C C . ASP B 1 338 ? 8.836 15.594 16.859 1 98.69 338 ASP B C 1
ATOM 7325 O O . ASP B 1 338 ? 9.242 14.469 17.172 1 98.69 338 ASP B O 1
ATOM 7329 N N . LEU B 1 339 ? 8.719 16.016 15.625 1 98.75 339 LEU B N 1
ATOM 7330 C CA . LEU B 1 339 ? 8.992 15.102 14.516 1 98.75 339 LEU B CA 1
ATOM 7331 C C . LEU B 1 339 ? 10.477 14.797 14.414 1 98.75 339 LEU B C 1
ATOM 7333 O O . LEU B 1 339 ? 10.867 13.695 14.008 1 98.75 339 LEU B O 1
ATOM 7337 N N . MET B 1 340 ? 11.359 15.789 14.781 1 98.75 340 MET B N 1
ATOM 7338 C CA . MET B 1 340 ? 12.789 15.492 14.828 1 98.75 340 MET B CA 1
ATOM 7339 C C . MET B 1 340 ? 13.078 14.391 15.836 1 98.75 340 MET B C 1
ATOM 7341 O O . MET B 1 340 ? 13.828 13.461 15.547 1 98.75 340 MET B O 1
ATOM 7345 N N . GLU B 1 341 ? 12.461 14.484 16.969 1 98.69 341 GLU B N 1
ATOM 7346 C CA . GLU B 1 341 ? 12.648 13.477 18 1 98.69 341 GLU B CA 1
ATOM 7347 C C . GLU B 1 341 ? 12.117 12.117 17.547 1 98.69 341 GLU B C 1
ATOM 7349 O O . GLU B 1 341 ? 12.773 11.094 17.75 1 98.69 341 GLU B O 1
ATOM 7354 N N . ILE B 1 342 ? 10.953 12.117 16.969 1 98.75 342 ILE B N 1
ATOM 7355 C CA . ILE B 1 342 ? 10.336 10.883 16.5 1 98.75 342 ILE B CA 1
ATOM 7356 C C . ILE B 1 342 ? 11.203 10.266 15.406 1 98.75 342 ILE B C 1
ATOM 7358 O O . ILE B 1 342 ? 11.391 9.047 15.367 1 98.75 342 ILE B O 1
ATOM 7362 N N . THR B 1 343 ? 11.742 11.102 14.531 1 98.88 343 THR B N 1
ATOM 7363 C CA . THR B 1 343 ? 12.586 10.625 13.445 1 98.88 343 THR B CA 1
ATOM 7364 C C . THR B 1 343 ? 13.844 9.961 13.984 1 98.88 343 THR B C 1
ATOM 7366 O O . THR B 1 343 ? 14.242 8.898 13.516 1 98.88 343 THR B O 1
ATOM 7369 N N . GLU B 1 344 ? 14.469 10.602 14.984 1 98.81 344 GLU B N 1
ATOM 7370 C CA . GLU B 1 344 ? 15.664 10.047 15.609 1 98.81 344 GLU B CA 1
ATOM 7371 C C . GLU B 1 344 ? 15.375 8.688 16.25 1 98.81 344 GLU B C 1
ATOM 7373 O O . GLU B 1 344 ? 16.125 7.73 16.047 1 98.81 344 GLU B O 1
ATOM 7378 N N . LYS B 1 345 ? 14.281 8.578 16.953 1 98.81 345 LYS B N 1
ATOM 7379 C CA . LYS B 1 345 ? 13.898 7.324 17.594 1 98.81 345 LYS B CA 1
ATOM 7380 C C . LYS B 1 345 ? 13.578 6.246 16.562 1 98.81 345 LYS B C 1
ATOM 7382 O O . LYS B 1 345 ? 13.984 5.094 16.719 1 98.81 345 LYS B O 1
ATOM 7387 N N . LEU B 1 346 ? 12.898 6.605 15.547 1 98.88 346 LEU B N 1
ATOM 7388 C CA . LEU B 1 346 ? 12.484 5.672 14.5 1 98.88 346 LEU B CA 1
ATOM 7389 C C . LEU B 1 346 ? 13.695 5.086 13.781 1 98.88 346 LEU B C 1
ATOM 7391 O O . LEU B 1 346 ? 13.844 3.865 13.695 1 98.88 346 LEU B O 1
ATOM 7395 N N . LEU B 1 347 ? 14.57 5.973 13.328 1 98.81 347 LEU B N 1
ATOM 7396 C CA . LEU B 1 347 ? 15.664 5.523 12.477 1 98.81 347 LEU B CA 1
ATOM 7397 C C . LEU B 1 347 ? 16.719 4.797 13.297 1 98.81 347 LEU B C 1
ATOM 7399 O O . LEU B 1 347 ? 17.25 3.766 12.867 1 98.81 347 LEU B O 1
ATOM 7403 N N . SER B 1 348 ? 17.094 5.336 14.445 1 98.75 348 SER B N 1
ATOM 7404 C CA . SER B 1 348 ? 18.062 4.656 15.281 1 98.75 348 SER B CA 1
ATOM 7405 C C . SER B 1 348 ? 17.562 3.279 15.711 1 98.75 348 SER B C 1
ATOM 7407 O O . SER B 1 348 ? 18.312 2.295 15.641 1 98.75 348 SER B O 1
ATOM 7409 N N . GLY B 1 349 ? 16.312 3.227 16.141 1 98.75 349 GLY B N 1
ATOM 7410 C CA . GLY B 1 349 ? 15.727 1.946 16.516 1 98.75 349 GLY B CA 1
ATOM 7411 C C . GLY B 1 349 ? 15.648 0.965 15.359 1 98.75 349 GLY B C 1
ATOM 7412 O O . GLY B 1 349 ? 15.898 -0.229 15.539 1 98.75 349 GLY B O 1
ATOM 7413 N N . MET B 1 350 ? 15.281 1.422 14.211 1 98.75 350 MET B N 1
ATOM 7414 C CA . MET B 1 350 ? 15.164 0.585 13.023 1 98.75 350 MET B CA 1
ATOM 7415 C C . MET B 1 350 ? 16.516 -0.018 12.648 1 98.75 350 MET B C 1
ATOM 7417 O O . MET B 1 350 ? 16.609 -1.22 12.398 1 98.75 350 MET B O 1
ATOM 7421 N N . VAL B 1 351 ? 17.547 0.844 12.578 1 98.69 351 VAL B N 1
ATOM 7422 C CA . VAL B 1 351 ? 18.875 0.377 12.219 1 98.69 351 VAL B CA 1
ATOM 7423 C C . VAL B 1 351 ? 19.359 -0.654 13.234 1 98.69 351 VAL B C 1
ATOM 7425 O O . VAL B 1 351 ? 19.922 -1.688 12.867 1 98.69 351 VAL B O 1
ATOM 7428 N N . LYS B 1 352 ? 19.109 -0.394 14.492 1 98.62 352 LYS B N 1
ATOM 7429 C CA . LYS B 1 352 ? 19.469 -1.346 15.539 1 98.62 352 LYS B CA 1
ATOM 7430 C C . LYS B 1 352 ? 18.734 -2.672 15.352 1 98.62 352 LYS B C 1
ATOM 7432 O O . LYS B 1 352 ? 19.328 -3.742 15.492 1 98.62 352 LYS B O 1
ATOM 7437 N N . HIS B 1 353 ? 17.453 -2.572 15.023 1 98.19 353 HIS B N 1
ATOM 7438 C CA . HIS B 1 353 ? 16.625 -3.756 14.82 1 98.19 353 HIS B CA 1
ATOM 7439 C C . HIS B 1 353 ? 17.141 -4.594 13.648 1 98.19 353 HIS B C 1
ATOM 7441 O O . HIS B 1 353 ? 17.141 -5.824 13.719 1 98.19 353 HIS B O 1
ATOM 7447 N N . ILE B 1 354 ? 17.578 -3.965 12.609 1 97.5 354 ILE B N 1
ATOM 7448 C CA . ILE B 1 354 ? 17.922 -4.637 11.367 1 97.5 354 ILE B CA 1
ATOM 7449 C C . ILE B 1 354 ? 19.375 -5.121 11.43 1 97.5 354 ILE B C 1
ATOM 7451 O O . ILE B 1 354 ? 19.688 -6.215 10.961 1 97.5 354 ILE B O 1
ATOM 7455 N N . THR B 1 355 ? 20.312 -4.324 12.062 1 96.75 355 THR B N 1
ATOM 7456 C CA . THR B 1 355 ? 21.734 -4.613 11.945 1 96.75 355 THR B CA 1
ATOM 7457 C C . THR B 1 355 ? 22.312 -5.039 13.289 1 96.75 355 THR B C 1
ATOM 7459 O O . THR B 1 355 ? 23.422 -5.582 13.352 1 96.75 355 THR B O 1
ATOM 7462 N N . GLY B 1 356 ? 21.656 -4.809 14.367 1 97.31 356 GLY B N 1
ATOM 7463 C CA . GLY B 1 356 ? 22.172 -5.105 15.695 1 97.31 356 GLY B CA 1
ATOM 7464 C C . GLY B 1 356 ? 22.953 -3.959 16.297 1 97.31 356 GLY B C 1
ATOM 7465 O O . GLY B 1 356 ? 23.297 -3.988 17.484 1 97.31 356 GLY B O 1
ATOM 7466 N N . GLY B 1 357 ? 23.188 -2.891 15.477 1 97.75 357 GLY B N 1
ATOM 7467 C CA . GLY B 1 357 ? 23.891 -1.697 15.914 1 97.75 357 GLY B CA 1
ATOM 7468 C C . GLY B 1 357 ? 23.328 -0.42 15.32 1 97.75 357 GLY B C 1
ATOM 7469 O O . GLY B 1 357 ? 22.219 -0.415 14.781 1 97.75 357 GLY B O 1
ATOM 7470 N N . TYR B 1 358 ? 24.109 0.667 15.477 1 98.31 358 TYR B N 1
ATOM 7471 C CA . TYR B 1 358 ? 23.594 1.96 15.039 1 98.31 358 TYR B CA 1
ATOM 7472 C C . TYR B 1 358 ? 24.359 2.471 13.82 1 98.31 358 TYR B C 1
ATOM 7474 O O . TYR B 1 358 ? 24.125 3.588 13.359 1 98.31 358 TYR B O 1
ATOM 7482 N N . LYS B 1 359 ? 25.312 1.612 13.328 1 98.12 359 LYS B N 1
ATOM 7483 C CA . LYS B 1 359 ? 26.156 2.031 12.211 1 98.12 359 LYS B CA 1
ATOM 7484 C C . LYS B 1 359 ? 25.984 1.104 11.008 1 98.12 359 LYS B C 1
ATOM 7486 O O . LYS B 1 359 ? 25.781 -0.103 11.172 1 98.12 359 LYS B O 1
ATOM 7491 N N . VAL B 1 360 ? 26.047 1.727 9.828 1 97.69 360 VAL B N 1
ATOM 7492 C CA . VAL B 1 360 ? 25.906 0.989 8.578 1 97.69 360 VAL B CA 1
ATOM 7493 C C . VAL B 1 360 ? 27.047 1.348 7.629 1 97.69 360 VAL B C 1
ATOM 7495 O O . VAL B 1 360 ? 27.438 2.516 7.52 1 97.69 360 VAL B O 1
ATOM 7498 N N . THR B 1 361 ? 27.656 0.386 7.035 1 97.44 361 THR B N 1
ATOM 7499 C CA . THR B 1 361 ? 28.656 0.603 5.988 1 97.44 361 THR B CA 1
ATOM 7500 C C . THR B 1 361 ? 27.969 0.768 4.629 1 97.44 361 THR B C 1
ATOM 7502 O O . THR B 1 361 ? 27.141 -0.05 4.242 1 97.44 361 THR B O 1
ATOM 7505 N N . TYR B 1 362 ? 28.281 1.818 3.949 1 97.44 362 TYR B N 1
ATOM 7506 C CA . TYR B 1 362 ? 27.672 2.135 2.66 1 97.44 362 TYR B CA 1
ATOM 7507 C C . TYR B 1 362 ? 28.734 2.443 1.617 1 97.44 362 TYR B C 1
ATOM 7509 O O . TYR B 1 362 ? 29.734 3.104 1.919 1 97.44 362 TYR B O 1
ATOM 7517 N N . HIS B 1 363 ? 28.625 1.913 0.374 1 97.44 363 HIS B N 1
ATOM 7518 C CA . HIS B 1 363 ? 29.516 2.188 -0.753 1 97.44 363 HIS B CA 1
ATOM 7519 C C . HIS B 1 363 ? 28.828 3.078 -1.785 1 97.44 363 HIS B C 1
ATOM 7521 O O . HIS B 1 363 ? 28.219 2.58 -2.734 1 97.44 363 HIS B O 1
ATOM 7527 N N . PRO B 1 364 ? 28.984 4.375 -1.643 1 95.06 364 PRO B N 1
ATOM 7528 C CA . PRO B 1 364 ? 28.25 5.309 -2.502 1 95.06 364 PRO B CA 1
ATOM 7529 C C . PRO B 1 364 ? 28.578 5.129 -3.982 1 95.06 364 PRO B C 1
ATOM 7531 O O . PRO B 1 364 ? 27.75 5.426 -4.844 1 95.06 364 PRO B O 1
ATOM 7534 N N . ASP B 1 365 ? 29.781 4.629 -4.344 1 94 365 ASP B N 1
ATOM 7535 C CA . ASP B 1 365 ? 30.203 4.504 -5.734 1 94 365 ASP B CA 1
ATOM 7536 C C . ASP B 1 365 ? 30.141 3.053 -6.203 1 94 365 ASP B C 1
ATOM 7538 O O . ASP B 1 365 ? 30.75 2.688 -7.207 1 94 365 ASP B O 1
ATOM 7542 N N . GLY B 1 366 ? 29.484 2.266 -5.406 1 92.25 366 GLY B N 1
ATOM 7543 C CA . GLY B 1 366 ? 29.359 0.857 -5.746 1 92.25 366 GLY B CA 1
ATOM 7544 C C . GLY B 1 366 ? 30.234 -0.042 -4.902 1 92.25 366 GLY B C 1
ATOM 7545 O O . GLY B 1 366 ? 31.047 0.442 -4.109 1 92.25 366 GLY B O 1
ATOM 7546 N N . PRO B 1 367 ? 30.094 -1.249 -5.137 1 89.25 367 PRO B N 1
ATOM 7547 C CA . PRO B 1 367 ? 30.75 -2.219 -4.254 1 89.25 367 PRO B CA 1
ATOM 7548 C C . PRO B 1 367 ? 32.281 -2.15 -4.336 1 89.25 367 PRO B C 1
ATOM 7550 O O . PRO B 1 367 ? 32.969 -2.502 -3.373 1 89.25 367 PRO B O 1
ATOM 7553 N N . GLU B 1 368 ? 32.75 -1.733 -5.391 1 91.5 368 GLU B N 1
ATOM 7554 C CA . GLU B 1 368 ? 34.219 -1.669 -5.562 1 91.5 368 GLU B CA 1
ATOM 7555 C C . GLU B 1 368 ? 34.781 -0.335 -5.07 1 91.5 368 GLU B C 1
ATOM 7557 O O . GLU B 1 368 ? 36 -0.155 -4.992 1 91.5 368 GLU B O 1
ATOM 7562 N N . GLY B 1 369 ? 33.906 0.581 -4.723 1 94.25 369 GLY B N 1
ATOM 7563 C CA . GLY B 1 369 ? 34.312 1.891 -4.254 1 94.25 369 GLY B CA 1
ATOM 7564 C C . GLY B 1 369 ? 34.625 1.924 -2.766 1 94.25 369 GLY B C 1
ATOM 7565 O O . GLY B 1 369 ? 34.469 0.914 -2.074 1 94.25 369 GLY B O 1
ATOM 7566 N N . PRO B 1 370 ? 35.125 3.035 -2.365 1 96 370 PRO B N 1
ATOM 7567 C CA . PRO B 1 370 ? 35.438 3.174 -0.939 1 96 370 PRO B CA 1
ATOM 7568 C C . PRO B 1 370 ? 34.188 3.096 -0.056 1 96 370 PRO B C 1
ATOM 7570 O O . PRO B 1 370 ? 33.125 3.621 -0.421 1 96 370 PRO B O 1
ATOM 7573 N N . ALA B 1 371 ? 34.406 2.457 1.067 1 96.75 371 ALA B N 1
ATOM 7574 C CA . ALA B 1 371 ? 33.312 2.344 2.049 1 96.75 371 ALA B CA 1
ATOM 7575 C C . ALA B 1 371 ? 33.219 3.607 2.898 1 96.75 371 ALA B C 1
ATOM 7577 O O . ALA B 1 371 ? 34.219 4.23 3.221 1 96.75 371 ALA B O 1
ATOM 7578 N N . GLN B 1 372 ? 32.031 3.955 3.189 1 96.94 372 GLN B N 1
ATOM 7579 C CA . GLN B 1 372 ? 31.734 5.016 4.148 1 96.94 372 GLN B CA 1
ATOM 7580 C C . GLN B 1 372 ? 30.812 4.52 5.258 1 96.94 372 GLN B C 1
ATOM 7582 O O . GLN B 1 372 ? 29.938 3.689 5.016 1 96.94 372 GLN B O 1
ATOM 7587 N N . GLU B 1 373 ? 31.031 5.043 6.418 1 97.75 373 GLU B N 1
ATOM 7588 C CA . GLU B 1 373 ? 30.188 4.668 7.555 1 97.75 373 GLU B CA 1
ATOM 7589 C C . GLU B 1 373 ? 29.125 5.719 7.82 1 97.75 373 GLU B C 1
ATOM 7591 O O . GLU B 1 373 ? 29.406 6.914 7.867 1 97.75 373 GLU B O 1
ATOM 7596 N N . ILE B 1 374 ? 27.922 5.277 7.934 1 98.38 374 ILE B N 1
ATOM 7597 C CA . ILE B 1 374 ? 26.812 6.125 8.367 1 98.38 374 ILE B CA 1
ATOM 7598 C C . ILE B 1 374 ? 26.469 5.828 9.82 1 98.38 374 ILE B C 1
ATOM 7600 O O . ILE B 1 374 ? 26.172 4.684 10.18 1 98.38 374 ILE B O 1
ATOM 7604 N N . ASP B 1 375 ? 26.484 6.805 10.656 1 98.69 375 ASP B N 1
ATOM 7605 C CA . ASP B 1 375 ? 26.203 6.652 12.078 1 98.69 375 ASP B CA 1
ATOM 7606 C C . ASP B 1 375 ? 24.812 7.207 12.422 1 98.69 375 ASP B C 1
ATOM 7608 O O . ASP B 1 375 ? 24.594 8.422 12.367 1 98.69 375 ASP B O 1
ATOM 7612 N N . PHE B 1 376 ? 23.938 6.34 12.898 1 98.69 376 PHE B N 1
ATOM 7613 C CA . PHE B 1 376 ? 22.547 6.699 13.172 1 98.69 376 PHE B CA 1
ATOM 7614 C C . PHE B 1 376 ? 22.344 6.969 14.656 1 98.69 376 PHE B C 1
ATOM 7616 O O . PHE B 1 376 ? 21.203 7.012 15.141 1 98.69 376 PHE B O 1
ATOM 7623 N N . THR B 1 377 ? 23.344 7.176 15.406 1 98.56 377 THR B N 1
ATOM 7624 C CA . THR B 1 377 ? 23.234 7.496 16.828 1 98.56 377 THR B CA 1
ATOM 7625 C C . THR B 1 377 ? 22.703 8.914 17.016 1 98.56 377 THR B C 1
ATOM 7627 O O . THR B 1 377 ? 23.312 9.875 16.547 1 98.56 377 THR B O 1
ATOM 7630 N N . PRO B 1 378 ? 21.641 9.062 17.719 1 97.94 378 PRO B N 1
ATOM 7631 C CA . PRO B 1 378 ? 21.156 10.414 18 1 97.94 378 PRO B CA 1
ATOM 7632 C C . PRO B 1 378 ? 22.016 11.148 19.031 1 97.94 378 PRO B C 1
ATOM 7634 O O . PRO B 1 378 ? 22.734 10.508 19.797 1 97.94 378 PRO B O 1
ATOM 7637 N N . PRO B 1 379 ? 21.906 12.438 19.203 1 98.31 379 PRO B N 1
ATOM 7638 C CA . PRO B 1 379 ? 21.078 13.328 18.391 1 98.31 379 PRO B CA 1
ATOM 7639 C C . PRO B 1 379 ? 21.688 13.586 17 1 98.31 379 PRO B C 1
ATOM 7641 O O . PRO B 1 379 ? 22.906 13.641 16.859 1 98.31 379 PRO B O 1
ATOM 7644 N N . PHE B 1 380 ? 20.891 13.719 16 1 98.75 380 PHE B N 1
ATOM 7645 C CA . PHE B 1 380 ? 21.328 14.039 14.656 1 98.75 380 PHE B CA 1
ATOM 7646 C C . PHE B 1 380 ? 21.75 15.5 14.555 1 98.75 380 PHE B C 1
ATOM 7648 O O . PHE B 1 380 ? 21.188 16.359 15.234 1 98.75 380 PHE B O 1
ATOM 7655 N N . ARG B 1 381 ? 22.719 15.742 13.703 1 98.5 381 ARG B N 1
ATOM 7656 C CA . ARG B 1 381 ? 23.188 17.094 13.445 1 98.5 381 ARG B CA 1
ATOM 7657 C C . ARG B 1 381 ? 22.078 17.969 12.875 1 98.5 381 ARG B C 1
ATOM 7659 O O . ARG B 1 381 ? 21.266 17.5 12.07 1 98.5 381 ARG B O 1
ATOM 7666 N N . ARG B 1 382 ? 21.984 19.25 13.367 1 98.38 382 ARG B N 1
ATOM 7667 C CA . ARG B 1 382 ? 21.016 20.234 12.859 1 98.38 382 ARG B CA 1
ATOM 7668 C C . ARG B 1 382 ? 21.734 21.406 12.219 1 98.38 382 ARG B C 1
ATOM 7670 O O . ARG B 1 382 ? 22.688 21.953 12.797 1 98.38 382 ARG B O 1
ATOM 7677 N N . VAL B 1 383 ? 21.312 21.734 11.016 1 97.94 383 VAL B N 1
ATOM 7678 C CA . VAL B 1 383 ? 21.891 22.828 10.258 1 97.94 383 VAL B CA 1
ATOM 7679 C C . VAL B 1 383 ? 20.781 23.781 9.797 1 97.94 383 VAL B C 1
ATOM 7681 O O . VAL B 1 383 ? 19.703 23.344 9.391 1 97.94 383 VAL B O 1
ATOM 7684 N N . SER B 1 384 ? 21.031 25.047 9.938 1 97.69 384 SER B N 1
ATOM 7685 C CA . SER B 1 384 ? 20.109 26.031 9.367 1 97.69 384 SER B CA 1
ATOM 7686 C C . SER B 1 384 ? 20.391 26.234 7.883 1 97.69 384 SER B C 1
ATOM 7688 O O . SER B 1 384 ? 21.516 26.562 7.496 1 97.69 384 SER B O 1
ATOM 7690 N N . MET B 1 385 ? 19.406 26.078 7.074 1 97.81 385 MET B N 1
ATOM 7691 C CA . MET B 1 385 ? 19.609 26.172 5.629 1 97.81 385 MET B CA 1
ATOM 7692 C C . MET B 1 385 ? 20.219 27.516 5.254 1 97.81 385 MET B C 1
ATOM 7694 O O . MET B 1 385 ? 21.266 27.562 4.609 1 97.81 385 MET B O 1
ATOM 7698 N N . THR B 1 386 ? 19.594 28.609 5.723 1 96.44 386 THR B N 1
ATOM 7699 C CA . THR B 1 386 ? 19.984 29.938 5.27 1 96.44 386 THR B CA 1
ATOM 7700 C C . THR B 1 386 ? 21.203 30.453 6.051 1 96.44 386 THR B C 1
ATOM 7702 O O . THR B 1 386 ? 22.156 30.969 5.465 1 96.44 386 THR B O 1
ATOM 7705 N N . GLN B 1 387 ? 21.203 30.312 7.367 1 96.44 387 GLN B N 1
ATOM 7706 C CA . GLN B 1 387 ? 22.281 30.844 8.195 1 96.44 387 GLN B CA 1
ATOM 7707 C C . GLN B 1 387 ? 23.609 30.125 7.906 1 96.44 387 GLN B C 1
ATOM 7709 O O . GLN B 1 387 ? 24.641 30.766 7.766 1 96.44 387 GLN B O 1
ATOM 7714 N N . ASP B 1 388 ? 23.531 28.828 7.84 1 97.5 388 ASP B N 1
ATOM 7715 C CA . ASP B 1 388 ? 24.766 28.078 7.625 1 97.5 388 ASP B CA 1
ATOM 7716 C C . ASP B 1 388 ? 25.25 28.219 6.188 1 97.5 388 ASP B C 1
ATOM 7718 O O . ASP B 1 388 ? 26.453 28.219 5.934 1 97.5 388 ASP B O 1
ATOM 7722 N N . LEU B 1 389 ? 24.344 28.328 5.219 1 97.88 389 LEU B N 1
ATOM 7723 C CA . LEU B 1 389 ? 24.75 28.609 3.848 1 97.88 389 LEU B CA 1
ATOM 7724 C C . LEU B 1 389 ? 25.453 29.969 3.758 1 97.88 389 LEU B C 1
ATOM 7726 O O . LEU B 1 389 ? 26.453 30.094 3.061 1 97.88 389 LEU B O 1
ATOM 7730 N N . GLU B 1 390 ? 24.859 30.938 4.41 1 97.12 390 GLU B N 1
ATOM 7731 C CA . GLU B 1 390 ? 25.453 32.281 4.469 1 97.12 390 GLU B CA 1
ATOM 7732 C C . GLU B 1 390 ? 26.875 32.219 5.004 1 97.12 390 GLU B C 1
ATOM 7734 O O . GLU B 1 390 ? 27.781 32.844 4.441 1 97.12 390 GLU B O 1
ATOM 7739 N N . LYS B 1 391 ? 27.094 31.516 6.023 1 97.19 391 LYS B N 1
ATOM 7740 C CA . LYS B 1 391 ? 28.406 31.375 6.625 1 97.19 391 LYS B CA 1
ATOM 7741 C C . LYS B 1 391 ? 29.391 30.719 5.648 1 97.19 391 LYS B C 1
ATOM 7743 O O . LYS B 1 391 ? 30.516 31.188 5.5 1 97.19 391 LYS B O 1
ATOM 7748 N N . VAL B 1 392 ? 28.953 29.672 5.027 1 96.75 392 VAL B N 1
ATOM 7749 C CA . VAL B 1 392 ? 29.812 28.922 4.113 1 96.75 392 VAL B CA 1
ATOM 7750 C C . VAL B 1 392 ? 30.156 29.781 2.904 1 96.75 392 VAL B C 1
ATOM 7752 O O . VAL B 1 392 ? 31.266 29.703 2.377 1 96.75 392 VAL B O 1
ATOM 7755 N N . MET B 1 393 ? 29.266 30.641 2.463 1 96 393 MET B N 1
ATOM 7756 C CA . MET B 1 393 ? 29.453 31.484 1.289 1 96 393 MET B CA 1
ATOM 7757 C C . MET B 1 393 ? 30.312 32.688 1.624 1 96 393 MET B C 1
ATOM 7759 O O . MET B 1 393 ? 30.938 33.281 0.736 1 96 393 MET B O 1
ATOM 7763 N N . GLY B 1 394 ? 30.25 33.156 2.844 1 95.94 394 GLY B N 1
ATOM 7764 C CA . GLY B 1 394 ? 31.016 34.312 3.268 1 95.94 394 GLY B CA 1
ATOM 7765 C C . GLY B 1 394 ? 30.406 35.625 2.836 1 95.94 394 GLY B C 1
ATOM 7766 O O . GLY B 1 394 ? 31.125 36.625 2.67 1 95.94 394 GLY B O 1
ATOM 7767 N N . VAL B 1 395 ? 29.141 35.594 2.547 1 96.56 395 VAL B N 1
ATOM 7768 C CA . VAL B 1 395 ? 28.438 36.812 2.129 1 96.56 395 VAL B CA 1
ATOM 7769 C C . VAL B 1 395 ? 27.156 36.969 2.932 1 96.56 395 VAL B C 1
ATOM 7771 O O . VAL B 1 395 ? 26.531 35.969 3.322 1 96.56 395 VAL B O 1
ATOM 7774 N N . LYS B 1 396 ? 26.781 38.156 3.162 1 97.06 396 LYS B N 1
ATOM 7775 C CA . LYS B 1 396 ? 25.531 38.406 3.865 1 97.06 396 LYS B CA 1
ATOM 7776 C C . LYS B 1 396 ? 24.344 38.312 2.924 1 97.06 396 LYS B C 1
ATOM 7778 O O . LYS B 1 396 ? 24.328 38.906 1.848 1 97.06 396 LYS B O 1
ATOM 7783 N N . PHE B 1 397 ? 23.391 37.5 3.32 1 97.62 397 PHE B N 1
ATOM 7784 C CA . PHE B 1 397 ? 22.188 37.344 2.52 1 97.62 397 PHE B CA 1
ATOM 7785 C C . PHE B 1 397 ? 21.188 38.438 2.799 1 97.62 397 PHE B C 1
ATOM 7787 O O . PHE B 1 397 ? 21.234 39.094 3.852 1 97.62 397 PHE B O 1
ATOM 7794 N N . PRO B 1 398 ? 20.297 38.719 1.821 1 97.31 398 PRO B N 1
ATOM 7795 C CA . PRO B 1 398 ? 19.172 39.594 2.107 1 97.31 398 PRO B CA 1
ATOM 7796 C C . PRO B 1 398 ? 18.266 39.094 3.229 1 97.31 398 PRO B C 1
ATOM 7798 O O . PRO B 1 398 ? 18.328 37.906 3.564 1 97.31 398 PRO B O 1
ATOM 7801 N N . PRO B 1 399 ? 17.5 40.031 3.824 1 96.62 399 PRO B N 1
ATOM 7802 C CA . PRO B 1 399 ? 16.578 39.562 4.859 1 96.62 399 PRO B CA 1
ATOM 7803 C C . PRO B 1 399 ? 15.633 38.469 4.367 1 96.62 399 PRO B C 1
ATOM 7805 O O . PRO B 1 399 ? 15.148 38.531 3.232 1 96.62 399 PRO B O 1
ATOM 7808 N N . THR B 1 400 ? 15.391 37.5 5.242 1 95.81 400 THR B N 1
ATOM 7809 C CA . THR B 1 400 ? 14.656 36.312 4.855 1 95.81 400 THR B CA 1
ATOM 7810 C C . THR B 1 400 ? 13.219 36.656 4.484 1 95.81 400 THR B C 1
ATOM 7812 O O . THR B 1 400 ? 12.562 35.875 3.762 1 95.81 400 THR B O 1
ATOM 7815 N N . ASP B 1 401 ? 12.648 37.719 4.938 1 94.25 401 ASP B N 1
ATOM 7816 C CA . ASP B 1 401 ? 11.273 38.125 4.629 1 94.25 401 ASP B CA 1
ATOM 7817 C C . ASP B 1 401 ? 11.195 38.844 3.297 1 94.25 401 ASP B C 1
ATOM 7819 O O . ASP B 1 401 ? 10.133 39.344 2.912 1 94.25 401 ASP B O 1
ATOM 7823 N N . SER B 1 402 ? 12.344 38.938 2.576 1 95.62 402 SER B N 1
ATOM 7824 C CA . SER B 1 402 ? 12.359 39.594 1.273 1 95.62 402 SER B CA 1
ATOM 7825 C C . SER B 1 402 ? 12.664 38.594 0.158 1 95.62 402 SER B C 1
ATOM 7827 O O . SER B 1 402 ? 12.977 39 -0.967 1 95.62 402 SER B O 1
ATOM 7829 N N . TYR B 1 403 ? 12.609 37.375 0.441 1 94.25 403 TYR B N 1
ATOM 7830 C CA . TYR B 1 403 ? 13.062 36.344 -0.486 1 94.25 403 TYR B CA 1
ATOM 7831 C C . TYR B 1 403 ? 12.148 36.281 -1.704 1 94.25 403 TYR B C 1
ATOM 7833 O O . TYR B 1 403 ? 12.508 35.656 -2.717 1 94.25 403 TYR B O 1
ATOM 7841 N N . ASP B 1 404 ? 11.008 36.875 -1.705 1 89.12 404 ASP B N 1
ATOM 7842 C CA . ASP B 1 404 ? 10.094 36.875 -2.84 1 89.12 404 ASP B CA 1
ATOM 7843 C C . ASP B 1 404 ? 10.312 38.094 -3.725 1 89.12 404 ASP B C 1
ATOM 7845 O O . ASP B 1 404 ? 9.609 38.281 -4.719 1 89.12 404 ASP B O 1
ATOM 7849 N N . SER B 1 405 ? 11.266 38.906 -3.469 1 93.5 405 SER B N 1
ATOM 7850 C CA . SER B 1 405 ? 11.523 40.125 -4.223 1 93.5 405 SER B CA 1
ATOM 7851 C C . SER B 1 405 ? 12.453 39.875 -5.398 1 93.5 405 SER B C 1
ATOM 7853 O O . SER B 1 405 ? 13.258 38.938 -5.367 1 93.5 405 SER B O 1
ATOM 7855 N N . ASP B 1 406 ? 12.359 40.688 -6.383 1 94.25 406 ASP B N 1
ATOM 7856 C CA . ASP B 1 406 ? 13.242 40.625 -7.539 1 94.25 406 ASP B CA 1
ATOM 7857 C C . ASP B 1 406 ? 14.688 40.938 -7.145 1 94.25 406 ASP B C 1
ATOM 7859 O O . ASP B 1 406 ? 15.625 40.406 -7.723 1 94.25 406 ASP B O 1
ATOM 7863 N N . GLU B 1 407 ? 14.805 41.812 -6.266 1 96.88 407 GLU B N 1
ATOM 7864 C CA . GLU B 1 407 ? 16.141 42.188 -5.781 1 96.88 407 GLU B CA 1
ATOM 7865 C C . GLU B 1 407 ? 16.859 41 -5.176 1 96.88 407 GLU B C 1
ATOM 7867 O O . GLU B 1 407 ? 18.031 40.781 -5.438 1 96.88 407 GLU B O 1
ATOM 7872 N N . THR B 1 408 ? 16.156 40.281 -4.387 1 96.88 408 THR B N 1
ATOM 7873 C CA . THR B 1 408 ? 16.734 39.094 -3.768 1 96.88 408 THR B CA 1
ATOM 7874 C C . THR B 1 408 ? 17.047 38.031 -4.816 1 96.88 408 THR B C 1
ATOM 7876 O O . THR B 1 408 ? 18.078 37.375 -4.746 1 96.88 408 THR B O 1
ATOM 7879 N N . ARG B 1 409 ? 16.141 37.844 -5.742 1 95.94 409 ARG B N 1
ATOM 7880 C CA . ARG B 1 409 ? 16.406 36.906 -6.828 1 95.94 409 ARG B CA 1
ATOM 7881 C C . ARG B 1 409 ? 17.703 37.219 -7.539 1 95.94 409 ARG B C 1
ATOM 7883 O O . ARG B 1 409 ? 18.531 36.344 -7.797 1 95.94 409 ARG B O 1
ATOM 7890 N N . LYS B 1 410 ? 17.891 38.5 -7.922 1 97.56 410 LYS B N 1
ATOM 7891 C CA . LYS B 1 410 ? 19.094 38.969 -8.602 1 97.56 410 LYS B CA 1
ATOM 7892 C C . LYS B 1 410 ? 20.344 38.688 -7.754 1 97.56 410 LYS B C 1
ATOM 7894 O O . LYS B 1 410 ? 21.391 38.344 -8.281 1 97.56 410 LYS B O 1
ATOM 7899 N N . PHE B 1 411 ? 20.188 38.938 -6.48 1 98 411 PHE B N 1
ATOM 7900 C CA . PHE B 1 411 ? 21.297 38.688 -5.559 1 98 411 PHE B CA 1
ATOM 7901 C C . PHE B 1 411 ? 21.75 37.219 -5.66 1 98 411 PHE B C 1
ATOM 7903 O O . PHE B 1 411 ? 22.938 36.969 -5.84 1 98 411 PHE B O 1
ATOM 7910 N N . PHE B 1 412 ? 20.875 36.312 -5.551 1 97.75 412 PHE B N 1
ATOM 7911 C CA . PHE B 1 412 ? 21.234 34.875 -5.566 1 97.75 412 PHE B CA 1
ATOM 7912 C C . PHE B 1 412 ? 21.688 34.469 -6.957 1 97.75 412 PHE B C 1
ATOM 7914 O O . PHE B 1 412 ? 22.547 33.594 -7.098 1 97.75 412 PHE B O 1
ATOM 7921 N N . ASP B 1 413 ? 21.047 35.031 -7.953 1 97.81 413 ASP B N 1
ATOM 7922 C CA . ASP B 1 413 ? 21.484 34.75 -9.32 1 97.81 413 ASP B CA 1
ATOM 7923 C C . ASP B 1 413 ? 22.953 35.125 -9.516 1 97.81 413 ASP B C 1
ATOM 7925 O O . ASP B 1 413 ? 23.719 34.344 -10.07 1 97.81 413 ASP B O 1
ATOM 7929 N N . ASN B 1 414 ? 23.281 36.312 -9.078 1 97.94 414 ASN B N 1
ATOM 7930 C CA . ASN B 1 414 ? 24.672 36.75 -9.141 1 97.94 414 ASN B CA 1
ATOM 7931 C C . ASN B 1 414 ? 25.594 35.844 -8.312 1 97.94 414 ASN B C 1
ATOM 7933 O O . ASN B 1 414 ? 26.719 35.531 -8.727 1 97.94 414 ASN B O 1
ATOM 7937 N N . LEU B 1 415 ? 25.125 35.5 -7.137 1 97.88 415 LEU B N 1
ATOM 7938 C CA . LEU B 1 415 ? 25.922 34.656 -6.262 1 97.88 415 LEU B CA 1
ATOM 7939 C C . LEU B 1 415 ? 26.188 33.312 -6.922 1 97.88 415 LEU B C 1
ATOM 7941 O O . LEU B 1 415 ? 27.297 32.781 -6.836 1 97.88 415 LEU B O 1
ATOM 7945 N N . CYS B 1 416 ? 25.188 32.688 -7.539 1 97.94 416 CYS B N 1
ATOM 7946 C CA . CYS B 1 416 ? 25.359 31.422 -8.258 1 97.94 416 CYS B CA 1
ATOM 7947 C C . CYS B 1 416 ? 26.406 31.562 -9.367 1 97.94 416 CYS B C 1
ATOM 7949 O O . CYS B 1 416 ? 27.25 30.688 -9.531 1 97.94 416 CYS B O 1
ATOM 7951 N N . ALA B 1 417 ? 26.297 32.625 -10.086 1 97.12 417 ALA B N 1
ATOM 7952 C CA . ALA B 1 417 ? 27.266 32.875 -11.148 1 97.12 417 ALA B CA 1
ATOM 7953 C C . ALA B 1 417 ? 28.688 33 -10.586 1 97.12 417 ALA B C 1
ATOM 7955 O O . ALA B 1 417 ? 29.625 32.438 -11.141 1 97.12 417 ALA B O 1
ATOM 7956 N N . GLN B 1 418 ? 28.812 33.688 -9.562 1 97.56 418 GLN B N 1
ATOM 7957 C CA . GLN B 1 418 ? 30.109 33.906 -8.922 1 97.56 418 GLN B CA 1
ATOM 7958 C C . GLN B 1 418 ? 30.703 32.594 -8.422 1 97.56 418 GLN B C 1
ATOM 7960 O O . GLN B 1 418 ? 31.922 32.406 -8.453 1 97.56 418 GLN B O 1
ATOM 7965 N N . LYS B 1 419 ? 29.859 31.75 -7.883 1 97.12 419 LYS B N 1
ATOM 7966 C CA . LYS B 1 419 ? 30.328 30.516 -7.25 1 97.12 419 LYS B CA 1
ATOM 7967 C C . LYS B 1 419 ? 30.328 29.359 -8.242 1 97.12 419 LYS B C 1
ATOM 7969 O O . LYS B 1 419 ? 30.672 28.234 -7.883 1 97.12 419 LYS B O 1
ATOM 7974 N N . GLY B 1 420 ? 29.844 29.547 -9.461 1 96.75 420 GLY B N 1
ATOM 7975 C CA . GLY B 1 420 ? 29.859 28.531 -10.5 1 96.75 420 GLY B CA 1
ATOM 7976 C C . GLY B 1 420 ? 28.766 27.5 -10.336 1 96.75 420 GLY B C 1
ATOM 7977 O O . GLY B 1 420 ? 28.953 26.312 -10.648 1 96.75 420 GLY B O 1
ATOM 7978 N N . VAL B 1 421 ? 27.672 27.891 -9.781 1 97.38 421 VAL B N 1
ATOM 7979 C CA . VAL B 1 421 ? 26.531 26.984 -9.578 1 97.38 421 VAL B CA 1
ATOM 7980 C C . VAL B 1 421 ? 25.578 27.094 -10.758 1 97.38 421 VAL B C 1
ATOM 7982 O O . VAL B 1 421 ? 25.078 28.188 -11.062 1 97.38 421 VAL B O 1
ATOM 7985 N N . GLU B 1 422 ? 25.328 25.984 -11.406 1 95.5 422 GLU B N 1
ATOM 7986 C CA . GLU B 1 422 ? 24.422 25.938 -12.547 1 95.5 422 GLU B CA 1
ATOM 7987 C C . GLU B 1 422 ? 22.969 25.781 -12.102 1 95.5 422 GLU B C 1
ATOM 7989 O O . GLU B 1 422 ? 22.672 24.969 -11.219 1 95.5 422 GLU B O 1
ATOM 7994 N N . CYS B 1 423 ? 22.078 26.562 -12.68 1 94.12 423 CYS B N 1
ATOM 7995 C CA . CYS B 1 423 ? 20.641 26.484 -12.445 1 94.12 423 CYS B CA 1
ATOM 7996 C C . CYS B 1 423 ? 19.859 26.75 -13.734 1 94.12 423 CYS B C 1
ATOM 7998 O O . CYS B 1 423 ? 19.859 27.859 -14.25 1 94.12 423 CYS B O 1
ATOM 8000 N N . PRO B 1 424 ? 19.266 25.703 -14.258 1 89.19 424 PRO B N 1
ATOM 8001 C CA . PRO B 1 424 ? 18.438 25.922 -15.453 1 89.19 424 PRO B CA 1
ATOM 8002 C C . PRO B 1 424 ? 17.234 26.812 -15.188 1 89.19 424 PRO B C 1
ATOM 8004 O O . PRO B 1 424 ? 16.844 27.016 -14.039 1 89.19 424 PRO B O 1
ATOM 8007 N N . GLN B 1 425 ? 16.672 27.328 -16.297 1 89.56 425 GLN B N 1
ATOM 8008 C CA . GLN B 1 425 ? 15.461 28.141 -16.188 1 89.56 425 GLN B CA 1
ATOM 8009 C C . GLN B 1 425 ? 14.266 27.297 -15.742 1 89.56 425 GLN B C 1
ATOM 8011 O O . GLN B 1 425 ? 14.195 26.109 -16.047 1 89.56 425 GLN B O 1
ATOM 8016 N N . PRO B 1 426 ? 13.398 27.953 -15.125 1 89.38 426 PRO B N 1
ATOM 8017 C CA . PRO B 1 426 ? 13.352 29.312 -14.586 1 89.38 426 PRO B CA 1
ATOM 8018 C C . PRO B 1 426 ? 14.242 29.484 -13.352 1 89.38 426 PRO B C 1
ATOM 8020 O O . PRO B 1 426 ? 14.352 28.578 -12.531 1 89.38 426 PRO B O 1
ATOM 8023 N N . ARG B 1 427 ? 14.859 30.594 -13.211 1 91.38 427 ARG B N 1
ATOM 8024 C CA . ARG B 1 427 ? 15.812 30.859 -12.141 1 91.38 427 ARG B CA 1
ATOM 8025 C C . ARG B 1 427 ? 15.164 31.688 -11.031 1 91.38 427 ARG B C 1
ATOM 8027 O O . ARG B 1 427 ? 15.594 32.812 -10.75 1 91.38 427 ARG B O 1
ATOM 8034 N N . THR B 1 428 ? 14.219 31.078 -10.383 1 89.62 428 THR B N 1
ATOM 8035 C CA . THR B 1 428 ? 13.555 31.688 -9.242 1 89.62 428 THR B CA 1
ATOM 8036 C C . THR B 1 428 ? 14.453 31.641 -8.008 1 89.62 428 THR B C 1
ATOM 8038 O O . THR B 1 428 ? 15.406 30.875 -7.953 1 89.62 428 THR B O 1
ATOM 8041 N N . THR B 1 429 ? 14.156 32.5 -7.008 1 93 429 THR B N 1
ATOM 8042 C CA . THR B 1 429 ? 14.914 32.531 -5.762 1 93 429 THR B CA 1
ATOM 8043 C C . THR B 1 429 ? 14.938 31.125 -5.133 1 93 429 THR B C 1
ATOM 8045 O O . THR B 1 429 ? 15.977 30.672 -4.652 1 93 429 THR B O 1
ATOM 8048 N N . ALA B 1 430 ? 13.82 30.469 -5.168 1 91.25 430 ALA B N 1
ATOM 8049 C CA . ALA B 1 430 ? 13.703 29.141 -4.578 1 91.25 430 ALA B CA 1
ATOM 8050 C C . ALA B 1 430 ? 14.648 28.141 -5.258 1 91.25 430 ALA B C 1
ATOM 8052 O O . ALA B 1 430 ? 15.344 27.391 -4.586 1 91.25 430 ALA B O 1
ATOM 8053 N N . ARG B 1 431 ? 14.719 28.109 -6.527 1 91.81 431 ARG B N 1
ATOM 8054 C CA . ARG B 1 431 ? 15.547 27.172 -7.281 1 91.81 431 ARG B CA 1
ATOM 8055 C C . ARG B 1 431 ? 17.031 27.5 -7.121 1 91.81 431 ARG B C 1
ATOM 8057 O O . ARG B 1 431 ? 17.859 26.609 -7.008 1 91.81 431 ARG B O 1
ATOM 8064 N N . LEU B 1 432 ? 17.344 28.812 -7.191 1 95.56 432 LEU B N 1
ATOM 8065 C CA . LEU B 1 432 ? 18.734 29.25 -7.008 1 95.56 432 LEU B CA 1
ATOM 8066 C C . LEU B 1 432 ? 19.25 28.812 -5.645 1 95.56 432 LEU B C 1
ATOM 8068 O O . LEU B 1 432 ? 20.359 28.281 -5.543 1 95.56 432 LEU B O 1
ATOM 8072 N N . LEU B 1 433 ? 18.438 29.016 -4.621 1 95.88 433 LEU B N 1
ATOM 8073 C CA . LEU B 1 433 ? 18.797 28.609 -3.27 1 95.88 433 LEU B CA 1
ATOM 8074 C C . LEU B 1 433 ? 18.969 27.094 -3.189 1 95.88 433 LEU B C 1
ATOM 8076 O O . LEU B 1 433 ? 19.891 26.609 -2.541 1 95.88 433 LEU B O 1
ATOM 8080 N N . ASP B 1 434 ? 18.078 26.422 -3.777 1 94.44 434 ASP B N 1
ATOM 8081 C CA . ASP B 1 434 ? 18.109 24.969 -3.787 1 94.44 434 ASP B CA 1
ATOM 8082 C C . ASP B 1 434 ? 19.438 24.469 -4.371 1 94.44 434 ASP B C 1
ATOM 8084 O O . ASP B 1 434 ? 20.047 23.547 -3.826 1 94.44 434 ASP B O 1
ATOM 8088 N N . LYS B 1 435 ? 19.875 25.031 -5.461 1 96.62 435 LYS B N 1
ATOM 8089 C CA . LYS B 1 435 ? 21.125 24.625 -6.098 1 96.62 435 LYS B CA 1
ATOM 8090 C C . LYS B 1 435 ? 22.328 24.969 -5.219 1 96.62 435 LYS B C 1
ATOM 8092 O O . LYS B 1 435 ? 23.266 24.188 -5.117 1 96.62 435 LYS B O 1
ATOM 8097 N N . LEU B 1 436 ? 22.297 26.141 -4.605 1 97.88 436 LEU B N 1
ATOM 8098 C CA . LEU B 1 436 ? 23.375 26.531 -3.703 1 97.88 436 LEU B CA 1
ATOM 8099 C C . LEU B 1 436 ? 23.469 25.562 -2.523 1 97.88 436 LEU B C 1
ATOM 8101 O O . LEU B 1 436 ? 24.578 25.141 -2.154 1 97.88 436 LEU B O 1
ATOM 8105 N N . VAL B 1 437 ? 22.328 25.219 -1.942 1 97.88 437 VAL B N 1
ATOM 8106 C CA . VAL B 1 437 ? 22.281 24.297 -0.808 1 97.88 437 VAL B CA 1
ATOM 8107 C C . VAL B 1 437 ? 22.797 22.922 -1.229 1 97.88 437 VAL B C 1
ATOM 8109 O O . VAL B 1 437 ? 23.531 22.266 -0.479 1 97.88 437 VAL B O 1
ATOM 8112 N N . GLY B 1 438 ? 22.422 22.469 -2.377 1 97.06 438 GLY B N 1
ATOM 8113 C CA . GLY B 1 438 ? 22.859 21.188 -2.906 1 97.06 438 GLY B CA 1
ATOM 8114 C C . GLY B 1 438 ? 24.375 21.094 -3.025 1 97.06 438 GLY B C 1
ATOM 8115 O O . GLY B 1 438 ? 24.969 20.078 -2.668 1 97.06 438 GLY B O 1
ATOM 8116 N N . ASP B 1 439 ? 24.984 22.172 -3.445 1 96.94 439 ASP B N 1
ATOM 8117 C CA . ASP B 1 439 ? 26.406 22.156 -3.762 1 96.94 439 ASP B CA 1
ATOM 8118 C C . ASP B 1 439 ? 27.25 22.438 -2.521 1 96.94 439 ASP B C 1
ATOM 8120 O O . ASP B 1 439 ? 28.422 22.078 -2.463 1 96.94 439 ASP B O 1
ATOM 8124 N N . PHE B 1 440 ? 26.609 23.031 -1.478 1 97.56 440 PHE B N 1
ATOM 8125 C CA . PHE B 1 440 ? 27.484 23.547 -0.438 1 97.56 440 PHE B CA 1
ATOM 8126 C C . PHE B 1 440 ? 27.078 23.031 0.932 1 97.56 440 PHE B C 1
ATOM 8128 O O . PHE B 1 440 ? 27.875 23.016 1.866 1 97.56 440 PHE B O 1
ATOM 8135 N N . LEU B 1 441 ? 25.844 22.656 1.167 1 97.69 441 LEU B N 1
ATOM 8136 C CA . LEU B 1 441 ? 25.422 22.172 2.473 1 97.69 441 LEU B CA 1
ATOM 8137 C C . LEU B 1 441 ? 25.172 20.672 2.441 1 97.69 441 LEU B C 1
ATOM 8139 O O . LEU B 1 441 ? 25.719 19.938 3.264 1 97.69 441 LEU B O 1
ATOM 8143 N N . GLU B 1 442 ? 24.344 20.188 1.467 1 97.62 442 GLU B N 1
ATOM 8144 C CA . GLU B 1 442 ? 23.969 18.781 1.397 1 97.62 442 GLU B CA 1
ATOM 8145 C C . GLU B 1 442 ? 25.188 17.891 1.288 1 97.62 442 GLU B C 1
ATOM 8147 O O . GLU B 1 442 ? 25.203 16.766 1.807 1 97.62 442 GLU B O 1
ATOM 8152 N N . VAL B 1 443 ? 26.25 18.359 0.656 1 96.44 443 VAL B N 1
ATOM 8153 C CA . VAL B 1 443 ? 27.453 17.578 0.396 1 96.44 443 VAL B CA 1
ATOM 8154 C C . VAL B 1 443 ? 28.188 17.312 1.707 1 96.44 443 VAL B C 1
ATOM 8156 O O . VAL B 1 443 ? 29.016 16.406 1.783 1 96.44 443 VAL B O 1
ATOM 8159 N N . THR B 1 444 ? 27.828 18.031 2.73 1 96.75 444 THR B N 1
ATOM 8160 C CA . THR B 1 444 ? 28.484 17.859 4.023 1 96.75 444 THR B CA 1
ATOM 8161 C C . THR B 1 444 ? 27.719 16.844 4.879 1 96.75 444 THR B C 1
ATOM 8163 O O . THR B 1 444 ? 28.188 16.469 5.953 1 96.75 444 THR B O 1
ATOM 8166 N N . CYS B 1 445 ? 26.547 16.453 4.461 1 97.88 445 CYS B N 1
ATOM 8167 C CA . CYS B 1 445 ? 25.656 15.609 5.254 1 97.88 445 CYS B CA 1
ATOM 8168 C C . CYS B 1 445 ? 25.906 14.133 4.988 1 97.88 445 CYS B C 1
ATOM 8170 O O . CYS B 1 445 ? 25.125 13.477 4.293 1 97.88 445 CYS B O 1
ATOM 8172 N N . ILE B 1 446 ? 26.922 13.562 5.668 1 97.44 446 ILE B N 1
ATOM 8173 C CA . ILE B 1 446 ? 27.25 12.148 5.527 1 97.44 446 ILE B CA 1
ATOM 8174 C C . ILE B 1 446 ? 26.406 11.328 6.5 1 97.44 446 ILE B C 1
ATOM 8176 O O . ILE B 1 446 ? 25.766 10.352 6.105 1 97.44 446 ILE B O 1
ATOM 8180 N N . ASN B 1 447 ? 26.453 11.703 7.766 1 98.38 447 ASN B N 1
ATOM 8181 C CA . ASN B 1 447 ? 25.531 11.141 8.758 1 98.38 447 ASN B CA 1
ATOM 8182 C C . ASN B 1 447 ? 24.188 11.859 8.75 1 98.38 447 ASN B C 1
ATOM 8184 O O . ASN B 1 447 ? 24.062 12.953 8.188 1 98.38 447 ASN B O 1
ATOM 8188 N N . PRO B 1 448 ? 23.172 11.219 9.336 1 98.69 448 PRO B N 1
ATOM 8189 C CA . PRO B 1 448 ? 21.875 11.891 9.375 1 98.69 448 PRO B CA 1
ATOM 8190 C C . PRO B 1 448 ? 21.969 13.32 9.914 1 98.69 448 PRO B C 1
ATOM 8192 O O . PRO B 1 448 ? 22.469 13.531 11.023 1 98.69 448 PRO B O 1
ATOM 8195 N N . THR B 1 449 ? 21.5 14.211 9.078 1 98.88 449 THR B N 1
ATOM 8196 C CA . THR B 1 449 ? 21.578 15.633 9.375 1 98.88 449 THR B CA 1
ATOM 8197 C C . THR B 1 449 ? 20.281 16.328 8.969 1 98.88 449 THR B C 1
ATOM 8199 O O . THR B 1 449 ? 19.844 16.219 7.82 1 98.88 449 THR B O 1
ATOM 8202 N N . PHE B 1 450 ? 19.719 17.062 9.914 1 98.88 450 PHE B N 1
ATOM 8203 C CA . PHE B 1 450 ? 18.547 17.875 9.625 1 98.88 450 PHE B CA 1
ATOM 8204 C C . PHE B 1 450 ? 18.953 19.219 9.023 1 98.88 450 PHE B C 1
ATOM 8206 O O . PHE B 1 450 ? 19.672 19.984 9.656 1 98.88 450 PHE B O 1
ATOM 8213 N N . ILE B 1 451 ? 18.516 19.484 7.809 1 98.75 451 ILE B N 1
ATOM 8214 C CA . ILE B 1 451 ? 18.547 20.844 7.305 1 98.75 451 ILE B CA 1
ATOM 8215 C C . ILE B 1 451 ? 17.219 21.531 7.609 1 98.75 451 ILE B C 1
ATOM 8217 O O . ILE B 1 451 ? 16.172 21.125 7.098 1 98.75 451 ILE B O 1
ATOM 8221 N N . CYS B 1 452 ? 17.297 22.641 8.375 1 98.56 452 CYS B N 1
ATOM 8222 C CA . CYS B 1 452 ? 16.094 23.188 8.977 1 98.56 452 CYS B CA 1
ATOM 8223 C C . CYS B 1 452 ? 15.828 24.609 8.461 1 98.56 452 CYS B C 1
ATOM 8225 O O . CYS B 1 452 ? 16.672 25.188 7.781 1 98.56 452 CYS B O 1
ATOM 8227 N N . GLU B 1 453 ? 14.641 25.078 8.758 1 98.06 453 GLU B N 1
ATOM 8228 C CA . GLU B 1 453 ? 14.234 26.469 8.602 1 98.06 453 GLU B CA 1
ATOM 8229 C C . GLU B 1 453 ? 14.312 26.906 7.141 1 98.06 453 GLU B C 1
ATOM 8231 O O . GLU B 1 453 ? 14.922 27.938 6.824 1 98.06 453 GLU B O 1
ATOM 8236 N N . HIS B 1 454 ? 13.648 26.188 6.328 1 97.94 454 HIS B N 1
ATOM 8237 C CA . HIS B 1 454 ? 13.57 26.5 4.91 1 97.94 454 HIS B CA 1
ATOM 8238 C C . HIS B 1 454 ? 12.773 27.781 4.68 1 97.94 454 HIS B C 1
ATOM 8240 O O . HIS B 1 454 ? 11.836 28.078 5.426 1 97.94 454 HIS B O 1
ATOM 8246 N N . PRO B 1 455 ? 13.148 28.531 3.652 1 97.38 455 PRO B N 1
ATOM 8247 C CA . PRO B 1 455 ? 12.367 29.719 3.316 1 97.38 455 PRO B CA 1
ATOM 8248 C C . PRO B 1 455 ? 10.914 29.406 2.969 1 97.38 455 PRO B C 1
ATOM 8250 O O . PRO B 1 455 ? 10.641 28.359 2.371 1 97.38 455 PRO B O 1
ATOM 8253 N N . GLN B 1 456 ? 10.016 30.344 3.242 1 95.75 456 GLN B N 1
ATOM 8254 C CA . GLN B 1 456 ? 8.586 30.188 2.98 1 95.75 456 GLN B CA 1
ATOM 8255 C C . GLN B 1 456 ? 8.32 29.984 1.491 1 95.75 456 GLN B C 1
ATOM 8257 O O . GLN B 1 456 ? 7.438 29.219 1.109 1 95.75 456 GLN B O 1
ATOM 8262 N N . ILE B 1 457 ? 9.078 30.594 0.616 1 90.69 457 ILE B N 1
ATOM 8263 C CA . ILE B 1 457 ? 8.859 30.562 -0.826 1 90.69 457 ILE B CA 1
ATOM 8264 C C . ILE B 1 457 ? 9.07 29.141 -1.349 1 90.69 457 ILE B C 1
ATOM 8266 O O . ILE B 1 457 ? 8.57 28.797 -2.42 1 90.69 457 ILE B O 1
ATOM 8270 N N . MET B 1 458 ? 9.781 28.281 -0.572 1 92 458 MET B N 1
ATOM 8271 C CA . MET B 1 458 ? 10.086 26.891 -0.957 1 92 458 MET B CA 1
ATOM 8272 C C . MET B 1 458 ? 9.164 25.922 -0.238 1 92 458 MET B C 1
ATOM 8274 O O . MET B 1 458 ? 9.289 24.703 -0.401 1 92 458 MET B O 1
ATOM 8278 N N . SER B 1 459 ? 8.273 26.469 0.584 1 94.75 459 SER B N 1
ATOM 8279 C CA . SER B 1 459 ? 7.52 25.625 1.51 1 94.75 459 SER B CA 1
ATOM 8280 C C . SER B 1 459 ? 6.062 26.062 1.588 1 94.75 459 SER B C 1
ATOM 8282 O O . SER B 1 459 ? 5.582 26.453 2.652 1 94.75 459 SER B O 1
ATOM 8284 N N . PRO B 1 460 ? 5.363 25.891 0.526 1 93.56 460 PRO B N 1
ATOM 8285 C CA . PRO B 1 460 ? 4.016 26.453 0.444 1 93.56 460 PRO B CA 1
ATOM 8286 C C . PRO B 1 460 ? 3.041 25.812 1.429 1 93.56 460 PRO B C 1
ATOM 8288 O O . PRO B 1 460 ? 1.974 26.375 1.699 1 93.56 460 PRO B O 1
ATOM 8291 N N . LEU B 1 461 ? 3.322 24.672 1.999 1 97.12 461 LEU B N 1
ATOM 8292 C CA . LEU B 1 461 ? 2.393 23.969 2.879 1 97.12 461 LEU B CA 1
ATOM 8293 C C . LEU B 1 461 ? 2.873 24.016 4.324 1 97.12 461 LEU B C 1
ATOM 8295 O O . LEU B 1 461 ? 2.18 23.547 5.23 1 97.12 461 LEU B O 1
ATOM 8299 N N . ALA B 1 462 ? 4.039 24.578 4.566 1 98.31 462 ALA B N 1
ATOM 8300 C CA . ALA B 1 462 ? 4.637 24.625 5.898 1 98.31 462 ALA B CA 1
ATOM 8301 C C . ALA B 1 462 ? 4.273 25.906 6.625 1 98.31 462 ALA B C 1
ATOM 8303 O O . ALA B 1 462 ? 4.16 26.969 6 1 98.31 462 ALA B O 1
ATOM 8304 N N . LYS B 1 463 ? 4.121 25.828 7.875 1 98.38 463 LYS B N 1
ATOM 8305 C CA . LYS B 1 463 ? 3.818 27 8.703 1 98.38 463 LYS B CA 1
ATOM 8306 C C . LYS B 1 463 ? 5.047 27.891 8.867 1 98.38 463 LYS B C 1
ATOM 8308 O O . LYS B 1 463 ? 6.172 27.391 8.969 1 98.38 463 LYS B O 1
ATOM 8313 N N . GLY B 1 464 ? 4.785 29.188 8.875 1 97.5 464 GLY B N 1
ATOM 8314 C CA . GLY B 1 464 ? 5.867 30.125 9.141 1 97.5 464 GLY B CA 1
ATOM 8315 C C . GLY B 1 464 ? 6.566 29.859 10.461 1 97.5 464 GLY B C 1
ATOM 8316 O O . GLY B 1 464 ? 5.941 29.406 11.422 1 97.5 464 GLY B O 1
ATOM 8317 N N . HIS B 1 465 ? 7.82 30.156 10.453 1 97.5 465 HIS B N 1
ATOM 8318 C CA . HIS B 1 465 ? 8.586 29.969 11.68 1 97.5 465 HIS B CA 1
ATOM 8319 C C . HIS B 1 465 ? 8.062 30.859 12.805 1 97.5 465 HIS B C 1
ATOM 8321 O O . HIS B 1 465 ? 7.715 32 12.57 1 97.5 465 HIS B O 1
ATOM 8327 N N . ARG B 1 466 ? 8.055 30.375 14.039 1 95.38 466 ARG B N 1
ATOM 8328 C CA . ARG B 1 466 ? 7.445 31.062 15.172 1 95.38 466 ARG B CA 1
ATOM 8329 C C . ARG B 1 466 ? 8.227 32.344 15.523 1 95.38 466 ARG B C 1
ATOM 8331 O O . ARG B 1 466 ? 7.656 33.281 16.062 1 95.38 466 ARG B O 1
ATOM 8338 N N . THR B 1 467 ? 9.562 32.344 15.18 1 94.88 467 THR B N 1
ATOM 8339 C CA . THR B 1 467 ? 10.367 33.469 15.641 1 94.88 467 THR B CA 1
ATOM 8340 C C . THR B 1 467 ? 11.164 34.062 14.484 1 94.88 467 THR B C 1
ATOM 8342 O O . THR B 1 467 ? 11.688 35.188 14.602 1 94.88 467 THR B O 1
ATOM 8345 N N . GLN B 1 468 ? 11.281 33.312 13.391 1 96 468 GLN B N 1
ATOM 8346 C CA . GLN B 1 468 ? 12.086 33.812 12.266 1 96 468 GLN B CA 1
ATOM 8347 C C . GLN B 1 468 ? 11.211 34.125 11.055 1 96 468 GLN B C 1
ATOM 8349 O O . GLN B 1 468 ? 10.883 33.219 10.273 1 96 468 GLN B O 1
ATOM 8354 N N . LYS B 1 469 ? 11.047 35.406 10.812 1 95.06 469 LYS B N 1
ATOM 8355 C CA . LYS B 1 469 ? 10.172 35.844 9.727 1 95.06 469 LYS B CA 1
ATOM 8356 C C . LYS B 1 469 ? 10.719 35.406 8.375 1 95.06 469 LYS B C 1
ATOM 8358 O O . LYS B 1 469 ? 11.922 35.469 8.133 1 95.06 469 LYS B O 1
ATOM 8363 N N . GLY B 1 470 ? 9.852 34.938 7.551 1 96.12 470 GLY B N 1
ATOM 8364 C CA . GLY B 1 470 ? 10.234 34.531 6.203 1 96.12 470 GLY B CA 1
ATOM 8365 C C . GLY B 1 470 ? 10.648 33.094 6.098 1 96.12 470 GLY B C 1
ATOM 8366 O O . GLY B 1 470 ? 10.734 32.531 4.996 1 96.12 470 GLY B O 1
ATOM 8367 N N . LEU B 1 471 ? 10.945 32.469 7.199 1 97.94 471 LEU B N 1
ATOM 8368 C CA . LEU B 1 471 ? 11.328 31.062 7.242 1 97.94 471 LEU B CA 1
ATOM 8369 C C . LEU B 1 471 ? 10.172 30.203 7.746 1 97.94 471 LEU B C 1
ATOM 8371 O O . LEU B 1 471 ? 9.133 30.734 8.164 1 97.94 471 LEU B O 1
ATOM 8375 N N . THR B 1 472 ? 10.336 28.922 7.59 1 98.44 472 THR B N 1
ATOM 8376 C CA . THR B 1 472 ? 9.289 28 8.023 1 98.44 472 THR B CA 1
ATOM 8377 C C . THR B 1 472 ? 9.859 26.969 9 1 98.44 472 THR B C 1
ATOM 8379 O O . THR B 1 472 ? 11.07 26.797 9.102 1 98.44 472 THR B O 1
ATOM 8382 N N . GLU B 1 473 ? 8.969 26.406 9.789 1 98.69 473 GLU B N 1
ATOM 8383 C CA . GLU B 1 473 ? 9.328 25.25 10.625 1 98.69 473 GLU B CA 1
ATOM 8384 C C . GLU B 1 473 ? 9.305 23.953 9.82 1 98.69 473 GLU B C 1
ATOM 8386 O O . GLU B 1 473 ? 8.422 23.125 10.008 1 98.69 473 GLU B O 1
ATOM 8391 N N . ARG B 1 474 ? 10.297 23.812 8.953 1 98.75 474 ARG B N 1
ATOM 8392 C CA . ARG B 1 474 ? 10.492 22.672 8.047 1 98.75 474 ARG B CA 1
ATOM 8393 C C . ARG B 1 474 ? 11.898 22.109 8.164 1 98.75 474 ARG B C 1
ATOM 8395 O O . ARG B 1 474 ? 12.859 22.875 8.344 1 98.75 474 ARG B O 1
ATOM 8402 N N . PHE B 1 475 ? 11.992 20.797 8.172 1 98.81 475 PHE B N 1
ATOM 8403 C CA . PHE B 1 475 ? 13.312 20.188 8.023 1 98.81 475 PHE B CA 1
ATOM 8404 C C . PHE B 1 475 ? 13.305 19.109 6.941 1 98.81 475 PHE B C 1
ATOM 8406 O O . PHE B 1 475 ? 12.25 18.562 6.613 1 98.81 475 PHE B O 1
ATOM 8413 N N . GLU B 1 476 ? 14.398 18.922 6.363 1 98.69 476 GLU B N 1
ATOM 8414 C CA . GLU B 1 476 ? 14.734 17.75 5.551 1 98.69 476 GLU B CA 1
ATOM 8415 C C . GLU B 1 476 ? 15.891 16.969 6.164 1 98.69 476 GLU B C 1
ATOM 8417 O O . GLU B 1 476 ? 16.844 17.562 6.68 1 98.69 476 GLU B O 1
ATOM 8422 N N . LEU B 1 477 ? 15.734 15.742 6.195 1 98.88 477 LEU B N 1
ATOM 8423 C CA . LEU B 1 477 ? 16.828 14.898 6.68 1 98.88 477 LEU B CA 1
ATOM 8424 C C . LEU B 1 477 ? 17.672 14.383 5.523 1 98.88 477 LEU B C 1
ATOM 8426 O O . LEU B 1 477 ? 17.141 13.828 4.559 1 98.88 477 LEU B O 1
ATOM 8430 N N . PHE B 1 478 ? 18.953 14.602 5.684 1 98.44 478 PHE B N 1
ATOM 8431 C CA . PHE B 1 478 ? 19.891 14.125 4.684 1 98.44 478 PHE B CA 1
ATOM 8432 C C . PHE B 1 478 ? 20.828 13.078 5.273 1 98.44 478 PHE B C 1
ATOM 8434 O O . PHE B 1 478 ? 21.172 13.133 6.457 1 98.44 478 PHE B O 1
ATOM 8441 N N . MET B 1 479 ? 21.234 12.148 4.516 1 97.44 479 MET B N 1
ATOM 8442 C CA . MET B 1 479 ? 22.328 11.219 4.777 1 97.44 479 MET B CA 1
ATOM 8443 C C . MET B 1 479 ? 23 10.797 3.475 1 97.44 479 MET B C 1
ATOM 8445 O O . MET B 1 479 ? 22.328 10.633 2.451 1 97.44 479 MET B O 1
ATOM 8449 N N . MET B 1 480 ? 24.266 10.664 3.537 1 96.94 480 MET B N 1
ATOM 8450 C CA . MET B 1 480 ? 25.062 10.375 2.348 1 96.94 480 MET B CA 1
ATOM 8451 C C . MET B 1 480 ? 24.703 11.32 1.207 1 96.94 480 MET B C 1
ATOM 8453 O O . MET B 1 480 ? 24.516 10.883 0.069 1 96.94 480 MET B O 1
ATOM 8457 N N . LYS B 1 481 ? 24.406 12.57 1.613 1 96.56 481 LYS B N 1
ATOM 8458 C CA . LYS B 1 481 ? 24.219 13.703 0.716 1 96.56 481 LYS B CA 1
ATOM 8459 C C . LYS B 1 481 ? 22.859 13.633 0.011 1 96.56 481 LYS B C 1
ATOM 8461 O O . LYS B 1 481 ? 22.609 14.375 -0.936 1 96.56 481 LYS B O 1
ATOM 8466 N N . LYS B 1 482 ? 22 12.711 0.427 1 96.19 482 LYS B N 1
ATOM 8467 C CA . LYS B 1 482 ? 20.703 12.539 -0.205 1 96.19 482 LYS B CA 1
ATOM 8468 C C . LYS B 1 482 ? 19.562 12.773 0.792 1 96.19 482 LYS B C 1
ATOM 8470 O O . LYS B 1 482 ? 19.672 12.398 1.96 1 96.19 482 LYS B O 1
ATOM 8475 N N . GLU B 1 483 ? 18.531 13.391 0.285 1 97 483 GLU B N 1
ATOM 8476 C CA . GLU B 1 483 ? 17.359 13.617 1.116 1 97 483 GLU B CA 1
ATOM 8477 C C . GLU B 1 483 ? 16.594 12.32 1.371 1 97 483 GLU B C 1
ATOM 8479 O O . GLU B 1 483 ? 16.297 11.578 0.434 1 97 483 GLU B O 1
ATOM 8484 N N . VAL B 1 484 ? 16.188 12.102 2.641 1 97.38 484 VAL B N 1
ATOM 8485 C CA . VAL B 1 484 ? 15.484 10.859 2.939 1 97.38 484 VAL B CA 1
ATOM 8486 C C . VAL B 1 484 ? 14.141 11.172 3.594 1 97.38 484 VAL B C 1
ATOM 8488 O O . VAL B 1 484 ? 13.234 10.336 3.6 1 97.38 484 VAL B O 1
ATOM 8491 N N . CYS B 1 485 ? 13.977 12.336 4.152 1 98.25 485 CYS B N 1
ATOM 8492 C CA . CYS B 1 485 ? 12.773 12.695 4.887 1 98.25 485 CYS B CA 1
ATOM 8493 C C . CYS B 1 485 ? 12.469 14.18 4.758 1 98.25 485 CYS B C 1
ATOM 8495 O O . CYS B 1 485 ? 13.391 15 4.641 1 98.25 485 CYS B O 1
ATOM 8497 N N . ASN B 1 486 ? 11.242 14.5 4.66 1 98.19 486 ASN B N 1
ATOM 8498 C CA . ASN B 1 486 ? 10.711 15.859 4.699 1 98.19 486 ASN B CA 1
ATOM 8499 C C . ASN B 1 486 ? 9.609 16 5.746 1 98.19 486 ASN B C 1
ATOM 8501 O O . ASN B 1 486 ? 8.758 15.117 5.879 1 98.19 486 ASN B O 1
ATOM 8505 N N . ALA B 1 487 ? 9.695 17.109 6.559 1 98.81 487 ALA B N 1
ATOM 8506 C CA . ALA B 1 487 ? 8.711 17.281 7.621 1 98.81 487 ALA B CA 1
ATOM 8507 C C . ALA B 1 487 ? 8.562 18.75 8 1 98.81 487 ALA B C 1
ATOM 8509 O O . ALA B 1 487 ? 9.508 19.531 7.891 1 98.81 487 ALA B O 1
ATOM 8510 N N . TYR B 1 488 ? 7.418 19.078 8.453 1 98.75 488 TYR B N 1
ATOM 8511 C CA . TYR B 1 488 ? 7.223 20.453 8.898 1 98.75 488 TYR B CA 1
ATOM 8512 C C . TYR B 1 488 ? 5.973 20.578 9.758 1 98.75 488 TYR B C 1
ATOM 8514 O O . TYR B 1 488 ? 5.152 19.656 9.805 1 98.75 488 TYR B O 1
ATOM 8522 N N . THR B 1 489 ? 5.949 21.656 10.547 1 98.88 489 THR B N 1
ATOM 8523 C CA . THR B 1 489 ? 4.703 22.125 11.141 1 98.88 489 THR B CA 1
ATOM 8524 C C . THR B 1 489 ? 3.744 22.625 10.062 1 98.88 489 THR B C 1
ATOM 8526 O O . THR B 1 489 ? 4.09 23.5 9.273 1 98.88 489 THR B O 1
ATOM 8529 N N . GLU B 1 490 ? 2.586 22.062 10.055 1 98.81 490 GLU B N 1
ATOM 8530 C CA . GLU B 1 490 ? 1.665 22.281 8.945 1 98.81 490 GLU B CA 1
ATOM 8531 C C . GLU B 1 490 ? 1.027 23.672 9.031 1 98.81 490 GLU B C 1
ATOM 8533 O O . GLU B 1 490 ? 0.666 24.125 10.117 1 98.81 490 GLU B O 1
ATOM 8538 N N . LEU B 1 491 ? 0.999 24.328 7.898 1 98.62 491 LEU B N 1
ATOM 8539 C CA . LEU B 1 491 ? 0.194 25.531 7.816 1 98.62 491 LEU B CA 1
ATOM 8540 C C . LEU B 1 491 ? -1.29 25.219 7.949 1 98.62 491 LEU B C 1
ATOM 8542 O O . LEU B 1 491 ? -1.817 24.375 7.211 1 98.62 491 LEU B O 1
ATOM 8546 N N . ASN B 1 492 ? -1.967 25.812 8.93 1 98.38 492 ASN B N 1
ATOM 8547 C CA . ASN B 1 492 ? -3.361 25.453 9.164 1 98.38 492 ASN B CA 1
ATOM 8548 C C . ASN B 1 492 ? -4.273 26.672 9.078 1 98.38 492 ASN B C 1
ATOM 8550 O O . ASN B 1 492 ? -5.453 26.609 9.422 1 98.38 492 ASN B O 1
ATOM 8554 N N . ASP B 1 493 ? -3.713 27.906 8.68 1 97.94 493 ASP B N 1
ATOM 8555 C CA . ASP B 1 493 ? -4.5 29.078 8.352 1 97.94 493 ASP B CA 1
ATOM 8556 C C . ASP B 1 493 ? -5.004 29.016 6.91 1 97.94 493 ASP B C 1
ATOM 8558 O O . ASP B 1 493 ? -4.223 29.141 5.965 1 97.94 493 ASP B O 1
ATOM 8562 N N . PRO B 1 494 ? -6.309 28.938 6.727 1 97.81 494 PRO B N 1
ATOM 8563 C CA . PRO B 1 494 ? -6.836 28.75 5.375 1 97.81 494 PRO B CA 1
ATOM 8564 C C . PRO B 1 494 ? -6.609 29.969 4.473 1 97.81 494 PRO B C 1
ATOM 8566 O O . PRO B 1 494 ? -6.402 29.812 3.266 1 97.81 494 PRO B O 1
ATOM 8569 N N . ILE B 1 495 ? -6.609 31.156 5.043 1 96.75 495 ILE B N 1
ATOM 8570 C CA . ILE B 1 495 ? -6.418 32.375 4.254 1 96.75 495 ILE B CA 1
ATOM 8571 C C . ILE B 1 495 ? -4.977 32.438 3.758 1 96.75 495 ILE B C 1
ATOM 8573 O O . ILE B 1 495 ? -4.73 32.688 2.574 1 96.75 495 ILE B O 1
ATOM 8577 N N . ARG B 1 496 ? -4.094 32.188 4.641 1 96.12 496 ARG B N 1
ATOM 8578 C CA . ARG B 1 496 ? -2.686 32.188 4.266 1 96.12 496 ARG B CA 1
ATOM 8579 C C . ARG B 1 496 ? -2.393 31.078 3.254 1 96.12 496 ARG B C 1
ATOM 8581 O O . ARG B 1 496 ? -1.612 31.281 2.32 1 96.12 496 ARG B O 1
ATOM 8588 N N . GLN B 1 497 ? -2.953 29.922 3.438 1 97.19 497 GLN B N 1
ATOM 8589 C CA . GLN B 1 497 ? -2.768 28.812 2.512 1 97.19 497 GLN B CA 1
ATOM 8590 C C . GLN B 1 497 ? -3.229 29.188 1.105 1 97.19 497 GLN B C 1
ATOM 8592 O O . GLN B 1 497 ? -2.541 28.891 0.124 1 97.19 497 GLN B O 1
ATOM 8597 N N . ARG B 1 498 ? -4.348 29.781 1.018 1 96.19 498 ARG B N 1
ATOM 8598 C CA . ARG B 1 498 ? -4.867 30.203 -0.28 1 96.19 498 ARG B CA 1
ATOM 8599 C C . ARG B 1 498 ? -3.918 31.188 -0.956 1 96.19 498 ARG B C 1
ATOM 8601 O O . ARG B 1 498 ? -3.689 31.109 -2.164 1 96.19 498 ARG B O 1
ATOM 8608 N N . GLU B 1 499 ? -3.416 32.125 -0.17 1 94.62 499 GLU B N 1
ATOM 8609 C CA . GLU B 1 499 ? -2.457 33.094 -0.69 1 94.62 499 GLU B CA 1
ATOM 8610 C C . GLU B 1 499 ? -1.228 32.406 -1.268 1 94.62 499 GLU B C 1
ATOM 8612 O O . GLU B 1 499 ? -0.738 32.781 -2.334 1 94.62 499 GLU B O 1
ATOM 8617 N N . LEU B 1 500 ? -0.758 31.453 -0.57 1 93.38 500 LEU B N 1
ATOM 8618 C CA . LEU B 1 500 ? 0.434 30.734 -1.012 1 93.38 500 LEU B CA 1
ATOM 8619 C C . LEU B 1 500 ? 0.143 29.922 -2.262 1 93.38 500 LEU B C 1
ATOM 8621 O O . LEU B 1 500 ? 0.991 29.812 -3.15 1 93.38 500 LEU B O 1
ATOM 8625 N N . PHE B 1 501 ? -1.052 29.281 -2.352 1 92.81 501 PHE B N 1
ATOM 8626 C CA . PHE B 1 501 ? -1.452 28.562 -3.561 1 92.81 501 PHE B CA 1
ATOM 8627 C C . PHE B 1 501 ? -1.51 29.516 -4.754 1 92.81 501 PHE B C 1
ATOM 8629 O O . PHE B 1 501 ? -1.131 29.141 -5.867 1 92.81 501 PHE B O 1
ATOM 8636 N N . GLU B 1 502 ? -1.979 30.672 -4.484 1 91.31 502 GLU B N 1
ATOM 8637 C CA . GLU B 1 502 ? -2.053 31.672 -5.543 1 91.31 502 GLU B CA 1
ATOM 8638 C C . GLU B 1 502 ? -0.662 32.062 -6.039 1 91.31 502 GLU B C 1
ATOM 8640 O O . GLU B 1 502 ? -0.453 32.25 -7.238 1 91.31 502 GLU B O 1
ATOM 8645 N N . GLN B 1 503 ? 0.209 32.188 -5.125 1 86.56 503 GLN B N 1
ATOM 8646 C CA . GLN B 1 503 ? 1.594 32.469 -5.492 1 86.56 503 GLN B CA 1
ATOM 8647 C C . GLN B 1 503 ? 2.176 31.359 -6.34 1 86.56 503 GLN B C 1
ATOM 8649 O O . GLN B 1 503 ? 2.893 31.609 -7.312 1 86.56 503 GLN B O 1
ATOM 8654 N N . GLN B 1 504 ? 1.903 30.141 -5.973 1 86.69 504 GLN B N 1
ATOM 8655 C CA . GLN B 1 504 ? 2.355 28.984 -6.746 1 86.69 504 GLN B CA 1
ATOM 8656 C C . GLN B 1 504 ? 1.735 28.984 -8.141 1 86.69 504 GLN B C 1
ATOM 8658 O O . GLN B 1 504 ? 2.4 28.641 -9.117 1 86.69 504 GLN B O 1
ATOM 8663 N N . ALA B 1 505 ? 0.512 29.266 -8.18 1 85.56 505 ALA B N 1
ATOM 8664 C CA . ALA B 1 505 ? -0.185 29.328 -9.461 1 85.56 505 ALA B CA 1
ATOM 8665 C C . ALA B 1 505 ? 0.443 30.359 -10.391 1 85.56 505 ALA B C 1
ATOM 8667 O O . ALA B 1 505 ? 0.511 30.172 -11.602 1 85.56 505 ALA B O 1
ATOM 8668 N N . MET B 1 506 ? 0.863 31.438 -9.836 1 83.69 506 MET B N 1
ATOM 8669 C CA . MET B 1 506 ? 1.545 32.469 -10.609 1 83.69 506 MET B CA 1
ATOM 8670 C C . MET B 1 506 ? 2.877 31.953 -11.141 1 83.69 506 MET B C 1
ATOM 8672 O O . MET B 1 506 ? 3.242 32.25 -12.289 1 83.69 506 MET B O 1
ATOM 8676 N N . ALA B 1 507 ? 3.584 31.266 -10.328 1 80.12 507 ALA B N 1
ATOM 8677 C CA . ALA B 1 507 ? 4.844 30.672 -10.758 1 80.12 507 ALA B CA 1
ATOM 8678 C C . ALA B 1 507 ? 4.625 29.688 -11.906 1 80.12 507 ALA B C 1
ATOM 8680 O O . ALA B 1 507 ? 5.441 29.625 -12.828 1 80.12 507 ALA B O 1
ATOM 8681 N N . LYS B 1 508 ? 3.623 28.953 -11.836 1 82.19 508 LYS B N 1
ATOM 8682 C CA . LYS B 1 508 ? 3.275 28.016 -12.906 1 82.19 508 LYS B CA 1
ATOM 8683 C C . LYS B 1 508 ? 3.004 28.766 -14.211 1 82.19 508 LYS B C 1
ATOM 8685 O O . LYS B 1 508 ? 3.42 28.312 -15.281 1 82.19 508 LYS B O 1
ATOM 8690 N N . ALA B 1 509 ? 2.361 29.797 -14.07 1 81.38 509 ALA B N 1
ATOM 8691 C CA . ALA B 1 509 ? 2.062 30.609 -15.234 1 81.38 509 ALA B CA 1
ATOM 8692 C C . ALA B 1 509 ? 3.34 31.172 -15.852 1 81.38 509 ALA B C 1
ATOM 8694 O O . ALA B 1 509 ? 3.406 31.406 -17.062 1 81.38 509 ALA B O 1
ATOM 8695 N N . GLU B 1 510 ? 4.285 31.281 -15 1 78.75 510 GLU B N 1
ATOM 8696 C CA . GLU B 1 510 ? 5.57 31.781 -15.461 1 78.75 510 GLU B CA 1
ATOM 8697 C C . GLU B 1 510 ? 6.445 30.656 -16.016 1 78.75 510 GLU B C 1
ATOM 8699 O O . GLU B 1 510 ? 7.594 30.891 -16.391 1 78.75 510 GLU B O 1
ATOM 8704 N N . GLY B 1 511 ? 5.957 29.469 -15.961 1 79.88 511 GLY B N 1
ATOM 8705 C CA . GLY B 1 511 ? 6.648 28.391 -16.656 1 79.88 511 GLY B CA 1
ATOM 8706 C C . GLY B 1 511 ? 7.168 27.312 -15.711 1 79.88 511 GLY B C 1
ATOM 8707 O O . GLY B 1 511 ? 7.883 26.406 -16.125 1 79.88 511 GLY B O 1
ATOM 8708 N N . ASP B 1 512 ? 6.867 27.453 -14.492 1 80.12 512 ASP B N 1
ATOM 8709 C CA . ASP B 1 512 ? 7.262 26.406 -13.555 1 80.12 512 ASP B CA 1
ATOM 8710 C C . ASP B 1 512 ? 6.254 25.266 -13.555 1 80.12 512 ASP B C 1
ATOM 8712 O O . ASP B 1 512 ? 5.34 25.234 -12.727 1 80.12 512 ASP B O 1
ATOM 8716 N N . ASP B 1 513 ? 6.508 24.188 -14.203 1 77.94 513 ASP B N 1
ATOM 8717 C CA . ASP B 1 513 ? 5.574 23.094 -14.43 1 77.94 513 ASP B CA 1
ATOM 8718 C C . ASP B 1 513 ? 5.391 22.266 -13.156 1 77.94 513 ASP B C 1
ATOM 8720 O O . ASP B 1 513 ? 4.453 21.469 -13.062 1 77.94 513 ASP B O 1
ATOM 8724 N N . GLU B 1 514 ? 6.148 22.5 -12.258 1 79.94 514 GLU B N 1
ATOM 8725 C CA . GLU B 1 514 ? 6.102 21.688 -11.055 1 79.94 514 GLU B CA 1
ATOM 8726 C C . GLU B 1 514 ? 5.328 22.391 -9.938 1 79.94 514 GLU B C 1
ATOM 8728 O O . GLU B 1 514 ? 4.988 21.766 -8.93 1 79.94 514 GLU B O 1
ATOM 8733 N N . ALA B 1 515 ? 4.902 23.641 -10.211 1 79.69 515 ALA B N 1
ATOM 8734 C CA . ALA B 1 515 ? 4.234 24.406 -9.164 1 79.69 515 ALA B CA 1
ATOM 8735 C C . ALA B 1 515 ? 2.834 23.875 -8.898 1 79.69 515 ALA B C 1
ATOM 8737 O O . ALA B 1 515 ? 2.23 23.234 -9.758 1 79.69 515 ALA B O 1
ATOM 8738 N N . MET B 1 516 ? 2.361 24.125 -7.703 1 82.56 516 MET B N 1
ATOM 8739 C CA . MET B 1 516 ? 1.099 23.547 -7.238 1 82.56 516 MET B CA 1
ATOM 8740 C C . MET B 1 516 ? -0.087 24.328 -7.793 1 82.56 516 MET B C 1
ATOM 8742 O O . MET B 1 516 ? 0.036 25.516 -8.102 1 82.56 516 MET B O 1
ATOM 8746 N N . PHE B 1 517 ? -1.248 23.656 -7.871 1 85 517 PHE B N 1
ATOM 8747 C CA . PHE B 1 517 ? -2.533 24.25 -8.219 1 85 517 PHE B CA 1
ATOM 8748 C C . PHE B 1 517 ? -3.258 24.75 -6.973 1 85 517 PHE B C 1
ATOM 8750 O O . PHE B 1 517 ? -2.91 24.359 -5.855 1 85 517 PHE B O 1
ATOM 8757 N N . ILE B 1 518 ? -4.156 25.672 -7.211 1 89.88 518 ILE B N 1
ATOM 8758 C CA . ILE B 1 518 ? -5.043 26.047 -6.113 1 89.88 518 ILE B CA 1
ATOM 8759 C C . ILE B 1 518 ? -6.055 24.922 -5.867 1 89.88 518 ILE B C 1
ATOM 8761 O O . ILE B 1 518 ? -6.82 24.562 -6.762 1 89.88 518 ILE B O 1
ATOM 8765 N N . ASP B 1 519 ? -6.047 24.422 -4.727 1 92.88 519 ASP B N 1
ATOM 8766 C CA . ASP B 1 519 ? -7.012 23.406 -4.32 1 92.88 519 ASP B CA 1
ATOM 8767 C C . ASP B 1 519 ? -8.086 24 -3.406 1 92.88 519 ASP B C 1
ATOM 8769 O O . ASP B 1 519 ? -7.945 23.969 -2.182 1 92.88 519 ASP B O 1
ATOM 8773 N N . GLU B 1 520 ? -9.164 24.359 -3.936 1 93.5 520 GLU B N 1
ATOM 8774 C CA . GLU B 1 520 ? -10.227 25.016 -3.184 1 93.5 520 GLU B CA 1
ATOM 8775 C C . GLU B 1 520 ? -10.852 24.062 -2.166 1 93.5 520 GLU B C 1
ATOM 8777 O O . GLU B 1 520 ? -11.273 24.484 -1.088 1 93.5 520 GLU B O 1
ATOM 8782 N N . SER B 1 521 ? -10.969 22.859 -2.564 1 93.44 521 SER B N 1
ATOM 8783 C CA . SER B 1 521 ? -11.531 21.875 -1.646 1 93.44 521 SER B CA 1
ATOM 8784 C C . SER B 1 521 ? -10.68 21.734 -0.393 1 93.44 521 SER B C 1
ATOM 8786 O O . SER B 1 521 ? -11.203 21.609 0.714 1 93.44 521 SER B O 1
ATOM 8788 N N . PHE B 1 522 ? -9.445 21.781 -0.566 1 96.69 522 PHE B N 1
ATOM 8789 C CA . PHE B 1 522 ? -8.531 21.688 0.568 1 96.69 522 PHE B CA 1
ATOM 8790 C C . PHE B 1 522 ? -8.633 22.938 1.443 1 96.69 522 PHE B C 1
ATOM 8792 O O . PHE B 1 522 ? -8.688 22.828 2.672 1 96.69 522 PHE B O 1
ATOM 8799 N N . CYS B 1 523 ? -8.633 24.078 0.831 1 97.19 523 CYS B N 1
ATOM 8800 C CA . CYS B 1 523 ? -8.789 25.328 1.576 1 97.19 523 CYS B CA 1
ATOM 8801 C C . CYS B 1 523 ? -10.07 25.312 2.393 1 97.19 523 CYS B C 1
ATOM 8803 O O . CYS B 1 523 ? -10.078 25.75 3.549 1 97.19 523 CYS B O 1
ATOM 8805 N N . THR B 1 524 ? -11.094 24.812 1.773 1 97.56 524 THR B N 1
ATOM 8806 C CA . THR B 1 524 ? -12.367 24.719 2.484 1 97.56 524 THR B CA 1
ATOM 8807 C C . THR B 1 524 ? -12.234 23.797 3.695 1 97.56 524 THR B C 1
ATOM 8809 O O . THR B 1 524 ? -12.773 24.094 4.762 1 97.56 524 THR B O 1
ATOM 8812 N N . ALA B 1 525 ? -11.578 22.719 3.502 1 98.25 525 ALA B N 1
ATOM 8813 C CA . ALA B 1 525 ? -11.359 21.812 4.625 1 98.25 525 ALA B CA 1
ATOM 8814 C C . ALA B 1 525 ? -10.648 22.516 5.773 1 98.25 525 ALA B C 1
ATOM 8816 O O . ALA B 1 525 ? -11.023 22.359 6.938 1 98.25 525 ALA B O 1
ATOM 8817 N N . LEU B 1 526 ? -9.664 23.312 5.477 1 98.56 526 LEU B N 1
ATOM 8818 C CA . LEU B 1 526 ? -8.914 24.047 6.492 1 98.56 526 LEU B CA 1
ATOM 8819 C C . LEU B 1 526 ? -9.828 25 7.246 1 98.56 526 LEU B C 1
ATOM 8821 O O . LEU B 1 526 ? -9.602 25.281 8.422 1 98.56 526 LEU B O 1
ATOM 8825 N N . GLU B 1 527 ? -10.852 25.5 6.598 1 98.56 527 GLU B N 1
ATOM 8826 C CA . GLU B 1 527 ? -11.773 26.453 7.199 1 98.56 527 GLU B CA 1
ATOM 8827 C C . GLU B 1 527 ? -12.594 25.797 8.305 1 98.56 527 GLU B C 1
ATOM 8829 O O . GLU B 1 527 ? -13.211 26.5 9.125 1 98.56 527 GLU B O 1
ATOM 8834 N N . TYR B 1 528 ? -12.586 24.484 8.289 1 98.31 528 TYR B N 1
ATOM 8835 C CA . TYR B 1 528 ? -13.289 23.781 9.352 1 98.31 528 TYR B CA 1
ATOM 8836 C C . TYR B 1 528 ? -12.367 23.516 10.531 1 98.31 528 TYR B C 1
ATOM 8838 O O . TYR B 1 528 ? -12.805 23.031 11.578 1 98.31 528 TYR B O 1
ATOM 8846 N N . GLY B 1 529 ? -11.148 23.797 10.352 1 98.56 529 GLY B N 1
ATOM 8847 C CA . GLY B 1 529 ? -10.227 23.797 11.477 1 98.56 529 GLY B CA 1
ATOM 8848 C C . GLY B 1 529 ? -9.266 22.625 11.469 1 98.56 529 GLY B C 1
ATOM 8849 O O . GLY B 1 529 ? -9.633 21.516 11.859 1 98.56 529 GLY B O 1
ATOM 8850 N N . LEU B 1 530 ? -8.078 22.766 11.031 1 98.81 530 LEU B N 1
ATOM 8851 C CA . LEU B 1 530 ? -6.957 21.859 11.242 1 98.81 530 LEU B CA 1
ATOM 8852 C C . LEU B 1 530 ? -6.207 22.203 12.531 1 98.81 530 LEU B C 1
ATOM 8854 O O . LEU B 1 530 ? -5.684 23.312 12.664 1 98.81 530 LEU B O 1
ATOM 8858 N N . PRO B 1 531 ? -6.195 21.328 13.492 1 98.81 531 PRO B N 1
ATOM 8859 C CA . PRO B 1 531 ? -5.414 21.625 14.695 1 98.81 531 PRO B CA 1
ATOM 8860 C C . PRO B 1 531 ? -3.93 21.828 14.398 1 98.81 531 PRO B C 1
ATOM 8862 O O . PRO B 1 531 ? -3.469 21.531 13.297 1 98.81 531 PRO B O 1
ATOM 8865 N N . PRO B 1 532 ? -3.244 22.5 15.422 1 98.69 532 PRO B N 1
ATOM 8866 C CA . PRO B 1 532 ? -1.797 22.391 15.227 1 98.69 532 PRO B CA 1
ATOM 8867 C C . PRO B 1 532 ? -1.352 20.969 14.883 1 98.69 532 PRO B C 1
ATOM 8869 O O . PRO B 1 532 ? -1.709 20.016 15.586 1 98.69 532 PRO B O 1
ATOM 8872 N N . THR B 1 533 ? -0.685 20.875 13.719 1 98.88 533 THR B N 1
ATOM 8873 C CA . THR B 1 533 ? -0.367 19.562 13.18 1 98.88 533 THR B CA 1
ATOM 8874 C C . THR B 1 533 ? 1.052 19.531 12.617 1 98.88 533 THR B C 1
ATOM 8876 O O . THR B 1 533 ? 1.531 20.531 12.078 1 98.88 533 THR B O 1
ATOM 8879 N N . ALA B 1 534 ? 1.715 18.438 12.805 1 98.88 534 ALA B N 1
ATOM 8880 C CA . ALA B 1 534 ? 2.996 18.203 12.148 1 98.88 534 ALA B CA 1
ATOM 8881 C C . ALA B 1 534 ? 2.898 17.047 11.156 1 98.88 534 ALA B C 1
ATOM 8883 O O . ALA B 1 534 ? 2.223 16.047 11.422 1 98.88 534 ALA B O 1
ATOM 8884 N N . GLY B 1 535 ? 3.514 17.172 9.992 1 98.75 535 GLY B N 1
ATOM 8885 C CA . GLY B 1 535 ? 3.516 16.156 8.953 1 98.75 535 GLY B CA 1
ATOM 8886 C C . GLY B 1 535 ? 4.91 15.68 8.586 1 98.75 535 GLY B C 1
ATOM 8887 O O . GLY B 1 535 ? 5.871 16.438 8.656 1 98.75 535 GLY B O 1
ATOM 8888 N N . TRP B 1 536 ? 4.957 14.469 8.188 1 98.81 536 TRP B N 1
ATOM 8889 C CA . TRP B 1 536 ? 6.211 13.75 7.996 1 98.81 536 TRP B CA 1
ATOM 8890 C C . TRP B 1 536 ? 6.133 12.82 6.793 1 98.81 536 TRP B C 1
ATOM 8892 O O . TRP B 1 536 ? 5.117 12.148 6.59 1 98.81 536 TRP B O 1
ATOM 8902 N N . GLY B 1 537 ? 7.203 12.836 5.918 1 98.56 537 GLY B N 1
ATOM 8903 C CA . GLY B 1 537 ? 7.297 11.938 4.777 1 98.56 537 GLY B CA 1
ATOM 8904 C C . GLY B 1 537 ? 8.695 11.375 4.574 1 98.56 537 GLY B C 1
ATOM 8905 O O . GLY B 1 537 ? 9.68 12.109 4.68 1 98.56 537 GLY B O 1
ATOM 8906 N N . MET B 1 538 ? 8.781 10.094 4.285 1 98.62 538 MET B N 1
ATOM 8907 C CA . MET B 1 538 ? 10.07 9.438 4.062 1 98.62 538 MET B CA 1
ATOM 8908 C C . MET B 1 538 ? 10.016 8.539 2.834 1 98.62 538 MET B C 1
ATOM 8910 O O . MET B 1 538 ? 9.039 7.82 2.627 1 98.62 538 MET B O 1
ATOM 8914 N N . GLY B 1 539 ? 11.062 8.672 2.031 1 97.75 539 GLY B N 1
ATOM 8915 C CA . GLY B 1 539 ? 11.211 7.727 0.934 1 97.75 539 GLY B CA 1
ATOM 8916 C C . GLY B 1 539 ? 11.719 6.371 1.377 1 97.75 539 GLY B C 1
ATOM 8917 O O . GLY B 1 539 ? 12.852 6.25 1.84 1 97.75 539 GLY B O 1
ATOM 8918 N N . ILE B 1 540 ? 10.984 5.355 1.152 1 98.12 540 ILE B N 1
ATOM 8919 C CA . ILE B 1 540 ? 11.328 4.012 1.604 1 98.12 540 ILE B CA 1
ATOM 8920 C C . ILE B 1 540 ? 12.414 3.428 0.707 1 98.12 540 ILE B C 1
ATOM 8922 O O . ILE B 1 540 ? 13.305 2.709 1.181 1 98.12 540 ILE B O 1
ATOM 8926 N N . ASP B 1 541 ? 12.344 3.713 -0.545 1 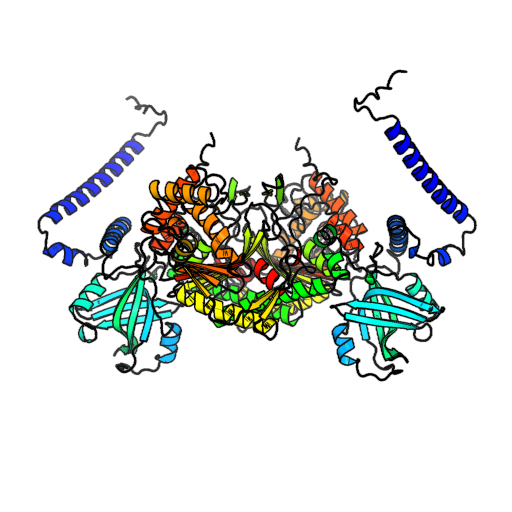97.62 541 ASP B N 1
ATOM 8927 C CA . ASP B 1 541 ? 13.305 3.156 -1.496 1 97.62 541 ASP B CA 1
ATOM 8928 C C . ASP B 1 541 ? 14.727 3.629 -1.186 1 97.62 541 ASP B C 1
ATOM 8930 O O . ASP B 1 541 ? 15.656 2.824 -1.147 1 97.62 541 ASP B O 1
ATOM 8934 N N . ARG B 1 542 ? 14.852 4.902 -0.984 1 96.81 542 ARG B N 1
ATOM 8935 C CA . ARG B 1 542 ? 16.172 5.426 -0.653 1 96.81 542 ARG B CA 1
ATOM 8936 C C . ARG B 1 542 ? 16.672 4.863 0.674 1 96.81 542 ARG B C 1
ATOM 8938 O O . ARG B 1 542 ? 17.859 4.566 0.824 1 96.81 542 ARG B O 1
ATOM 8945 N N . LEU B 1 543 ? 15.828 4.832 1.614 1 97.88 543 LEU B N 1
ATOM 8946 C CA . LEU B 1 543 ? 16.203 4.242 2.895 1 97.88 543 LEU B CA 1
ATOM 8947 C C . LEU B 1 543 ? 16.688 2.805 2.713 1 97.88 543 LEU B C 1
ATOM 8949 O O . LEU B 1 543 ? 17.688 2.4 3.309 1 97.88 543 LEU B O 1
ATOM 8953 N N . ALA B 1 544 ? 15.969 2.041 1.933 1 98 544 ALA B N 1
ATOM 8954 C CA . ALA B 1 544 ? 16.344 0.66 1.643 1 98 544 ALA B CA 1
ATOM 8955 C C . ALA B 1 544 ? 17.719 0.598 0.963 1 98 544 ALA B C 1
ATOM 8957 O O . ALA B 1 544 ? 18.5 -0.321 1.213 1 98 544 ALA B O 1
ATOM 8958 N N . MET B 1 545 ? 17.984 1.553 0.079 1 97.75 545 MET B N 1
ATOM 8959 C CA . MET B 1 545 ? 19.297 1.609 -0.557 1 97.75 545 MET B CA 1
ATOM 8960 C C . MET B 1 545 ? 20.406 1.667 0.489 1 97.75 545 MET B C 1
ATOM 8962 O O . MET B 1 545 ? 21.359 0.88 0.439 1 97.75 545 MET B O 1
ATOM 8966 N N . PHE B 1 546 ? 20.266 2.523 1.429 1 97.62 546 PHE B N 1
ATOM 8967 C CA . PHE B 1 546 ? 21.297 2.729 2.428 1 97.62 546 PHE B CA 1
ATOM 8968 C C . PHE B 1 546 ? 21.438 1.507 3.33 1 97.62 546 PHE B C 1
ATOM 8970 O O . PHE B 1 546 ? 22.547 1.075 3.641 1 97.62 546 PHE B O 1
ATOM 8977 N N . LEU B 1 547 ? 20.344 0.908 3.686 1 98.06 547 LEU B N 1
ATOM 8978 C CA . LEU B 1 547 ? 20.375 -0.166 4.672 1 98.06 547 LEU B CA 1
ATOM 8979 C C . LEU B 1 547 ? 20.734 -1.496 4.016 1 98.06 547 LEU B C 1
ATOM 8981 O O . LEU B 1 547 ? 20.969 -2.49 4.703 1 98.06 547 LEU B O 1
ATOM 8985 N N . THR B 1 548 ? 20.781 -1.541 2.674 1 97.69 548 THR B N 1
ATOM 8986 C CA . THR B 1 548 ? 21.188 -2.75 1.966 1 97.69 548 THR B CA 1
ATOM 8987 C C . THR B 1 548 ? 22.5 -2.523 1.225 1 97.69 548 THR B C 1
ATOM 8989 O O . THR B 1 548 ? 22.906 -3.336 0.387 1 97.69 548 THR B O 1
ATOM 8992 N N . ASP B 1 549 ? 23.141 -1.368 1.423 1 97.38 549 ASP B N 1
ATOM 8993 C CA . ASP B 1 549 ? 24.391 -1.018 0.757 1 97.38 549 ASP B CA 1
ATOM 8994 C C . ASP B 1 549 ? 24.25 -1.096 -0.761 1 97.38 549 ASP B C 1
ATOM 8996 O O . ASP B 1 549 ? 25.016 -1.776 -1.43 1 97.38 549 ASP B O 1
ATOM 9000 N N . SER B 1 550 ? 23.203 -0.442 -1.242 1 96.88 550 SER B N 1
ATOM 9001 C CA . SER B 1 550 ? 22.922 -0.385 -2.672 1 96.88 550 SER B CA 1
ATOM 9002 C C . SER B 1 550 ? 23 1.046 -3.195 1 96.88 550 SER B C 1
ATOM 9004 O O . SER B 1 550 ? 22.234 1.916 -2.756 1 96.88 550 SER B O 1
ATOM 9006 N N . ASN B 1 551 ? 23.859 1.341 -4.117 1 95.5 551 ASN B N 1
ATOM 9007 C CA . ASN B 1 551 ? 24.031 2.695 -4.629 1 95.5 551 ASN B CA 1
ATOM 9008 C C . ASN B 1 551 ? 23.125 2.965 -5.828 1 95.5 551 ASN B C 1
ATOM 9010 O O . ASN B 1 551 ? 23.156 4.059 -6.395 1 95.5 551 ASN B O 1
ATOM 9014 N N . ASN B 1 552 ? 22.406 1.958 -6.258 1 95.19 552 ASN B N 1
ATOM 9015 C CA . ASN B 1 552 ? 21.438 2.037 -7.344 1 95.19 552 ASN B CA 1
ATOM 9016 C C . ASN B 1 552 ? 20.031 1.631 -6.883 1 95.19 552 ASN B C 1
ATOM 9018 O O . ASN B 1 552 ? 19.844 0.527 -6.371 1 95.19 552 ASN B O 1
ATOM 9022 N N . MET B 1 553 ? 19.125 2.57 -7.125 1 95.56 553 MET B N 1
ATOM 9023 C CA . MET B 1 553 ? 17.766 2.342 -6.641 1 95.56 553 MET B CA 1
ATOM 9024 C C . MET B 1 553 ? 17.172 1.082 -7.258 1 95.56 553 MET B C 1
ATOM 9026 O O . MET B 1 553 ? 16.312 0.438 -6.66 1 95.56 553 MET B O 1
ATOM 9030 N N . LYS B 1 554 ? 17.562 0.722 -8.414 1 95.88 554 LYS B N 1
ATOM 9031 C CA . LYS B 1 554 ? 17.016 -0.446 -9.109 1 95.88 554 LYS B CA 1
ATOM 9032 C C . LYS B 1 554 ? 17.359 -1.733 -8.359 1 95.88 554 LYS B C 1
ATOM 9034 O O . LYS B 1 554 ? 16.75 -2.775 -8.594 1 95.88 554 LYS B O 1
ATOM 9039 N N . GLU B 1 555 ? 18.312 -1.687 -7.457 1 96.62 555 GLU B N 1
ATOM 9040 C CA . GLU B 1 555 ? 18.703 -2.838 -6.648 1 96.62 555 GLU B CA 1
ATOM 9041 C C . GLU B 1 555 ? 17.656 -3.148 -5.582 1 96.62 555 GLU B C 1
ATOM 9043 O O . GLU B 1 555 ? 17.625 -4.258 -5.051 1 96.62 555 GLU B O 1
ATOM 9048 N N . VAL B 1 556 ? 16.828 -2.146 -5.246 1 97.56 556 VAL B N 1
ATOM 9049 C CA . VAL B 1 556 ? 15.906 -2.34 -4.125 1 97.56 556 VAL B CA 1
ATOM 9050 C C . VAL B 1 556 ? 14.461 -2.273 -4.617 1 97.56 556 VAL B C 1
ATOM 9052 O O . VAL B 1 556 ? 13.531 -2.113 -3.822 1 97.56 556 VAL B O 1
ATOM 9055 N N . LEU B 1 557 ? 14.281 -2.275 -5.871 1 97.44 557 LEU B N 1
ATOM 9056 C CA . LEU B 1 557 ? 12.984 -2.428 -6.516 1 97.44 557 LEU B CA 1
ATOM 9057 C C . LEU B 1 557 ? 12.875 -3.781 -7.211 1 97.44 557 LEU B C 1
ATOM 9059 O O . LEU B 1 557 ? 13.734 -4.141 -8.016 1 97.44 557 LEU B O 1
ATOM 9063 N N . LEU B 1 558 ? 11.836 -4.508 -6.926 1 97.69 558 LEU B N 1
ATOM 9064 C CA . LEU B 1 558 ? 11.688 -5.824 -7.543 1 97.69 558 LEU B CA 1
ATOM 9065 C C . LEU B 1 558 ? 11.586 -5.703 -9.055 1 97.69 558 LEU B C 1
ATOM 9067 O O . LEU B 1 558 ? 12.156 -6.52 -9.789 1 97.69 558 LEU B O 1
ATOM 9071 N N . PHE B 1 559 ? 10.891 -4.699 -9.508 1 96.38 559 PHE B N 1
ATOM 9072 C CA . PHE B 1 559 ? 10.719 -4.473 -10.938 1 96.38 559 PHE B CA 1
ATOM 9073 C C . PHE B 1 559 ? 10.883 -2.996 -11.281 1 96.38 559 PHE B C 1
ATOM 9075 O O . PHE B 1 559 ? 9.891 -2.299 -11.516 1 96.38 559 PHE B O 1
ATOM 9082 N N . PRO B 1 560 ? 12.078 -2.49 -11.414 1 94.56 560 PRO B N 1
ATOM 9083 C CA . PRO B 1 560 ? 12.312 -1.077 -11.719 1 94.56 560 PRO B CA 1
ATOM 9084 C C . PRO B 1 560 ? 11.945 -0.715 -13.156 1 94.56 560 PRO B C 1
ATOM 9086 O O . PRO B 1 560 ? 11.922 -1.587 -14.023 1 94.56 560 PRO B O 1
ATOM 9089 N N . ALA B 1 561 ? 11.648 0.497 -13.398 1 90.06 561 ALA B N 1
ATOM 9090 C CA . ALA B 1 561 ? 11.43 0.996 -14.758 1 90.06 561 ALA B CA 1
ATOM 9091 C C . ALA B 1 561 ? 12.719 0.953 -15.57 1 90.06 561 ALA B C 1
ATOM 9093 O O . ALA B 1 561 ? 13.773 1.399 -15.102 1 90.06 561 ALA B O 1
ATOM 9094 N N . MET B 1 562 ? 12.633 0.387 -16.703 1 89.81 562 MET B N 1
ATOM 9095 C CA . MET B 1 562 ? 13.781 0.254 -17.594 1 89.81 562 MET B CA 1
ATOM 9096 C C . MET B 1 562 ? 13.547 0.991 -18.906 1 89.81 562 MET B C 1
ATOM 9098 O O . MET B 1 562 ? 12.406 1.111 -19.344 1 89.81 562 MET B O 1
ATOM 9102 N N . LYS B 1 563 ? 14.57 1.576 -19.469 1 85.31 563 LYS B N 1
ATOM 9103 C CA . LYS B 1 563 ? 14.477 2.145 -20.812 1 85.31 563 LYS B CA 1
ATOM 9104 C C . LYS B 1 563 ? 14.164 1.066 -21.844 1 85.31 563 LYS B C 1
ATOM 9106 O O . LYS B 1 563 ? 14.68 -0.048 -21.766 1 85.31 563 LYS B O 1
ATOM 9111 N N . PRO B 1 564 ? 13.188 1.368 -22.781 1 80.44 564 PRO B N 1
ATOM 9112 C CA . PRO B 1 564 ? 12.844 0.36 -23.781 1 80.44 564 PRO B CA 1
ATOM 9113 C C . PRO B 1 564 ? 14.055 -0.111 -24.578 1 80.44 564 PRO B C 1
ATOM 9115 O O . PRO B 1 564 ? 14.969 0.673 -24.844 1 80.44 564 PRO B O 1
ATOM 9118 N N . ASP B 1 565 ? 14.055 -1.396 -24.812 1 70.5 565 ASP B N 1
ATOM 9119 C CA . ASP B 1 565 ? 15.117 -1.971 -25.625 1 70.5 565 ASP B CA 1
ATOM 9120 C C . ASP B 1 565 ? 15.008 -1.501 -27.078 1 70.5 565 ASP B C 1
ATOM 9122 O O . ASP B 1 565 ? 13.906 -1.469 -27.641 1 70.5 565 ASP B O 1
ATOM 9126 N N . GLU B 1 566 ? 15.914 -0.679 -27.641 1 57.56 566 GLU B N 1
ATOM 9127 C CA . GLU B 1 566 ? 15.914 -0.241 -29.031 1 57.56 566 GLU B CA 1
ATOM 9128 C C . GLU B 1 566 ? 15.531 -1.382 -29.969 1 57.56 566 GLU B C 1
ATOM 9130 O O . GLU B 1 566 ? 14.953 -1.148 -31.031 1 57.56 566 GLU B O 1
ATOM 9135 N N . ASN B 1 567 ? 15.875 -2.572 -29.812 1 49.72 567 ASN B N 1
ATOM 9136 C CA . ASN B 1 567 ? 15.648 -3.65 -30.766 1 49.72 567 ASN B CA 1
ATOM 9137 C C . ASN B 1 567 ? 14.25 -4.238 -30.641 1 49.72 567 ASN B C 1
ATOM 9139 O O . ASN B 1 567 ? 13.82 -5.043 -31.469 1 49.72 567 ASN B O 1
ATOM 9143 N N . LYS B 1 568 ? 13.531 -4.094 -29.75 1 48.06 568 LYS B N 1
ATOM 9144 C CA . LYS B 1 568 ? 12.188 -4.656 -29.688 1 48.06 568 LYS B CA 1
ATOM 9145 C C . LYS B 1 568 ? 11.125 -3.57 -29.875 1 48.06 568 LYS B C 1
ATOM 9147 O O . LYS B 1 568 ? 11.117 -2.572 -29.141 1 48.06 568 LYS B O 1
ATOM 9152 N N . ALA B 1 569 ? 10.539 -3.445 -31.125 1 43.78 569 ALA B N 1
ATOM 9153 C CA . ALA B 1 569 ? 9.477 -2.549 -31.578 1 43.78 569 ALA B CA 1
ATOM 9154 C C . ALA B 1 569 ? 8.289 -2.58 -30.609 1 43.78 569 ALA B C 1
ATOM 9156 O O . ALA B 1 569 ? 7.852 -3.654 -30.188 1 43.78 569 ALA B O 1
ATOM 9157 N N . ALA B 1 570 ? 7.852 -1.524 -30.047 1 48.75 570 ALA B N 1
ATOM 9158 C CA . ALA B 1 570 ? 6.637 -1.332 -29.25 1 48.75 570 ALA B CA 1
ATOM 9159 C C . ALA B 1 570 ? 5.449 -2.047 -29.891 1 48.75 570 ALA B C 1
ATOM 9161 O O . ALA B 1 570 ? 5.289 -2.029 -31.109 1 48.75 570 ALA B O 1
ATOM 9162 N N . PRO B 1 571 ? 4.586 -2.742 -29.156 1 41.12 571 PRO B N 1
ATOM 9163 C CA . PRO B 1 571 ? 3.408 -3.334 -29.781 1 41.12 571 PRO B CA 1
ATOM 9164 C C . PRO B 1 571 ? 2.615 -2.324 -30.609 1 41.12 571 PRO B C 1
ATOM 9166 O O . PRO B 1 571 ? 2.449 -1.175 -30.203 1 41.12 571 PRO B O 1
ATOM 9169 N N . THR B 1 572 ? 2.611 -2.426 -31.969 1 33.78 572 THR B N 1
ATOM 9170 C CA . THR B 1 572 ? 1.829 -1.619 -32.906 1 33.78 572 THR B CA 1
ATOM 9171 C C . THR B 1 572 ? 0.379 -1.516 -32.438 1 33.78 572 THR B C 1
ATOM 9173 O O . THR B 1 572 ? -0.234 -2.52 -32.062 1 33.78 572 THR B O 1
ATOM 9176 N N . GLU B 1 573 ? -0.056 -0.338 -31.969 1 36.56 573 GLU B N 1
ATOM 9177 C CA . GLU B 1 573 ? -1.474 -0.011 -31.844 1 36.56 573 GLU B CA 1
ATOM 9178 C C . GLU B 1 573 ? -2.275 -0.571 -33.031 1 36.56 573 GLU B C 1
ATOM 9180 O O . GLU B 1 573 ? -1.891 -0.404 -34.188 1 36.56 573 GLU B O 1
ATOM 9185 N N . GLY B 1 574 ? -2.854 -1.635 -32.938 1 30.8 574 GLY B N 1
ATOM 9186 C CA . GLY B 1 574 ? -3.756 -1.946 -34.031 1 30.8 574 GLY B CA 1
ATOM 9187 C C . GLY B 1 574 ? -4.512 -0.736 -34.562 1 30.8 574 GLY B C 1
ATOM 9188 O O . GLY B 1 574 ? -4.809 0.187 -33.781 1 30.8 574 GLY B O 1
ATOM 9189 N N . THR B 1 575 ? -4.359 -0.362 -35.875 1 28.95 575 THR B N 1
ATOM 9190 C CA . THR B 1 575 ? -5.082 0.603 -36.719 1 28.95 575 THR B CA 1
ATOM 9191 C C . THR B 1 575 ? -6.578 0.54 -36.438 1 28.95 575 THR B C 1
ATOM 9193 O O . THR B 1 575 ? -7.207 -0.506 -36.625 1 28.95 575 THR B O 1
ATOM 9196 N N . SER B 1 576 ? -7.078 1.234 -35.5 1 22.95 576 SER B N 1
ATOM 9197 C CA . SER B 1 576 ? -8.484 1.571 -35.719 1 22.95 576 SER B CA 1
ATOM 9198 C C . SER B 1 576 ? -8.711 2.109 -37.125 1 22.95 576 SER B C 1
ATOM 9200 O O . SER B 1 576 ? -8.094 3.094 -37.531 1 22.95 576 SER B O 1
ATOM 9202 N N . VAL B 1 577 ? -9.055 1.219 -38.062 1 19.66 577 VAL B N 1
ATOM 9203 C CA . VAL B 1 577 ? -9.938 1.77 -39.094 1 19.66 577 VAL B CA 1
ATOM 9204 C C . VAL B 1 577 ? -11.203 2.318 -38.438 1 19.66 577 VAL B C 1
ATOM 9206 O O . VAL B 1 577 ? -11.82 1.649 -37.594 1 19.66 577 VAL B O 1
#